Protein AF-A0A6P2F8W8-F1 (afdb_monomer)

Radius of gyration: 79.43 Å; Cα contacts (8 Å, |Δi|>4): 1814; chains: 1; bounding box: 160×54×226 Å

Secondary structure (DSSP, 8-state):
-----TTSGGGHHHHTSTTB-HHHHHHHHHHHHH-HHHHHHHHHHHHHT-EEEEEE-HHHHHHTT-SEEEE--TTSHHHHHTTS-EEEEEEGGGTB-EEEEETTEEEEE------S-GGGTTT----GGGGSGGGGHHHHHHHHHHHHS-TTTS-TT--THHHHHHHHHHHHHHHHHHHHHHHHHHHHHHHTTSS-HHHHHHHT-TTSHHHHHHHHHHHHHHTT--HHHHHHHHHHHHGGGS-THHHHTTS--EEEEEE-TTS-EEEEEEE-TTS--TT-SEEEEEE-TTSSEEEEEEE-TTS-EEEEEE-TT--SSEEEEEEEE-TTS-EEEEEEEETTS-EEEEEE-TTS-SSEEEEEEEE-TTS-EEEEEEEETTS-EEEEEE-TT--SSEEEEEEEE-TTS-EEEEEEEETTS-EEEEEE-TT--SSEEEEEEEE-TTS-EEEEEEEETTS-EEEEEE-TT--SSEEEEEEEE-TTS-EEEEEEEETTS-EEEEEE-TT--SSEEEEEEEE-TTS-EEEEEEEETTS-EEEEEE-SS--SSEEEEEEEE-TTS-EEEEEEEETTS-EEEEEE-TT--SSEEEEEEEE-TTS-EEEEEEEETTS-EEEEEE-TT--SSEEEEEEEE-TTS-EEEEEEEETTS-EEEEEE-TTS-SSEEEEEEEE-TTS-EEEEEEEETTS-EEEEEE-TTS-SSEEEEEEEE-TTS-EEEEEEEETTS-EEEEEE-TTS-SSEEEEEEEE-TTS-EEEEEEEETTS-EEEEEE-TT--SSEEEEEEEE-TTS-EEEEEEEETTS-EEEEEEEETTEEEEEEE-TTS-EEEEEEEE---------------S-------S---TT---S---------PPPP--

Foldseek 3Di:
DDLDDCPDPLCVQLVPDPQFDVQLVRVVSVLCNVPPVSVVLVVLLVVVVAEHEHEDAPVVCVVVVAQWDKDPPPPDPVCVVVVNHTYTYHHSLQTGWDFDADPNDTDTSGRPRPPDDPCVSVRPPPQQLVSQLVVLVVLLVVLVCLVPPDCVVPVVVADAPRSLVSSLLSVLLSSQLSVLVSLVVLVVCPVVVVAPPVRSCVVQDPPDLNVLLVVQLVVCVVVVDDDVRSSSSSSNRSSVVDDPVSSDQQADWDWDFDADPVRHTAKIKIARSRRRDQFARIKIWGADPVRHTQKIWGQGPQQKIKIKGAPPPPPDQFGMKIWIADSVRHTQKMWTQGPQQKIKIKGADPPCPDQFGIKIFTADNVRHTQKIWTQGPLRKIWIKGAPPPCPPQWGIKIWIAGNVRHTAKIWTQGPQRKIKIKGADPPCPDQFRMKIFIAHNVRHTQKIWTQGPQQKIKIKGAPPPCPPQFRIKIFIAHNVRHTQKIWTQGPQQKIKIKGACPPPPDQFRMKIWIAHNVRHTAKIKTQGPLRKIKIKGAPPPPPDQFRMKIWIAGNVRHTAKIWTQGPLRKIKIKGAPPPCPDQFRMKIWIAGNVRHTAKIWTQGPQQKIKIKGAPPPPPDQFRMKIWIAGNVRHTQKIWTQGPQQKIWIKGAPPVPPDQFGMKIWIAHNVRHTQKMWTQGPQQKIKIKGADPPPPDQFGIKIWIADNVRHTQKMWTQGPQQKIKIKGAPRVPPDQFGIKIFIADNVRHTQKIWTQGPQQKIKIKGAPPVPPDQFGIKIWIADNVRHTQKIWTQGPQQKIWIWGDDDQQWIWIWIAHNVRHTPDIDIGRHDDPPDPPDPPPPPDPPPPDPPDPPPPPPPPDDDDPDDDDDDDDDDDD

Solvent-accessible surface area (backbone atoms only — not comparable to full-atom values): 46008 Å² total; per-residue (Å²): 120,57,86,67,55,83,82,42,74,51,44,46,58,52,71,69,37,87,51,44,38,67,66,33,47,47,43,47,39,54,48,39,58,68,35,68,64,61,21,39,54,52,37,56,38,56,76,72,67,41,49,36,43,40,69,39,59,55,69,68,31,54,77,68,74,37,69,35,48,77,52,75,58,75,89,38,80,62,23,65,76,49,71,73,28,37,35,44,34,35,42,31,57,47,36,25,41,42,77,46,70,61,95,88,40,83,42,74,47,67,33,51,72,74,71,88,66,89,66,53,72,78,47,58,59,72,65,58,42,72,76,39,40,69,83,30,41,71,35,43,56,48,19,48,48,51,67,78,44,60,39,91,81,52,65,65,91,38,58,55,62,60,25,46,50,52,19,52,50,31,40,37,28,24,52,31,36,12,54,47,53,33,52,53,49,54,49,52,35,37,75,72,65,78,31,54,73,66,57,49,44,68,75,44,40,89,93,40,63,55,38,51,37,50,51,29,39,53,52,30,44,75,72,68,38,55,75,69,59,24,47,54,48,21,7,66,66,26,30,90,58,57,65,70,73,70,56,55,78,62,58,43,66,44,76,50,74,42,56,48,100,86,72,43,65,39,35,38,40,40,34,44,54,40,60,67,54,86,82,34,40,32,36,38,40,32,33,44,100,85,65,48,73,30,36,39,43,34,33,28,78,83,46,30,36,41,37,36,43,40,41,86,79,66,84,56,73,39,44,34,39,41,38,33,24,39,63,86,69,49,67,38,36,34,38,39,31,30,71,83,54,23,33,40,36,40,42,36,41,84,76,66,81,53,76,39,43,35,39,36,39,34,26,40,61,87,73,48,72,37,33,38,40,36,33,30,70,81,54,22,35,44,36,37,42,37,45,88,77,66,80,81,60,38,41,34,43,33,38,34,25,41,63,86,72,46,70,35,35,37,41,35,33,32,70,78,55,24,32,43,38,35,42,36,44,84,79,62,82,61,70,41,43,32,40,35,37,36,22,42,63,85,71,48,68,40,35,36,41,35,32,33,69,84,52,23,36,41,36,40,38,34,42,88,79,65,79,82,59,37,43,32,45,33,38,35,23,41,64,86,70,48,70,35,34,40,43,32,36,30,69,83,52,22,35,44,41,37,42,34,47,86,77,63,86,58,68,43,41,33,42,35,37,34,24,42,63,87,70,46,70,35,35,39,39,36,36,32,70,78,53,23,35,41,40,38,39,34,48,86,79,64,83,60,71,42,40,32,43,35,39,34,26,38,60,87,70,47,71,36,36,38,43,34,33,33,70,79,52,23,35,43,40,38,41,35,44,86,79,62,84,58,69,40,40,34,44,34,38,34,25,40,60,87,71,46,73,33,36,39,42,34,34,31,70,78,52,24,35,43,38,38,38,36,42,86,78,62,84,58,74,37,41,33,44,34,37,31,26,39,61,86,70,47,68,36,35,38,41,39,31,29,73,81,51,24,33,43,38,37,42,36,41,83,82,62,83,55,77,37,46,32,40,42,36,35,25,39,61,86,70,48,65,41,34,36,40,39,35,29,72,84,52,24,34,38,37,40,40,40,39,87,81,66,80,59,78,39,47,35,38,42,37,35,24,41,65,84,71,46,62,39,35,33,44,35,35,31,72,85,51,28,34,40,36,40,41,39,40,72,82,68,80,56,81,36,48,36,37,40,36,36,23,43,70,86,71,49,66,38,34,36,38,38,33,29,71,82,54,27,37,38,38,38,42,37,37,81,80,66,81,56,82,34,47,34,36,42,36,33,27,42,70,85,69,47,68,39,35,34,40,38,32,29,72,81,51,25,36,36,39,38,38,47,78,52,98,50,37,35,35,43,35,33,22,41,63,84,72,47,78,77,44,75,47,81,46,71,54,75,85,70,69,70,77,72,73,76,67,77,69,70,68,76,73,77,68,69,75,75,67,80,84,67,68,93,77,70,93,74,95,84,79,96,68,93,78,78,92,78,80,89,79,86,86,133

Structure (mmCIF, N/CA/C/O backbone):
data_AF-A0A6P2F8W8-F1
#
_entry.id   AF-A0A6P2F8W8-F1
#
loop_
_atom_site.group_PDB
_atom_site.id
_atom_site.type_symbol
_atom_site.label_atom_id
_atom_site.label_alt_id
_atom_site.label_comp_id
_atom_site.label_asym_id
_atom_site.label_entity_id
_atom_site.label_seq_id
_atom_site.pdbx_PDB_ins_code
_atom_site.Cartn_x
_atom_site.Cartn_y
_atom_site.Cartn_z
_atom_site.occupancy
_atom_site.B_iso_or_equiv
_atom_site.auth_seq_id
_atom_site.auth_comp_id
_atom_site.auth_asym_id
_atom_site.auth_atom_id
_atom_site.pdbx_PDB_model_num
ATOM 1 N N . MET A 1 1 ? 70.154 -24.388 -90.441 1.00 62.47 1 MET A N 1
ATOM 2 C CA . MET A 1 1 ? 69.358 -24.010 -91.622 1.00 62.47 1 MET A CA 1
ATOM 3 C C . MET A 1 1 ? 68.302 -25.067 -91.828 1.00 62.47 1 MET A C 1
ATOM 5 O O . MET A 1 1 ? 68.650 -26.238 -91.950 1.00 62.47 1 MET A O 1
ATOM 9 N N . THR A 1 2 ? 67.043 -24.660 -91.785 1.00 76.69 2 THR A N 1
ATOM 10 C CA . THR A 1 2 ? 65.888 -25.525 -92.015 1.00 76.69 2 THR A CA 1
ATOM 11 C C . THR A 1 2 ? 65.536 -25.459 -93.498 1.00 76.69 2 THR A C 1
ATOM 13 O O . THR A 1 2 ? 65.441 -24.372 -94.060 1.00 76.69 2 THR A O 1
ATOM 16 N N . ALA A 1 3 ? 65.374 -26.605 -94.159 1.00 84.88 3 ALA A N 1
ATOM 17 C CA . ALA A 1 3 ? 64.895 -26.632 -95.539 1.00 84.88 3 ALA A CA 1
ATOM 18 C C . ALA A 1 3 ? 63.376 -26.416 -95.535 1.00 84.88 3 ALA A C 1
ATOM 20 O O . ALA A 1 3 ? 62.625 -27.362 -95.308 1.00 84.88 3 ALA A O 1
ATOM 21 N N . PHE A 1 4 ? 62.939 -25.175 -95.745 1.00 85.25 4 PHE A N 1
ATOM 22 C CA . PHE A 1 4 ? 61.522 -24.833 -95.751 1.00 85.25 4 PHE A CA 1
ATOM 23 C C . PHE A 1 4 ? 60.818 -25.394 -96.985 1.00 85.25 4 PHE A C 1
ATOM 25 O O . PHE A 1 4 ? 61.372 -25.430 -98.085 1.00 85.25 4 PHE A O 1
ATOM 32 N N . THR A 1 5 ? 59.566 -25.791 -96.828 1.00 90.19 5 THR A N 1
ATOM 33 C CA . THR A 1 5 ? 58.680 -26.175 -97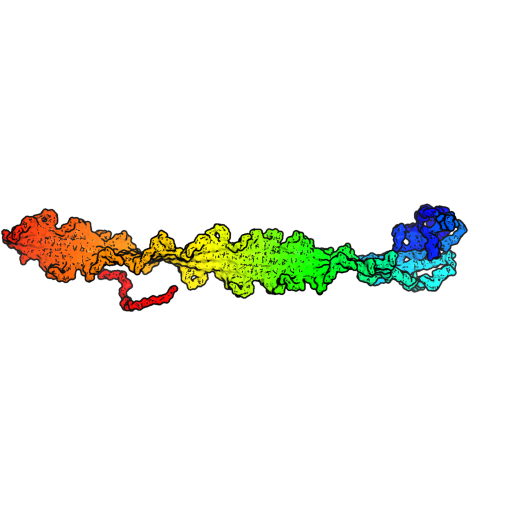.923 1.00 90.19 5 THR A CA 1
ATOM 34 C C . THR A 1 5 ? 57.411 -25.336 -97.860 1.00 90.19 5 THR A C 1
ATOM 36 O O . THR A 1 5 ? 57.033 -24.823 -96.811 1.00 90.19 5 THR A O 1
ATOM 39 N N . THR A 1 6 ? 56.693 -25.221 -98.975 1.00 86.38 6 THR A N 1
ATOM 40 C CA . THR A 1 6 ? 55.383 -24.543 -99.003 1.00 86.38 6 THR A CA 1
ATOM 41 C C . THR A 1 6 ? 54.347 -25.209 -98.085 1.00 86.38 6 THR A C 1
ATOM 43 O O . THR A 1 6 ? 53.315 -24.618 -97.772 1.00 86.38 6 THR A O 1
ATOM 46 N N . SER A 1 7 ? 54.620 -26.426 -97.606 1.00 85.31 7 SER A N 1
ATOM 47 C CA . SER A 1 7 ? 53.760 -27.156 -96.671 1.00 85.31 7 SER A CA 1
ATOM 48 C C . SER A 1 7 ? 53.970 -26.769 -95.203 1.00 85.31 7 SER A C 1
ATOM 50 O O . SER A 1 7 ? 53.136 -27.140 -94.384 1.00 85.31 7 SER A O 1
ATOM 52 N N . ASP A 1 8 ? 55.017 -26.010 -94.861 1.00 87.56 8 ASP A N 1
ATOM 53 C CA . ASP A 1 8 ? 55.276 -25.622 -93.470 1.00 87.56 8 ASP A CA 1
ATOM 54 C C . ASP A 1 8 ? 54.211 -24.653 -92.933 1.00 87.56 8 ASP A C 1
ATOM 56 O O . ASP A 1 8 ? 53.780 -23.729 -93.631 1.00 87.56 8 ASP A O 1
ATOM 60 N N . LEU A 1 9 ? 53.821 -24.847 -91.664 1.00 84.06 9 LEU A N 1
ATOM 61 C CA . LEU A 1 9 ? 52.719 -24.124 -91.007 1.00 84.06 9 LEU A CA 1
ATOM 62 C C . LEU A 1 9 ? 52.915 -22.601 -90.978 1.00 84.06 9 LEU A C 1
ATOM 64 O O . LEU A 1 9 ? 51.949 -21.841 -90.959 1.00 84.06 9 LEU A O 1
ATOM 68 N N . ILE A 1 10 ? 54.164 -22.127 -91.003 1.00 83.44 10 ILE A N 1
ATOM 69 C CA . ILE A 1 10 ? 54.464 -20.690 -90.984 1.00 83.44 10 ILE A CA 1
ATOM 70 C C . ILE A 1 10 ? 53.936 -19.959 -92.236 1.00 83.44 10 ILE A C 1
ATOM 72 O O . ILE A 1 10 ? 53.709 -18.751 -92.189 1.00 83.44 10 ILE A O 1
ATOM 76 N N . PHE A 1 11 ? 53.676 -20.686 -93.331 1.00 88.75 11 PHE A N 1
ATOM 77 C CA . PHE A 1 11 ? 53.106 -20.144 -94.570 1.00 88.75 11 PHE A CA 1
ATOM 78 C C . PHE A 1 11 ? 51.587 -20.329 -94.683 1.00 88.75 11 PHE A C 1
ATOM 80 O O . PHE A 1 11 ? 51.007 -19.954 -95.704 1.00 88.75 11 PHE A O 1
ATOM 87 N N . ASP A 1 12 ? 50.918 -20.898 -93.674 1.00 84.44 12 ASP A N 1
ATOM 88 C CA . ASP A 1 12 ? 49.485 -21.215 -93.744 1.00 84.44 12 ASP A CA 1
ATOM 89 C C . ASP A 1 12 ? 48.617 -19.985 -94.005 1.00 84.44 12 ASP A C 1
ATOM 91 O O . ASP A 1 12 ? 47.711 -20.059 -94.830 1.00 84.44 12 ASP A O 1
ATOM 95 N N . ARG A 1 13 ? 48.942 -18.834 -93.403 1.00 81.50 13 ARG A N 1
ATOM 96 C CA . ARG A 1 13 ? 48.197 -17.584 -93.628 1.00 81.50 13 ARG A CA 1
ATOM 97 C C . ARG A 1 13 ? 48.335 -17.037 -95.050 1.00 81.50 13 ARG A C 1
ATOM 99 O O . ARG A 1 13 ? 47.377 -16.477 -95.575 1.00 81.50 13 ARG A O 1
ATOM 106 N N . ILE A 1 14 ? 49.493 -17.225 -95.690 1.00 83.44 14 ILE A N 1
ATOM 107 C CA . ILE A 1 14 ? 49.691 -16.862 -97.103 1.00 83.44 14 ILE A CA 1
ATOM 108 C C . ILE A 1 14 ? 48.872 -17.807 -97.988 1.00 83.44 14 ILE A C 1
ATOM 110 O O . ILE A 1 14 ? 48.190 -17.357 -98.903 1.00 83.44 14 ILE A O 1
ATOM 114 N N . LYS A 1 15 ? 48.890 -19.114 -97.686 1.00 87.56 15 LYS A N 1
ATOM 115 C CA . LYS A 1 15 ? 48.108 -20.126 -98.416 1.00 87.56 15 LYS A CA 1
ATOM 116 C C . LYS A 1 15 ? 46.602 -19.917 -98.281 1.00 87.56 15 LYS A C 1
ATOM 118 O O . LYS A 1 15 ? 45.872 -20.208 -99.221 1.00 87.56 15 LYS A O 1
ATOM 123 N N . SER A 1 16 ? 46.140 -19.446 -97.123 1.00 82.44 16 SER A N 1
ATOM 124 C CA . SER A 1 16 ? 44.720 -19.211 -96.860 1.00 82.44 16 SER A CA 1
ATOM 125 C C . SER A 1 16 ? 44.214 -17.865 -97.381 1.00 82.44 16 SER A C 1
ATOM 127 O O . SER A 1 16 ? 43.022 -17.594 -97.258 1.00 82.44 16 SER A O 1
ATOM 129 N N . ALA A 1 17 ? 45.083 -17.003 -97.920 1.00 82.06 17 ALA A N 1
ATOM 130 C CA . ALA A 1 17 ? 44.670 -15.716 -98.461 1.00 82.06 17 ALA A CA 1
ATOM 131 C C . ALA A 1 17 ? 43.869 -15.895 -99.764 1.00 82.06 17 ALA A C 1
ATOM 133 O O . ALA A 1 17 ? 44.271 -16.618 -100.678 1.00 82.06 17 ALA A O 1
ATOM 134 N N . GLU A 1 18 ? 42.726 -15.218 -99.859 1.00 80.06 18 GLU A N 1
ATOM 135 C CA . GLU A 1 18 ? 41.866 -15.261 -101.042 1.00 80.06 18 GLU A CA 1
ATOM 136 C C . GLU A 1 18 ? 42.618 -14.729 -102.273 1.00 80.06 18 GLU A C 1
ATOM 138 O O . GLU A 1 18 ? 43.119 -13.607 -102.257 1.00 80.06 18 GLU A O 1
ATOM 143 N N . GLY A 1 19 ? 42.723 -15.546 -103.330 1.00 80.75 19 GLY A N 1
ATOM 144 C CA . GLY A 1 19 ? 43.458 -15.216 -104.560 1.00 80.75 19 GLY A CA 1
ATOM 145 C C . GLY A 1 19 ? 44.958 -15.552 -104.552 1.00 80.75 19 GLY A C 1
ATOM 146 O O . GLY A 1 19 ? 45.666 -15.122 -105.466 1.00 80.75 19 GLY A O 1
ATOM 147 N N . ALA A 1 20 ? 45.452 -16.302 -103.557 1.00 83.31 20 ALA A N 1
ATOM 148 C CA . ALA A 1 20 ? 46.868 -16.657 -103.440 1.00 83.31 20 ALA A CA 1
ATOM 149 C C . ALA A 1 20 ? 47.429 -17.417 -104.666 1.00 83.31 20 ALA A C 1
ATOM 151 O O . ALA A 1 20 ? 46.885 -18.433 -105.103 1.00 83.31 20 ALA A O 1
ATOM 152 N N . ASP A 1 21 ? 48.566 -16.957 -105.190 1.00 84.19 21 ASP A N 1
ATOM 153 C CA . ASP A 1 21 ? 49.361 -17.611 -106.226 1.00 84.19 21 ASP A CA 1
ATOM 154 C C . ASP A 1 21 ? 50.406 -18.537 -105.583 1.00 84.19 21 ASP A C 1
ATOM 156 O O . ASP A 1 21 ? 51.472 -18.123 -105.112 1.00 84.19 21 ASP A O 1
ATOM 160 N N . LEU A 1 22 ? 50.108 -19.837 -105.589 1.00 84.25 22 LEU A N 1
ATOM 161 C CA . LEU A 1 22 ? 50.988 -20.864 -105.027 1.00 84.25 22 LEU A CA 1
ATOM 162 C C . LEU A 1 22 ? 52.339 -20.963 -105.755 1.00 84.25 22 LEU A C 1
ATOM 164 O O . LEU A 1 22 ? 53.320 -21.423 -105.167 1.00 84.25 22 LEU A O 1
ATOM 168 N N . THR A 1 23 ? 52.423 -20.501 -107.005 1.00 81.00 23 THR A N 1
ATOM 169 C CA . THR A 1 23 ? 53.682 -20.435 -107.758 1.00 81.00 23 THR A CA 1
ATOM 170 C C . THR A 1 23 ? 54.580 -19.338 -107.196 1.00 81.00 23 THR A C 1
ATOM 172 O O . THR A 1 23 ? 55.781 -19.554 -107.016 1.00 81.00 23 THR A O 1
ATOM 175 N N . ALA A 1 24 ? 54.003 -18.181 -106.861 1.00 80.00 24 ALA A N 1
ATOM 176 C CA . ALA A 1 24 ? 54.723 -17.088 -106.214 1.00 80.00 24 ALA A CA 1
ATOM 177 C C . ALA A 1 24 ? 55.230 -17.501 -104.822 1.00 80.00 24 ALA A C 1
ATOM 179 O O . ALA A 1 24 ? 56.407 -17.303 -104.513 1.00 80.00 24 ALA A O 1
ATOM 180 N N . LEU A 1 25 ? 54.398 -18.191 -104.031 1.00 84.38 25 LEU A N 1
ATOM 181 C CA . LEU A 1 25 ? 54.808 -18.752 -102.739 1.00 84.38 25 LEU A CA 1
ATOM 182 C C . LEU A 1 25 ? 55.943 -19.782 -102.881 1.00 84.38 25 LEU A C 1
ATOM 184 O O . LEU A 1 25 ? 56.909 -19.752 -102.121 1.00 84.38 25 LEU A O 1
ATOM 188 N N . GLN A 1 26 ? 55.875 -20.678 -103.869 1.00 85.62 26 GLN A N 1
ATOM 189 C CA . GLN A 1 26 ? 56.941 -21.655 -104.108 1.00 85.62 26 GLN A CA 1
ATOM 190 C C . GLN A 1 26 ? 58.266 -20.982 -104.497 1.00 85.62 26 GLN A C 1
ATOM 192 O O . GLN A 1 26 ? 59.331 -21.406 -104.041 1.00 85.62 26 GLN A O 1
ATOM 197 N N . ASN A 1 27 ? 58.215 -19.921 -105.305 1.00 81.00 27 ASN A N 1
ATOM 198 C CA . ASN A 1 27 ? 59.392 -19.123 -105.645 1.00 81.00 27 ASN A CA 1
ATOM 199 C C . ASN A 1 27 ? 59.963 -18.408 -104.417 1.00 81.00 27 ASN A C 1
ATOM 201 O O . ASN A 1 27 ? 61.183 -18.394 -104.238 1.00 81.00 27 ASN A O 1
ATOM 205 N N . PHE A 1 28 ? 59.095 -17.895 -103.543 1.00 82.62 28 PHE A N 1
ATOM 206 C CA . PHE A 1 28 ? 59.491 -17.287 -102.279 1.00 82.62 28 PHE A CA 1
ATOM 207 C C . PHE A 1 28 ? 60.228 -18.263 -101.363 1.00 82.62 28 PHE A C 1
ATOM 209 O O . PHE A 1 28 ? 61.353 -17.988 -100.952 1.00 82.62 28 PHE A O 1
ATOM 216 N N . VAL A 1 29 ? 59.658 -19.446 -101.126 1.00 84.19 29 VAL A N 1
ATOM 217 C CA . VAL A 1 29 ? 60.291 -20.495 -100.309 1.00 84.19 29 VAL A CA 1
ATOM 218 C C . VAL A 1 29 ? 61.634 -20.934 -100.904 1.00 84.19 29 VAL A C 1
ATOM 220 O O . VAL A 1 29 ? 62.616 -21.111 -100.182 1.00 84.19 29 VAL A O 1
ATOM 223 N N . ASN A 1 30 ? 61.720 -21.058 -102.231 1.00 81.31 30 ASN A N 1
ATOM 224 C CA . ASN A 1 30 ? 62.973 -21.399 -102.905 1.00 81.31 30 ASN A CA 1
ATOM 225 C C . ASN A 1 30 ? 64.051 -20.320 -102.725 1.00 81.31 30 ASN A C 1
ATOM 227 O O . ASN A 1 30 ? 65.223 -20.662 -102.569 1.00 81.31 30 ASN A O 1
ATOM 231 N N . ALA A 1 31 ? 63.682 -19.038 -102.753 1.00 76.81 31 ALA A N 1
ATOM 232 C CA . ALA A 1 31 ? 64.618 -17.948 -102.496 1.00 76.81 31 ALA A CA 1
ATOM 233 C C . ALA A 1 31 ? 65.035 -17.905 -101.020 1.00 76.81 31 ALA A C 1
ATOM 235 O O . ALA A 1 31 ? 66.228 -17.828 -100.737 1.00 76.81 31 ALA A O 1
ATOM 236 N N . LEU A 1 32 ? 64.075 -18.053 -100.100 1.00 78.50 32 LEU A N 1
ATOM 237 C CA . LEU A 1 32 ? 64.319 -18.104 -98.660 1.00 78.50 32 LEU A CA 1
ATOM 238 C C . LEU A 1 32 ? 65.294 -19.228 -98.291 1.00 78.50 32 LEU A C 1
ATOM 240 O O . LEU A 1 32 ? 66.153 -19.034 -97.447 1.00 78.50 32 LEU A O 1
ATOM 244 N N . ASN A 1 33 ? 65.205 -20.393 -98.935 1.00 81.06 33 ASN A N 1
ATOM 245 C CA . ASN A 1 33 ? 66.143 -21.498 -98.710 1.00 81.06 33 ASN A CA 1
ATOM 246 C C . ASN A 1 33 ? 67.537 -21.281 -99.308 1.00 81.06 33 ASN A C 1
ATOM 248 O O . ASN A 1 33 ? 68.490 -21.921 -98.867 1.00 81.06 33 ASN A O 1
ATOM 252 N N . ARG A 1 34 ? 67.664 -20.440 -100.340 1.00 75.31 34 ARG A N 1
ATOM 253 C CA . ARG A 1 34 ? 68.960 -20.123 -100.962 1.00 75.31 34 ARG A CA 1
ATOM 254 C C . ARG A 1 34 ? 69.715 -19.042 -100.203 1.00 75.31 34 ARG A C 1
ATOM 256 O O . ARG A 1 34 ? 70.941 -19.035 -100.245 1.00 75.31 34 ARG A O 1
ATOM 263 N N . ASP A 1 35 ? 68.996 -18.145 -99.543 1.00 72.81 35 ASP A N 1
ATOM 264 C CA . ASP A 1 35 ? 69.573 -17.126 -98.680 1.00 72.81 35 ASP A CA 1
ATOM 265 C C . ASP A 1 35 ? 69.887 -17.727 -97.307 1.00 72.81 35 ASP A C 1
ATOM 267 O O . ASP A 1 35 ? 69.006 -17.926 -96.472 1.00 72.81 35 ASP A O 1
ATOM 271 N N . THR A 1 36 ? 71.161 -18.027 -97.070 1.00 70.56 36 THR A N 1
ATOM 272 C CA . THR A 1 36 ? 71.623 -18.644 -95.824 1.00 70.56 36 THR A CA 1
ATOM 273 C C . THR A 1 36 ? 71.331 -17.790 -94.590 1.00 70.56 36 THR A C 1
ATOM 275 O O . THR A 1 36 ? 71.097 -18.348 -93.515 1.00 70.56 36 THR A O 1
ATOM 278 N N . TYR A 1 37 ? 71.300 -16.464 -94.733 1.00 65.88 37 TYR A N 1
ATOM 279 C CA . TYR A 1 37 ? 71.055 -15.534 -93.638 1.00 65.88 37 TYR A CA 1
ATOM 280 C C . TYR A 1 37 ? 69.563 -15.440 -93.309 1.00 65.88 37 TYR A C 1
ATOM 282 O O . TYR A 1 37 ? 69.160 -15.710 -92.174 1.00 65.88 37 TYR A O 1
ATOM 290 N N . ALA A 1 38 ? 68.725 -15.155 -94.310 1.00 66.88 38 ALA A N 1
ATOM 291 C CA . ALA A 1 38 ? 67.274 -15.112 -94.133 1.00 66.88 38 ALA A CA 1
ATOM 292 C C . ALA A 1 38 ? 66.726 -16.476 -93.682 1.00 66.88 38 ALA A C 1
ATOM 294 O O . ALA A 1 38 ? 65.890 -16.542 -92.777 1.00 66.88 38 ALA A O 1
ATOM 295 N N . ASN A 1 39 ? 67.254 -17.580 -94.228 1.00 79.31 39 ASN A N 1
ATOM 296 C CA . ASN A 1 39 ? 66.909 -18.926 -93.784 1.00 79.31 39 ASN A CA 1
ATOM 297 C C . ASN A 1 39 ? 67.235 -19.137 -92.304 1.00 79.31 39 ASN A C 1
ATOM 299 O O . ASN A 1 39 ? 66.408 -19.686 -91.578 1.00 79.31 39 ASN A O 1
ATOM 303 N N . ALA A 1 40 ? 68.421 -18.724 -91.847 1.00 70.50 40 ALA A N 1
ATOM 304 C CA . ALA A 1 40 ? 68.830 -18.890 -90.456 1.00 70.50 40 ALA A CA 1
ATOM 305 C C . ALA A 1 40 ? 67.928 -18.100 -89.494 1.00 70.50 40 ALA A C 1
ATOM 307 O O . ALA A 1 40 ? 67.525 -18.649 -88.468 1.00 70.50 40 ALA A O 1
ATOM 308 N N . GLN A 1 41 ? 67.547 -16.869 -89.852 1.00 69.25 41 GLN A N 1
ATOM 309 C CA . GLN A 1 41 ? 66.646 -16.038 -89.044 1.00 69.25 41 GLN A CA 1
ATOM 310 C C . GLN A 1 41 ? 65.241 -16.642 -88.954 1.00 69.25 41 GLN A C 1
ATOM 312 O O . GLN A 1 41 ? 64.723 -16.847 -87.855 1.00 69.25 41 GLN A O 1
ATOM 317 N N . VAL A 1 42 ? 64.653 -17.029 -90.090 1.00 74.25 42 VAL A N 1
ATOM 318 C CA . VAL A 1 42 ? 63.326 -17.666 -90.107 1.00 74.25 42 VAL A CA 1
ATOM 319 C C . VAL A 1 42 ? 63.369 -19.038 -89.424 1.00 74.25 42 VAL A C 1
ATOM 321 O O . VAL A 1 42 ? 62.441 -19.398 -88.707 1.00 74.25 42 VAL A O 1
ATOM 324 N N . SER A 1 43 ? 64.470 -19.789 -89.547 1.00 76.19 43 SER A N 1
ATOM 325 C CA . SER A 1 43 ? 64.671 -21.056 -88.822 1.00 76.19 43 SER A CA 1
ATOM 326 C C . SER A 1 43 ? 64.680 -20.849 -87.310 1.00 76.19 43 SER A C 1
ATOM 328 O O . SER A 1 43 ? 64.047 -21.618 -86.589 1.00 76.19 43 SER A O 1
ATOM 330 N N . ALA A 1 44 ? 65.361 -19.805 -86.830 1.00 69.31 44 ALA A N 1
ATOM 331 C CA . ALA A 1 44 ? 65.384 -19.460 -85.414 1.00 69.31 44 ALA A CA 1
ATOM 332 C C . ALA A 1 44 ? 63.982 -19.080 -84.915 1.00 69.31 44 ALA A C 1
ATOM 334 O O . ALA A 1 44 ? 63.544 -19.593 -83.889 1.00 69.31 44 ALA A O 1
ATOM 335 N N . MET A 1 45 ? 63.249 -18.262 -85.673 1.00 71.06 45 MET A N 1
ATOM 336 C CA . MET A 1 45 ? 61.866 -17.886 -85.365 1.00 71.06 45 MET A CA 1
ATOM 337 C C . MET A 1 45 ? 60.921 -19.095 -85.296 1.00 71.06 45 MET A C 1
ATOM 339 O O . MET A 1 45 ? 60.185 -19.252 -84.323 1.00 71.06 45 MET A O 1
ATOM 343 N N . VAL A 1 46 ? 60.981 -19.985 -86.292 1.00 75.69 46 VAL A N 1
ATOM 344 C CA . VAL A 1 46 ? 60.147 -21.197 -86.357 1.00 75.69 46 VAL A CA 1
ATOM 345 C C . VAL A 1 46 ? 60.465 -22.154 -85.211 1.00 75.69 46 VAL A C 1
ATOM 347 O O . VAL A 1 46 ? 59.544 -22.699 -84.610 1.00 75.69 46 VAL A O 1
ATOM 350 N N . SER A 1 47 ? 61.744 -22.331 -84.863 1.00 74.00 47 SER A N 1
ATOM 351 C CA . SER A 1 47 ? 62.159 -23.229 -83.775 1.00 74.00 47 SER A CA 1
ATOM 352 C C . SER A 1 47 ? 61.638 -22.817 -82.396 1.00 74.00 47 SER A C 1
ATOM 354 O O . SER A 1 47 ? 61.483 -23.674 -81.530 1.00 74.00 47 SER A O 1
ATOM 356 N N . ARG A 1 48 ? 61.343 -21.525 -82.202 1.00 67.94 48 ARG A N 1
ATOM 357 C CA . ARG A 1 48 ? 60.774 -21.005 -80.954 1.00 67.94 48 ARG A CA 1
ATOM 358 C C . ARG A 1 48 ? 59.246 -21.088 -80.912 1.00 67.94 48 ARG A C 1
ATOM 360 O O . ARG A 1 48 ? 58.677 -21.145 -79.836 1.00 67.94 48 ARG A O 1
ATOM 367 N N . GLY A 1 49 ? 58.595 -21.186 -82.075 1.00 71.00 49 GLY A N 1
ATOM 368 C CA . GLY A 1 49 ? 57.133 -21.224 -82.192 1.00 71.00 49 GLY A CA 1
ATOM 369 C C . GLY A 1 49 ? 56.469 -19.843 -82.238 1.00 71.00 49 GLY A C 1
ATOM 370 O O . GLY A 1 49 ? 55.239 -19.767 -82.294 1.00 71.00 49 GLY A O 1
ATOM 371 N N . ASP A 1 50 ? 57.272 -18.778 -82.289 1.00 69.25 50 ASP A N 1
ATOM 372 C CA . ASP A 1 50 ? 56.838 -17.410 -81.987 1.00 69.25 50 ASP A CA 1
ATOM 373 C C . ASP A 1 50 ? 56.496 -16.578 -83.224 1.00 69.25 50 ASP A C 1
ATOM 375 O O . ASP A 1 50 ? 56.202 -15.401 -83.076 1.00 69.25 50 ASP A O 1
ATOM 379 N N . ALA A 1 51 ? 56.574 -17.122 -84.443 1.00 73.00 51 ALA A N 1
ATOM 380 C CA . ALA A 1 51 ? 56.411 -16.325 -85.660 1.00 73.00 51 ALA A CA 1
ATOM 381 C C . ALA A 1 51 ? 55.373 -16.885 -86.631 1.00 73.00 51 ALA A C 1
ATOM 383 O O . ALA A 1 51 ? 55.223 -18.099 -86.791 1.00 73.00 51 ALA A O 1
ATOM 384 N N . VAL A 1 52 ? 54.702 -15.973 -87.329 1.00 77.56 52 VAL A N 1
ATOM 385 C CA . VAL A 1 52 ? 53.830 -16.243 -88.475 1.00 77.56 52 VAL A CA 1
ATOM 386 C C . VAL A 1 52 ? 54.164 -15.277 -89.615 1.00 77.56 52 VAL A C 1
ATOM 388 O O . VAL A 1 52 ? 54.527 -14.130 -89.361 1.00 77.56 52 VAL A O 1
ATOM 391 N N . PHE A 1 53 ? 54.039 -15.707 -90.873 1.00 81.56 53 PHE A N 1
ATOM 392 C CA . PHE A 1 53 ? 54.012 -14.759 -91.990 1.00 81.56 53 PHE A CA 1
ATOM 393 C C . PHE A 1 53 ? 52.583 -14.263 -92.204 1.00 81.56 53 PHE A C 1
ATOM 395 O O . PHE A 1 53 ? 51.638 -15.051 -92.205 1.00 81.56 53 PHE A O 1
ATOM 402 N N . GLU A 1 54 ? 52.422 -12.961 -92.399 1.00 78.81 54 GLU A N 1
ATOM 403 C CA . GLU A 1 54 ? 51.133 -12.321 -92.657 1.00 78.81 54 GLU A CA 1
ATOM 404 C C . GLU A 1 54 ? 51.224 -11.459 -93.916 1.00 78.81 54 GLU A C 1
ATOM 406 O O . GLU A 1 54 ? 52.281 -10.916 -94.219 1.00 78.81 54 GLU A O 1
ATOM 411 N N . LEU A 1 55 ? 50.130 -11.355 -94.671 1.00 80.38 55 LEU A N 1
ATOM 412 C CA . LEU A 1 55 ? 50.057 -10.480 -95.839 1.00 80.38 55 LEU A CA 1
ATOM 413 C C . LEU A 1 55 ? 49.414 -9.151 -95.441 1.00 80.38 55 LEU A C 1
ATOM 415 O O . LEU A 1 55 ? 48.358 -9.143 -94.812 1.00 80.38 55 LEU A O 1
ATOM 419 N N . VAL A 1 56 ? 50.023 -8.039 -95.838 1.00 75.75 56 VAL A N 1
ATOM 420 C CA . VAL A 1 56 ? 49.490 -6.685 -95.632 1.00 75.75 56 VAL A CA 1
ATOM 421 C C . VAL A 1 56 ? 49.453 -5.918 -96.952 1.00 75.75 56 VAL A C 1
ATOM 423 O O . VAL A 1 56 ? 50.170 -6.239 -97.896 1.00 75.75 56 VAL A O 1
ATOM 426 N N . SER A 1 57 ? 48.598 -4.900 -97.048 1.00 76.69 57 SER A N 1
ATOM 427 C CA . SER A 1 57 ? 48.473 -4.095 -98.268 1.00 76.69 57 SER A CA 1
ATOM 428 C C . SER A 1 57 ? 49.753 -3.318 -98.585 1.00 76.69 57 SER A C 1
ATOM 430 O O . SER A 1 57 ? 50.314 -2.703 -97.675 1.00 76.69 57 SER A O 1
ATOM 432 N N . HIS A 1 58 ? 50.108 -3.222 -99.870 1.00 72.25 58 HIS A N 1
ATOM 433 C CA . HIS A 1 58 ? 51.239 -2.432 -100.369 1.00 72.25 58 HIS A CA 1
ATOM 434 C C . HIS A 1 58 ? 51.304 -1.011 -99.782 1.00 72.25 58 HIS A C 1
ATOM 436 O O . HIS A 1 58 ? 52.345 -0.603 -99.282 1.00 72.25 58 HIS A O 1
ATOM 442 N N . ALA A 1 59 ? 50.172 -0.297 -99.719 1.00 70.38 59 ALA A N 1
ATOM 443 C CA . ALA A 1 59 ? 50.103 1.061 -99.164 1.00 70.38 59 ALA A CA 1
ATOM 444 C C . ALA A 1 59 ? 50.603 1.160 -97.708 1.00 70.38 59 ALA A C 1
ATOM 446 O O . ALA A 1 59 ? 51.308 2.100 -97.357 1.00 70.38 59 ALA A O 1
ATOM 447 N N . ARG A 1 60 ? 50.297 0.157 -96.872 1.00 70.00 60 ARG A N 1
ATOM 448 C CA . ARG A 1 60 ? 50.741 0.102 -95.467 1.00 70.00 60 ARG A CA 1
ATOM 449 C C . ARG A 1 60 ? 52.237 -0.192 -95.344 1.00 70.00 60 ARG A C 1
ATOM 451 O O . ARG A 1 60 ? 52.866 0.203 -94.369 1.00 70.00 60 ARG A O 1
ATOM 458 N N . LEU A 1 61 ? 52.818 -0.878 -96.321 1.00 63.03 61 LEU A N 1
ATOM 459 C CA . LEU A 1 61 ? 54.257 -1.126 -96.382 1.00 63.03 61 LEU A CA 1
ATOM 460 C C . LEU A 1 61 ? 55.024 0.078 -96.952 1.00 63.03 61 LEU A C 1
ATOM 462 O O . LEU A 1 61 ? 56.083 0.421 -96.426 1.00 63.03 61 LEU A O 1
ATOM 466 N N . GLU A 1 62 ? 54.462 0.784 -97.941 1.00 65.12 62 GLU A N 1
ATOM 467 C CA . GLU A 1 62 ? 55.008 2.049 -98.458 1.00 65.12 62 GLU A CA 1
ATOM 468 C C . GLU A 1 62 ? 55.033 3.156 -97.399 1.00 65.12 62 GLU A C 1
ATOM 470 O O . GLU A 1 62 ? 56.025 3.881 -97.302 1.00 65.12 62 GLU A O 1
ATOM 475 N N . GLU A 1 63 ? 53.992 3.251 -96.566 1.00 65.06 63 GLU A N 1
ATOM 476 C CA . GLU A 1 63 ? 53.931 4.190 -95.437 1.00 65.06 63 GLU A CA 1
ATOM 477 C C . GLU A 1 63 ? 55.108 3.981 -94.466 1.00 65.06 63 GLU A C 1
ATOM 479 O O . GLU A 1 63 ? 55.697 4.937 -93.963 1.00 65.06 63 GLU A O 1
ATOM 484 N N . ASN A 1 64 ? 55.543 2.727 -94.322 1.00 50.84 64 ASN A N 1
ATOM 485 C CA . ASN A 1 64 ? 56.692 2.325 -93.512 1.00 50.84 64 ASN A CA 1
ATOM 486 C C . ASN A 1 64 ? 58.011 2.237 -94.306 1.00 50.84 64 ASN A C 1
ATOM 488 O O . ASN A 1 64 ? 59.038 1.828 -93.763 1.00 50.84 64 ASN A O 1
ATOM 492 N N . ARG A 1 65 ? 58.009 2.627 -95.591 1.00 58.81 65 ARG A N 1
ATOM 493 C CA . ARG A 1 65 ? 59.150 2.556 -96.529 1.00 58.81 65 ARG A CA 1
ATOM 494 C C . ARG A 1 65 ? 59.830 1.181 -96.589 1.00 58.81 65 ARG A C 1
ATOM 496 O O . ARG A 1 65 ? 61.028 1.095 -96.870 1.00 58.81 65 ARG A O 1
ATOM 503 N N . ALA A 1 66 ? 59.084 0.110 -96.343 1.00 52.91 66 ALA A N 1
ATOM 504 C CA . ALA A 1 66 ? 59.609 -1.245 -96.254 1.00 52.91 66 ALA A CA 1
ATOM 505 C C . ALA A 1 66 ? 58.921 -2.162 -97.270 1.00 52.91 66 ALA A C 1
ATOM 507 O O . ALA A 1 66 ? 57.771 -1.960 -97.624 1.00 52.91 66 ALA A O 1
ATOM 508 N N . ALA A 1 67 ? 59.628 -3.183 -97.753 1.00 52.75 67 ALA A N 1
ATOM 509 C CA . ALA A 1 67 ? 59.050 -4.223 -98.613 1.00 52.75 67 ALA A CA 1
ATOM 510 C C . ALA A 1 67 ? 58.490 -5.407 -97.793 1.00 52.75 67 ALA A C 1
ATOM 512 O O . ALA A 1 67 ? 57.683 -6.196 -98.276 1.00 52.75 67 ALA A O 1
ATOM 513 N N . ALA A 1 68 ? 58.939 -5.520 -96.544 1.00 57.53 68 ALA A N 1
ATOM 514 C CA . ALA A 1 68 ? 58.439 -6.401 -95.502 1.00 57.53 68 ALA A CA 1
ATOM 515 C C . ALA A 1 68 ? 58.768 -5.750 -94.151 1.00 57.53 68 ALA A C 1
ATOM 517 O O . ALA A 1 68 ? 59.812 -5.104 -94.039 1.00 57.53 68 ALA A O 1
ATOM 518 N N . MET A 1 69 ? 57.916 -5.918 -93.142 1.00 55.81 69 MET A N 1
ATOM 519 C CA . MET A 1 69 ? 58.127 -5.349 -91.805 1.00 55.81 69 MET A CA 1
ATOM 520 C C . MET A 1 69 ? 57.845 -6.400 -90.730 1.00 55.81 69 MET A C 1
ATOM 522 O O . MET A 1 69 ? 56.941 -7.219 -90.884 1.00 55.81 69 MET A O 1
ATOM 526 N N . TYR A 1 70 ? 58.629 -6.407 -89.656 1.00 57.78 70 TYR A N 1
ATOM 527 C CA . TYR A 1 70 ? 58.322 -7.200 -88.469 1.00 57.78 70 TYR A CA 1
ATOM 528 C C . TYR A 1 70 ? 57.424 -6.360 -87.554 1.00 57.78 70 TYR A C 1
ATOM 530 O O . TYR A 1 70 ? 57.668 -5.174 -87.366 1.00 57.78 70 TYR A O 1
ATOM 538 N N . ASP A 1 71 ? 56.334 -6.948 -87.068 1.00 58.16 71 ASP A N 1
ATOM 539 C CA . ASP A 1 71 ? 55.374 -6.284 -86.184 1.00 58.16 71 ASP A CA 1
ATOM 540 C C . ASP A 1 71 ? 55.443 -6.938 -84.801 1.00 58.16 71 ASP A C 1
ATOM 542 O O . ASP A 1 71 ? 54.982 -8.073 -84.606 1.00 58.16 71 ASP A O 1
ATOM 546 N N . SER A 1 72 ? 56.067 -6.224 -83.861 1.00 53.25 72 SER A N 1
ATOM 547 C CA . SER A 1 72 ? 56.271 -6.655 -82.479 1.00 53.25 72 SER A CA 1
ATOM 548 C C . SER A 1 72 ? 55.212 -6.161 -81.497 1.00 53.25 72 SER A C 1
ATOM 550 O O . SER A 1 72 ? 55.338 -6.467 -80.312 1.00 53.25 72 SER A O 1
ATOM 552 N N . GLY A 1 73 ? 54.179 -5.437 -81.949 1.00 54.75 73 GLY A N 1
ATOM 553 C CA . GLY A 1 73 ? 53.242 -4.720 -81.079 1.00 54.75 73 GLY A CA 1
ATOM 554 C C . GLY A 1 73 ? 52.507 -5.623 -80.084 1.00 54.75 73 GLY A C 1
ATOM 555 O O . GLY A 1 73 ? 51.446 -6.159 -80.410 1.00 54.75 73 GLY A O 1
ATOM 556 N N . ARG A 1 74 ? 53.059 -5.759 -78.867 1.00 52.38 74 ARG A N 1
ATOM 557 C CA . ARG A 1 74 ? 52.535 -6.604 -77.776 1.00 52.38 74 ARG A CA 1
ATOM 558 C C . ARG A 1 74 ? 51.249 -6.060 -77.152 1.00 52.38 74 ARG A C 1
ATOM 560 O O . ARG A 1 74 ? 50.457 -6.857 -76.666 1.00 52.38 74 ARG A O 1
ATOM 567 N N . ASP A 1 75 ? 51.015 -4.754 -77.272 1.00 46.31 75 ASP A N 1
ATOM 568 C CA . ASP A 1 75 ? 49.816 -4.064 -76.769 1.00 46.31 75 ASP A CA 1
ATOM 569 C C . ASP A 1 75 ? 48.698 -3.926 -77.816 1.00 46.31 75 ASP A C 1
ATOM 571 O O . ASP A 1 75 ? 47.683 -3.276 -77.582 1.00 46.31 75 ASP A O 1
ATOM 575 N N . SER A 1 76 ? 48.846 -4.542 -78.994 1.00 54.41 76 SER A N 1
ATOM 576 C CA . SER A 1 76 ? 47.789 -4.513 -80.007 1.00 54.41 76 SER A CA 1
ATOM 577 C C . SER A 1 76 ? 46.807 -5.679 -79.840 1.00 54.41 76 SER A C 1
ATOM 579 O O . SER A 1 76 ? 47.204 -6.825 -79.627 1.00 54.41 76 SER A O 1
ATOM 581 N N . ASP A 1 77 ? 45.518 -5.423 -80.081 1.00 53.41 77 ASP A N 1
ATOM 582 C CA . ASP A 1 77 ? 44.445 -6.435 -80.182 1.00 53.41 77 ASP A CA 1
ATOM 583 C C . ASP A 1 77 ? 44.787 -7.563 -81.199 1.00 53.41 77 ASP A C 1
ATOM 585 O O . ASP A 1 77 ? 44.262 -8.680 -81.170 1.00 53.41 77 ASP A O 1
ATOM 589 N N . LEU A 1 78 ? 45.742 -7.294 -82.099 1.00 52.50 78 LEU A N 1
ATOM 590 C CA . LEU A 1 78 ? 46.293 -8.231 -83.076 1.00 52.50 78 LEU A CA 1
ATOM 591 C C . LEU A 1 78 ? 47.254 -9.267 -82.459 1.00 52.50 78 LEU A C 1
ATOM 593 O O . LEU A 1 78 ? 47.303 -10.391 -82.962 1.00 52.50 78 LEU A O 1
ATOM 597 N N . PHE A 1 79 ? 47.977 -8.955 -81.375 1.00 53.75 79 PHE A N 1
ATOM 598 C CA . PHE A 1 79 ? 48.890 -9.891 -80.696 1.00 53.75 79 PHE A CA 1
ATOM 599 C C . PHE A 1 79 ? 48.131 -11.067 -80.061 1.00 53.75 79 PHE A C 1
ATOM 601 O O . PHE A 1 79 ? 48.499 -12.234 -80.240 1.00 53.75 79 PHE A O 1
ATOM 608 N N . VAL A 1 80 ? 46.990 -10.777 -79.427 1.00 54.88 80 VAL A N 1
ATOM 609 C CA .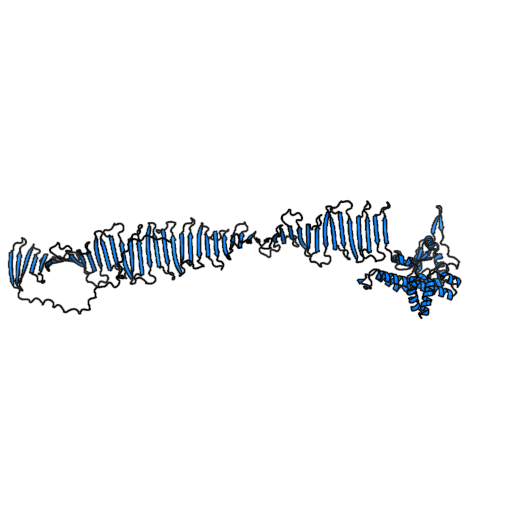 VAL A 1 80 ? 46.078 -11.785 -78.862 1.00 54.88 80 VAL A CA 1
ATOM 610 C C . VAL A 1 80 ? 45.480 -12.662 -79.972 1.00 54.88 80 VAL A C 1
ATOM 612 O O . VAL A 1 80 ? 45.502 -13.890 -79.874 1.00 54.88 80 VAL A O 1
ATOM 615 N N . ARG A 1 81 ? 45.046 -12.071 -81.098 1.00 59.12 81 ARG A N 1
ATOM 616 C CA . ARG A 1 81 ? 44.520 -12.819 -82.266 1.00 59.12 81 ARG A CA 1
ATOM 617 C C . ARG A 1 81 ? 45.570 -13.671 -82.988 1.00 59.12 81 ARG A C 1
ATOM 619 O O . ARG A 1 81 ? 45.217 -14.616 -83.697 1.00 59.12 81 ARG A O 1
ATOM 626 N N . ARG A 1 82 ? 46.860 -13.357 -82.838 1.00 64.56 82 ARG A N 1
ATOM 627 C CA . ARG A 1 82 ? 47.988 -14.161 -83.344 1.00 64.56 82 ARG A CA 1
ATOM 628 C C . ARG A 1 82 ? 48.387 -15.291 -82.383 1.00 64.56 82 ARG A C 1
ATOM 630 O O . ARG A 1 82 ? 49.297 -16.053 -82.702 1.00 64.56 82 ARG A O 1
ATOM 637 N N . GLY A 1 83 ? 47.701 -15.438 -81.245 1.00 60.31 83 GLY A N 1
ATOM 638 C CA . GLY A 1 83 ? 48.007 -16.449 -80.231 1.00 60.31 83 GLY A CA 1
ATOM 639 C C . GLY A 1 83 ? 49.344 -16.193 -79.534 1.00 60.31 83 GLY A C 1
ATOM 640 O O . GLY A 1 83 ? 50.069 -17.147 -79.264 1.00 60.31 83 GLY A O 1
ATOM 641 N N . GLY A 1 84 ? 49.697 -14.918 -79.326 1.00 60.94 84 GLY A N 1
ATOM 642 C CA . GLY A 1 84 ? 50.969 -14.506 -78.725 1.00 60.94 84 GLY A CA 1
ATOM 643 C C . GLY A 1 84 ? 52.175 -14.599 -79.665 1.00 60.94 84 GLY A C 1
ATOM 644 O O . GLY A 1 84 ? 53.312 -14.591 -79.201 1.00 60.94 84 GLY A O 1
ATOM 645 N N . LYS A 1 85 ? 51.944 -14.724 -80.980 1.00 65.69 85 LYS A N 1
ATOM 646 C CA . LYS A 1 85 ? 52.999 -14.853 -81.995 1.00 65.69 85 LYS A CA 1
ATOM 647 C C . LYS A 1 85 ? 53.259 -13.532 -82.718 1.00 65.69 85 LYS A C 1
ATOM 649 O O . LYS A 1 85 ? 52.329 -12.804 -83.063 1.00 65.69 85 LYS A O 1
ATOM 654 N N . PHE A 1 86 ? 54.524 -13.271 -83.011 1.00 68.06 86 PHE A N 1
ATOM 655 C CA . PHE A 1 86 ? 55.009 -12.169 -83.835 1.00 68.06 86 PHE A CA 1
ATOM 656 C C . PHE A 1 86 ? 54.711 -12.396 -85.318 1.00 68.06 86 PHE A C 1
ATOM 658 O O . PHE A 1 86 ? 54.657 -13.536 -85.786 1.00 68.06 86 PHE A O 1
ATOM 665 N N . ALA A 1 87 ? 54.536 -11.313 -86.075 1.00 70.75 87 ALA A N 1
ATOM 666 C CA . ALA A 1 87 ? 54.251 -11.395 -87.503 1.00 70.75 87 ALA A CA 1
ATOM 667 C C . ALA A 1 87 ? 55.378 -10.789 -88.343 1.00 70.75 87 ALA A C 1
ATOM 669 O O . ALA A 1 87 ? 55.780 -9.649 -88.121 1.00 70.75 87 ALA A O 1
ATOM 670 N N . VAL A 1 88 ? 55.835 -11.527 -89.358 1.00 75.75 88 VAL A N 1
ATOM 671 C CA . VAL A 1 88 ? 56.568 -10.942 -90.488 1.00 75.75 88 VAL A CA 1
ATOM 672 C C . VAL A 1 88 ? 55.539 -10.588 -91.554 1.00 75.75 88 VAL A C 1
ATOM 674 O O . VAL A 1 88 ? 54.959 -11.470 -92.192 1.00 75.75 88 VAL A O 1
ATOM 677 N N . GLN A 1 89 ? 55.286 -9.296 -91.714 1.00 76.94 89 GLN A N 1
ATOM 678 C CA . GLN A 1 89 ? 54.324 -8.757 -92.661 1.00 76.94 89 GLN A CA 1
ATOM 679 C C . GLN A 1 89 ? 54.977 -8.618 -94.036 1.00 76.94 89 GLN A C 1
ATOM 681 O O . GLN A 1 89 ? 55.980 -7.923 -94.195 1.00 76.94 89 GLN A O 1
ATOM 686 N N . LEU A 1 90 ? 54.411 -9.305 -95.023 1.00 80.12 90 LEU A N 1
ATOM 687 C CA . LEU A 1 90 ? 54.845 -9.309 -96.414 1.00 80.12 90 LEU A CA 1
ATOM 688 C C . LEU A 1 90 ? 53.819 -8.592 -97.286 1.00 80.12 90 LEU A C 1
ATOM 690 O O . LEU A 1 90 ? 52.621 -8.600 -96.996 1.00 80.12 90 LEU A O 1
ATOM 694 N N . ASP A 1 91 ? 54.289 -8.011 -98.384 1.00 77.81 91 ASP A N 1
ATOM 695 C CA . ASP A 1 91 ? 53.413 -7.355 -99.344 1.00 77.81 91 ASP A CA 1
ATOM 696 C C . ASP A 1 91 ? 52.467 -8.362 -99.996 1.00 77.81 91 ASP A C 1
ATOM 698 O O . ASP A 1 91 ? 52.878 -9.324 -100.652 1.00 77.81 91 ASP A O 1
ATOM 702 N N . GLN A 1 92 ? 51.173 -8.136 -99.802 1.00 82.50 92 GLN A N 1
ATOM 703 C CA . GLN A 1 92 ? 50.131 -8.999 -100.324 1.00 82.50 92 GLN A CA 1
ATOM 704 C C . GLN A 1 92 ? 50.154 -9.076 -101.854 1.00 82.50 92 GLN A C 1
ATOM 706 O O . GLN A 1 92 ? 49.828 -10.131 -102.404 1.00 82.50 92 GLN A O 1
ATOM 711 N N . ASP A 1 93 ? 50.584 -8.017 -102.543 1.00 77.31 93 ASP A N 1
ATOM 712 C CA . ASP A 1 93 ? 50.587 -7.963 -104.009 1.00 77.31 93 ASP A CA 1
ATOM 713 C C . ASP A 1 93 ? 51.648 -8.894 -104.636 1.00 77.31 93 ASP A C 1
ATOM 715 O O . ASP A 1 93 ? 51.621 -9.173 -105.838 1.00 77.31 93 ASP A O 1
ATOM 719 N N . TRP A 1 94 ? 52.562 -9.447 -103.827 1.00 79.06 94 TRP A N 1
ATOM 720 C CA . TRP A 1 94 ? 53.519 -10.470 -104.273 1.00 79.06 94 TRP A CA 1
ATOM 721 C C . TRP A 1 94 ? 52.905 -11.861 -104.347 1.00 79.06 94 TRP A C 1
ATOM 723 O O . TRP A 1 94 ? 53.377 -12.707 -105.103 1.00 79.06 94 TRP A O 1
ATOM 733 N N . PHE A 1 95 ? 51.881 -12.111 -103.536 1.00 79.25 95 PHE A N 1
ATOM 734 C CA . PHE A 1 95 ? 51.346 -13.450 -103.327 1.00 79.25 95 PHE A CA 1
ATOM 735 C C . PHE A 1 95 ? 49.905 -13.591 -103.785 1.00 79.25 95 PHE A C 1
ATOM 737 O O . PHE A 1 95 ? 49.452 -14.720 -103.891 1.00 79.25 95 PHE A O 1
ATOM 744 N N . VAL A 1 96 ? 49.177 -12.504 -104.049 1.00 80.38 96 VAL A N 1
ATOM 745 C CA . VAL A 1 96 ? 47.735 -12.550 -104.324 1.00 80.38 96 VAL A CA 1
ATOM 746 C C . VAL A 1 96 ? 47.407 -11.893 -105.663 1.00 80.38 96 VAL A C 1
ATOM 748 O O . VAL A 1 96 ? 47.711 -10.725 -105.885 1.00 80.38 96 VAL A O 1
ATOM 751 N N . ASN A 1 97 ? 46.728 -12.634 -106.544 1.00 78.81 97 ASN A N 1
ATOM 752 C CA . ASN A 1 97 ? 46.127 -12.081 -107.757 1.00 78.81 97 ASN A CA 1
ATOM 753 C C . ASN A 1 97 ? 44.892 -11.257 -107.372 1.00 78.81 97 ASN A C 1
ATOM 755 O O . ASN A 1 97 ? 43.979 -11.782 -106.732 1.00 78.81 97 ASN A O 1
ATOM 759 N N . ARG A 1 98 ? 44.821 -9.988 -107.782 1.00 73.31 98 ARG A N 1
ATOM 760 C CA . ARG A 1 98 ? 43.695 -9.103 -107.444 1.00 73.31 98 ARG A CA 1
ATOM 761 C C . ARG A 1 98 ? 43.002 -8.587 -108.689 1.00 73.31 98 ARG A C 1
ATOM 763 O O . ARG A 1 98 ? 43.640 -8.181 -109.654 1.00 73.31 98 ARG A O 1
ATOM 770 N N . THR A 1 99 ? 41.676 -8.552 -108.646 1.00 65.88 99 THR A N 1
ATOM 771 C CA . THR A 1 99 ? 40.879 -7.878 -109.676 1.00 65.88 99 THR A CA 1
ATOM 772 C C . THR A 1 99 ? 40.545 -6.489 -109.155 1.00 65.88 99 THR A C 1
ATOM 774 O O . THR A 1 99 ? 39.770 -6.363 -108.212 1.00 65.88 99 THR A O 1
ATOM 777 N N . THR A 1 100 ? 41.155 -5.454 -109.724 1.00 64.06 100 THR A N 1
ATOM 778 C CA . THR A 1 100 ? 40.816 -4.061 -109.409 1.00 64.06 100 THR A CA 1
ATOM 779 C C . THR A 1 100 ? 39.993 -3.459 -110.542 1.00 64.06 100 THR A C 1
ATOM 781 O O . THR A 1 100 ? 40.012 -3.962 -111.664 1.00 64.06 100 THR A O 1
ATOM 784 N N . THR A 1 101 ? 39.247 -2.393 -110.268 1.00 53.16 101 THR A N 1
ATOM 785 C CA . THR A 1 101 ? 38.467 -1.696 -111.297 1.00 53.16 101 THR A CA 1
ATOM 786 C C . THR A 1 101 ? 39.147 -0.370 -111.604 1.00 53.16 101 THR A C 1
ATOM 788 O O . THR A 1 101 ? 39.175 0.511 -110.751 1.00 53.16 101 THR A O 1
ATOM 791 N N . VAL A 1 102 ? 39.697 -0.229 -112.811 1.00 58.41 102 VAL A N 1
ATOM 792 C CA . VAL A 1 102 ? 40.264 1.037 -113.306 1.00 58.41 102 VAL A CA 1
ATOM 793 C C . VAL A 1 102 ? 39.339 1.531 -114.413 1.00 58.41 102 VAL A C 1
ATOM 795 O O . VAL A 1 102 ? 39.056 0.791 -115.354 1.00 58.41 102 VAL A O 1
ATOM 798 N N . ASP A 1 103 ? 38.793 2.737 -114.255 1.00 51.72 103 ASP A N 1
ATOM 799 C CA . ASP A 1 103 ? 37.844 3.360 -115.192 1.00 51.72 103 ASP A CA 1
ATOM 800 C C . ASP A 1 103 ? 36.620 2.486 -115.546 1.00 51.72 103 ASP A C 1
ATOM 802 O O . ASP A 1 103 ? 36.167 2.432 -116.687 1.00 51.72 103 ASP A O 1
ATOM 806 N N . GLY A 1 104 ? 36.070 1.769 -114.558 1.00 64.50 104 GLY A N 1
ATOM 807 C CA . GLY A 1 104 ? 34.866 0.941 -114.728 1.00 64.50 104 GLY A CA 1
ATOM 808 C C . GLY A 1 104 ? 35.092 -0.415 -115.410 1.00 64.50 104 GLY A C 1
ATOM 809 O O . GLY A 1 104 ? 34.136 -1.173 -115.576 1.00 64.50 104 GLY A O 1
ATOM 810 N N . HIS A 1 105 ? 36.336 -0.759 -115.760 1.00 52.72 105 HIS A N 1
ATOM 811 C CA . HIS A 1 105 ? 36.706 -2.071 -116.288 1.00 52.72 105 HIS A CA 1
ATOM 812 C C . HIS A 1 105 ? 37.481 -2.890 -115.252 1.00 52.72 105 HIS A C 1
ATOM 814 O O . HIS A 1 105 ? 38.404 -2.392 -114.606 1.00 52.72 105 HIS A O 1
ATOM 820 N N . ALA A 1 106 ? 37.117 -4.166 -115.108 1.00 57.34 106 ALA A N 1
ATOM 821 C CA . ALA A 1 106 ? 37.844 -5.110 -114.267 1.00 57.34 106 ALA A CA 1
ATOM 822 C C . ALA A 1 106 ? 39.214 -5.423 -114.896 1.00 57.34 106 ALA A C 1
ATOM 824 O O . ALA A 1 106 ? 39.294 -6.041 -115.959 1.00 57.34 106 ALA A O 1
ATOM 825 N N . VAL A 1 107 ? 40.285 -4.995 -114.233 1.00 68.19 107 VAL A N 1
ATOM 826 C CA . VAL A 1 107 ? 41.678 -5.291 -114.572 1.00 68.19 107 VAL A CA 1
ATOM 827 C C . VAL A 1 107 ? 42.202 -6.301 -113.556 1.00 68.19 107 VAL A C 1
ATOM 829 O O . VAL A 1 107 ? 42.217 -6.043 -112.353 1.00 68.19 107 VAL A O 1
ATOM 832 N N . VAL A 1 108 ? 42.638 -7.466 -114.034 1.00 67.81 108 VAL A N 1
ATOM 833 C CA . VAL A 1 108 ? 43.318 -8.457 -113.194 1.00 67.81 108 VAL A CA 1
ATOM 834 C C . VAL A 1 108 ? 44.780 -8.041 -113.064 1.00 67.81 108 VAL A C 1
ATOM 836 O O . VAL A 1 108 ? 45.549 -8.158 -114.017 1.00 67.81 108 VAL A O 1
ATOM 839 N N . ILE A 1 109 ? 45.160 -7.549 -111.888 1.00 64.62 109 ILE A N 1
ATOM 840 C CA . ILE A 1 109 ? 46.557 -7.415 -111.488 1.00 64.62 109 ILE A CA 1
ATOM 841 C C . ILE A 1 109 ? 47.011 -8.816 -111.091 1.00 64.62 109 ILE A C 1
ATOM 843 O O . ILE A 1 109 ? 46.606 -9.352 -110.056 1.00 64.62 109 ILE A O 1
ATOM 847 N N . GLN A 1 110 ? 47.805 -9.438 -111.959 1.00 69.25 110 GLN A N 1
ATOM 848 C CA . GLN A 1 110 ? 48.451 -10.697 -111.618 1.00 69.25 110 GLN A CA 1
ATOM 849 C C . GLN A 1 110 ? 49.498 -10.438 -110.534 1.00 69.25 110 GLN A C 1
ATOM 851 O O . GLN A 1 110 ? 50.218 -9.439 -110.612 1.00 69.25 110 GLN A O 1
ATOM 856 N N . ALA A 1 111 ? 49.576 -11.335 -109.549 1.00 62.31 111 ALA A N 1
ATOM 857 C CA . ALA A 1 111 ? 50.649 -11.373 -108.572 1.00 62.31 111 ALA A CA 1
ATOM 858 C C . ALA A 1 111 ? 51.961 -11.238 -109.343 1.00 62.31 111 ALA A C 1
ATOM 860 O O . ALA A 1 111 ? 52.187 -11.957 -110.325 1.00 62.31 111 ALA A O 1
ATOM 861 N N . ALA A 1 112 ? 52.784 -10.260 -108.967 1.00 58.91 112 ALA A N 1
ATOM 862 C CA . ALA A 1 112 ? 54.031 -10.028 -109.672 1.00 58.91 112 ALA A CA 1
ATOM 863 C C . ALA A 1 112 ? 54.841 -11.322 -109.585 1.00 58.91 112 ALA A C 1
ATOM 865 O O . ALA A 1 112 ? 55.287 -11.698 -108.502 1.00 58.91 112 ALA A O 1
ATOM 866 N N . ALA A 1 113 ? 54.992 -12.035 -110.709 1.00 51.75 113 ALA A N 1
ATOM 867 C CA . ALA A 1 113 ? 55.775 -13.255 -110.739 1.00 51.75 113 ALA A CA 1
ATOM 868 C C . ALA A 1 113 ? 57.167 -12.895 -110.220 1.00 51.75 113 ALA A C 1
ATOM 870 O O . ALA A 1 113 ? 57.933 -12.204 -110.895 1.00 51.75 113 ALA A O 1
ATOM 871 N N . TRP A 1 114 ? 57.473 -13.340 -109.001 1.00 55.78 114 TRP A N 1
ATOM 872 C CA . TRP A 1 114 ? 58.754 -13.156 -108.324 1.00 55.78 114 TRP A CA 1
ATOM 873 C C . TRP A 1 114 ? 59.799 -14.071 -108.983 1.00 55.78 114 TRP A C 1
ATOM 875 O O . TRP A 1 114 ? 60.405 -14.948 -108.372 1.00 55.78 114 TRP A O 1
ATOM 885 N N . ALA A 1 115 ? 59.919 -13.952 -110.303 1.00 46.34 115 ALA A N 1
ATOM 886 C CA . ALA A 1 115 ? 60.698 -14.798 -111.171 1.00 46.34 115 ALA A CA 1
ATOM 887 C C . ALA A 1 115 ? 61.953 -14.028 -111.585 1.00 46.34 115 ALA A C 1
ATOM 889 O O . ALA A 1 115 ? 61.909 -13.044 -112.323 1.00 46.34 115 ALA A O 1
ATOM 890 N N . THR A 1 116 ? 63.097 -14.548 -111.137 1.00 46.44 116 THR A N 1
ATOM 891 C CA . THR A 1 116 ? 64.456 -14.242 -111.620 1.00 46.44 116 THR A CA 1
ATOM 892 C C . THR A 1 116 ? 65.064 -12.873 -111.288 1.00 46.44 116 THR A C 1
ATOM 894 O O . THR A 1 116 ? 65.643 -12.229 -112.156 1.00 46.44 116 THR A O 1
ATOM 897 N N . SER A 1 117 ? 65.129 -12.479 -110.010 1.00 41.19 117 SER A N 1
ATOM 898 C CA . SER A 1 117 ? 66.263 -11.636 -109.598 1.00 41.19 117 SER A CA 1
ATOM 899 C C . SER A 1 117 ? 66.708 -11.868 -108.155 1.00 41.19 117 SER A C 1
ATOM 901 O O . SER A 1 117 ? 65.920 -11.920 -107.220 1.00 41.19 117 SER A O 1
ATOM 903 N N . ILE A 1 118 ? 68.022 -11.972 -107.999 1.00 44.69 118 ILE A N 1
ATOM 904 C CA . ILE A 1 118 ? 68.801 -12.086 -106.760 1.00 44.69 118 ILE A CA 1
ATOM 905 C C . ILE A 1 118 ? 68.642 -10.841 -105.842 1.00 44.69 118 ILE A C 1
ATOM 907 O O . ILE A 1 118 ? 69.224 -10.786 -104.770 1.00 44.69 118 ILE A O 1
ATOM 911 N N . GLY A 1 119 ? 67.813 -9.850 -106.204 1.00 47.72 119 GLY A N 1
ATOM 912 C CA . GLY A 1 119 ? 67.599 -8.614 -105.433 1.00 47.72 119 GLY A CA 1
ATOM 913 C C . GLY A 1 119 ? 66.598 -8.711 -104.273 1.00 47.72 119 GLY A C 1
ATOM 914 O O . GLY A 1 119 ? 66.348 -7.714 -103.601 1.00 47.72 119 GLY A O 1
ATOM 915 N N . ALA A 1 120 ? 66.003 -9.881 -104.043 1.00 46.16 120 ALA A N 1
ATOM 916 C CA . ALA A 1 120 ? 65.042 -10.106 -102.966 1.00 46.16 120 ALA A CA 1
ATOM 917 C C . ALA A 1 120 ? 65.686 -10.262 -101.576 1.00 46.16 120 ALA A C 1
ATOM 919 O O . ALA A 1 120 ? 65.148 -9.748 -100.596 1.00 46.16 120 ALA A O 1
ATOM 920 N N . SER A 1 121 ? 66.857 -10.902 -101.488 1.00 45.41 121 SER A N 1
ATOM 921 C CA . SER A 1 121 ? 67.586 -11.089 -100.222 1.00 45.41 121 SER A CA 1
ATOM 922 C C . SER A 1 121 ? 68.043 -9.767 -99.609 1.00 45.41 121 SER A C 1
ATOM 924 O O . SER A 1 121 ? 68.049 -9.598 -98.397 1.00 45.41 121 SER A O 1
ATOM 926 N N . THR A 1 122 ? 68.350 -8.776 -100.446 1.00 45.59 122 THR A N 1
ATOM 927 C CA . THR A 1 122 ? 68.749 -7.432 -100.004 1.00 45.59 122 THR A CA 1
ATOM 928 C C . THR A 1 122 ? 67.566 -6.543 -99.605 1.00 45.59 122 THR A C 1
ATOM 930 O O . THR A 1 122 ? 67.784 -5.514 -98.971 1.00 45.59 122 THR A O 1
ATOM 933 N N . ARG A 1 123 ? 66.321 -6.906 -99.963 1.00 44.97 123 ARG A N 1
ATOM 934 C CA . ARG A 1 123 ? 65.106 -6.119 -99.657 1.00 44.97 123 ARG A CA 1
ATOM 935 C C . ARG A 1 123 ? 64.244 -6.692 -98.539 1.00 44.97 123 ARG A C 1
ATOM 937 O O . ARG A 1 123 ? 63.491 -5.930 -97.940 1.00 44.97 123 ARG A O 1
ATOM 944 N N . MET A 1 124 ? 64.377 -7.978 -98.205 1.00 49.16 124 MET A N 1
ATOM 945 C CA . MET A 1 124 ? 63.941 -8.498 -96.906 1.00 49.16 124 MET A CA 1
ATOM 946 C C . MET A 1 124 ? 64.911 -8.002 -95.828 1.00 49.16 124 MET A C 1
ATOM 948 O O . MET A 1 124 ? 65.657 -8.773 -95.233 1.00 49.16 124 MET A O 1
ATOM 952 N N . GLY A 1 125 ? 64.937 -6.689 -95.601 1.00 48.00 125 GLY A N 1
ATOM 953 C CA . GLY A 1 125 ? 65.577 -6.087 -94.441 1.00 48.00 125 GLY A CA 1
ATOM 954 C C . GLY A 1 125 ? 64.795 -6.469 -93.192 1.00 48.00 125 GLY A C 1
ATOM 955 O O . GLY A 1 125 ? 64.115 -5.635 -92.612 1.00 48.00 125 GLY A O 1
ATOM 956 N N . LEU A 1 126 ? 64.851 -7.746 -92.812 1.00 49.03 126 LEU A N 1
ATOM 957 C CA . LEU A 1 126 ? 64.460 -8.219 -91.496 1.00 49.03 126 LEU A CA 1
ATOM 958 C C . LEU A 1 126 ? 65.487 -7.614 -90.541 1.00 49.03 126 LEU A C 1
ATOM 960 O O . LEU A 1 126 ? 66.574 -8.158 -90.348 1.00 49.03 126 LEU A O 1
ATOM 964 N N . THR A 1 127 ? 65.197 -6.401 -90.071 1.00 46.81 127 THR A N 1
ATOM 965 C CA . THR A 1 127 ? 66.054 -5.672 -89.142 1.00 46.81 127 THR A CA 1
ATOM 966 C C . THR A 1 127 ? 66.229 -6.555 -87.912 1.00 46.81 127 THR A C 1
ATOM 968 O O . THR A 1 127 ? 65.270 -6.890 -87.223 1.00 46.81 127 THR A O 1
ATOM 971 N N . VAL A 1 128 ? 67.465 -6.992 -87.682 1.00 49.12 128 VAL A N 1
ATOM 972 C CA . VAL A 1 128 ? 67.872 -7.968 -86.655 1.00 49.12 128 VAL A CA 1
ATOM 973 C C . VAL A 1 128 ? 67.474 -7.535 -85.244 1.00 49.12 128 VAL A C 1
ATOM 975 O O . VAL A 1 128 ? 67.334 -8.374 -84.353 1.00 49.12 128 VAL A O 1
ATOM 978 N N . HIS A 1 129 ? 67.249 -6.235 -85.075 1.00 48.69 129 HIS A N 1
ATOM 979 C CA . HIS A 1 129 ? 66.900 -5.571 -83.836 1.00 48.69 129 HIS A CA 1
ATOM 980 C C . HIS A 1 129 ? 65.789 -6.287 -83.035 1.00 48.69 129 HIS A C 1
ATOM 982 O O . HIS A 1 129 ? 65.987 -6.599 -81.862 1.00 48.69 129 HIS A O 1
ATOM 988 N N . GLU A 1 130 ? 64.685 -6.703 -83.667 1.00 54.22 130 GLU A N 1
ATOM 989 C CA . GLU A 1 130 ? 63.544 -7.290 -82.937 1.00 54.22 130 GLU A CA 1
ATOM 990 C C . GLU A 1 130 ? 63.671 -8.798 -82.649 1.00 54.22 130 GLU A C 1
ATOM 992 O O . GLU A 1 130 ? 63.021 -9.321 -81.743 1.00 54.22 130 GLU A O 1
ATOM 997 N N . VAL A 1 131 ? 64.563 -9.520 -83.340 1.00 50.97 131 VAL A N 1
ATOM 998 C CA . VAL A 1 131 ? 64.817 -10.956 -83.078 1.00 50.97 131 VAL A CA 1
ATOM 999 C C . VAL A 1 131 ? 65.633 -11.153 -81.793 1.00 50.97 131 VAL A C 1
ATOM 1001 O O . VAL A 1 131 ? 65.621 -12.238 -81.203 1.00 50.97 131 VAL A O 1
ATOM 1004 N N . GLN A 1 132 ? 66.331 -10.106 -81.343 1.00 58.97 132 GLN A N 1
ATOM 1005 C CA . GLN A 1 132 ? 67.259 -10.143 -80.212 1.00 58.97 132 GLN A CA 1
ATOM 1006 C C . GLN A 1 132 ? 66.709 -9.507 -78.922 1.00 58.97 132 GLN A C 1
ATOM 1008 O O . GLN A 1 132 ? 67.320 -9.701 -77.871 1.00 58.97 132 GLN A O 1
ATOM 1013 N N . HIS A 1 133 ? 65.504 -8.915 -78.938 1.00 59.62 133 HIS A N 1
ATOM 1014 C CA . HIS A 1 133 ? 64.757 -8.561 -77.712 1.00 59.62 133 HIS A CA 1
ATOM 1015 C C . HIS A 1 133 ? 64.503 -9.790 -76.813 1.00 59.62 133 HIS A C 1
ATOM 1017 O O . HIS A 1 133 ? 64.415 -9.666 -75.593 1.00 59.62 133 HIS A O 1
ATOM 1023 N N . ASN A 1 134 ? 64.521 -11.001 -77.388 1.00 53.00 134 ASN A N 1
ATOM 1024 C CA . ASN A 1 134 ? 64.419 -12.269 -76.659 1.00 53.00 134 ASN A CA 1
ATOM 1025 C C . ASN A 1 134 ? 65.583 -12.547 -75.685 1.00 53.00 134 ASN A C 1
ATOM 1027 O O . ASN A 1 134 ? 65.384 -13.280 -74.720 1.00 53.00 134 ASN A O 1
ATOM 1031 N N . ALA A 1 135 ? 66.783 -11.987 -75.889 1.00 58.22 135 ALA A N 1
ATOM 1032 C CA . ALA A 1 135 ? 67.894 -12.157 -74.939 1.00 58.22 135 ALA A CA 1
ATOM 1033 C C . ALA A 1 135 ? 67.719 -11.306 -73.664 1.00 58.22 135 ALA A C 1
ATOM 1035 O O . ALA A 1 135 ? 68.327 -11.607 -72.637 1.00 58.22 135 ALA A O 1
ATOM 1036 N N . SER A 1 136 ? 66.848 -10.294 -73.729 1.00 67.19 136 SER A N 1
ATOM 1037 C CA . SER A 1 136 ? 66.549 -9.336 -72.658 1.00 67.19 136 SER A CA 1
ATOM 1038 C C . SER A 1 136 ? 65.111 -9.457 -72.140 1.00 67.19 136 SER A C 1
ATOM 1040 O O . SER A 1 136 ? 64.653 -8.601 -71.387 1.00 67.19 136 SER A O 1
ATOM 1042 N N . GLN A 1 137 ? 64.393 -10.522 -72.520 1.00 71.38 137 GLN A N 1
ATOM 1043 C CA . GLN A 1 137 ? 62.977 -10.730 -72.195 1.00 71.38 137 GLN A CA 1
ATOM 1044 C C . GLN A 1 137 ? 62.703 -10.671 -70.687 1.00 71.38 137 GLN A C 1
ATOM 1046 O O . GLN A 1 137 ? 61.722 -10.070 -70.270 1.00 71.38 137 GLN A O 1
ATOM 1051 N N . ASN A 1 138 ? 63.615 -11.205 -69.871 1.00 73.31 138 ASN A N 1
ATOM 1052 C CA . ASN A 1 138 ? 63.483 -11.181 -68.415 1.00 73.31 138 ASN A CA 1
ATOM 1053 C C . ASN A 1 138 ? 63.406 -9.752 -67.846 1.00 73.31 138 ASN A C 1
ATOM 1055 O O . ASN A 1 138 ? 62.766 -9.550 -66.823 1.00 73.31 138 ASN A O 1
ATOM 1059 N N . TRP A 1 139 ? 64.049 -8.762 -68.480 1.00 77.06 139 TRP A N 1
ATOM 1060 C CA . TRP A 1 139 ? 63.968 -7.366 -68.038 1.00 77.06 139 TRP A CA 1
ATOM 1061 C C . TRP A 1 139 ? 62.650 -6.707 -68.445 1.00 77.06 139 TRP A C 1
ATOM 1063 O O . TRP A 1 139 ? 62.111 -5.931 -67.663 1.00 77.06 139 TRP A O 1
ATOM 1073 N N . TYR A 1 140 ? 62.093 -7.062 -69.607 1.00 73.25 140 TYR A N 1
ATOM 1074 C CA . TYR A 1 140 ? 60.737 -6.648 -69.976 1.00 73.25 140 TYR A CA 1
ATOM 1075 C C . TYR A 1 140 ? 59.695 -7.253 -69.036 1.00 73.25 140 TYR A C 1
ATOM 1077 O O . TYR A 1 140 ? 58.862 -6.524 -68.510 1.00 73.25 140 TYR A O 1
ATOM 1085 N N . ASP A 1 141 ? 59.764 -8.560 -68.777 1.00 75.69 141 ASP A N 1
ATOM 1086 C CA . ASP A 1 141 ? 58.824 -9.242 -67.882 1.00 75.69 141 ASP A CA 1
ATOM 1087 C C . ASP A 1 141 ? 58.875 -8.651 -66.466 1.00 75.69 141 ASP A C 1
ATOM 1089 O O . ASP A 1 141 ? 57.836 -8.449 -65.842 1.00 75.69 141 ASP A O 1
ATOM 1093 N N . GLU A 1 142 ? 60.073 -8.321 -65.974 1.00 79.38 142 GLU A N 1
ATOM 1094 C CA . GLU A 1 142 ? 60.251 -7.680 -64.671 1.00 79.38 142 GLU A CA 1
ATOM 1095 C C . GLU A 1 142 ? 59.718 -6.244 -64.640 1.00 79.38 142 GLU A C 1
ATOM 1097 O O . GLU A 1 142 ? 59.042 -5.860 -63.684 1.00 79.38 142 GLU A O 1
ATOM 1102 N N . ALA A 1 143 ? 59.956 -5.461 -65.694 1.00 75.75 143 ALA A N 1
ATOM 1103 C CA . ALA A 1 143 ? 59.397 -4.121 -65.817 1.00 75.75 143 ALA A CA 1
ATOM 1104 C C . ALA A 1 143 ? 57.860 -4.140 -65.823 1.00 75.75 143 ALA A C 1
ATOM 1106 O O . ALA A 1 143 ? 57.238 -3.366 -65.091 1.00 75.75 143 ALA A O 1
ATOM 1107 N N . TYR A 1 144 ? 57.248 -5.063 -66.573 1.00 73.75 144 TYR A N 1
ATOM 1108 C CA . TYR A 1 144 ? 55.796 -5.251 -66.591 1.00 73.75 144 TYR A CA 1
ATOM 1109 C C . TYR A 1 144 ? 55.267 -5.733 -65.243 1.00 73.75 144 TYR A C 1
ATOM 1111 O O . TYR A 1 144 ? 54.249 -5.244 -64.768 1.00 73.75 144 TYR A O 1
ATOM 1119 N N . ARG A 1 145 ? 55.983 -6.622 -64.548 1.00 74.19 145 ARG A N 1
ATOM 1120 C CA . ARG A 1 145 ? 55.580 -7.072 -63.209 1.00 74.19 145 ARG A CA 1
ATOM 1121 C C . ARG A 1 145 ? 55.655 -5.949 -62.167 1.00 74.19 145 ARG A C 1
ATOM 1123 O O . ARG A 1 145 ? 54.811 -5.880 -61.272 1.00 74.19 145 ARG A O 1
ATOM 1130 N N . LEU A 1 146 ? 56.634 -5.048 -62.282 1.00 73.44 146 LEU A N 1
ATOM 1131 C CA . LEU A 1 146 ? 56.700 -3.832 -61.467 1.00 73.44 146 LEU A CA 1
ATOM 1132 C C . LEU A 1 146 ? 55.583 -2.832 -61.801 1.00 73.44 146 LEU A C 1
ATOM 1134 O O . LEU A 1 146 ? 55.181 -2.102 -60.903 1.00 73.44 146 LEU A O 1
ATOM 1138 N N . ARG A 1 147 ? 55.062 -2.811 -63.029 1.00 67.94 147 ARG A N 1
ATOM 1139 C CA . ARG A 1 147 ? 53.958 -1.928 -63.433 1.00 67.94 147 ARG A CA 1
ATOM 1140 C C . ARG A 1 147 ? 52.585 -2.490 -63.047 1.00 67.94 147 ARG A C 1
ATOM 1142 O O . ARG A 1 147 ? 51.807 -1.815 -62.389 1.00 67.94 147 ARG A O 1
ATOM 1149 N N . ASP A 1 148 ? 52.334 -3.756 -63.370 1.00 63.47 148 ASP A N 1
ATOM 1150 C CA . ASP A 1 148 ? 50.974 -4.309 -63.449 1.00 63.47 148 ASP A CA 1
ATOM 1151 C C . ASP A 1 148 ? 50.560 -5.119 -62.202 1.00 63.47 148 ASP A C 1
ATOM 1153 O O . ASP A 1 148 ? 49.409 -5.526 -62.062 1.00 63.47 148 ASP A O 1
ATOM 1157 N N . THR A 1 149 ? 51.487 -5.399 -61.276 1.00 64.75 149 THR A N 1
ATOM 1158 C CA . THR A 1 149 ? 51.184 -6.131 -60.026 1.00 64.75 149 THR A CA 1
ATOM 1159 C C . THR A 1 149 ? 51.063 -5.156 -58.856 1.00 64.75 149 THR A C 1
ATOM 1161 O O . THR A 1 149 ? 51.876 -4.250 -58.756 1.00 64.75 149 THR A O 1
ATOM 1164 N N . SER A 1 150 ? 50.131 -5.330 -57.914 1.00 58.38 150 SER A N 1
ATOM 1165 C CA . SER A 1 150 ? 50.009 -4.437 -56.740 1.00 58.38 150 SER A CA 1
ATOM 1166 C C . SER A 1 150 ? 51.305 -4.363 -55.897 1.00 58.38 150 SER A C 1
ATOM 1168 O O . SER A 1 150 ? 51.934 -5.407 -55.671 1.00 58.38 150 SER A O 1
ATOM 1170 N N . PRO A 1 151 ? 51.698 -3.174 -55.376 1.00 56.03 151 PRO A N 1
ATOM 1171 C CA . PRO A 1 151 ? 52.910 -3.007 -54.561 1.00 56.03 151 PRO A CA 1
ATOM 1172 C C . PRO A 1 151 ? 52.954 -3.929 -53.340 1.00 56.03 151 PRO A C 1
ATOM 1174 O O . PRO A 1 151 ? 54.014 -4.432 -52.977 1.00 56.03 151 PRO A O 1
ATOM 1177 N N . ALA A 1 152 ? 51.795 -4.218 -52.740 1.00 56.75 152 ALA A N 1
ATOM 1178 C CA . ALA A 1 152 ? 51.690 -5.092 -51.573 1.00 56.75 152 ALA A CA 1
ATOM 1179 C C . ALA A 1 152 ? 52.160 -6.532 -51.855 1.00 56.75 152 ALA A C 1
ATOM 1181 O O . ALA A 1 152 ? 52.560 -7.247 -50.939 1.00 56.75 152 ALA A O 1
ATOM 1182 N N . THR A 1 153 ? 52.125 -6.954 -53.122 1.00 58.81 153 THR A N 1
ATOM 1183 C CA . THR A 1 153 ? 52.391 -8.341 -53.530 1.00 58.81 153 THR A CA 1
ATOM 1184 C C . THR A 1 153 ? 53.776 -8.510 -54.161 1.00 58.81 153 THR A C 1
ATOM 1186 O O . THR 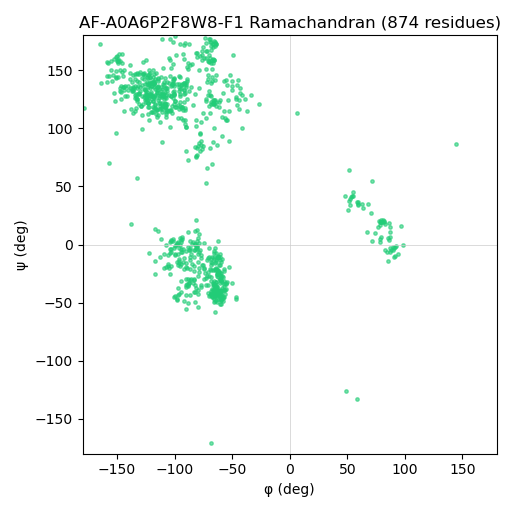A 1 153 ? 54.341 -9.602 -54.114 1.00 58.81 153 THR A O 1
ATOM 1189 N N . TYR A 1 154 ? 54.352 -7.447 -54.738 1.00 58.06 154 TYR A N 1
ATOM 1190 C CA . TYR A 1 154 ? 55.612 -7.518 -55.481 1.00 58.06 154 TYR A CA 1
ATOM 1191 C C . TYR A 1 154 ? 56.477 -6.264 -55.277 1.00 58.06 154 TYR A C 1
ATOM 1193 O O . TYR A 1 154 ? 56.098 -5.173 -55.687 1.00 58.06 154 TYR A O 1
ATOM 1201 N N . HIS A 1 155 ? 57.652 -6.431 -54.650 1.00 64.62 155 HIS A N 1
ATOM 1202 C CA . HIS A 1 155 ? 58.564 -5.347 -54.238 1.00 64.62 155 HIS A CA 1
ATOM 1203 C C . HIS A 1 155 ? 57.892 -4.217 -53.413 1.00 64.62 155 HIS A C 1
ATOM 1205 O O . HIS A 1 155 ? 57.931 -3.055 -53.814 1.00 64.62 155 HIS A O 1
ATOM 1211 N N . PRO A 1 156 ? 57.375 -4.506 -52.199 1.00 71.56 156 PRO A N 1
ATOM 1212 C CA . PRO A 1 156 ? 56.635 -3.536 -51.371 1.00 71.56 156 PRO A CA 1
ATOM 1213 C C . PRO A 1 156 ? 57.455 -2.324 -50.902 1.00 71.56 156 PRO A C 1
ATOM 1215 O O . PRO A 1 156 ? 56.895 -1.346 -50.418 1.00 71.56 156 PRO A O 1
ATOM 1218 N N . ALA A 1 157 ? 58.783 -2.370 -51.041 1.00 69.06 157 ALA A N 1
ATOM 1219 C CA . ALA A 1 157 ? 59.670 -1.249 -50.740 1.00 69.06 157 ALA A CA 1
ATOM 1220 C C . ALA A 1 157 ? 59.672 -0.152 -51.827 1.00 69.06 157 ALA A C 1
ATOM 1222 O O . ALA A 1 157 ? 60.226 0.920 -51.594 1.00 69.06 157 ALA A O 1
ATOM 1223 N N . LEU A 1 158 ? 59.091 -0.409 -53.005 1.00 70.12 158 LEU A N 1
ATOM 1224 C CA . LEU A 1 158 ? 58.965 0.556 -54.098 1.00 70.12 158 LEU A CA 1
ATOM 1225 C C . LEU A 1 158 ? 57.499 0.995 -54.210 1.00 70.12 158 LEU A C 1
ATOM 1227 O O . LEU A 1 158 ? 56.638 0.191 -54.558 1.00 70.12 158 LEU A O 1
ATOM 1231 N N . THR A 1 159 ? 57.207 2.269 -53.937 1.00 61.25 159 THR A N 1
ATOM 1232 C CA . THR A 1 159 ? 55.855 2.843 -54.054 1.00 61.25 159 THR A CA 1
ATOM 1233 C C . THR A 1 159 ? 55.826 4.016 -55.037 1.00 61.25 159 THR A C 1
ATOM 1235 O O . THR A 1 159 ? 56.817 4.739 -55.192 1.00 61.25 159 THR A O 1
ATOM 1238 N N . GLY A 1 160 ? 54.693 4.173 -55.731 1.00 64.69 160 GLY A N 1
ATOM 1239 C CA . GLY A 1 160 ? 54.419 5.270 -56.666 1.00 64.69 160 GLY A CA 1
ATOM 1240 C C . GLY A 1 160 ? 55.546 5.520 -57.673 1.00 64.69 160 GLY A C 1
ATOM 1241 O O . GLY A 1 160 ? 56.038 4.599 -58.329 1.00 64.69 160 GLY A O 1
ATOM 1242 N N . ALA A 1 161 ? 56.014 6.769 -57.728 1.00 61.03 161 ALA A N 1
ATOM 1243 C CA . ALA A 1 161 ? 57.041 7.232 -58.661 1.00 61.03 161 ALA A CA 1
ATOM 1244 C C . ALA A 1 161 ? 58.351 6.420 -58.625 1.00 61.03 161 ALA A C 1
ATOM 1246 O O . ALA A 1 161 ? 58.995 6.254 -59.658 1.00 61.03 161 ALA A O 1
ATOM 1247 N N . GLY A 1 162 ? 58.748 5.878 -57.465 1.00 66.31 162 GLY A N 1
ATOM 1248 C CA . GLY A 1 162 ? 59.960 5.057 -57.356 1.00 66.31 162 GLY A CA 1
ATOM 1249 C C . GLY A 1 162 ? 59.832 3.714 -58.078 1.00 66.31 162 GLY A C 1
ATOM 1250 O O . GLY A 1 162 ? 60.805 3.200 -58.628 1.00 66.31 162 GLY A O 1
ATOM 1251 N N . ARG A 1 163 ? 58.615 3.166 -58.123 1.00 71.31 163 ARG A N 1
ATOM 1252 C CA . ARG A 1 163 ? 58.316 1.917 -58.823 1.00 71.31 163 ARG A CA 1
ATOM 1253 C C . ARG A 1 163 ? 58.168 2.129 -60.325 1.00 71.31 163 ARG A C 1
ATOM 1255 O O . ARG A 1 163 ? 58.741 1.360 -61.094 1.00 71.31 163 ARG A O 1
ATOM 1262 N N . ALA A 1 164 ? 57.482 3.200 -60.725 1.00 63.84 164 ALA A N 1
ATOM 1263 C CA . ALA A 1 164 ? 57.391 3.615 -62.123 1.00 63.84 164 ALA A CA 1
ATOM 1264 C C . ALA A 1 164 ? 58.789 3.880 -62.712 1.00 63.84 164 ALA A C 1
ATOM 1266 O O . ALA A 1 164 ? 59.128 3.348 -63.767 1.00 63.84 164 ALA A O 1
ATOM 1267 N N . ALA A 1 165 ? 59.655 4.593 -61.980 1.00 69.88 165 ALA A N 1
ATOM 1268 C CA . ALA A 1 165 ? 61.036 4.838 -62.393 1.00 69.88 165 ALA A CA 1
ATOM 1269 C C . ALA A 1 165 ? 61.841 3.539 -62.577 1.00 69.88 165 ALA A C 1
ATOM 1271 O O . ALA A 1 165 ? 62.549 3.400 -63.573 1.00 69.88 165 ALA A O 1
ATOM 1272 N N . ALA A 1 166 ? 61.699 2.570 -61.665 1.00 75.31 166 ALA A N 1
ATOM 1273 C CA . ALA A 1 166 ? 62.379 1.277 -61.762 1.00 75.31 166 ALA A CA 1
ATOM 1274 C C . ALA A 1 166 ? 61.878 0.424 -62.945 1.00 75.31 166 ALA A C 1
ATOM 1276 O O . ALA A 1 166 ? 62.678 -0.227 -63.617 1.00 75.31 166 ALA A O 1
ATOM 1277 N N . SER A 1 167 ? 60.569 0.445 -63.223 1.00 76.62 167 SER A N 1
ATOM 1278 C CA . SER A 1 167 ? 59.981 -0.229 -64.389 1.00 76.62 167 SER A CA 1
ATOM 1279 C C . SER A 1 167 ? 60.508 0.370 -65.699 1.00 76.62 167 SER A C 1
ATOM 1281 O O . SER A 1 167 ? 61.038 -0.357 -66.543 1.00 76.62 167 SER A O 1
ATOM 1283 N N . VAL A 1 168 ? 60.471 1.702 -65.830 1.00 72.88 168 VAL A N 1
ATOM 1284 C CA . VAL A 1 168 ? 60.993 2.416 -67.006 1.00 72.88 168 VAL A CA 1
ATOM 1285 C C . VAL A 1 168 ? 62.486 2.145 -67.191 1.00 72.88 168 VAL A C 1
ATOM 1287 O O . VAL A 1 168 ? 62.917 1.842 -68.301 1.00 72.88 168 VAL A O 1
ATOM 1290 N N . GLU A 1 169 ? 63.281 2.182 -66.120 1.00 78.94 169 GLU A N 1
ATOM 1291 C CA . GLU A 1 169 ? 64.713 1.882 -66.187 1.00 78.94 169 GLU A CA 1
ATOM 1292 C C . GLU A 1 169 ? 64.978 0.471 -66.737 1.00 78.94 169 GLU A C 1
ATOM 1294 O O . GLU A 1 169 ? 65.797 0.297 -67.639 1.00 78.94 169 GLU A O 1
ATOM 1299 N N . LEU A 1 170 ? 64.257 -0.545 -66.256 1.00 79.94 170 LEU A N 1
ATOM 1300 C CA . LEU A 1 170 ? 64.412 -1.919 -66.738 1.00 79.94 170 LEU A CA 1
ATOM 1301 C C . LEU A 1 170 ? 64.031 -2.079 -68.216 1.00 79.94 170 LEU A C 1
ATOM 1303 O O . LEU A 1 170 ? 64.734 -2.789 -68.942 1.00 79.94 170 LEU A O 1
ATOM 1307 N N . MET A 1 171 ? 62.984 -1.393 -68.687 1.00 74.94 171 MET A N 1
ATOM 1308 C CA . MET A 1 171 ? 62.642 -1.379 -70.118 1.00 74.94 171 MET A CA 1
ATOM 1309 C C . MET A 1 171 ? 63.744 -0.725 -70.954 1.00 74.94 171 MET A C 1
ATOM 1311 O O . MET A 1 171 ? 64.132 -1.267 -71.988 1.00 74.94 171 MET A O 1
ATOM 1315 N N . MET A 1 172 ? 64.307 0.392 -70.487 1.00 78.94 172 MET A N 1
ATOM 1316 C CA . MET A 1 172 ? 65.387 1.092 -71.193 1.00 78.94 172 MET A CA 1
ATOM 1317 C C . MET A 1 172 ? 66.665 0.241 -71.262 1.00 78.94 172 MET A C 1
ATOM 1319 O O . MET A 1 172 ? 67.324 0.186 -72.303 1.00 78.94 172 MET A O 1
ATOM 1323 N N . ARG A 1 173 ? 66.993 -0.509 -70.201 1.00 80.00 173 ARG A N 1
ATOM 1324 C CA . ARG A 1 173 ? 68.086 -1.502 -70.226 1.00 80.00 173 ARG A CA 1
ATOM 1325 C C . ARG A 1 173 ? 67.831 -2.600 -71.262 1.00 80.00 173 ARG A C 1
ATOM 1327 O O . ARG A 1 173 ? 68.755 -3.004 -71.972 1.00 80.00 173 ARG A O 1
ATOM 1334 N N . ALA A 1 174 ? 66.595 -3.088 -71.359 1.00 76.69 174 ALA A N 1
ATOM 1335 C CA . ALA A 1 174 ? 66.214 -4.138 -72.303 1.00 76.69 174 ALA A CA 1
ATOM 1336 C C . ALA A 1 174 ? 66.347 -3.702 -73.762 1.00 76.69 174 ALA A C 1
ATOM 1338 O O . ALA A 1 174 ? 66.954 -4.432 -74.554 1.00 76.69 174 ALA A O 1
ATOM 1339 N N . GLU A 1 175 ? 65.884 -2.496 -74.080 1.00 76.31 175 GLU A N 1
ATOM 1340 C CA . GLU A 1 175 ? 66.063 -1.868 -75.389 1.00 76.31 175 GLU A CA 1
ATOM 1341 C C . GLU A 1 175 ? 67.552 -1.704 -75.734 1.00 76.31 175 GLU A C 1
ATOM 1343 O O . GLU A 1 175 ? 68.018 -2.182 -76.772 1.00 76.31 175 GLU A O 1
ATOM 1348 N N . ALA A 1 176 ? 68.354 -1.116 -74.838 1.00 79.62 176 ALA A N 1
ATOM 1349 C CA . ALA A 1 176 ? 69.786 -0.903 -75.073 1.00 79.62 176 ALA A CA 1
ATOM 1350 C C . ALA A 1 176 ? 70.554 -2.214 -75.342 1.00 79.62 176 ALA A C 1
ATOM 1352 O O . ALA A 1 176 ? 71.436 -2.259 -76.205 1.00 79.62 176 ALA A O 1
ATOM 1353 N N . ALA A 1 177 ? 70.198 -3.302 -74.653 1.00 77.50 177 ALA A N 1
ATOM 1354 C CA . ALA A 1 177 ? 70.745 -4.629 -74.933 1.00 77.50 177 ALA A CA 1
ATOM 1355 C C . ALA A 1 177 ? 70.350 -5.166 -76.317 1.00 77.50 177 ALA A C 1
ATOM 1357 O O . ALA A 1 177 ? 71.192 -5.767 -76.990 1.00 77.50 177 ALA A O 1
ATOM 1358 N N . GLY A 1 178 ? 69.108 -4.938 -76.758 1.00 75.19 178 GLY A N 1
ATOM 1359 C CA . GLY A 1 178 ? 68.644 -5.300 -78.100 1.00 75.19 178 GLY A CA 1
ATOM 1360 C C . GLY A 1 178 ? 69.457 -4.601 -79.191 1.00 75.19 178 GLY A C 1
ATOM 1361 O O . GLY A 1 178 ? 69.990 -5.247 -80.097 1.00 75.19 178 GLY A O 1
ATOM 1362 N N . TRP A 1 179 ? 69.661 -3.289 -79.049 1.00 78.56 179 TRP A N 1
ATOM 1363 C CA . TRP A 1 179 ? 70.507 -2.509 -79.958 1.00 78.56 179 TRP A CA 1
ATOM 1364 C C . TRP A 1 179 ? 71.981 -2.948 -79.931 1.00 78.56 179 TRP A C 1
ATOM 1366 O O . TRP A 1 179 ? 72.645 -2.974 -80.972 1.00 78.56 179 TRP A O 1
ATOM 1376 N N . TYR A 1 180 ? 72.511 -3.336 -78.767 1.00 83.19 180 TYR A N 1
ATOM 1377 C CA . TYR A 1 180 ? 73.882 -3.841 -78.659 1.00 83.19 180 TYR A CA 1
ATOM 1378 C C . TYR A 1 180 ? 74.079 -5.186 -79.364 1.00 83.19 180 TYR A C 1
ATOM 1380 O O . TYR A 1 180 ? 75.110 -5.421 -79.997 1.00 83.19 180 TYR A O 1
ATOM 1388 N N . ALA A 1 181 ? 73.103 -6.083 -79.274 1.00 75.50 181 ALA A N 1
ATOM 1389 C CA . ALA A 1 181 ? 73.157 -7.361 -79.969 1.00 75.50 181 ALA A CA 1
ATOM 1390 C C . ALA A 1 181 ? 73.117 -7.165 -81.499 1.00 75.50 181 ALA A C 1
ATOM 1392 O O . ALA A 1 181 ? 73.881 -7.804 -82.237 1.00 75.50 181 ALA A O 1
ATOM 1393 N N . ASP A 1 182 ? 72.314 -6.208 -81.971 1.00 76.62 182 ASP A N 1
ATOM 1394 C CA . ASP A 1 182 ? 72.257 -5.847 -83.386 1.00 76.62 182 ASP A CA 1
ATOM 1395 C C . ASP A 1 182 ? 73.614 -5.305 -83.871 1.00 76.62 182 ASP A C 1
ATOM 1397 O O . ASP A 1 182 ? 74.155 -5.754 -84.883 1.00 76.62 182 ASP A O 1
ATOM 1401 N N . LEU A 1 183 ? 74.271 -4.467 -83.063 1.00 82.38 183 LEU A N 1
ATOM 1402 C CA . LEU A 1 183 ? 75.637 -4.005 -83.322 1.00 82.38 183 LEU A CA 1
ATOM 1403 C C . LEU A 1 183 ? 76.647 -5.152 -83.493 1.00 82.38 183 LEU A C 1
ATOM 1405 O O . LEU A 1 183 ? 77.497 -5.111 -84.390 1.00 82.38 183 LEU A O 1
ATOM 1409 N N . GLN A 1 184 ? 76.572 -6.185 -82.648 1.00 81.75 184 GLN A N 1
ATOM 1410 C CA . GLN A 1 184 ? 77.428 -7.370 -82.780 1.00 81.75 184 GLN A CA 1
ATOM 1411 C C . GLN A 1 184 ? 77.121 -8.141 -84.069 1.00 81.75 184 GLN A C 1
ATOM 1413 O O . GLN A 1 184 ? 78.034 -8.660 -84.716 1.00 81.75 184 GLN A O 1
ATOM 1418 N N . THR A 1 185 ? 75.857 -8.163 -84.491 1.00 75.62 185 THR A N 1
ATOM 1419 C CA . THR A 1 185 ? 75.448 -8.791 -85.750 1.00 75.62 185 THR A CA 1
ATOM 1420 C C . THR A 1 185 ? 75.994 -8.028 -86.956 1.00 75.62 185 THR A C 1
ATOM 1422 O O . THR A 1 185 ? 76.588 -8.642 -87.844 1.00 75.62 185 THR A O 1
ATOM 1425 N N . LEU A 1 186 ? 75.904 -6.693 -86.961 1.00 77.81 186 LEU A N 1
ATOM 1426 C CA . LEU A 1 186 ? 76.510 -5.846 -87.997 1.00 77.81 186 LEU A CA 1
ATOM 1427 C C . LEU A 1 186 ? 78.022 -6.098 -88.121 1.00 77.81 186 LEU A C 1
ATOM 1429 O O . LEU A 1 186 ? 78.555 -6.166 -89.230 1.00 77.81 186 LEU A O 1
ATOM 1433 N N . ARG A 1 187 ? 78.723 -6.296 -86.996 1.00 83.81 187 ARG A N 1
ATOM 1434 C CA . ARG A 1 187 ? 80.153 -6.653 -86.994 1.00 83.81 187 ARG A CA 1
ATOM 1435 C C . ARG A 1 187 ? 80.411 -8.028 -87.586 1.00 83.81 187 ARG A C 1
ATOM 1437 O O . ARG A 1 187 ? 81.323 -8.168 -88.392 1.00 83.81 187 ARG A O 1
ATOM 1444 N N . SER A 1 188 ? 79.601 -9.022 -87.232 1.00 77.56 188 SER A N 1
ATOM 1445 C CA . SER A 1 188 ? 79.726 -10.373 -87.786 1.00 77.56 188 SER A CA 1
ATOM 1446 C C . SER A 1 188 ? 79.506 -10.396 -89.304 1.00 77.56 188 SER A C 1
ATOM 1448 O O . SER A 1 188 ? 80.247 -11.078 -90.015 1.00 77.56 188 SER A O 1
ATOM 1450 N N . LEU A 1 189 ? 78.550 -9.614 -89.815 1.00 75.81 189 LEU A N 1
ATOM 1451 C CA . LEU A 1 189 ? 78.310 -9.456 -91.255 1.00 75.81 189 LEU A CA 1
ATOM 1452 C C . LEU A 1 189 ? 79.489 -8.776 -91.965 1.00 75.81 189 LEU A C 1
ATOM 1454 O O . LEU A 1 189 ? 79.892 -9.189 -93.050 1.00 75.81 189 LEU A O 1
ATOM 1458 N N . ARG A 1 190 ? 80.098 -7.765 -91.339 1.00 84.19 190 ARG A N 1
ATOM 1459 C CA . ARG A 1 190 ? 81.322 -7.140 -91.859 1.00 84.19 190 ARG A CA 1
ATOM 1460 C C . ARG A 1 190 ? 82.489 -8.129 -91.889 1.00 84.19 190 ARG A C 1
ATOM 1462 O O . ARG A 1 190 ? 83.183 -8.230 -92.896 1.00 84.19 190 ARG A O 1
ATOM 1469 N N . ASP A 1 191 ? 82.711 -8.853 -90.796 1.00 79.75 191 ASP A N 1
ATOM 1470 C CA . ASP A 1 191 ? 83.868 -9.743 -90.638 1.00 79.75 191 ASP A CA 1
ATOM 1471 C C . ASP A 1 191 ? 83.780 -10.987 -91.539 1.00 79.75 191 ASP A C 1
ATOM 1473 O O . ASP A 1 191 ? 84.806 -11.519 -91.961 1.00 79.75 191 ASP A O 1
ATOM 1477 N N . SER A 1 192 ? 82.565 -11.417 -91.893 1.00 74.06 192 SER A N 1
ATOM 1478 C CA . SER A 1 192 ? 82.313 -12.473 -92.887 1.00 74.06 192 SER A CA 1
ATOM 1479 C C . SER A 1 192 ? 82.418 -11.994 -94.343 1.00 74.06 192 SER A C 1
ATOM 1481 O O . SER A 1 192 ? 82.420 -12.817 -95.257 1.00 74.06 192 SER A O 1
ATOM 1483 N N . GLY A 1 193 ? 82.549 -10.683 -94.574 1.00 74.19 193 GLY A N 1
ATOM 1484 C CA . GLY A 1 193 ? 82.594 -10.078 -95.908 1.00 74.19 193 GLY A CA 1
ATOM 1485 C C . GLY A 1 193 ? 81.225 -9.925 -96.578 1.00 74.19 193 GLY A C 1
ATOM 1486 O O . GLY A 1 193 ? 81.165 -9.496 -97.729 1.00 74.19 193 GLY A O 1
ATOM 1487 N N . GLU A 1 194 ? 80.139 -10.245 -95.870 1.00 71.88 194 GLU A N 1
ATOM 1488 C CA . GLU A 1 194 ? 78.757 -10.075 -96.340 1.00 71.88 194 GLU A CA 1
ATOM 1489 C C . GLU A 1 194 ? 78.293 -8.610 -96.292 1.00 71.88 194 GLU A C 1
ATOM 1491 O O . GLU A 1 194 ? 77.341 -8.239 -96.975 1.00 71.88 194 GLU A O 1
ATOM 1496 N N . MET A 1 195 ? 78.986 -7.759 -95.529 1.00 79.31 195 MET A N 1
ATOM 1497 C CA . MET A 1 195 ? 78.774 -6.312 -95.484 1.00 79.31 195 MET A CA 1
ATOM 1498 C C . MET A 1 195 ? 80.069 -5.573 -95.810 1.00 79.31 195 MET A C 1
ATOM 1500 O O . MET A 1 195 ? 81.113 -5.820 -95.199 1.00 79.31 195 MET A O 1
ATOM 1504 N N . THR A 1 196 ? 80.014 -4.630 -96.752 1.00 78.00 196 THR A N 1
ATOM 1505 C CA . THR A 1 196 ? 81.203 -3.841 -97.087 1.00 78.00 196 THR A CA 1
ATOM 1506 C C . THR A 1 196 ? 81.591 -2.919 -95.921 1.00 78.00 196 THR A C 1
ATOM 1508 O O . THR A 1 196 ? 80.723 -2.455 -95.176 1.00 78.00 196 THR A O 1
ATOM 1511 N N . PRO A 1 197 ? 82.883 -2.574 -95.755 1.00 78.62 197 PRO A N 1
ATOM 1512 C CA . PRO A 1 197 ? 83.307 -1.636 -94.714 1.00 78.62 197 PRO A CA 1
ATOM 1513 C C . PRO A 1 197 ? 82.581 -0.284 -94.776 1.00 78.62 197 PRO A C 1
ATOM 1515 O O . PRO A 1 197 ? 82.306 0.311 -93.737 1.00 78.62 197 PRO A O 1
ATOM 1518 N N . THR A 1 198 ? 82.236 0.184 -95.980 1.00 76.44 198 THR A N 1
ATOM 1519 C CA . THR A 1 198 ? 81.475 1.424 -96.185 1.00 76.44 198 THR A CA 1
ATOM 1520 C C . THR A 1 198 ? 80.036 1.297 -95.690 1.00 76.44 198 THR A C 1
ATOM 1522 O O . THR A 1 198 ? 79.553 2.207 -95.026 1.00 76.44 198 THR A O 1
ATOM 1525 N N . GLU A 1 199 ? 79.358 0.176 -95.945 1.00 75.31 199 GLU A N 1
ATOM 1526 C CA . GLU A 1 199 ? 78.001 -0.069 -95.435 1.00 75.31 199 GLU A CA 1
ATOM 1527 C C . GLU A 1 199 ? 77.969 -0.216 -93.918 1.00 75.31 199 GLU A C 1
ATOM 1529 O O . GLU A 1 199 ? 77.095 0.364 -93.276 1.00 75.31 199 GLU A O 1
ATOM 1534 N N . TYR A 1 200 ? 78.942 -0.926 -93.340 1.00 83.00 200 TYR A N 1
ATOM 1535 C CA . TYR A 1 200 ? 79.087 -1.008 -91.888 1.00 83.00 200 TYR A CA 1
ATOM 1536 C C . TYR A 1 200 ? 79.261 0.393 -91.294 1.00 83.00 200 TYR A C 1
ATOM 1538 O O . TYR A 1 200 ? 78.530 0.774 -90.386 1.00 83.00 200 TYR A O 1
ATOM 1546 N N . HIS A 1 201 ? 80.162 1.197 -91.864 1.00 77.94 201 HIS A N 1
ATOM 1547 C CA . HIS A 1 201 ? 80.414 2.550 -91.381 1.00 77.94 201 HIS A CA 1
ATOM 1548 C C . HIS A 1 201 ? 79.197 3.475 -91.524 1.00 77.94 201 HIS A C 1
ATOM 1550 O O . HIS A 1 201 ? 78.917 4.227 -90.599 1.00 77.94 201 HIS A O 1
ATOM 1556 N N . MET A 1 202 ? 78.440 3.396 -92.625 1.00 77.50 202 MET A N 1
ATOM 1557 C CA . MET A 1 202 ? 77.200 4.170 -92.793 1.00 77.50 202 MET A CA 1
ATOM 1558 C C . MET A 1 202 ? 76.125 3.778 -91.774 1.00 77.50 202 MET A C 1
ATOM 1560 O O . MET A 1 202 ? 75.405 4.645 -91.289 1.00 77.50 202 MET A O 1
ATOM 1564 N N . ARG A 1 203 ? 76.019 2.490 -91.425 1.00 73.62 203 ARG A N 1
ATOM 1565 C CA . ARG A 1 203 ? 75.054 2.012 -90.421 1.00 73.62 203 ARG A CA 1
ATOM 1566 C C . ARG A 1 203 ? 75.457 2.356 -88.988 1.00 73.62 203 ARG A C 1
ATOM 1568 O O . ARG A 1 203 ? 74.593 2.391 -88.121 1.00 73.62 203 ARG A O 1
ATOM 1575 N N . THR A 1 204 ? 76.740 2.625 -88.740 1.00 77.00 204 THR A N 1
ATOM 1576 C CA . THR A 1 204 ? 77.273 2.889 -87.396 1.00 77.00 204 THR A CA 1
ATOM 1577 C C . THR A 1 204 ? 77.857 4.297 -87.211 1.00 77.00 204 THR A C 1
ATOM 1579 O O . THR A 1 204 ? 78.612 4.505 -86.264 1.00 77.00 204 THR A O 1
ATOM 1582 N N . GLN A 1 205 ? 77.610 5.246 -88.122 1.00 72.69 205 GLN A N 1
ATOM 1583 C CA . GLN A 1 205 ? 78.227 6.583 -88.082 1.00 72.69 205 GLN A CA 1
ATOM 1584 C C . GLN A 1 205 ? 77.641 7.502 -86.986 1.00 72.69 205 GLN A C 1
ATOM 1586 O O . GLN A 1 205 ? 76.551 7.259 -86.462 1.00 72.69 205 GLN A O 1
ATOM 1591 N N . GLU A 1 206 ? 78.413 8.543 -86.639 1.00 49.75 206 GLU A N 1
ATOM 1592 C CA . GLU A 1 206 ? 78.215 9.478 -85.516 1.00 49.75 206 GLU A CA 1
ATOM 1593 C C . GLU A 1 206 ? 76.801 10.077 -85.435 1.00 49.75 206 GLU A C 1
ATOM 1595 O O . GLU A 1 206 ? 76.252 10.567 -86.420 1.00 49.75 206 GLU A O 1
ATOM 1600 N N . GLY A 1 207 ? 76.234 10.062 -84.223 1.00 59.75 207 GLY A N 1
ATOM 1601 C CA . GLY A 1 207 ? 74.873 10.526 -83.924 1.00 59.75 207 GLY A CA 1
ATOM 1602 C C . GLY A 1 207 ? 73.821 9.414 -83.836 1.00 59.75 207 GLY A C 1
ATOM 1603 O O . GLY A 1 207 ? 72.658 9.700 -83.568 1.00 59.75 207 GLY A O 1
ATOM 1604 N N . THR A 1 208 ? 74.213 8.151 -84.034 1.00 68.00 208 THR A N 1
ATOM 1605 C CA . THR A 1 208 ? 73.335 6.980 -83.891 1.00 68.00 208 THR A CA 1
ATOM 1606 C C . THR A 1 208 ? 73.567 6.255 -82.566 1.00 68.00 208 THR A C 1
ATOM 1608 O O . THR A 1 208 ? 74.656 6.299 -81.992 1.00 68.00 208 THR A O 1
ATOM 1611 N N . ILE A 1 209 ? 72.547 5.533 -82.098 1.00 75.50 209 ILE A N 1
ATOM 1612 C CA . ILE A 1 209 ? 72.603 4.685 -80.899 1.00 75.50 209 ILE A CA 1
ATOM 1613 C C . ILE A 1 209 ? 73.810 3.728 -80.892 1.00 75.50 209 ILE A C 1
ATOM 1615 O O . ILE A 1 209 ? 74.412 3.491 -79.849 1.00 75.50 209 ILE A O 1
ATOM 1619 N N . TYR A 1 210 ? 74.241 3.252 -82.065 1.00 80.94 210 TYR A N 1
ATOM 1620 C CA . TYR A 1 210 ? 75.387 2.354 -82.206 1.00 80.94 210 TYR A CA 1
ATOM 1621 C C . TYR A 1 210 ? 76.726 2.985 -81.821 1.00 80.94 210 TYR A C 1
ATOM 1623 O O . TYR A 1 210 ? 77.587 2.266 -81.324 1.00 80.94 210 TYR A O 1
ATOM 1631 N N . ALA A 1 211 ? 76.914 4.295 -82.007 1.00 78.50 211 ALA A N 1
ATOM 1632 C CA . ALA A 1 211 ? 78.143 4.972 -81.589 1.00 78.50 211 ALA A CA 1
ATOM 1633 C C . ALA A 1 211 ? 78.277 4.956 -80.057 1.00 78.50 211 ALA A C 1
ATOM 1635 O O . ALA A 1 211 ? 79.292 4.515 -79.524 1.00 78.50 211 ALA A O 1
ATOM 1636 N N . ASN A 1 212 ? 77.194 5.298 -79.355 1.00 81.19 212 ASN A N 1
ATOM 1637 C CA . ASN A 1 212 ? 77.148 5.280 -77.891 1.00 81.19 212 ASN A CA 1
ATOM 1638 C C . ASN A 1 212 ? 77.298 3.856 -77.332 1.00 81.19 212 ASN A C 1
ATOM 1640 O O . ASN A 1 212 ? 77.960 3.642 -76.318 1.00 81.19 212 ASN A O 1
ATOM 1644 N N . LEU A 1 213 ? 76.747 2.859 -78.029 1.00 84.50 213 LEU A N 1
ATOM 1645 C CA . LEU A 1 213 ? 76.945 1.448 -77.694 1.00 84.50 213 LEU A CA 1
ATOM 1646 C C . LEU A 1 213 ? 78.398 0.995 -77.882 1.00 84.50 213 LEU A C 1
ATOM 1648 O O . LEU A 1 213 ? 78.906 0.235 -77.058 1.00 84.50 213 LEU A O 1
ATOM 1652 N N . MET A 1 214 ? 79.086 1.460 -78.932 1.00 85.69 214 MET A N 1
ATOM 1653 C CA . MET A 1 214 ? 80.516 1.190 -79.120 1.00 85.69 214 MET A CA 1
ATOM 1654 C C . MET A 1 214 ? 81.368 1.841 -78.026 1.00 85.69 214 MET A C 1
ATOM 1656 O O . MET A 1 214 ? 82.304 1.201 -77.546 1.00 85.69 214 MET A O 1
ATOM 1660 N N . ASP A 1 215 ? 81.033 3.059 -77.600 1.00 85.25 215 ASP A N 1
ATOM 1661 C CA . ASP A 1 215 ? 81.733 3.767 -76.521 1.00 85.25 215 ASP A CA 1
ATOM 1662 C C . ASP A 1 215 ? 81.527 3.092 -75.158 1.00 85.25 215 ASP A C 1
ATOM 1664 O O . ASP A 1 215 ? 82.490 2.874 -74.408 1.00 85.25 215 ASP A O 1
ATOM 1668 N N . ALA A 1 216 ? 80.290 2.688 -74.850 1.00 85.00 216 ALA A N 1
ATOM 1669 C CA . ALA A 1 216 ? 79.975 1.906 -73.658 1.00 85.00 216 ALA A CA 1
ATOM 1670 C C . ALA A 1 216 ? 80.702 0.551 -73.674 1.00 85.00 216 ALA A C 1
ATOM 1672 O O . ALA A 1 216 ? 81.242 0.114 -72.657 1.00 85.00 216 ALA A O 1
ATOM 1673 N N . GLU A 1 217 ? 80.794 -0.103 -74.833 1.00 87.44 217 GLU A N 1
ATOM 1674 C CA . GLU A 1 217 ? 81.525 -1.363 -74.978 1.00 87.44 217 GLU A CA 1
ATOM 1675 C C . GLU A 1 217 ? 83.032 -1.184 -74.786 1.00 87.44 217 GLU A C 1
ATOM 1677 O O . GLU A 1 217 ? 83.661 -1.979 -74.086 1.00 87.44 217 GLU A O 1
ATOM 1682 N N . LEU A 1 218 ? 83.624 -0.156 -75.398 1.00 87.12 218 LEU A N 1
ATOM 1683 C CA . LEU A 1 218 ? 85.036 0.192 -75.230 1.00 87.12 218 LEU A CA 1
ATOM 1684 C C . LEU A 1 218 ? 85.361 0.436 -73.754 1.00 87.12 218 LEU A C 1
ATOM 1686 O O . LEU A 1 218 ? 86.343 -0.108 -73.242 1.00 87.12 218 LEU A O 1
ATOM 1690 N N . SER A 1 219 ? 84.495 1.180 -73.066 1.00 86.69 219 SER A N 1
ATOM 1691 C CA . SER A 1 219 ? 84.599 1.441 -71.629 1.00 86.69 219 SER A CA 1
ATOM 1692 C C . SER A 1 219 ? 84.512 0.148 -70.815 1.00 86.69 219 SER A C 1
ATOM 1694 O O . SER A 1 219 ? 85.377 -0.119 -69.981 1.00 86.69 219 SER A O 1
ATOM 1696 N N . GLY A 1 220 ? 83.539 -0.716 -71.114 1.00 86.88 220 GLY A N 1
ATOM 1697 C CA . GLY A 1 220 ? 83.376 -1.997 -70.426 1.00 86.88 220 GLY A CA 1
ATOM 1698 C C . GLY A 1 220 ? 84.561 -2.944 -70.635 1.00 86.88 220 GLY A C 1
ATOM 1699 O O . GLY A 1 220 ? 85.045 -3.566 -69.687 1.00 86.88 220 GLY A O 1
ATOM 1700 N N . ARG A 1 221 ? 85.101 -3.014 -71.857 1.00 87.94 221 ARG A N 1
ATOM 1701 C CA . ARG A 1 221 ? 86.302 -3.810 -72.162 1.00 87.94 221 ARG A CA 1
ATOM 1702 C C . ARG A 1 221 ? 87.539 -3.277 -71.444 1.00 87.94 221 ARG A C 1
ATOM 1704 O O . ARG A 1 221 ? 88.340 -4.079 -70.968 1.00 87.94 221 ARG A O 1
ATOM 1711 N N . ALA A 1 222 ? 87.690 -1.956 -71.328 1.00 86.38 222 ALA A N 1
ATOM 1712 C CA . ALA A 1 222 ? 88.778 -1.344 -70.561 1.00 86.38 222 ALA A CA 1
ATOM 1713 C C . ALA A 1 222 ? 88.709 -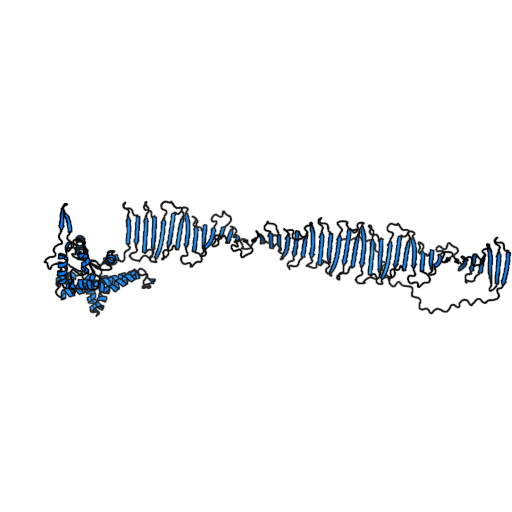1.704 -69.065 1.00 86.38 222 ALA A C 1
ATOM 1715 O O . ALA A 1 222 ? 89.744 -1.809 -68.410 1.00 86.38 222 ALA A O 1
ATOM 1716 N N . MET A 1 223 ? 87.506 -1.968 -68.548 1.00 85.75 223 MET A N 1
ATOM 1717 C CA . MET A 1 223 ? 87.271 -2.467 -67.187 1.00 85.75 223 MET A CA 1
ATOM 1718 C C . MET A 1 223 ? 87.402 -3.996 -67.054 1.00 85.75 223 MET A C 1
ATOM 1720 O O . MET A 1 223 ? 87.213 -4.538 -65.969 1.00 85.75 223 MET A O 1
ATOM 1724 N N . GLY A 1 224 ? 87.756 -4.706 -68.132 1.00 87.44 224 GLY A N 1
ATOM 1725 C CA . GLY A 1 224 ? 87.970 -6.155 -68.132 1.00 87.44 224 GLY A CA 1
ATOM 1726 C C . GLY A 1 224 ? 86.712 -6.995 -68.368 1.00 87.44 224 GLY A C 1
ATOM 1727 O O . GLY A 1 224 ? 86.788 -8.224 -68.301 1.00 87.44 224 GLY A O 1
ATOM 1728 N N . TYR A 1 225 ? 85.565 -6.380 -68.676 1.00 88.19 225 TYR A N 1
ATOM 1729 C CA . TYR A 1 225 ? 84.352 -7.131 -68.994 1.00 88.19 225 TYR A CA 1
ATOM 1730 C C . TYR A 1 225 ? 84.458 -7.815 -70.363 1.00 88.19 225 TYR A C 1
ATOM 1732 O O . TYR A 1 225 ? 84.958 -7.255 -71.341 1.00 88.19 225 TYR A O 1
ATOM 1740 N N . SER A 1 226 ? 83.950 -9.046 -70.447 1.00 85.12 226 SER A N 1
ATOM 1741 C CA . SER A 1 226 ? 83.856 -9.820 -71.690 1.00 85.12 226 SER A CA 1
ATOM 1742 C C . SER A 1 226 ? 82.595 -10.691 -71.699 1.00 85.12 226 SER A C 1
ATOM 1744 O O . SER A 1 226 ? 81.955 -10.882 -70.663 1.00 85.12 226 SER A O 1
ATOM 1746 N N . GLY A 1 227 ? 82.205 -11.195 -72.875 1.00 82.00 227 GLY A N 1
ATOM 1747 C CA . GLY A 1 227 ? 81.031 -12.061 -73.026 1.00 82.00 227 GLY A CA 1
ATOM 1748 C C . GLY A 1 227 ? 79.732 -11.402 -72.546 1.00 82.00 227 GLY A C 1
ATOM 1749 O O . GLY A 1 227 ? 79.453 -10.250 -72.874 1.00 82.00 227 GLY A O 1
ATOM 1750 N N . THR A 1 228 ? 78.943 -12.128 -71.754 1.00 79.19 228 THR A N 1
ATOM 1751 C CA . THR A 1 228 ? 77.658 -11.655 -71.210 1.00 79.19 228 THR A CA 1
ATOM 1752 C C . THR A 1 228 ? 77.814 -10.496 -70.228 1.00 79.19 228 THR A C 1
ATOM 1754 O O . THR A 1 228 ? 76.998 -9.583 -70.255 1.00 79.19 228 THR A O 1
ATOM 1757 N N . ALA A 1 229 ? 78.887 -10.468 -69.428 1.00 79.44 229 ALA A N 1
ATOM 1758 C CA . ALA A 1 229 ? 79.145 -9.368 -68.494 1.00 79.44 229 ALA A CA 1
ATOM 1759 C C . ALA A 1 229 ? 79.364 -8.035 -69.226 1.00 79.44 229 ALA A C 1
ATOM 1761 O O . ALA A 1 229 ? 78.904 -6.990 -68.776 1.00 79.44 229 ALA A O 1
ATOM 1762 N N . LEU A 1 230 ? 80.014 -8.080 -70.393 1.00 85.25 230 LEU A N 1
ATOM 1763 C CA . LEU A 1 230 ? 80.169 -6.905 -71.245 1.00 85.25 230 LEU A CA 1
ATOM 1764 C C . LEU A 1 230 ? 78.831 -6.465 -71.849 1.00 85.25 230 LEU A C 1
ATOM 1766 O O . LEU A 1 230 ? 78.558 -5.273 -71.898 1.00 85.25 230 LEU A O 1
ATOM 1770 N N . ALA A 1 231 ? 77.986 -7.406 -72.275 1.00 79.75 231 ALA A N 1
ATOM 1771 C CA . ALA A 1 231 ? 76.664 -7.081 -72.808 1.00 79.75 231 ALA A CA 1
ATOM 1772 C C . ALA A 1 231 ? 75.757 -6.419 -71.760 1.00 79.75 231 ALA A C 1
ATOM 1774 O O . ALA A 1 231 ? 75.128 -5.407 -72.060 1.00 79.75 231 ALA A O 1
ATOM 1775 N N . SER A 1 232 ? 75.746 -6.927 -70.524 1.00 80.81 232 SER A N 1
ATOM 1776 C CA . SER A 1 232 ? 75.007 -6.306 -69.419 1.00 80.81 232 SER A CA 1
ATOM 1777 C C . SER A 1 232 ? 75.539 -4.914 -69.078 1.00 80.81 232 SER A C 1
ATOM 1779 O O . SER A 1 232 ? 74.747 -3.995 -68.896 1.00 80.81 232 SER A O 1
ATOM 1781 N N . TYR A 1 233 ? 76.867 -4.738 -69.056 1.00 86.19 233 TYR A N 1
ATOM 1782 C CA . TYR A 1 233 ? 77.482 -3.431 -68.819 1.00 86.19 233 TYR A CA 1
ATOM 1783 C C . TYR A 1 233 ? 77.053 -2.407 -69.876 1.00 86.19 233 TYR A C 1
ATOM 1785 O O . TYR A 1 233 ? 76.650 -1.296 -69.536 1.00 86.19 233 TYR A O 1
ATOM 1793 N N . VAL A 1 234 ? 77.091 -2.791 -71.155 1.00 83.00 234 VAL A N 1
ATOM 1794 C CA . VAL A 1 234 ? 76.691 -1.905 -72.253 1.00 83.00 234 VAL A CA 1
ATOM 1795 C C . VAL A 1 234 ? 75.209 -1.548 -72.171 1.00 83.00 234 VAL A C 1
ATOM 1797 O O . VAL A 1 234 ? 74.872 -0.379 -72.315 1.00 83.00 234 VAL A O 1
ATOM 1800 N N . ALA A 1 235 ? 74.338 -2.511 -71.874 1.00 81.19 235 ALA A N 1
ATOM 1801 C CA . ALA A 1 235 ? 72.906 -2.268 -71.715 1.00 81.19 235 ALA A CA 1
ATOM 1802 C C . ALA A 1 235 ? 72.593 -1.252 -70.601 1.00 81.19 235 ALA A C 1
ATOM 1804 O O . ALA A 1 235 ? 71.780 -0.351 -70.785 1.00 81.19 235 ALA A O 1
ATOM 1805 N N . GLU A 1 236 ? 73.284 -1.356 -69.465 1.00 82.81 236 GLU A N 1
ATOM 1806 C CA . GLU A 1 236 ? 73.104 -0.453 -68.324 1.00 82.81 236 GLU A CA 1
ATOM 1807 C C . GLU A 1 236 ? 73.648 0.959 -68.578 1.00 82.81 236 GLU A C 1
ATOM 1809 O O . GLU A 1 236 ? 73.071 1.940 -68.116 1.00 82.81 236 GLU A O 1
ATOM 1814 N N . HIS A 1 237 ? 74.748 1.082 -69.323 1.00 83.31 237 HIS A N 1
ATOM 1815 C CA . HIS A 1 237 ? 75.446 2.361 -69.484 1.00 83.31 237 HIS A CA 1
ATOM 1816 C C . HIS A 1 237 ? 75.084 3.089 -70.785 1.00 83.31 237 HIS A C 1
ATOM 1818 O O . HIS A 1 237 ? 75.338 4.286 -70.902 1.00 83.31 237 HIS A O 1
ATOM 1824 N N . ALA A 1 238 ? 74.452 2.405 -71.743 1.00 78.50 238 ALA A N 1
ATOM 1825 C CA . ALA A 1 238 ? 73.978 3.006 -72.989 1.00 78.50 238 ALA A CA 1
ATOM 1826 C C . ALA A 1 238 ? 72.487 3.389 -72.969 1.00 78.50 238 ALA A C 1
ATOM 1828 O O . ALA A 1 238 ? 72.037 4.084 -73.877 1.00 78.50 238 ALA A O 1
ATOM 1829 N N . GLN A 1 239 ? 71.722 3.008 -71.938 1.00 74.44 239 GLN A N 1
ATOM 1830 C CA . GLN A 1 239 ? 70.283 3.309 -71.839 1.00 74.44 239 GLN A CA 1
ATOM 1831 C C . GLN A 1 239 ? 69.956 4.813 -71.917 1.00 74.44 239 GLN A C 1
ATOM 1833 O O . GLN A 1 239 ? 68.988 5.204 -72.560 1.00 74.44 239 GLN A O 1
ATOM 1838 N N . GLY A 1 240 ? 70.810 5.682 -71.359 1.00 69.00 240 GLY A N 1
ATOM 1839 C CA . GLY A 1 240 ? 70.633 7.144 -71.406 1.00 69.00 240 GLY A CA 1
ATOM 1840 C C . GLY A 1 240 ? 70.831 7.761 -72.796 1.00 69.00 240 GLY A C 1
ATOM 1841 O O . GLY A 1 240 ? 70.679 8.966 -72.966 1.00 69.00 240 GLY A O 1
ATOM 1842 N N . SER A 1 241 ? 71.197 6.941 -73.781 1.00 70.25 241 SER A N 1
ATOM 1843 C CA . SER A 1 241 ? 71.382 7.328 -75.178 1.00 70.25 241 SER A CA 1
ATOM 1844 C C . SER A 1 241 ? 70.219 6.908 -76.083 1.00 70.25 241 SER A C 1
ATOM 1846 O O . SER A 1 241 ? 70.302 7.109 -77.298 1.00 70.25 241 SER A O 1
ATOM 1848 N N . LEU A 1 242 ? 69.163 6.306 -75.522 1.00 70.38 242 LEU A N 1
ATOM 1849 C CA . LEU A 1 242 ? 67.948 5.970 -76.261 1.00 70.38 242 LEU A CA 1
ATOM 1850 C C . LEU A 1 242 ? 67.197 7.254 -76.682 1.00 70.38 242 LEU A C 1
ATOM 1852 O O . LEU A 1 242 ? 67.199 8.240 -75.941 1.00 70.38 242 LEU A O 1
ATOM 1856 N N . PRO A 1 243 ? 66.557 7.278 -77.867 1.00 65.94 243 PRO A N 1
ATOM 1857 C CA . PRO A 1 243 ? 65.761 8.417 -78.327 1.00 65.94 243 PRO A CA 1
ATOM 1858 C C . PRO A 1 243 ? 64.667 8.839 -77.326 1.00 65.94 243 PRO A C 1
ATOM 1860 O O . PRO A 1 243 ? 63.947 8.003 -76.785 1.00 65.94 243 PRO A O 1
ATOM 1863 N N . SER A 1 244 ? 64.493 10.147 -77.098 1.00 57.97 244 SER A N 1
ATOM 1864 C CA . SER A 1 244 ? 63.582 10.690 -76.070 1.00 57.97 244 SER A CA 1
ATOM 1865 C C . SER A 1 244 ? 62.097 10.360 -76.276 1.00 57.97 244 SER A C 1
ATOM 1867 O O . SER A 1 244 ? 61.326 10.366 -75.318 1.00 57.97 244 SER A O 1
ATOM 1869 N N . ASN A 1 245 ? 61.684 10.029 -77.500 1.00 57.84 245 ASN A N 1
ATOM 1870 C CA . ASN A 1 245 ? 60.323 9.587 -77.813 1.00 57.84 245 ASN A CA 1
ATOM 1871 C C . ASN A 1 245 ? 59.980 8.211 -77.216 1.00 57.84 245 ASN A C 1
ATOM 1873 O O . ASN A 1 245 ? 58.802 7.931 -77.024 1.00 57.84 245 ASN A O 1
ATOM 1877 N N . TYR A 1 246 ? 60.974 7.378 -76.886 1.00 56.59 246 TYR A N 1
ATOM 1878 C CA . TYR A 1 246 ? 60.728 6.101 -76.211 1.00 56.59 246 TYR A CA 1
ATOM 1879 C C . TYR A 1 246 ? 60.338 6.277 -74.741 1.00 56.59 246 TYR A C 1
ATOM 1881 O O . TYR A 1 246 ? 59.588 5.465 -74.230 1.00 56.59 246 TYR A O 1
ATOM 1889 N N . VAL A 1 247 ? 60.795 7.335 -74.063 1.00 56.91 247 VAL A N 1
ATOM 1890 C CA . VAL A 1 247 ? 60.461 7.592 -72.648 1.00 56.91 247 VAL A CA 1
ATOM 1891 C C . VAL A 1 247 ? 59.064 8.211 -72.512 1.00 56.91 247 VAL A C 1
ATOM 1893 O O . VAL A 1 247 ? 58.307 7.824 -71.631 1.00 56.91 247 VAL A O 1
ATOM 1896 N N . ALA A 1 248 ? 58.688 9.120 -73.419 1.00 54.94 248 ALA A N 1
ATOM 1897 C CA . ALA A 1 248 ? 57.425 9.863 -73.343 1.00 54.94 248 ALA A CA 1
ATOM 1898 C C . ALA A 1 248 ? 56.164 8.982 -73.457 1.00 54.94 248 ALA A C 1
ATOM 1900 O O . ALA A 1 248 ? 55.153 9.274 -72.820 1.00 54.94 248 ALA A O 1
ATOM 1901 N N . ASN A 1 249 ? 56.233 7.887 -74.222 1.00 55.38 249 ASN A N 1
ATOM 1902 C CA . ASN A 1 249 ? 55.109 6.960 -74.392 1.00 55.38 249 ASN A CA 1
ATOM 1903 C C . ASN A 1 249 ? 54.812 6.109 -73.141 1.00 55.38 249 ASN A C 1
ATOM 1905 O O . ASN A 1 249 ? 53.753 5.501 -73.084 1.00 55.38 249 ASN A O 1
ATOM 1909 N N . TYR A 1 250 ? 55.713 6.064 -72.150 1.00 54.34 250 TYR A N 1
ATOM 1910 C CA . TYR A 1 250 ? 55.538 5.281 -70.915 1.00 54.34 250 TYR A CA 1
ATOM 1911 C C . TYR A 1 250 ? 55.347 6.147 -69.658 1.00 54.34 250 TYR A C 1
ATOM 1913 O O . TYR A 1 250 ? 55.316 5.615 -68.553 1.00 54.34 250 TYR A O 1
ATOM 1921 N N . THR A 1 251 ? 55.264 7.475 -69.797 1.00 57.09 251 THR A N 1
ATOM 1922 C CA . THR A 1 251 ? 55.200 8.410 -68.657 1.00 57.09 251 THR A CA 1
ATOM 1923 C C . THR A 1 251 ? 54.184 9.541 -68.845 1.00 57.09 251 THR A C 1
ATOM 1925 O O . THR A 1 251 ? 54.329 10.578 -68.200 1.00 57.09 251 THR A O 1
ATOM 1928 N N . SER A 1 252 ? 53.233 9.420 -69.775 1.00 60.19 252 SER A N 1
ATOM 1929 C CA . SER A 1 252 ? 52.235 10.467 -70.028 1.00 60.19 252 SER A CA 1
ATOM 1930 C C . SER A 1 252 ? 50.816 9.977 -69.778 1.00 60.19 252 SER A C 1
ATOM 1932 O O . SER A 1 252 ? 50.471 8.850 -70.127 1.00 60.19 252 SER A O 1
ATOM 1934 N N . ASP A 1 253 ? 50.010 10.852 -69.183 1.00 70.62 253 ASP A N 1
ATOM 1935 C CA . ASP A 1 253 ? 48.588 10.622 -68.954 1.00 70.62 253 ASP A CA 1
ATOM 1936 C C . ASP A 1 253 ? 47.837 10.690 -70.286 1.00 70.62 253 ASP A C 1
ATOM 1938 O O . ASP A 1 253 ? 48.128 11.527 -71.152 1.00 70.62 253 ASP A O 1
ATOM 1942 N N . GLU A 1 254 ? 46.841 9.826 -70.447 1.00 80.50 254 GLU A N 1
ATOM 1943 C CA . GLU A 1 254 ? 45.995 9.794 -71.632 1.00 80.50 254 GLU A CA 1
ATOM 1944 C C . GLU A 1 254 ? 44.665 10.495 -71.342 1.00 80.50 254 GLU A C 1
ATOM 1946 O O . GLU A 1 254 ? 43.977 10.185 -70.373 1.00 80.50 254 GLU A O 1
ATOM 1951 N N . VAL A 1 255 ? 44.272 11.437 -72.205 1.00 81.81 255 VAL A N 1
ATOM 1952 C CA . VAL A 1 255 ? 42.961 12.097 -72.128 1.00 81.81 255 VAL A CA 1
ATOM 1953 C C . VAL A 1 255 ? 42.212 11.893 -73.437 1.00 81.81 255 VAL A C 1
ATOM 1955 O O . VAL A 1 255 ? 42.506 12.544 -74.446 1.00 81.81 255 VAL A O 1
ATOM 1958 N N . ILE A 1 256 ? 41.198 11.035 -73.401 1.00 86.44 256 ILE A N 1
ATOM 1959 C CA . ILE A 1 256 ? 40.270 10.794 -74.505 1.00 86.44 256 ILE A CA 1
ATOM 1960 C C . ILE A 1 256 ? 39.074 11.734 -74.343 1.00 86.44 256 ILE A C 1
ATOM 1962 O O . ILE A 1 256 ? 38.520 11.895 -73.256 1.00 86.44 256 ILE A O 1
ATOM 1966 N N . ARG A 1 257 ? 38.684 12.392 -75.437 1.00 89.12 257 ARG A N 1
ATOM 1967 C CA . ARG A 1 257 ? 37.499 13.254 -75.498 1.00 89.12 257 ARG A CA 1
ATOM 1968 C C . ARG A 1 257 ? 36.587 12.743 -76.595 1.00 89.12 257 ARG A C 1
ATOM 1970 O O . ARG A 1 257 ? 36.937 12.863 -77.770 1.00 89.12 257 ARG A O 1
ATOM 1977 N N . ASP A 1 258 ? 35.428 12.233 -76.211 1.00 88.25 258 ASP A N 1
ATOM 1978 C CA . ASP A 1 258 ? 34.433 11.746 -77.154 1.00 88.25 258 ASP A CA 1
ATOM 1979 C C . ASP A 1 258 ? 33.410 12.830 -77.458 1.00 88.25 258 ASP A C 1
ATOM 1981 O O . ASP A 1 258 ? 32.883 13.513 -76.569 1.00 88.25 258 ASP A O 1
ATOM 1985 N N . TYR A 1 259 ? 33.126 12.970 -78.749 1.00 86.25 259 TYR A N 1
ATOM 1986 C CA . TYR A 1 259 ? 32.165 13.922 -79.274 1.00 86.25 259 TYR A CA 1
ATOM 1987 C C . TYR A 1 259 ? 31.023 13.178 -79.965 1.00 86.25 259 TYR A C 1
ATOM 1989 O O . TYR A 1 259 ? 31.244 12.176 -80.646 1.00 86.25 259 TYR A O 1
ATOM 1997 N N . ASP A 1 260 ? 29.800 13.681 -79.831 1.00 81.50 260 ASP A N 1
ATOM 1998 C CA . ASP A 1 260 ? 28.669 13.194 -80.615 1.00 81.50 260 ASP A CA 1
ATOM 1999 C C . ASP A 1 260 ? 28.777 13.592 -82.104 1.00 81.50 260 ASP A C 1
ATOM 2001 O O . ASP A 1 260 ? 29.663 14.340 -82.530 1.00 81.50 260 ASP A O 1
ATOM 2005 N N . SER A 1 261 ? 27.825 13.135 -82.925 1.00 77.56 261 SER A N 1
ATOM 2006 C CA . SER A 1 261 ? 27.760 13.457 -84.359 1.00 77.56 261 SER A CA 1
ATOM 2007 C C . SER A 1 261 ? 27.572 14.949 -84.676 1.00 77.56 261 SER A C 1
ATOM 2009 O O . SER A 1 261 ? 27.673 15.337 -85.839 1.00 77.56 261 SER A O 1
ATOM 2011 N N . SER A 1 262 ? 27.265 15.782 -83.677 1.00 80.31 262 SER A N 1
ATOM 2012 C CA . SER A 1 262 ? 27.165 17.241 -83.801 1.00 80.31 262 SER A CA 1
ATOM 2013 C C . SER A 1 262 ? 28.462 17.969 -83.414 1.00 80.31 262 SER A C 1
ATOM 2015 O O . SER A 1 262 ? 28.533 19.192 -83.528 1.00 80.31 262 SER A O 1
ATOM 2017 N N . GLY A 1 263 ? 29.503 17.224 -83.020 1.00 78.31 263 GLY A N 1
ATOM 2018 C CA . GLY A 1 263 ? 30.796 17.759 -82.597 1.00 78.31 263 GLY A CA 1
ATOM 2019 C C . GLY A 1 263 ? 30.809 18.215 -81.142 1.00 78.31 263 GLY A C 1
ATOM 2020 O O . GLY A 1 263 ? 31.650 19.031 -80.762 1.00 78.31 263 GLY A O 1
ATOM 2021 N N . ARG A 1 264 ? 29.872 17.728 -80.325 1.00 82.19 264 ARG A N 1
ATOM 2022 C CA . ARG A 1 264 ? 29.730 18.141 -78.935 1.00 82.19 264 ARG A CA 1
ATOM 2023 C C . ARG A 1 264 ? 30.302 17.120 -77.974 1.00 82.19 264 ARG A C 1
ATOM 2025 O O . ARG A 1 264 ? 30.050 15.935 -78.131 1.00 82.19 264 ARG A O 1
ATOM 2032 N N . LEU A 1 265 ? 31.023 17.597 -76.962 1.00 86.94 265 LEU A N 1
ATOM 2033 C CA . LEU A 1 265 ? 31.602 16.754 -75.924 1.00 86.94 265 LEU A CA 1
ATOM 2034 C C . LEU A 1 265 ? 30.495 16.007 -75.166 1.00 86.94 265 LEU A C 1
ATOM 2036 O O . LEU A 1 265 ? 29.577 16.639 -74.641 1.00 86.94 265 LEU A O 1
ATOM 2040 N N . ILE A 1 266 ? 30.598 14.681 -75.132 1.00 90.06 266 ILE A N 1
ATOM 2041 C CA . ILE A 1 266 ? 29.682 13.791 -74.403 1.00 90.06 266 ILE A CA 1
ATOM 2042 C C . ILE A 1 266 ? 30.394 13.022 -73.292 1.00 90.06 266 ILE A C 1
ATOM 2044 O O . ILE A 1 266 ? 29.764 12.655 -72.303 1.00 90.06 266 ILE A O 1
ATOM 2048 N N . GLN A 1 267 ? 31.707 12.819 -73.420 1.00 92.25 267 GLN A N 1
ATOM 2049 C CA . GLN A 1 267 ? 32.498 12.077 -72.449 1.00 92.25 267 GLN A CA 1
ATOM 2050 C C . GLN A 1 267 ? 33.961 12.529 -72.484 1.00 92.25 267 GLN A C 1
ATOM 2052 O O . GLN A 1 267 ? 34.526 12.793 -73.547 1.00 92.25 267 GLN A O 1
ATOM 2057 N N . VAL A 1 268 ? 34.577 12.618 -71.311 1.00 91.56 268 VAL A N 1
ATOM 2058 C CA . VAL A 1 268 ? 36.026 12.750 -71.134 1.00 91.56 268 VAL A CA 1
ATOM 2059 C C . VAL A 1 268 ? 36.490 11.564 -70.304 1.00 91.56 268 VAL A C 1
ATOM 2061 O O . VAL A 1 268 ? 35.927 11.317 -69.239 1.00 91.56 268 VAL A O 1
ATOM 2064 N N . ILE A 1 269 ? 37.494 10.841 -70.791 1.00 88.44 269 ILE A N 1
ATOM 2065 C CA . ILE A 1 269 ? 38.148 9.740 -70.081 1.00 88.44 269 ILE A CA 1
ATOM 2066 C C . ILE A 1 269 ? 39.598 10.158 -69.851 1.00 88.44 269 ILE A C 1
ATOM 2068 O O . ILE A 1 269 ? 40.359 10.310 -70.803 1.00 88.44 269 ILE A O 1
ATOM 2072 N N . GLU A 1 270 ? 39.963 10.372 -68.594 1.00 87.81 270 GLU A N 1
ATOM 2073 C CA . GLU A 1 270 ? 41.333 10.636 -68.150 1.00 87.81 270 GLU A CA 1
ATOM 2074 C C . GLU A 1 270 ? 41.891 9.319 -67.593 1.00 87.81 270 GLU A C 1
ATOM 2076 O O . GLU A 1 270 ? 41.281 8.725 -66.704 1.00 87.81 270 GLU A O 1
ATOM 2081 N N . THR A 1 271 ? 43.010 8.834 -68.127 1.00 82.31 271 THR A N 1
ATOM 2082 C CA . THR A 1 271 ? 43.705 7.624 -67.661 1.00 82.31 271 THR A CA 1
ATOM 2083 C C . THR A 1 271 ? 45.100 8.022 -67.209 1.00 82.31 271 THR A C 1
ATOM 2085 O O . THR A 1 271 ? 45.856 8.595 -67.998 1.00 82.31 271 THR A O 1
ATOM 2088 N N . ASP A 1 272 ? 45.449 7.715 -65.961 1.00 75.94 272 ASP A N 1
ATOM 2089 C CA . ASP A 1 272 ? 46.806 7.930 -65.458 1.00 75.94 272 ASP A CA 1
ATOM 2090 C C . ASP A 1 272 ? 47.736 6.854 -66.037 1.00 75.94 272 ASP A C 1
ATOM 2092 O O . ASP A 1 272 ? 47.977 5.801 -65.448 1.00 75.94 272 ASP A O 1
ATOM 2096 N N . GLY A 1 273 ? 48.236 7.113 -67.246 1.00 64.62 273 GLY A N 1
ATOM 2097 C CA . GLY A 1 273 ? 49.189 6.242 -67.930 1.00 64.62 273 GLY A CA 1
ATOM 2098 C C . GLY A 1 273 ? 50.564 6.194 -67.253 1.00 64.62 273 GLY A C 1
ATOM 2099 O O . GLY A 1 273 ? 51.354 5.296 -67.548 1.00 64.62 273 GLY A O 1
ATOM 2100 N N . ALA A 1 274 ? 50.865 7.138 -66.352 1.00 62.44 274 ALA A N 1
ATOM 2101 C CA . ALA A 1 274 ? 52.123 7.214 -65.618 1.00 62.44 274 ALA A CA 1
ATOM 2102 C C . ALA A 1 274 ? 52.059 6.563 -64.220 1.00 62.44 274 ALA A C 1
ATOM 2104 O O . ALA A 1 274 ? 53.118 6.352 -63.615 1.00 62.44 274 ALA A O 1
ATOM 2105 N N . HIS A 1 275 ? 50.857 6.244 -63.720 1.00 62.72 275 HIS A N 1
ATOM 2106 C CA . HIS A 1 275 ? 50.578 5.761 -62.359 1.00 62.72 275 HIS A CA 1
ATOM 2107 C C . HIS A 1 275 ? 51.274 6.610 -61.282 1.00 62.72 275 HIS A C 1
ATOM 2109 O O . HIS A 1 275 ? 51.913 6.097 -60.350 1.00 62.72 275 HIS A O 1
ATOM 2115 N N . ASN A 1 276 ? 51.254 7.929 -61.476 1.00 62.38 276 ASN A N 1
ATOM 2116 C CA . ASN A 1 276 ? 51.918 8.900 -60.615 1.00 62.38 276 ASN A CA 1
ATOM 2117 C C . ASN A 1 276 ? 50.931 9.793 -59.843 1.00 62.38 276 ASN A C 1
ATOM 2119 O O . ASN A 1 276 ? 51.364 10.465 -58.898 1.00 62.38 276 ASN A O 1
ATOM 2123 N N . ASP A 1 277 ? 49.640 9.760 -60.184 1.00 60.75 277 ASP A N 1
ATOM 2124 C CA . ASP A 1 277 ? 48.564 10.464 -59.502 1.00 60.75 277 ASP A CA 1
ATOM 2125 C C . ASP A 1 277 ? 47.756 9.483 -58.645 1.00 60.75 277 ASP A C 1
ATOM 2127 O O . ASP A 1 277 ? 46.847 8.789 -59.091 1.00 60.75 277 ASP A O 1
ATOM 2131 N N . ALA A 1 278 ? 48.032 9.490 -57.339 1.00 59.22 278 ALA A N 1
ATOM 2132 C CA . ALA A 1 278 ? 47.280 8.690 -56.371 1.00 59.22 278 ALA A CA 1
ATOM 2133 C C . ALA A 1 278 ? 45.772 9.043 -56.310 1.00 59.22 278 ALA A C 1
ATOM 2135 O O . ALA A 1 278 ? 45.003 8.377 -55.612 1.00 59.22 278 ALA A O 1
ATOM 2136 N N . GLY A 1 279 ? 45.339 10.117 -56.980 1.00 63.38 279 GLY A N 1
ATOM 2137 C CA . GLY A 1 279 ? 43.959 10.569 -57.048 1.00 63.38 279 GLY A CA 1
ATOM 2138 C C . GLY A 1 279 ? 43.046 9.704 -57.920 1.00 63.38 279 GLY A C 1
ATOM 2139 O O . GLY A 1 279 ? 41.876 9.566 -57.555 1.00 63.38 279 GLY A O 1
ATOM 2140 N N . TYR A 1 280 ? 43.534 9.128 -59.026 1.00 72.06 280 TYR A N 1
ATOM 2141 C CA . TYR A 1 280 ? 42.736 8.306 -59.947 1.00 72.06 280 TYR A CA 1
ATOM 2142 C C . TYR A 1 280 ? 43.618 7.463 -60.884 1.00 72.06 280 TYR A C 1
ATOM 2144 O O . TYR A 1 280 ? 44.568 7.972 -61.455 1.00 72.06 280 TYR A O 1
ATOM 2152 N N . GLY A 1 281 ? 43.234 6.208 -61.129 1.00 76.06 281 GLY A N 1
ATOM 2153 C CA . GLY A 1 281 ? 43.749 5.420 -62.255 1.00 76.06 281 GLY A CA 1
ATOM 2154 C C . GLY A 1 281 ? 42.929 5.651 -63.529 1.00 76.06 281 GLY A C 1
ATOM 2155 O O . GLY A 1 281 ? 43.448 5.667 -64.646 1.00 76.06 281 GLY A O 1
ATOM 2156 N N . THR A 1 282 ? 41.620 5.889 -63.387 1.00 85.75 282 THR A N 1
ATOM 2157 C CA . THR A 1 282 ? 40.756 6.339 -64.489 1.00 85.75 282 THR A CA 1
ATOM 2158 C C . THR A 1 282 ? 39.661 7.257 -63.967 1.00 85.75 282 THR A C 1
ATOM 2160 O O . THR A 1 282 ? 39.017 6.951 -62.965 1.00 85.75 282 THR A O 1
ATOM 2163 N N . ARG A 1 283 ? 39.394 8.357 -64.668 1.00 89.31 283 ARG A N 1
ATOM 2164 C CA . ARG A 1 283 ? 38.289 9.271 -64.383 1.00 89.31 283 ARG A CA 1
ATOM 2165 C C . ARG A 1 283 ? 37.451 9.495 -65.630 1.00 89.31 283 ARG A C 1
ATOM 2167 O O . ARG A 1 283 ? 37.937 9.988 -66.642 1.00 89.31 283 ARG A O 1
ATOM 2174 N N . VAL A 1 284 ? 36.170 9.167 -65.536 1.00 91.69 284 VAL A N 1
ATOM 2175 C CA . VAL A 1 284 ? 35.185 9.360 -66.597 1.00 91.69 284 VAL A CA 1
ATOM 2176 C C . VAL A 1 284 ? 34.247 10.488 -66.195 1.00 91.69 284 VAL A C 1
ATOM 2178 O O . VAL A 1 284 ? 33.589 10.411 -65.166 1.00 91.69 284 VAL A O 1
ATOM 2181 N N . THR A 1 285 ? 34.171 11.538 -67.006 1.00 91.94 285 THR A N 1
ATOM 2182 C CA . THR A 1 285 ? 33.182 12.616 -66.858 1.00 91.94 285 THR A CA 1
ATOM 2183 C C . THR A 1 285 ? 32.245 12.576 -68.054 1.00 91.94 285 THR A C 1
ATOM 2185 O O . THR A 1 285 ? 32.705 12.689 -69.190 1.00 91.94 285 THR A O 1
ATOM 2188 N N . THR A 1 286 ? 30.947 12.414 -67.822 1.00 91.75 286 THR A N 1
ATOM 2189 C CA . THR A 1 286 ? 29.926 12.450 -68.877 1.00 91.75 286 THR A CA 1
ATOM 2190 C C . THR A 1 286 ? 29.189 13.785 -68.860 1.00 91.75 286 THR A C 1
ATOM 2192 O O . THR A 1 286 ? 29.104 14.451 -67.825 1.00 91.75 286 THR A O 1
ATOM 2195 N N . TYR A 1 287 ? 28.686 14.201 -70.020 1.00 89.81 287 TYR A N 1
ATOM 2196 C CA . TYR A 1 287 ? 27.986 15.470 -70.182 1.00 89.81 287 TYR A CA 1
ATOM 2197 C C . TYR A 1 287 ? 26.569 15.244 -70.706 1.00 89.81 287 TYR A C 1
ATOM 2199 O O . TYR A 1 287 ? 26.355 14.435 -71.609 1.00 89.81 287 TYR A O 1
ATOM 2207 N N . ASP A 1 288 ? 25.614 16.001 -70.164 1.00 87.06 288 ASP A N 1
ATOM 2208 C CA . ASP A 1 288 ? 24.207 15.966 -70.564 1.00 87.06 288 ASP A CA 1
ATOM 2209 C C . ASP A 1 288 ? 24.023 16.536 -71.980 1.00 87.06 288 ASP A C 1
ATOM 2211 O O . ASP A 1 288 ? 25.000 16.851 -72.653 1.00 87.06 288 ASP A O 1
ATOM 2215 N N . VAL A 1 289 ? 22.779 16.748 -72.437 1.00 82.38 289 VAL A N 1
ATOM 2216 C CA . VAL A 1 289 ? 22.453 17.391 -73.730 1.00 82.38 289 VAL A CA 1
ATOM 2217 C C . VAL A 1 289 ? 22.520 18.930 -73.725 1.00 82.38 289 VAL A C 1
ATOM 2219 O O . VAL A 1 289 ? 22.179 19.566 -74.721 1.00 82.38 289 VAL A O 1
ATOM 2222 N N . GLN A 1 290 ? 23.083 19.567 -72.700 1.00 85.44 290 GLN A N 1
ATOM 2223 C CA . GLN A 1 290 ? 23.389 21.010 -72.670 1.00 85.44 290 GLN A CA 1
ATOM 2224 C C . GLN A 1 290 ? 24.875 21.336 -72.416 1.00 85.44 290 GLN A C 1
ATOM 2226 O O . GLN A 1 290 ? 25.287 22.479 -72.591 1.00 85.44 290 GLN A O 1
ATOM 2231 N N . GLY A 1 291 ? 25.692 20.330 -72.098 1.00 82.88 291 GLY A N 1
ATOM 2232 C CA . GLY A 1 291 ? 27.141 20.432 -71.919 1.00 82.88 291 GLY A CA 1
ATOM 2233 C C . GLY A 1 291 ? 27.516 20.591 -70.450 1.00 82.88 291 GLY A C 1
ATOM 2234 O O . GLY A 1 291 ? 28.630 21.006 -70.139 1.00 82.88 291 GLY A O 1
ATOM 2235 N N . ARG A 1 292 ? 26.574 20.299 -69.552 1.00 89.12 292 ARG A N 1
ATOM 2236 C CA . ARG A 1 292 ? 26.760 20.261 -68.104 1.00 89.12 292 ARG A CA 1
ATOM 2237 C C . ARG A 1 292 ? 27.193 18.853 -67.713 1.00 89.12 292 ARG A C 1
ATOM 2239 O O . ARG A 1 292 ? 26.876 17.904 -68.421 1.00 89.12 292 ARG A O 1
ATOM 2246 N N . ILE A 1 293 ? 27.927 18.726 -66.614 1.00 90.12 293 ILE A N 1
ATOM 2247 C CA . ILE A 1 293 ? 28.371 17.420 -66.115 1.00 90.12 293 ILE A CA 1
ATOM 2248 C C . ILE A 1 293 ? 27.144 16.625 -65.664 1.00 90.12 293 ILE A C 1
ATOM 2250 O O . ILE A 1 293 ? 26.411 17.090 -64.800 1.00 90.12 293 ILE A O 1
ATOM 2254 N N . ASP A 1 294 ? 26.931 15.454 -66.248 1.00 90.25 294 ASP A N 1
ATOM 2255 C CA . ASP A 1 294 ? 25.814 14.560 -65.921 1.00 90.25 294 ASP A CA 1
ATOM 2256 C C . ASP A 1 294 ? 26.239 13.564 -64.839 1.00 90.25 294 ASP A C 1
ATOM 2258 O O . ASP A 1 294 ? 25.610 13.467 -63.793 1.00 90.25 294 ASP A O 1
ATOM 2262 N N . SER A 1 295 ? 27.398 12.924 -65.018 1.00 93.00 295 SER A N 1
ATOM 2263 C CA . SER A 1 295 ? 28.018 12.093 -63.984 1.00 93.00 295 SER A CA 1
ATOM 2264 C C . SER A 1 295 ? 29.546 12.107 -64.032 1.00 93.00 295 SER A C 1
ATOM 2266 O O . SER A 1 295 ? 30.164 12.411 -65.058 1.00 93.00 295 SER A O 1
ATOM 2268 N N . ILE A 1 296 ? 30.160 11.767 -62.901 1.00 93.81 296 ILE A N 1
ATOM 2269 C CA . ILE A 1 296 ? 31.599 11.553 -62.733 1.00 93.81 296 ILE A CA 1
ATOM 2270 C C . ILE A 1 296 ? 31.796 10.151 -62.145 1.00 93.81 296 ILE A C 1
ATOM 2272 O O . ILE A 1 296 ? 31.143 9.807 -61.169 1.00 93.81 296 ILE A O 1
ATOM 2276 N N . ASP A 1 297 ? 32.696 9.350 -62.708 1.00 92.75 297 ASP A N 1
ATOM 2277 C CA . ASP A 1 297 ? 33.091 8.028 -62.203 1.00 92.75 297 ASP A CA 1
ATOM 2278 C C . ASP A 1 297 ? 34.621 7.976 -62.102 1.00 92.75 297 ASP A C 1
ATOM 2280 O O . ASP A 1 297 ? 35.322 8.047 -63.113 1.00 92.75 297 ASP A O 1
ATOM 2284 N N . VAL A 1 298 ? 35.144 7.919 -60.880 1.00 91.19 298 VAL A N 1
ATOM 2285 C CA . VAL A 1 298 ? 36.577 7.909 -60.571 1.00 91.19 298 VAL A CA 1
ATOM 2286 C C . VAL A 1 298 ? 36.950 6.542 -60.020 1.00 91.19 298 VAL A C 1
ATOM 2288 O O . VAL A 1 298 ? 36.514 6.173 -58.936 1.00 91.19 298 VAL A O 1
ATOM 2291 N N . ARG A 1 299 ? 37.805 5.805 -60.725 1.00 89.19 299 ARG A N 1
ATOM 2292 C CA . ARG A 1 299 ? 38.445 4.581 -60.231 1.00 89.19 299 ARG A CA 1
ATOM 2293 C C . ARG A 1 299 ? 39.853 4.913 -59.776 1.00 89.19 299 ARG A C 1
ATOM 2295 O O . ARG A 1 299 ? 40.634 5.454 -60.558 1.00 89.19 299 ARG A O 1
ATOM 2302 N N . ARG A 1 300 ? 40.174 4.606 -58.526 1.00 86.00 300 ARG A N 1
ATOM 2303 C CA . ARG A 1 300 ? 41.480 4.871 -57.915 1.00 86.00 300 ARG A CA 1
ATOM 2304 C C . ARG A 1 300 ? 42.414 3.677 -58.090 1.00 86.00 300 ARG A C 1
ATOM 2306 O O . ARG A 1 300 ? 41.965 2.549 -58.290 1.00 86.00 300 ARG A O 1
ATOM 2313 N N . ASP A 1 301 ? 43.715 3.924 -57.977 1.00 75.25 301 ASP A N 1
ATOM 2314 C CA . ASP A 1 301 ? 44.753 2.890 -58.114 1.00 75.25 301 ASP A CA 1
ATOM 2315 C C . ASP A 1 301 ? 44.686 1.795 -57.036 1.00 75.25 301 ASP A C 1
ATOM 2317 O O . ASP A 1 301 ? 45.190 0.688 -57.231 1.00 75.25 301 ASP A O 1
ATOM 2321 N N . ASP A 1 302 ? 44.056 2.077 -55.893 1.00 76.38 302 ASP A N 1
ATOM 2322 C CA . ASP A 1 302 ? 43.822 1.103 -54.820 1.00 76.38 302 ASP A CA 1
ATOM 2323 C C . ASP A 1 302 ? 42.605 0.189 -55.068 1.00 76.38 302 ASP A C 1
ATOM 2325 O O . ASP A 1 302 ? 42.335 -0.712 -54.272 1.00 76.38 302 ASP A O 1
ATOM 2329 N N . GLY A 1 303 ? 41.895 0.390 -56.183 1.00 80.19 303 GLY A N 1
ATOM 2330 C CA . GLY A 1 303 ? 40.703 -0.357 -56.573 1.00 80.19 303 GLY A CA 1
ATOM 2331 C C . GLY A 1 303 ? 39.384 0.252 -56.092 1.00 80.19 303 GLY A C 1
ATOM 2332 O O . GLY A 1 303 ? 38.335 -0.191 -56.558 1.00 80.19 303 GLY A O 1
ATOM 2333 N N . THR A 1 304 ? 39.406 1.261 -55.214 1.00 87.75 304 THR A N 1
ATOM 2334 C CA . THR A 1 304 ? 38.188 1.966 -54.781 1.00 87.75 304 THR A CA 1
ATOM 2335 C C . THR A 1 304 ? 37.610 2.825 -55.907 1.00 87.75 304 THR A C 1
ATOM 2337 O O . THR A 1 304 ? 38.300 3.200 -56.865 1.00 87.75 304 THR A O 1
ATOM 2340 N N . ARG A 1 305 ? 36.313 3.129 -55.822 1.00 90.56 305 ARG A N 1
ATOM 2341 C CA . ARG A 1 305 ? 35.591 3.879 -56.857 1.00 90.56 305 ARG A CA 1
ATOM 2342 C C . ARG A 1 305 ? 34.699 4.941 -56.231 1.00 90.56 305 ARG A C 1
ATOM 2344 O O . ARG A 1 305 ? 33.936 4.626 -55.335 1.00 90.56 305 ARG A O 1
ATOM 2351 N N . ASP A 1 306 ? 34.743 6.164 -56.739 1.00 92.06 306 ASP A N 1
ATOM 2352 C CA . ASP A 1 306 ? 33.853 7.254 -56.337 1.00 92.06 306 ASP A CA 1
ATOM 2353 C C . ASP A 1 306 ? 32.971 7.644 -57.533 1.00 92.06 306 ASP A C 1
ATOM 2355 O O . ASP A 1 306 ? 33.479 7.852 -58.636 1.00 92.06 306 ASP A O 1
ATOM 2359 N N . THR A 1 307 ? 31.659 7.760 -57.342 1.00 93.94 307 THR A N 1
ATOM 2360 C CA . THR A 1 307 ? 30.718 8.212 -58.374 1.00 93.94 307 THR A CA 1
ATOM 2361 C C . THR A 1 307 ? 29.956 9.448 -57.929 1.00 93.94 307 THR A C 1
ATOM 2363 O O . THR A 1 307 ? 29.573 9.570 -56.769 1.00 93.94 307 THR A O 1
ATOM 2366 N N . THR A 1 308 ? 29.672 10.347 -58.861 1.00 94.62 308 THR A N 1
ATOM 2367 C CA . THR A 1 308 ? 28.766 11.479 -58.664 1.00 94.62 308 THR A CA 1
ATOM 2368 C C . THR A 1 308 ? 27.743 11.492 -59.788 1.00 94.62 308 THR A C 1
ATOM 2370 O O . THR A 1 308 ? 28.134 11.472 -60.951 1.00 94.62 308 THR A O 1
ATOM 2373 N N . ASP A 1 309 ? 26.460 11.541 -59.452 1.00 92.88 309 ASP A N 1
ATOM 2374 C CA . ASP A 1 309 ? 25.338 11.640 -60.390 1.00 92.88 309 ASP A CA 1
ATOM 2375 C C . ASP A 1 309 ? 24.599 12.961 -60.148 1.00 92.88 309 ASP A C 1
ATOM 2377 O O . ASP A 1 309 ? 24.278 13.279 -59.002 1.00 92.88 309 ASP A O 1
ATOM 2381 N N . TYR A 1 310 ? 24.367 13.754 -61.192 1.00 93.38 310 TYR A N 1
ATOM 2382 C CA . TYR A 1 310 ? 23.704 15.054 -61.105 1.00 93.38 310 TYR A CA 1
ATOM 2383 C C . TYR A 1 310 ? 22.328 15.005 -61.769 1.00 93.38 310 TYR A C 1
ATOM 2385 O O . TYR A 1 310 ? 22.213 14.704 -62.955 1.00 93.38 310 TYR A O 1
ATOM 2393 N N . ASP A 1 311 ? 21.282 15.446 -61.067 1.00 90.81 311 ASP A N 1
ATOM 2394 C CA . ASP A 1 311 ? 19.968 15.630 -61.689 1.00 90.81 311 ASP A CA 1
ATOM 2395 C C . ASP A 1 311 ? 19.912 16.971 -62.420 1.00 90.81 311 ASP A C 1
ATOM 2397 O O . ASP A 1 311 ? 19.313 17.959 -61.990 1.00 90.81 311 ASP A O 1
ATOM 2401 N N . GLN A 1 312 ? 20.553 17.010 -63.580 1.00 85.94 312 GLN A N 1
ATOM 2402 C CA . GLN A 1 312 ? 20.668 18.225 -64.374 1.00 85.94 312 GLN A CA 1
ATOM 2403 C C . GLN A 1 312 ? 19.309 18.793 -64.828 1.00 85.94 312 GLN A C 1
ATOM 2405 O O . GLN A 1 312 ? 19.227 19.963 -65.220 1.00 85.94 312 GLN A O 1
ATOM 2410 N N . ASN A 1 313 ? 18.233 18.004 -64.789 1.00 83.81 313 ASN A N 1
ATOM 2411 C CA . ASN A 1 313 ? 16.903 18.429 -65.224 1.00 83.81 313 ASN A CA 1
ATOM 2412 C C . ASN A 1 313 ? 15.942 18.750 -64.067 1.00 83.81 313 ASN A C 1
ATOM 2414 O O . ASN A 1 313 ? 14.828 19.189 -64.358 1.00 83.81 313 ASN A O 1
ATOM 2418 N N . GLY A 1 314 ? 16.343 18.556 -62.803 1.00 84.56 314 GLY A N 1
ATOM 2419 C CA . GLY A 1 314 ? 15.481 18.776 -61.631 1.00 84.56 314 GLY A CA 1
ATOM 2420 C C . GLY A 1 314 ? 14.206 17.927 -61.673 1.00 84.56 314 GLY A C 1
ATOM 2421 O O . GLY A 1 314 ? 13.110 18.405 -61.383 1.00 84.56 314 GLY A O 1
ATOM 2422 N N . THR A 1 315 ? 14.320 16.701 -62.185 1.00 85.62 315 THR A N 1
ATOM 2423 C CA . THR A 1 315 ? 13.204 15.752 -62.327 1.00 85.62 315 THR A CA 1
ATOM 2424 C C . THR A 1 315 ? 13.060 14.815 -61.132 1.00 85.62 315 THR A C 1
ATOM 2426 O O . THR A 1 315 ? 12.044 14.126 -60.993 1.00 85.62 315 THR A O 1
ATOM 2429 N N . ARG A 1 316 ? 14.087 14.753 -60.295 1.00 89.50 316 ARG A N 1
ATOM 2430 C CA . ARG A 1 316 ? 14.169 14.025 -59.039 1.00 89.50 316 ARG A CA 1
ATOM 2431 C C . ARG A 1 316 ? 13.963 15.013 -57.893 1.00 89.50 316 ARG A C 1
ATOM 2433 O O . ARG A 1 316 ? 13.811 16.204 -58.108 1.00 89.50 316 ARG A O 1
ATOM 2440 N N . LEU A 1 317 ? 13.882 14.486 -56.675 1.00 88.38 317 LEU A N 1
ATOM 2441 C CA . LEU A 1 317 ? 13.841 15.307 -55.456 1.00 88.38 317 LEU A CA 1
ATOM 2442 C C . LEU A 1 317 ? 15.252 15.668 -54.963 1.00 88.38 317 LEU A C 1
ATOM 2444 O O . LEU A 1 317 ? 15.407 16.425 -54.008 1.00 88.38 317 LEU A O 1
ATOM 2448 N N . TRP A 1 318 ? 16.271 15.072 -55.578 1.00 92.44 318 TRP A N 1
ATOM 2449 C CA . TRP A 1 318 ? 17.673 15.264 -55.260 1.00 92.44 318 TRP A CA 1
ATOM 2450 C C . TRP A 1 318 ? 18.375 15.993 -56.400 1.00 92.44 318 TRP A C 1
ATOM 2452 O O . TRP A 1 318 ? 18.098 15.731 -57.564 1.00 92.44 318 TRP A O 1
ATOM 2462 N N . SER A 1 319 ? 19.329 16.848 -56.046 1.00 92.38 319 SER A N 1
ATOM 2463 C CA . SER A 1 319 ? 20.154 17.617 -56.976 1.00 92.38 319 SER A CA 1
ATOM 2464 C C . SER A 1 319 ? 21.408 16.856 -57.403 1.00 92.38 319 SER A C 1
ATOM 2466 O O . SER A 1 319 ? 21.849 16.976 -58.549 1.00 92.38 319 SER A O 1
ATOM 2468 N N . ARG A 1 320 ? 21.993 16.058 -56.496 1.00 95.25 320 ARG A N 1
ATOM 2469 C CA . ARG A 1 320 ? 23.078 15.118 -56.813 1.00 95.25 320 ARG A CA 1
ATOM 2470 C C . ARG A 1 320 ? 23.215 13.988 -55.795 1.00 95.25 320 ARG A C 1
ATOM 2472 O O . ARG A 1 320 ? 22.856 14.163 -54.631 1.00 95.25 320 ARG A O 1
ATOM 2479 N N . ILE A 1 321 ? 23.805 12.875 -56.218 1.00 94.88 321 ILE A N 1
ATOM 2480 C CA . ILE A 1 321 ? 24.202 11.752 -55.361 1.00 94.88 321 ILE A CA 1
ATOM 2481 C C . ILE A 1 321 ? 25.707 11.537 -55.504 1.00 94.88 321 ILE A C 1
ATOM 2483 O O . ILE A 1 321 ? 26.220 11.452 -56.615 1.00 94.88 321 ILE A O 1
ATOM 2487 N N . GLU A 1 322 ? 26.415 11.455 -54.384 1.00 95.88 322 GLU A N 1
ATOM 2488 C CA . GLU A 1 322 ? 27.834 11.107 -54.309 1.00 95.88 322 GLU A CA 1
ATOM 2489 C C . GLU A 1 322 ? 27.963 9.747 -53.616 1.00 95.88 322 GLU A C 1
ATOM 2491 O O . GLU A 1 322 ? 27.529 9.628 -52.479 1.00 95.88 322 GLU A O 1
ATOM 2496 N N . SER A 1 323 ? 28.559 8.742 -54.259 1.00 94.62 323 SER A N 1
ATOM 2497 C CA . SER A 1 323 ? 28.760 7.398 -53.692 1.00 94.62 323 SER A CA 1
ATOM 2498 C C . SER A 1 323 ? 30.228 6.992 -53.749 1.00 94.62 323 SER A C 1
ATOM 2500 O O . SER A 1 323 ? 30.927 7.310 -54.709 1.00 94.62 323 SER A O 1
ATOM 2502 N N . ARG A 1 324 ? 30.689 6.244 -52.751 1.00 91.44 324 ARG A N 1
ATOM 2503 C CA . ARG A 1 324 ? 32.009 5.615 -52.683 1.00 91.44 324 ARG A CA 1
ATOM 2504 C C . ARG A 1 324 ? 31.839 4.107 -52.584 1.00 91.44 324 ARG A C 1
ATOM 2506 O O . ARG A 1 324 ? 30.980 3.630 -51.855 1.00 91.44 324 ARG A O 1
ATOM 2513 N N . PHE A 1 325 ? 32.685 3.367 -53.283 1.00 91.69 325 PHE A N 1
ATOM 2514 C CA . PHE A 1 325 ? 32.721 1.914 -53.309 1.00 91.69 325 PHE A CA 1
ATOM 2515 C C . PHE A 1 325 ? 34.105 1.409 -52.897 1.00 91.69 325 PHE A C 1
ATOM 2517 O O . PHE A 1 325 ? 35.130 1.987 -53.276 1.00 91.69 325 PHE A O 1
ATOM 2524 N N . ASP A 1 326 ? 34.127 0.299 -52.166 1.00 87.56 326 ASP A N 1
ATOM 2525 C CA . ASP A 1 326 ? 35.346 -0.422 -51.821 1.00 87.56 326 ASP A CA 1
ATOM 2526 C C . ASP A 1 326 ? 35.993 -1.098 -53.048 1.00 87.56 326 ASP A C 1
ATOM 2528 O O . ASP A 1 326 ? 35.447 -1.113 -54.156 1.00 87.56 326 ASP A O 1
ATOM 2532 N N . ALA A 1 327 ? 37.177 -1.688 -52.857 1.00 83.88 327 ALA A N 1
ATOM 2533 C CA . ALA A 1 327 ? 37.911 -2.371 -53.926 1.00 83.88 327 ALA A CA 1
ATOM 2534 C C . ALA A 1 327 ? 37.203 -3.631 -54.471 1.00 83.88 327 ALA A C 1
ATOM 2536 O O . ALA A 1 327 ? 37.596 -4.167 -55.509 1.00 83.88 327 ALA A O 1
ATOM 2537 N N . GLN A 1 328 ? 36.166 -4.122 -53.783 1.00 85.50 328 GLN A N 1
ATOM 2538 C CA . GLN A 1 328 ? 35.306 -5.220 -54.222 1.00 85.50 328 GLN A CA 1
ATOM 2539 C C . GLN A 1 328 ? 34.064 -4.722 -54.986 1.00 85.50 328 GLN A C 1
ATOM 2541 O O . GLN A 1 328 ? 33.307 -5.542 -55.511 1.00 85.50 328 GLN A O 1
ATOM 2546 N N . GLY A 1 329 ? 33.867 -3.404 -55.086 1.00 83.94 329 GLY A N 1
ATOM 2547 C CA . GLY A 1 329 ? 32.741 -2.770 -55.765 1.00 83.94 329 GLY A CA 1
ATOM 2548 C C . GLY A 1 329 ? 31.468 -2.675 -54.921 1.00 83.94 329 GLY A C 1
ATOM 2549 O O . GLY A 1 329 ? 30.391 -2.487 -55.489 1.00 83.94 329 GLY A O 1
ATOM 2550 N N . ARG A 1 330 ? 31.560 -2.820 -53.596 1.00 86.19 330 ARG A N 1
ATOM 2551 C CA . ARG A 1 330 ? 30.436 -2.645 -52.664 1.00 86.19 330 ARG A CA 1
ATOM 2552 C C . ARG A 1 330 ? 30.397 -1.201 -52.177 1.00 86.19 330 ARG A C 1
ATOM 2554 O O . ARG A 1 330 ? 31.447 -0.620 -51.933 1.00 86.19 330 ARG A O 1
ATOM 2561 N N . GLU A 1 331 ? 29.209 -0.615 -52.075 1.00 89.38 331 GLU A N 1
ATOM 2562 C CA . GLU A 1 331 ? 29.041 0.790 -51.678 1.00 89.38 331 GLU A CA 1
ATOM 2563 C C . GLU A 1 331 ? 29.393 0.975 -50.195 1.00 89.38 331 GLU A C 1
ATOM 2565 O O . GLU A 1 331 ? 28.792 0.350 -49.336 1.00 89.38 331 GLU A O 1
ATOM 2570 N N . ASP A 1 332 ? 30.388 1.798 -49.896 1.00 87.12 332 ASP A N 1
ATOM 2571 C CA . ASP A 1 332 ? 30.908 2.077 -48.551 1.00 87.12 332 ASP A CA 1
ATOM 2572 C C . ASP A 1 332 ? 30.169 3.265 -47.917 1.00 87.12 332 ASP A C 1
ATOM 2574 O O . ASP A 1 332 ? 29.733 3.220 -46.772 1.00 87.12 332 ASP A O 1
ATOM 2578 N N . TYR A 1 333 ? 29.941 4.320 -48.704 1.00 91.75 333 TYR A N 1
ATOM 2579 C CA . TYR A 1 333 ? 29.307 5.555 -48.247 1.00 91.75 333 TYR A CA 1
ATOM 2580 C C . TYR A 1 333 ? 28.561 6.242 -49.392 1.00 91.75 333 TYR A C 1
ATOM 2582 O O . TYR A 1 333 ? 29.060 6.257 -50.518 1.00 91.75 333 TYR A O 1
ATOM 2590 N N . ALA A 1 334 ? 27.417 6.870 -49.115 1.00 94.75 334 ALA A N 1
ATOM 2591 C CA . ALA A 1 334 ? 26.704 7.703 -50.081 1.00 94.75 334 ALA A CA 1
ATOM 2592 C C . ALA A 1 334 ? 26.147 8.991 -49.459 1.00 94.75 334 ALA A C 1
ATOM 2594 O O . ALA A 1 334 ? 25.749 9.029 -48.303 1.00 94.75 334 ALA A O 1
ATOM 2595 N N . THR A 1 335 ? 26.076 10.079 -50.220 1.00 95.75 335 THR A N 1
ATOM 2596 C CA . THR A 1 335 ? 25.400 11.325 -49.839 1.00 95.75 335 THR A CA 1
ATOM 2597 C C . THR A 1 335 ? 24.458 11.762 -50.945 1.00 95.75 335 THR A C 1
ATOM 2599 O O . THR A 1 335 ? 24.880 12.058 -52.058 1.00 95.75 335 THR A O 1
ATOM 2602 N N . THR A 1 336 ? 23.175 11.851 -50.622 1.00 95.12 336 THR A N 1
ATOM 2603 C CA . THR A 1 336 ? 22.132 12.396 -51.491 1.00 95.12 336 THR A CA 1
ATOM 2604 C C . THR A 1 336 ? 21.854 13.838 -51.088 1.00 95.12 336 THR A C 1
ATOM 2606 O O . THR A 1 336 ? 21.422 14.092 -49.969 1.00 95.12 336 THR A O 1
ATOM 2609 N N . PHE A 1 337 ? 22.083 14.788 -51.987 1.00 94.19 337 PHE A N 1
ATOM 2610 C CA . PHE A 1 337 ? 21.765 16.200 -51.782 1.00 94.19 337 PHE A CA 1
ATOM 2611 C C . PHE A 1 337 ? 20.362 16.478 -52.312 1.00 94.19 337 PHE A C 1
ATOM 2613 O O . PHE A 1 337 ? 20.105 16.255 -53.491 1.00 94.19 337 PHE A O 1
ATOM 2620 N N . ILE A 1 338 ? 19.469 16.976 -51.468 1.00 93.69 338 ILE A N 1
ATOM 2621 C CA . ILE A 1 338 ? 18.072 17.276 -51.796 1.00 93.69 338 ILE A CA 1
ATOM 2622 C C . ILE A 1 338 ? 17.964 18.704 -52.348 1.00 93.69 338 ILE A C 1
ATOM 2624 O O . ILE A 1 338 ? 18.783 19.570 -52.030 1.00 93.69 338 ILE A O 1
ATOM 2628 N N . ASP A 1 339 ? 16.976 18.960 -53.206 1.00 88.62 339 ASP A N 1
ATOM 2629 C CA . ASP A 1 339 ? 16.798 20.267 -53.860 1.00 88.62 339 ASP A CA 1
ATOM 2630 C C . ASP A 1 339 ? 16.520 21.427 -52.887 1.00 88.62 339 ASP A C 1
ATOM 2632 O O . ASP A 1 339 ? 16.779 22.588 -53.209 1.00 88.62 339 ASP A O 1
ATOM 2636 N N . ASP A 1 340 ? 16.018 21.133 -51.686 1.00 88.81 340 ASP A N 1
ATOM 2637 C CA . ASP A 1 340 ? 15.756 22.118 -50.630 1.00 88.81 340 ASP A CA 1
ATOM 2638 C C . ASP A 1 340 ? 17.012 22.522 -49.830 1.00 88.81 340 ASP A C 1
ATOM 2640 O O . ASP A 1 340 ? 16.940 23.389 -48.956 1.00 88.81 340 ASP A O 1
ATOM 2644 N N . GLY A 1 341 ? 18.169 21.932 -50.150 1.00 88.94 341 GLY A N 1
ATOM 2645 C CA . GLY A 1 341 ? 19.447 22.162 -49.479 1.00 88.94 341 GLY A CA 1
ATOM 2646 C C . GLY A 1 341 ? 19.764 21.170 -48.358 1.00 88.94 341 GLY A C 1
ATOM 2647 O O . GLY A 1 341 ? 20.895 21.181 -47.868 1.00 88.94 341 GLY A O 1
ATOM 2648 N N . SER A 1 342 ? 18.819 20.307 -47.972 1.00 93.38 342 SER A N 1
ATOM 2649 C CA . SER A 1 342 ? 19.069 19.196 -47.048 1.00 93.38 342 SER A CA 1
ATOM 2650 C C . SER A 1 342 ? 19.902 18.092 -47.712 1.00 93.38 342 SER A C 1
ATOM 2652 O O . SER A 1 342 ? 20.114 18.071 -48.931 1.00 93.38 342 SER A O 1
ATOM 2654 N N . ARG A 1 343 ? 20.437 17.166 -46.915 1.00 94.69 343 ARG A N 1
ATOM 2655 C CA . ARG A 1 343 ? 21.149 15.989 -47.431 1.00 94.69 343 ARG A CA 1
ATOM 2656 C C . ARG A 1 343 ? 20.912 14.754 -46.578 1.00 94.69 343 ARG A C 1
ATOM 2658 O O . ARG A 1 343 ? 20.753 14.851 -45.367 1.00 94.69 343 ARG A O 1
ATOM 2665 N N . ILE A 1 344 ? 20.961 13.595 -47.220 1.00 94.94 344 ILE A N 1
ATOM 2666 C CA . ILE A 1 344 ? 20.885 12.283 -46.581 1.00 94.94 344 ILE A CA 1
ATOM 2667 C C . ILE A 1 344 ? 22.224 11.591 -46.782 1.00 94.94 344 ILE A C 1
ATOM 2669 O O . ILE A 1 344 ? 22.692 11.457 -47.911 1.00 94.94 344 ILE A O 1
ATOM 2673 N N . VAL A 1 345 ? 22.841 11.172 -45.690 1.00 95.06 345 VAL A N 1
ATOM 2674 C CA . VAL A 1 345 ? 24.118 10.467 -45.662 1.00 95.06 345 VAL A CA 1
ATOM 2675 C C . VAL A 1 345 ? 23.864 9.007 -45.313 1.00 95.06 345 VAL A C 1
ATOM 2677 O O . VAL A 1 345 ? 23.205 8.749 -44.316 1.00 95.06 345 VAL A O 1
ATOM 2680 N N . TYR A 1 346 ? 24.391 8.079 -46.104 1.00 94.06 346 TYR A N 1
ATOM 2681 C CA . TYR A 1 346 ? 24.399 6.643 -45.847 1.00 94.06 346 TYR A CA 1
ATOM 2682 C C . TYR A 1 346 ? 25.833 6.187 -45.586 1.00 94.06 346 TYR A C 1
ATOM 2684 O O . TYR A 1 346 ? 26.735 6.507 -46.360 1.00 94.06 346 TYR A O 1
ATOM 2692 N N . ASP A 1 347 ? 26.028 5.425 -44.523 1.00 92.19 347 ASP A N 1
ATOM 2693 C CA . ASP A 1 347 ? 27.275 4.760 -44.162 1.00 92.19 347 ASP A CA 1
ATOM 2694 C C . ASP A 1 347 ? 26.989 3.258 -44.039 1.00 92.19 347 ASP A C 1
ATOM 2696 O O . ASP A 1 347 ? 26.100 2.850 -43.288 1.00 92.19 347 ASP A O 1
ATOM 2700 N N . TYR A 1 348 ? 27.688 2.436 -44.821 1.00 91.44 348 TYR A N 1
ATOM 2701 C CA . TYR A 1 348 ? 27.458 0.998 -44.890 1.00 91.44 348 TYR A CA 1
ATOM 2702 C C . TYR A 1 348 ? 28.618 0.244 -44.248 1.00 91.44 348 TYR A C 1
ATOM 2704 O O . TYR A 1 348 ? 29.772 0.409 -44.634 1.00 91.44 348 TYR A O 1
ATOM 2712 N N . ASP A 1 349 ? 28.344 -0.661 -43.307 1.00 87.31 349 ASP A N 1
ATOM 2713 C CA . ASP A 1 349 ? 29.394 -1.541 -42.793 1.00 87.31 349 ASP A CA 1
ATOM 2714 C C . ASP A 1 349 ? 29.633 -2.743 -43.709 1.00 87.31 349 ASP A C 1
ATOM 2716 O O . ASP A 1 349 ? 29.158 -3.860 -43.503 1.00 87.31 349 ASP A O 1
ATOM 2720 N N . GLN A 1 350 ? 30.452 -2.524 -44.731 1.00 80.88 350 GLN A N 1
ATOM 2721 C CA . GLN A 1 350 ? 30.801 -3.572 -45.686 1.00 80.88 350 GLN A CA 1
ATOM 2722 C C . GLN A 1 350 ? 31.663 -4.691 -45.087 1.00 80.88 350 GLN A C 1
ATOM 2724 O O . GLN A 1 350 ? 31.828 -5.751 -45.703 1.00 80.88 350 GLN A O 1
ATOM 2729 N N . THR A 1 351 ? 32.254 -4.481 -43.912 1.00 79.25 351 THR A N 1
ATOM 2730 C CA . THR A 1 351 ? 33.140 -5.457 -43.265 1.00 79.25 351 THR A CA 1
ATOM 2731 C C . THR A 1 351 ? 32.483 -6.218 -42.124 1.00 79.25 351 THR A C 1
ATOM 2733 O O . THR A 1 351 ? 33.100 -7.164 -41.631 1.00 79.25 351 THR A O 1
ATOM 2736 N N . ASN A 1 352 ? 31.257 -5.845 -41.740 1.00 78.06 352 ASN A N 1
ATOM 2737 C CA . ASN A 1 352 ? 30.593 -6.343 -40.534 1.00 78.06 352 ASN A CA 1
ATOM 2738 C C . ASN A 1 352 ? 31.490 -6.173 -39.286 1.00 78.06 352 ASN A C 1
ATOM 2740 O O . ASN A 1 352 ? 31.575 -7.057 -38.429 1.00 78.06 352 ASN A O 1
ATOM 2744 N N . ALA A 1 353 ? 32.278 -5.094 -39.268 1.00 77.56 353 ALA A N 1
ATOM 2745 C CA . ALA A 1 353 ? 33.222 -4.766 -38.204 1.00 77.56 353 ALA A CA 1
ATOM 2746 C C . ALA A 1 353 ? 32.579 -3.924 -37.091 1.00 77.56 353 ALA A C 1
ATOM 2748 O O . ALA A 1 353 ? 33.109 -3.862 -35.980 1.00 77.56 353 ALA A O 1
ATOM 2749 N N . ARG A 1 354 ? 31.463 -3.274 -37.403 1.00 76.19 354 ARG A N 1
ATOM 2750 C CA . ARG A 1 354 ? 30.565 -2.537 -36.525 1.00 76.19 354 ARG A CA 1
ATOM 2751 C C . ARG A 1 354 ? 29.304 -3.395 -36.323 1.00 76.19 354 ARG A C 1
ATOM 2753 O O . ARG A 1 354 ? 29.089 -4.366 -37.036 1.00 76.19 354 ARG A O 1
ATOM 2760 N N . GLY A 1 355 ? 28.536 -3.123 -35.270 1.00 79.19 355 GLY A N 1
ATOM 2761 C CA . GLY A 1 355 ? 27.308 -3.884 -34.979 1.00 79.19 355 GLY A CA 1
ATOM 2762 C C . GLY A 1 355 ? 26.121 -3.504 -35.872 1.00 79.19 355 GLY A C 1
ATOM 2763 O O . GLY A 1 355 ? 25.088 -4.172 -35.830 1.00 79.19 355 GLY A O 1
ATOM 2764 N N . ASP A 1 356 ? 26.276 -2.436 -36.657 1.00 87.31 356 ASP A N 1
ATOM 2765 C CA . ASP A 1 356 ? 25.290 -1.912 -37.583 1.00 87.31 356 ASP A CA 1
ATOM 2766 C C . ASP A 1 356 ? 25.585 -2.309 -39.027 1.00 87.31 356 ASP A C 1
ATOM 2768 O O . ASP A 1 356 ? 26.722 -2.286 -39.484 1.00 87.31 356 ASP A O 1
ATOM 2772 N N . ARG A 1 357 ? 24.530 -2.595 -39.790 1.00 89.19 357 ARG A N 1
ATOM 2773 C CA . ARG A 1 357 ? 24.610 -2.840 -41.232 1.00 89.19 357 ARG A CA 1
ATOM 2774 C C . ARG A 1 357 ? 24.633 -1.536 -42.019 1.00 89.19 357 ARG A C 1
ATOM 2776 O O . ARG A 1 357 ? 25.295 -1.432 -43.057 1.00 89.19 357 ARG A O 1
ATOM 2783 N N . THR A 1 358 ? 23.817 -0.568 -41.612 1.00 92.19 358 THR A N 1
ATOM 2784 C CA . THR A 1 358 ? 23.640 0.696 -42.336 1.00 92.19 358 THR A CA 1
ATOM 2785 C C . THR A 1 358 ? 23.233 1.799 -41.377 1.00 92.19 358 THR A C 1
ATOM 2787 O O . THR A 1 358 ? 22.258 1.646 -40.648 1.00 92.19 358 THR A O 1
ATOM 2790 N N . SER A 1 359 ? 23.921 2.932 -41.446 1.00 93.62 359 SER A N 1
ATOM 2791 C CA . SER A 1 359 ? 23.561 4.158 -40.746 1.00 93.62 359 SER A CA 1
ATOM 2792 C C . SER A 1 359 ? 23.160 5.233 -41.751 1.00 93.62 359 SER A C 1
ATOM 2794 O O . SER A 1 359 ? 23.889 5.534 -42.694 1.00 93.62 359 SER A O 1
ATOM 2796 N N . GLN A 1 360 ? 21.979 5.806 -41.562 1.00 95.38 360 GLN A N 1
ATOM 2797 C CA . GLN A 1 360 ? 21.440 6.913 -42.335 1.00 95.38 360 GLN A CA 1
ATOM 2798 C C . GLN A 1 360 ? 21.371 8.155 -41.445 1.00 95.38 360 GLN A C 1
ATOM 2800 O O . GLN A 1 360 ? 20.794 8.118 -40.365 1.00 95.38 360 GLN A O 1
ATOM 2805 N N . THR A 1 361 ? 21.904 9.283 -41.909 1.00 95.88 361 THR A N 1
ATOM 2806 C CA . THR A 1 361 ? 21.818 10.585 -41.232 1.00 95.88 361 THR A CA 1
ATOM 2807 C C . THR A 1 361 ? 21.174 11.609 -42.160 1.00 95.88 361 THR A C 1
ATOM 2809 O O . THR A 1 361 ? 21.716 11.929 -43.219 1.00 95.88 361 THR A O 1
ATOM 2812 N N . CYS A 1 362 ? 20.028 12.148 -41.763 1.00 93.00 362 CYS A N 1
ATOM 2813 C CA . CYS A 1 362 ? 19.347 13.248 -42.435 1.00 93.00 362 CYS A CA 1
ATOM 2814 C C . CYS A 1 362 ? 19.824 14.575 -41.839 1.00 93.00 362 CYS A C 1
ATOM 2816 O O . CYS A 1 362 ? 19.860 14.746 -40.622 1.00 93.00 362 CYS A O 1
ATOM 2818 N N . ILE A 1 363 ? 20.209 15.518 -42.693 1.00 93.94 363 ILE A N 1
ATOM 2819 C CA . ILE A 1 363 ? 20.777 16.808 -42.303 1.00 93.94 363 ILE A CA 1
ATOM 2820 C C . ILE A 1 363 ? 19.975 17.909 -42.988 1.00 93.94 363 ILE A C 1
ATOM 2822 O O . ILE A 1 363 ? 19.838 17.888 -44.211 1.00 93.94 363 ILE A O 1
ATOM 2826 N N . ASP A 1 364 ? 19.482 18.874 -42.217 1.00 91.44 364 ASP A N 1
ATOM 2827 C CA . ASP A 1 364 ? 18.685 19.992 -42.716 1.00 91.44 364 ASP A CA 1
ATOM 2828 C C . ASP A 1 364 ? 19.491 20.949 -43.620 1.00 91.44 364 ASP A C 1
ATOM 2830 O O . ASP A 1 364 ? 20.718 20.861 -43.764 1.00 91.44 364 ASP A O 1
ATOM 2834 N N . ALA A 1 365 ? 18.797 21.907 -44.238 1.00 89.12 365 ALA A N 1
ATOM 2835 C CA . ALA A 1 365 ? 19.413 22.899 -45.122 1.00 89.12 365 ALA A CA 1
ATOM 2836 C C . ALA A 1 365 ? 20.399 23.849 -44.407 1.00 89.12 365 ALA A C 1
ATOM 2838 O O . ALA A 1 365 ? 21.197 24.527 -45.058 1.00 89.12 365 ALA A O 1
ATOM 2839 N N . GLN A 1 366 ? 20.364 23.913 -43.073 1.00 90.25 366 GLN A N 1
ATOM 2840 C CA . GLN A 1 366 ? 21.283 24.681 -42.233 1.00 90.25 366 GLN A CA 1
ATOM 2841 C C . GLN A 1 366 ? 22.518 23.862 -41.818 1.00 90.25 366 GLN A C 1
ATOM 2843 O O . GLN A 1 366 ? 23.450 24.417 -41.230 1.00 90.25 366 GLN A O 1
ATOM 2848 N N . GLY A 1 367 ? 22.565 22.570 -42.154 1.00 88.00 367 GLY A N 1
ATOM 2849 C CA . GLY A 1 367 ? 23.667 21.667 -41.843 1.00 88.00 367 GLY A CA 1
ATOM 2850 C C . GLY A 1 367 ? 23.572 20.993 -40.472 1.00 88.00 367 GLY A C 1
ATOM 2851 O O . GLY A 1 367 ? 24.584 20.456 -40.020 1.00 88.00 367 GLY A O 1
ATOM 2852 N N . ARG A 1 368 ? 22.407 21.019 -39.818 1.00 90.44 368 ARG A N 1
ATOM 2853 C CA . ARG A 1 368 ? 22.144 20.367 -38.525 1.00 90.44 368 ARG A CA 1
ATOM 2854 C C . ARG A 1 368 ? 21.514 18.993 -38.746 1.00 90.44 368 ARG A C 1
ATOM 2856 O O . ARG A 1 368 ? 20.734 18.822 -39.677 1.00 90.44 368 ARG A O 1
ATOM 2863 N N . THR A 1 369 ? 21.846 18.017 -37.907 1.00 92.31 369 THR A N 1
ATOM 2864 C CA . THR A 1 369 ? 21.244 16.677 -37.982 1.00 92.31 369 THR A CA 1
ATOM 2865 C C . THR A 1 369 ? 19.772 16.735 -37.595 1.00 92.31 369 THR A C 1
ATOM 2867 O O . THR A 1 369 ? 19.448 17.137 -36.486 1.00 92.31 369 THR A O 1
ATOM 2870 N N . ASP A 1 370 ? 18.900 16.330 -38.505 1.00 91.25 370 ASP A N 1
ATOM 2871 C CA . ASP A 1 370 ? 17.447 16.319 -38.331 1.00 91.25 370 ASP A CA 1
ATOM 2872 C C . ASP A 1 370 ? 16.961 14.949 -37.839 1.00 91.25 370 ASP A C 1
ATOM 2874 O O . ASP A 1 370 ? 16.158 14.855 -36.921 1.00 91.25 370 ASP A O 1
ATOM 2878 N N . SER A 1 371 ? 17.525 13.864 -38.379 1.00 94.12 371 SER A N 1
ATOM 2879 C CA . SER A 1 371 ? 17.261 12.507 -37.893 1.00 94.12 371 SER A CA 1
ATOM 2880 C C . SER A 1 371 ? 18.393 11.534 -38.215 1.00 94.12 371 SER A C 1
ATOM 2882 O O . SER A 1 371 ? 19.178 11.750 -39.142 1.00 94.12 371 SER A O 1
ATOM 2884 N N . THR A 1 372 ? 18.477 10.445 -37.458 1.00 95.81 372 THR A N 1
ATOM 2885 C CA . THR A 1 372 ? 19.355 9.301 -37.730 1.00 95.81 372 THR A CA 1
ATOM 2886 C C . THR A 1 372 ? 18.564 8.002 -37.700 1.00 95.81 372 THR A C 1
ATOM 2888 O O . THR A 1 372 ? 17.675 7.849 -36.869 1.00 95.81 372 THR A O 1
ATOM 2891 N N . TYR A 1 373 ? 18.911 7.058 -38.572 1.00 95.12 373 TYR A N 1
ATOM 2892 C CA . TYR A 1 373 ? 18.347 5.710 -38.622 1.00 95.12 373 TYR A CA 1
ATOM 2893 C C . TYR A 1 373 ? 19.490 4.706 -38.756 1.00 95.12 373 TYR A C 1
ATOM 2895 O O . TYR A 1 373 ? 20.215 4.731 -39.745 1.00 95.12 373 TYR A O 1
ATOM 2903 N N . VAL A 1 374 ? 19.660 3.827 -37.777 1.00 94.12 374 VAL A N 1
ATOM 2904 C CA . VAL A 1 374 ? 20.706 2.805 -37.743 1.00 94.12 374 VAL A CA 1
ATOM 2905 C C . VAL A 1 374 ? 20.039 1.442 -37.802 1.00 94.12 374 VAL A C 1
ATOM 2907 O O . VAL A 1 374 ? 19.280 1.076 -36.913 1.00 94.12 374 VAL A O 1
ATOM 2910 N N . ILE A 1 375 ? 20.304 0.696 -38.868 1.00 93.44 375 ILE A N 1
ATOM 2911 C CA . ILE A 1 375 ? 19.840 -0.679 -39.041 1.00 93.44 375 ILE A CA 1
ATOM 2912 C C . ILE A 1 375 ? 20.940 -1.594 -38.519 1.00 93.44 375 ILE A C 1
ATOM 2914 O O . ILE A 1 375 ? 22.031 -1.632 -39.091 1.00 93.44 375 ILE A O 1
ATOM 2918 N N . GLN A 1 376 ? 20.643 -2.341 -37.465 1.00 93.06 376 GLN A N 1
ATOM 2919 C CA . GLN A 1 376 ? 21.566 -3.280 -36.841 1.00 93.06 376 GLN A CA 1
ATOM 2920 C C . GLN A 1 376 ? 21.717 -4.565 -37.672 1.00 93.06 376 GLN A C 1
ATOM 2922 O O . GLN A 1 376 ? 20.897 -4.879 -38.545 1.00 93.06 376 GLN A O 1
ATOM 2927 N N . ASP A 1 377 ? 22.767 -5.342 -37.405 1.00 88.06 377 ASP A N 1
ATOM 2928 C CA . ASP A 1 377 ? 23.035 -6.602 -38.116 1.00 88.06 377 ASP A CA 1
ATOM 2929 C C . ASP A 1 377 ? 21.901 -7.634 -38.004 1.00 88.06 377 ASP A C 1
ATOM 2931 O O . ASP A 1 377 ? 21.650 -8.399 -38.947 1.00 88.06 377 ASP A O 1
ATOM 2935 N N . ASP A 1 378 ? 21.196 -7.641 -36.872 1.00 87.75 378 ASP A N 1
ATOM 2936 C CA . ASP A 1 378 ? 20.055 -8.520 -36.603 1.00 87.75 378 ASP A CA 1
ATOM 2937 C C . ASP A 1 378 ? 18.748 -8.057 -37.273 1.00 87.75 378 ASP A C 1
ATOM 2939 O O . ASP A 1 378 ? 17.773 -8.809 -37.298 1.00 87.75 378 ASP A O 1
ATOM 2943 N N . GLY A 1 379 ? 18.749 -6.871 -37.890 1.00 88.69 379 GLY A N 1
ATOM 2944 C CA . GLY A 1 379 ? 17.598 -6.262 -38.550 1.00 88.69 379 GLY A CA 1
ATOM 2945 C C . GLY A 1 379 ? 16.764 -5.337 -37.664 1.00 88.69 379 GLY A C 1
ATOM 2946 O O . GLY A 1 379 ? 15.804 -4.767 -38.181 1.00 88.69 379 GLY A O 1
ATOM 2947 N N . SER A 1 380 ? 17.114 -5.171 -36.385 1.00 92.94 380 SER A N 1
ATOM 2948 C CA . SER A 1 380 ? 16.539 -4.127 -35.531 1.00 92.94 380 SER A CA 1
ATOM 2949 C C . SER A 1 380 ? 16.958 -2.731 -36.004 1.00 92.94 380 SER A C 1
ATOM 2951 O O . SER A 1 380 ? 17.916 -2.572 -36.770 1.00 92.94 380 SER A O 1
ATOM 2953 N N . VAL A 1 381 ? 16.202 -1.710 -35.606 1.00 94.19 381 VAL A N 1
ATOM 2954 C CA . VAL A 1 381 ? 16.402 -0.330 -36.057 1.00 94.19 381 VAL A CA 1
ATOM 2955 C C . VAL A 1 381 ? 16.389 0.618 -34.871 1.00 94.19 381 VAL A C 1
ATOM 2957 O O . VAL A 1 381 ? 15.386 0.705 -34.169 1.00 94.19 381 VAL A O 1
ATOM 2960 N N . ASP A 1 382 ? 17.464 1.383 -34.714 1.00 94.50 382 ASP A N 1
ATOM 2961 C CA . ASP A 1 382 ? 17.511 2.554 -33.844 1.00 94.50 382 ASP A CA 1
ATOM 2962 C C . ASP A 1 382 ? 17.230 3.805 -34.667 1.00 94.50 382 ASP A C 1
ATOM 2964 O O . ASP A 1 382 ? 17.877 4.058 -35.683 1.00 94.50 382 ASP A O 1
ATOM 2968 N N . SER A 1 383 ? 16.280 4.619 -34.231 1.00 95.38 383 SER A N 1
ATOM 2969 C CA . SER A 1 383 ? 15.996 5.912 -34.846 1.00 95.38 383 SER A CA 1
ATOM 2970 C C . SER A 1 383 ? 16.108 7.033 -33.825 1.00 95.38 383 SER A C 1
ATOM 2972 O O . SER A 1 383 ? 15.821 6.845 -32.645 1.00 95.38 383 SER A O 1
ATOM 2974 N N . THR A 1 384 ? 16.566 8.200 -34.264 1.00 95.38 384 THR A N 1
ATOM 2975 C CA . THR A 1 384 ? 16.570 9.432 -33.470 1.00 95.38 384 THR A CA 1
ATOM 2976 C C . THR A 1 384 ? 16.045 10.563 -34.328 1.00 95.38 384 THR A C 1
ATOM 2978 O O . THR A 1 384 ? 16.545 10.791 -35.426 1.00 95.38 384 THR A O 1
ATOM 2981 N N . ASP A 1 385 ? 15.050 11.270 -33.822 1.00 93.38 385 ASP A N 1
ATOM 2982 C CA . ASP A 1 385 ? 14.474 12.476 -34.398 1.00 93.38 385 ASP A CA 1
ATOM 2983 C C . ASP A 1 385 ? 14.877 13.667 -33.519 1.00 93.38 385 ASP A C 1
ATOM 2985 O O . ASP A 1 385 ? 14.748 13.611 -32.293 1.00 93.38 385 ASP A O 1
ATOM 2989 N N . TYR A 1 386 ? 15.410 14.724 -34.130 1.00 92.62 386 TYR A N 1
ATOM 2990 C CA . TYR A 1 386 ? 15.839 15.942 -33.452 1.00 92.62 386 TYR A CA 1
ATOM 2991 C C . TYR A 1 386 ? 14.857 17.067 -33.781 1.00 92.62 386 TYR A C 1
ATOM 2993 O O . TYR A 1 386 ? 14.737 17.461 -34.940 1.00 92.62 386 TYR A O 1
ATOM 3001 N N . ASP A 1 387 ? 14.200 17.669 -32.783 1.00 88.94 387 ASP A N 1
ATOM 3002 C CA . ASP A 1 387 ? 13.383 18.863 -33.035 1.00 88.94 387 ASP A CA 1
ATOM 3003 C C . ASP A 1 387 ? 14.261 20.102 -33.224 1.00 88.94 387 ASP A C 1
ATOM 3005 O O . ASP A 1 387 ? 14.452 20.945 -32.346 1.00 88.94 387 ASP A O 1
ATOM 3009 N N . GLN A 1 388 ? 14.773 20.252 -34.439 1.00 85.00 388 GLN A N 1
ATOM 3010 C CA . GLN A 1 388 ? 15.602 21.387 -34.821 1.00 85.00 388 GLN A CA 1
ATOM 3011 C C . GLN A 1 388 ? 14.854 22.732 -34.806 1.00 85.00 388 GLN A C 1
ATOM 3013 O O . GLN A 1 388 ? 15.486 23.787 -34.956 1.00 85.00 388 GLN A O 1
ATOM 3018 N N . THR A 1 389 ? 13.525 22.720 -34.666 1.00 80.62 389 THR A N 1
ATOM 3019 C CA . THR A 1 389 ? 12.670 23.915 -34.670 1.00 80.62 389 THR A CA 1
ATOM 3020 C C . THR A 1 389 ? 12.071 24.257 -33.309 1.00 80.62 389 THR A C 1
ATOM 3022 O O . THR A 1 389 ? 11.531 25.357 -33.172 1.00 80.62 389 THR A O 1
ATOM 3025 N N . ASN A 1 390 ? 12.222 23.378 -32.315 1.00 80.75 390 ASN A N 1
ATOM 3026 C CA . ASN A 1 390 ? 11.721 23.541 -30.950 1.00 80.75 390 ASN A CA 1
ATOM 3027 C C . ASN A 1 390 ? 10.204 23.833 -30.907 1.00 80.75 390 ASN A C 1
ATOM 3029 O O . ASN A 1 390 ? 9.746 24.741 -30.207 1.00 80.75 390 ASN A O 1
ATOM 3033 N N . VAL A 1 391 ? 9.425 23.128 -31.731 1.00 81.75 391 VAL A N 1
ATOM 3034 C CA . VAL A 1 391 ? 7.969 23.310 -31.878 1.00 81.75 391 VAL A CA 1
ATOM 3035 C C . VAL A 1 391 ? 7.148 22.203 -31.220 1.00 81.75 391 VAL A C 1
ATOM 3037 O O . VAL A 1 391 ? 5.954 22.407 -30.998 1.00 81.75 391 VAL A O 1
ATOM 3040 N N . ARG A 1 392 ? 7.750 21.045 -30.937 1.00 81.44 392 ARG A N 1
ATOM 3041 C CA . ARG A 1 392 ? 7.080 19.851 -30.404 1.00 81.44 392 ARG A CA 1
ATOM 3042 C C . ARG A 1 392 ? 7.176 19.732 -28.880 1.00 81.44 392 ARG A C 1
ATOM 3044 O O . ARG A 1 392 ? 6.383 19.002 -28.295 1.00 81.44 392 ARG A O 1
ATOM 3051 N N . GLY A 1 393 ? 8.055 20.512 -28.246 1.00 81.50 393 GLY A N 1
ATOM 3052 C CA . GLY A 1 393 ? 8.292 20.503 -26.797 1.00 81.50 393 GLY A CA 1
ATOM 3053 C C . GLY A 1 393 ? 9.293 19.436 -26.345 1.00 81.50 393 GLY A C 1
ATOM 3054 O O . GLY A 1 393 ? 9.817 19.537 -25.235 1.00 81.50 393 GLY A O 1
ATOM 3055 N N . ASP A 1 394 ? 9.596 18.472 -27.218 1.00 87.81 394 ASP A N 1
ATOM 3056 C CA . ASP A 1 394 ? 10.714 17.555 -27.086 1.00 87.81 394 ASP A CA 1
ATOM 3057 C C . ASP A 1 394 ? 11.927 18.034 -27.885 1.00 87.81 394 ASP A C 1
ATOM 3059 O O . ASP A 1 394 ? 11.811 18.587 -28.975 1.00 87.81 394 ASP A O 1
ATOM 3063 N N . ARG A 1 395 ? 13.122 17.777 -27.354 1.00 91.44 395 ARG A N 1
ATOM 3064 C CA . ARG A 1 395 ? 14.388 18.051 -28.036 1.00 91.44 395 ARG A CA 1
ATOM 3065 C C . ARG A 1 395 ? 14.796 16.889 -28.928 1.00 91.44 395 ARG A C 1
ATOM 3067 O O . ARG A 1 395 ? 15.287 17.095 -30.040 1.00 91.44 395 ARG A O 1
ATOM 3074 N N . THR A 1 396 ? 14.649 15.670 -28.412 1.00 93.50 396 THR A N 1
ATOM 3075 C CA . THR A 1 396 ? 14.999 14.441 -29.127 1.00 93.50 396 THR A CA 1
ATOM 3076 C C . THR A 1 396 ? 14.044 13.313 -28.791 1.00 93.50 396 THR A C 1
ATOM 3078 O O . THR A 1 396 ? 13.817 13.051 -27.612 1.00 93.50 396 THR A O 1
ATOM 3081 N N . SER A 1 397 ? 13.610 12.575 -29.808 1.00 94.62 397 SER A N 1
ATOM 3082 C CA . SER A 1 397 ? 12.867 11.325 -29.658 1.00 94.62 397 SER A CA 1
ATOM 3083 C C . SER A 1 397 ? 13.682 10.179 -30.247 1.00 94.62 397 SER A C 1
ATOM 3085 O O . SER A 1 397 ? 14.049 10.208 -31.419 1.00 94.62 397 SER A O 1
ATOM 3087 N N . GLN A 1 398 ? 14.016 9.189 -29.428 1.00 95.81 398 GLN A N 1
ATOM 3088 C CA . GLN A 1 398 ? 14.741 7.987 -29.821 1.00 95.81 398 GLN A CA 1
ATOM 3089 C C . GLN A 1 398 ? 13.803 6.790 -29.755 1.00 95.81 398 GLN A C 1
ATOM 3091 O O . GLN A 1 398 ? 13.013 6.670 -28.822 1.00 95.81 398 GLN A O 1
ATOM 3096 N N . THR A 1 399 ? 13.869 5.898 -30.735 1.00 96.06 399 THR A N 1
ATOM 3097 C CA . THR A 1 399 ? 13.018 4.705 -30.795 1.00 96.06 399 THR A CA 1
ATOM 3098 C C . THR A 1 399 ? 13.818 3.521 -31.305 1.00 96.06 399 THR A C 1
ATOM 3100 O O . THR A 1 399 ? 14.396 3.611 -32.391 1.00 96.06 399 THR A O 1
ATOM 3103 N N . HIS A 1 400 ? 13.783 2.415 -30.564 1.00 94.12 400 HIS A N 1
ATOM 3104 C CA . HIS A 1 400 ? 14.262 1.115 -31.020 1.00 94.12 400 HIS A CA 1
ATOM 3105 C C . HIS A 1 400 ? 13.105 0.232 -31.456 1.00 94.12 400 HIS A C 1
ATOM 3107 O O . HIS A 1 400 ? 12.064 0.142 -30.797 1.00 94.12 400 HIS A O 1
ATOM 3113 N N . VAL A 1 401 ? 13.305 -0.441 -32.578 1.00 94.00 401 VAL A N 1
ATOM 3114 C CA . VAL A 1 401 ? 12.364 -1.386 -33.157 1.00 94.00 401 VAL A CA 1
ATOM 3115 C C . VAL A 1 401 ? 13.082 -2.715 -33.333 1.00 94.00 401 VAL A C 1
ATOM 3117 O O . VAL A 1 401 ? 14.150 -2.758 -33.937 1.00 94.00 401 VAL A O 1
ATOM 3120 N N . ASP A 1 402 ? 12.487 -3.797 -32.839 1.00 91.25 402 ASP A N 1
ATOM 3121 C CA . ASP A 1 402 ? 13.042 -5.140 -32.965 1.00 91.25 402 ASP A CA 1
ATOM 3122 C C . ASP A 1 402 ? 13.108 -5.615 -34.432 1.00 91.25 402 ASP A C 1
ATOM 3124 O O . ASP A 1 402 ? 12.548 -5.015 -35.356 1.00 91.25 402 ASP A O 1
ATOM 3128 N N . ALA A 1 403 ? 13.768 -6.750 -34.665 1.00 89.06 403 ALA A N 1
ATOM 3129 C CA . ALA A 1 403 ? 13.904 -7.336 -36.000 1.00 89.06 403 ALA A CA 1
ATOM 3130 C C . ALA A 1 403 ? 12.560 -7.745 -36.653 1.00 89.06 403 ALA A C 1
ATOM 3132 O O . ALA A 1 403 ? 12.519 -8.069 -37.844 1.00 89.06 403 ALA A O 1
ATOM 3133 N N . GLN A 1 404 ? 11.456 -7.766 -35.897 1.00 89.56 404 GLN A N 1
ATOM 3134 C CA . GLN A 1 404 ? 10.100 -8.041 -36.373 1.00 89.56 404 GLN A CA 1
ATOM 3135 C C . GLN A 1 404 ? 9.314 -6.760 -36.700 1.00 89.56 404 GLN A C 1
ATOM 3137 O O . GLN A 1 404 ? 8.192 -6.859 -37.207 1.00 89.56 404 GLN A O 1
ATOM 3142 N N . GLY A 1 405 ? 9.882 -5.577 -36.460 1.00 87.25 405 GLY A N 1
ATOM 3143 C CA . GLY A 1 405 ? 9.232 -4.295 -36.715 1.00 87.25 405 GLY A CA 1
ATOM 3144 C C . GLY A 1 405 ? 8.359 -3.792 -35.560 1.00 87.25 405 GLY A C 1
ATOM 3145 O O . GLY A 1 405 ? 7.491 -2.951 -35.795 1.00 87.25 405 GLY A O 1
ATOM 3146 N N . ARG A 1 406 ? 8.533 -4.311 -34.338 1.00 90.06 406 ARG A N 1
ATOM 3147 C CA . ARG A 1 406 ? 7.781 -3.897 -33.141 1.00 90.06 406 ARG A CA 1
ATOM 3148 C C . ARG A 1 406 ? 8.636 -2.977 -32.275 1.00 90.06 406 ARG A C 1
ATOM 3150 O O . ARG A 1 406 ? 9.817 -3.239 -32.089 1.00 90.06 406 ARG A O 1
ATOM 3157 N N . THR A 1 407 ? 8.050 -1.908 -31.745 1.00 92.19 407 THR A N 1
ATOM 3158 C CA . THR A 1 407 ? 8.755 -0.976 -30.853 1.00 92.19 407 THR A CA 1
ATOM 3159 C C . THR A 1 407 ? 9.142 -1.666 -29.551 1.00 92.19 407 THR A C 1
ATOM 3161 O O . THR A 1 407 ? 8.274 -2.194 -28.864 1.00 92.19 407 THR A O 1
ATOM 3164 N N . ASP A 1 408 ? 10.425 -1.640 -29.219 1.00 91.19 408 ASP A N 1
ATOM 3165 C CA . ASP A 1 408 ? 10.976 -2.237 -28.001 1.00 91.19 408 ASP A CA 1
ATOM 3166 C C . ASP A 1 408 ? 11.151 -1.173 -26.916 1.00 91.19 408 ASP A C 1
ATOM 3168 O O . ASP A 1 408 ? 10.643 -1.322 -25.815 1.00 91.19 408 ASP A O 1
ATOM 3172 N N . TRP A 1 409 ? 11.747 -0.025 -27.248 1.00 94.75 409 TRP A N 1
ATOM 3173 C CA . TRP A 1 409 ? 11.822 1.109 -26.329 1.00 94.75 409 TRP A CA 1
ATOM 3174 C C . TRP A 1 409 ? 11.734 2.456 -27.046 1.00 94.75 409 TRP A C 1
ATOM 3176 O O . TRP A 1 409 ? 12.039 2.584 -28.235 1.00 94.75 409 TRP A O 1
ATOM 3186 N N . VAL A 1 410 ? 11.311 3.475 -26.298 1.00 95.88 410 VAL A N 1
ATOM 3187 C CA . VAL A 1 410 ? 11.257 4.880 -26.713 1.00 95.88 410 VAL A CA 1
ATOM 3188 C C . VAL A 1 410 ? 11.857 5.747 -25.606 1.00 95.88 410 VAL A C 1
ATOM 3190 O O . VAL A 1 410 ? 11.442 5.641 -24.456 1.00 95.88 410 VAL A O 1
ATOM 3193 N N . TYR A 1 411 ? 12.794 6.630 -25.952 1.00 95.31 411 TYR A N 1
ATOM 3194 C CA . TYR A 1 411 ? 13.323 7.664 -25.056 1.00 95.31 411 TYR A CA 1
ATOM 3195 C C . TYR A 1 411 ? 13.036 9.045 -25.636 1.00 95.31 411 TYR A C 1
ATOM 3197 O O . TYR A 1 411 ? 13.527 9.377 -26.714 1.00 95.31 411 TYR A O 1
ATOM 3205 N N . VAL A 1 412 ? 12.274 9.867 -24.921 1.00 94.94 412 VAL A N 1
ATOM 3206 C CA . VAL A 1 412 ? 11.981 11.251 -25.306 1.00 94.94 412 VAL A CA 1
ATOM 3207 C C . VAL A 1 412 ? 12.645 12.188 -24.312 1.00 94.94 412 VAL A C 1
ATOM 3209 O O . VAL A 1 412 ? 12.297 12.191 -23.139 1.00 94.94 412 VAL A O 1
ATOM 3212 N N . THR A 1 413 ? 13.595 12.991 -24.780 1.00 94.50 413 THR A N 1
ATOM 3213 C CA . THR A 1 413 ? 14.198 14.068 -23.990 1.00 94.50 413 THR A CA 1
ATOM 3214 C C . THR A 1 413 ? 13.439 15.350 -24.276 1.00 94.50 413 THR A C 1
ATOM 3216 O O . THR A 1 413 ? 13.434 15.819 -25.417 1.00 94.50 413 THR A O 1
ATOM 3219 N N . GLN A 1 414 ? 12.830 15.923 -23.248 1.00 93.38 414 GLN A N 1
ATOM 3220 C CA . GLN A 1 414 ? 12.071 17.162 -23.321 1.00 93.38 414 GLN A CA 1
ATOM 3221 C C . GLN A 1 414 ? 12.997 18.390 -23.403 1.00 93.38 414 GLN A C 1
ATOM 3223 O O . GLN A 1 414 ? 14.206 18.315 -23.153 1.00 93.38 414 GLN A O 1
ATOM 3228 N N . ASP A 1 415 ? 12.442 19.551 -23.756 1.00 89.94 415 ASP A N 1
ATOM 3229 C CA . ASP A 1 415 ? 13.205 20.804 -23.858 1.00 89.94 415 ASP A CA 1
ATOM 3230 C C . ASP A 1 415 ? 13.872 21.234 -22.539 1.00 89.94 415 ASP A C 1
ATOM 3232 O O . ASP A 1 415 ? 14.921 21.887 -22.566 1.00 89.94 415 ASP A O 1
ATOM 3236 N N . ASP A 1 416 ? 13.290 20.853 -21.399 1.00 89.69 416 ASP A N 1
ATOM 3237 C CA . ASP A 1 416 ? 13.758 21.160 -20.042 1.00 89.69 416 ASP A CA 1
ATOM 3238 C C . ASP A 1 416 ? 14.765 20.144 -19.472 1.00 89.69 416 ASP A C 1
ATOM 3240 O O . ASP A 1 416 ? 15.098 20.226 -18.292 1.00 89.69 416 ASP A O 1
ATOM 3244 N N . ASP A 1 417 ? 15.278 19.242 -20.315 1.00 91.06 417 ASP A N 1
ATOM 3245 C CA . ASP A 1 417 ? 16.174 18.127 -19.976 1.00 91.06 417 ASP A CA 1
ATOM 3246 C C . ASP A 1 417 ? 15.520 16.967 -19.197 1.00 91.06 417 ASP A C 1
ATOM 3248 O O . ASP A 1 417 ? 16.222 16.006 -18.877 1.00 91.06 417 ASP A O 1
ATOM 3252 N N .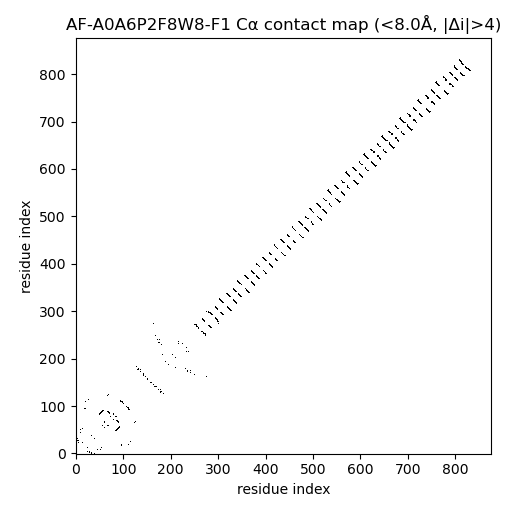 SER A 1 418 ? 14.206 17.001 -18.929 1.00 93.50 418 SER A N 1
ATOM 3253 C CA . SER A 1 418 ? 13.483 15.823 -18.424 1.00 93.50 418 SER A CA 1
ATOM 3254 C C . SER A 1 418 ? 13.382 14.730 -19.495 1.00 93.50 418 SER A C 1
ATOM 3256 O O . SER A 1 418 ? 13.509 14.995 -20.695 1.00 93.50 418 SER A O 1
ATOM 3258 N N . VAL A 1 419 ? 13.205 13.477 -19.074 1.00 94.81 419 VAL A N 1
ATOM 3259 C CA . VAL A 1 419 ? 13.212 12.317 -19.976 1.00 94.81 419 VAL A CA 1
ATOM 3260 C C . VAL A 1 419 ? 12.025 11.408 -19.705 1.00 94.81 419 VAL A C 1
ATOM 3262 O O . VAL A 1 419 ? 11.882 10.897 -18.600 1.00 94.81 419 VAL A O 1
ATOM 3265 N N . ASP A 1 420 ? 11.238 11.119 -20.737 1.00 94.81 420 ASP A N 1
ATOM 3266 C CA . ASP A 1 420 ? 10.262 10.031 -20.735 1.00 94.81 420 ASP A CA 1
ATOM 3267 C C . ASP A 1 420 ? 10.890 8.775 -21.349 1.00 94.81 420 ASP A C 1
ATOM 3269 O O . ASP A 1 420 ? 11.259 8.748 -22.523 1.00 94.81 420 ASP A O 1
ATOM 3273 N N . SER A 1 421 ? 10.998 7.717 -20.555 1.00 95.88 421 SER A N 1
ATOM 3274 C CA . SER A 1 421 ? 11.453 6.389 -20.967 1.00 95.88 421 SER A CA 1
ATOM 3275 C C . SER A 1 421 ? 10.257 5.460 -21.068 1.00 95.88 421 SER A C 1
ATOM 3277 O O . SER A 1 421 ? 9.520 5.341 -20.099 1.00 95.88 421 SER A O 1
ATOM 3279 N N . THR A 1 422 ? 10.077 4.761 -22.184 1.00 95.62 422 THR A N 1
ATOM 3280 C CA . THR A 1 422 ? 9.092 3.677 -22.322 1.00 95.62 422 THR A CA 1
ATOM 3281 C C . THR A 1 422 ? 9.792 2.413 -22.799 1.00 95.62 422 THR A C 1
ATOM 3283 O O . THR A 1 422 ? 10.477 2.446 -23.813 1.00 95.62 422 THR A O 1
ATOM 3286 N N . ASP A 1 423 ? 9.605 1.311 -22.088 1.00 93.50 423 ASP A N 1
ATOM 3287 C CA . ASP A 1 423 ? 10.128 -0.022 -22.390 1.00 93.50 423 ASP A CA 1
ATOM 3288 C C . ASP A 1 423 ? 8.937 -0.967 -22.603 1.00 93.50 423 ASP A C 1
ATOM 3290 O O . ASP A 1 423 ? 8.030 -1.016 -21.773 1.00 93.50 423 ASP A O 1
ATOM 3294 N N . TYR A 1 424 ? 8.904 -1.680 -23.724 1.00 92.88 424 TYR A N 1
ATOM 3295 C CA . TYR A 1 424 ? 7.858 -2.619 -24.107 1.00 92.88 424 TYR A CA 1
ATOM 3296 C C . TYR A 1 424 ? 8.397 -4.045 -24.035 1.00 92.88 424 TYR A C 1
ATOM 3298 O O . TYR A 1 424 ? 9.351 -4.395 -24.721 1.00 92.88 424 TYR A O 1
ATOM 3306 N N . ASP A 1 425 ? 7.735 -4.933 -23.291 1.00 89.19 425 ASP A N 1
ATOM 3307 C CA . ASP A 1 425 ? 8.113 -6.345 -23.308 1.00 89.19 425 ASP A CA 1
ATOM 3308 C C . ASP A 1 425 ? 7.565 -7.067 -24.543 1.00 89.19 425 ASP A C 1
ATOM 3310 O O . ASP A 1 425 ? 6.544 -7.757 -24.520 1.00 89.19 425 ASP A O 1
ATOM 3314 N N . GLN A 1 426 ? 8.300 -6.968 -25.646 1.00 85.12 426 GLN A N 1
ATOM 3315 C CA . GLN A 1 426 ? 7.940 -7.645 -26.890 1.00 85.12 426 GLN A CA 1
ATOM 3316 C C . GLN A 1 426 ? 8.066 -9.176 -26.826 1.00 85.12 426 GLN A C 1
ATOM 3318 O O . GLN A 1 426 ? 7.604 -9.877 -27.738 1.00 85.12 426 GLN A O 1
ATOM 3323 N N . THR A 1 427 ? 8.703 -9.715 -25.785 1.00 79.94 427 THR A N 1
ATOM 3324 C CA . THR A 1 427 ? 8.943 -11.154 -25.614 1.00 79.94 427 THR A CA 1
ATOM 3325 C C . THR A 1 427 ? 8.017 -11.813 -24.596 1.00 79.94 427 THR A C 1
ATOM 3327 O O . THR A 1 427 ? 8.004 -13.045 -24.527 1.00 79.94 427 THR A O 1
ATOM 3330 N N . ASN A 1 428 ? 7.219 -11.019 -23.873 1.00 80.62 428 ASN A N 1
ATOM 3331 C CA . ASN A 1 428 ? 6.319 -11.464 -22.808 1.00 80.62 428 ASN A CA 1
ATOM 3332 C C . ASN A 1 428 ? 7.047 -12.338 -21.767 1.00 80.62 428 ASN A C 1
ATOM 3334 O O . ASN A 1 428 ? 6.541 -13.378 -21.331 1.00 80.62 428 ASN A O 1
ATOM 3338 N N . VAL A 1 429 ? 8.298 -11.980 -21.467 1.00 80.06 429 VAL A N 1
ATOM 3339 C CA . VAL A 1 429 ? 9.169 -12.688 -20.515 1.00 80.06 429 VAL A CA 1
ATOM 3340 C C . VAL A 1 429 ? 8.926 -12.185 -19.093 1.00 80.06 429 VAL A C 1
ATOM 3342 O O . VAL A 1 429 ? 9.095 -12.942 -18.133 1.00 80.06 429 VAL A O 1
ATOM 3345 N N . ARG A 1 430 ? 8.534 -10.921 -18.964 1.00 84.31 430 ARG A N 1
ATOM 3346 C CA . ARG A 1 430 ? 8.055 -10.276 -17.752 1.00 84.31 430 ARG A CA 1
ATOM 3347 C C . ARG A 1 430 ? 6.525 -10.385 -17.683 1.00 84.31 430 ARG A C 1
ATOM 3349 O O . ARG A 1 430 ? 5.886 -10.891 -18.601 1.00 84.31 430 ARG A O 1
ATOM 3356 N N . ALA A 1 431 ? 5.964 -9.993 -16.542 1.00 83.06 431 ALA A N 1
ATOM 3357 C CA . ALA A 1 431 ? 4.513 -9.953 -16.336 1.00 83.06 431 ALA A CA 1
ATOM 3358 C C . ALA A 1 431 ? 3.890 -8.621 -16.799 1.00 83.06 431 ALA A C 1
ATOM 3360 O O . ALA A 1 431 ? 2.665 -8.512 -16.884 1.00 83.06 431 ALA A O 1
ATOM 3361 N N . ASP A 1 432 ? 4.736 -7.629 -17.093 1.00 88.31 432 ASP A N 1
ATOM 3362 C CA . ASP A 1 432 ? 4.362 -6.335 -17.629 1.00 88.31 432 ASP A CA 1
ATOM 3363 C C . ASP A 1 432 ? 4.542 -6.265 -19.143 1.00 88.31 432 ASP A C 1
ATOM 3365 O O . ASP A 1 432 ? 5.555 -6.687 -19.695 1.00 88.31 432 ASP A O 1
ATOM 3369 N N . ARG A 1 433 ? 3.566 -5.650 -19.816 1.00 91.81 433 ARG A N 1
ATOM 3370 C CA . ARG A 1 433 ? 3.609 -5.417 -21.264 1.00 91.81 433 ARG A CA 1
ATOM 3371 C C . ARG A 1 433 ? 4.408 -4.165 -21.616 1.00 91.81 433 ARG A C 1
ATOM 3373 O O . ARG A 1 433 ? 4.942 -4.060 -22.719 1.00 91.81 433 ARG A O 1
ATOM 3380 N N . ALA A 1 434 ? 4.395 -3.175 -20.724 1.00 93.69 434 ALA A N 1
ATOM 3381 C CA . ALA A 1 434 ? 5.060 -1.896 -20.918 1.00 93.69 434 ALA A CA 1
ATOM 3382 C C . ALA A 1 434 ? 5.325 -1.199 -19.581 1.00 93.69 434 ALA A C 1
ATOM 3384 O O . ALA A 1 434 ? 4.441 -1.152 -18.726 1.00 93.69 434 ALA A O 1
ATOM 3385 N N . SER A 1 435 ? 6.493 -0.581 -19.456 1.00 94.75 435 SER A N 1
ATOM 3386 C CA . SER A 1 435 ? 6.890 0.255 -18.327 1.00 94.75 435 SER A CA 1
ATOM 3387 C C . SER A 1 435 ? 7.303 1.631 -18.832 1.00 94.75 435 SER A C 1
ATOM 3389 O O . SER A 1 435 ? 8.114 1.748 -19.749 1.00 94.75 435 SER A O 1
ATOM 3391 N N . GLN A 1 436 ? 6.726 2.679 -18.255 1.00 95.69 436 GLN A N 1
ATOM 3392 C CA . GLN A 1 436 ? 7.009 4.065 -18.587 1.00 95.69 436 GLN A CA 1
ATOM 3393 C C . GLN A 1 436 ? 7.511 4.801 -17.347 1.00 95.69 436 GLN A C 1
ATOM 3395 O O . GLN A 1 436 ? 6.850 4.767 -16.317 1.00 95.69 436 GLN A O 1
ATOM 3400 N N . THR A 1 437 ? 8.631 5.511 -17.444 1.00 96.25 437 THR A N 1
ATOM 3401 C CA . THR A 1 437 ? 9.204 6.301 -16.348 1.00 96.25 437 THR A CA 1
ATOM 3402 C C . THR A 1 437 ? 9.542 7.701 -16.833 1.00 96.25 437 THR A C 1
ATOM 3404 O O . THR A 1 437 ? 10.229 7.847 -17.844 1.00 96.25 437 THR A O 1
ATOM 3407 N N . HIS A 1 438 ? 9.110 8.717 -16.089 1.00 94.31 438 HIS A N 1
ATOM 3408 C CA . HIS A 1 438 ? 9.565 10.093 -16.269 1.00 94.31 438 HIS A CA 1
ATOM 3409 C C . HIS A 1 438 ? 10.705 10.397 -15.310 1.00 94.31 438 HIS A C 1
ATOM 3411 O O . HIS A 1 438 ? 10.614 10.097 -14.117 1.00 94.31 438 HIS A O 1
ATOM 3417 N N . PHE A 1 439 ? 11.759 11.013 -15.825 1.00 94.25 439 PHE A N 1
ATOM 3418 C CA . PHE A 1 439 ? 12.893 11.498 -15.059 1.00 94.25 439 PHE A CA 1
ATOM 3419 C C . PHE A 1 439 ? 12.961 13.018 -15.136 1.00 94.25 439 PHE A C 1
ATOM 3421 O O . PHE A 1 439 ? 12.870 13.579 -16.226 1.00 94.25 439 PHE A O 1
ATOM 3428 N N . ASP A 1 440 ? 13.207 13.671 -14.005 1.00 91.88 440 ASP A N 1
ATOM 3429 C CA . ASP A 1 440 ? 13.497 15.098 -13.967 1.00 91.88 440 ASP A CA 1
ATOM 3430 C C . ASP A 1 440 ? 14.811 15.439 -14.700 1.00 91.88 440 ASP A C 1
ATOM 3432 O O . ASP A 1 440 ? 15.616 14.577 -15.066 1.00 91.88 440 ASP A O 1
ATOM 3436 N N . ALA A 1 441 ? 15.082 16.734 -14.857 1.00 89.94 441 ALA A N 1
ATOM 3437 C CA . ALA A 1 441 ? 16.310 17.242 -15.475 1.00 89.94 441 ALA A CA 1
ATOM 3438 C C . ALA A 1 441 ? 17.614 16.839 -14.743 1.00 89.94 441 ALA A C 1
ATOM 3440 O O . ALA A 1 441 ? 18.715 17.085 -15.242 1.00 89.94 441 ALA A O 1
ATOM 3441 N N . GLN A 1 442 ? 17.531 16.273 -13.533 1.00 90.88 442 GLN A N 1
ATOM 3442 C CA . GLN A 1 442 ? 18.667 15.734 -12.781 1.00 90.88 442 GLN A CA 1
ATOM 3443 C C . GLN A 1 442 ? 18.802 14.206 -12.922 1.00 90.88 442 GLN A C 1
ATOM 3445 O O . GLN A 1 442 ? 19.744 13.633 -12.366 1.00 90.88 442 GLN A O 1
ATOM 3450 N N . GLY A 1 443 ? 17.908 13.554 -13.671 1.00 88.81 443 GLY A N 1
ATOM 3451 C CA . GLY A 1 443 ? 17.879 12.110 -13.889 1.00 88.81 443 GLY A CA 1
ATOM 3452 C C . GLY A 1 443 ? 17.243 11.317 -12.745 1.00 88.81 443 GLY A C 1
ATOM 3453 O O . GLY A 1 443 ? 17.510 10.120 -12.619 1.00 88.81 443 GLY A O 1
ATOM 3454 N N . ARG A 1 444 ? 16.449 11.954 -11.877 1.00 90.44 444 ARG A N 1
ATOM 3455 C CA . ARG A 1 444 ? 15.699 11.282 -10.803 1.00 90.44 444 ARG A CA 1
ATOM 3456 C C . ARG A 1 444 ? 14.298 10.952 -11.301 1.00 90.44 444 ARG A C 1
ATOM 3458 O O . ARG A 1 444 ? 13.698 11.770 -11.978 1.00 90.44 444 ARG A O 1
ATOM 3465 N N . ALA A 1 445 ? 13.786 9.766 -10.980 1.00 92.56 445 ALA A N 1
ATOM 3466 C CA . ALA A 1 445 ? 12.440 9.376 -11.393 1.00 92.56 445 ALA A CA 1
ATOM 3467 C C . ALA A 1 445 ? 11.381 10.208 -10.652 1.00 92.56 445 ALA A C 1
ATOM 3469 O O . ALA A 1 445 ? 11.407 10.255 -9.425 1.00 92.56 445 ALA A O 1
ATOM 3470 N N . ASP A 1 446 ? 10.455 10.812 -11.389 1.00 91.19 446 ASP A N 1
ATOM 3471 C CA . ASP A 1 446 ? 9.310 11.561 -10.856 1.00 91.19 446 ASP A CA 1
ATOM 3472 C C . ASP A 1 446 ? 8.067 10.678 -10.792 1.00 91.19 446 ASP A C 1
ATOM 3474 O O . ASP A 1 446 ? 7.359 10.667 -9.794 1.00 91.19 446 ASP A O 1
ATOM 3478 N N . TRP A 1 447 ? 7.814 9.881 -11.830 1.00 95.06 447 TRP A N 1
ATOM 3479 C CA . TRP A 1 447 ? 6.753 8.879 -11.809 1.00 95.06 447 TRP A CA 1
ATOM 3480 C C . TRP A 1 447 ? 7.104 7.674 -12.675 1.00 95.06 447 TRP A C 1
ATOM 3482 O O . TRP A 1 447 ? 7.941 7.742 -13.575 1.00 95.06 447 TRP A O 1
ATOM 3492 N N . THR A 1 448 ? 6.471 6.541 -12.393 1.00 96.50 448 THR A N 1
ATOM 3493 C CA . THR A 1 448 ? 6.547 5.312 -13.183 1.00 96.50 448 THR A CA 1
ATOM 3494 C C . THR A 1 448 ? 5.156 4.708 -13.336 1.00 96.50 448 THR A C 1
ATOM 3496 O O . THR A 1 448 ? 4.446 4.571 -12.348 1.00 96.50 448 THR A O 1
ATOM 3499 N N . TYR A 1 449 ? 4.777 4.330 -14.554 1.00 95.88 449 TYR A N 1
ATOM 3500 C CA . TYR A 1 449 ? 3.578 3.558 -14.871 1.00 95.88 449 TYR A CA 1
ATOM 3501 C C . TYR A 1 449 ? 3.980 2.222 -15.486 1.00 95.88 449 TYR A C 1
ATOM 3503 O O . TYR A 1 449 ? 4.593 2.185 -16.549 1.00 95.88 449 TYR A O 1
ATOM 3511 N N . VAL A 1 450 ? 3.587 1.122 -14.861 1.00 95.12 450 VAL A N 1
ATOM 3512 C CA . VAL A 1 450 ? 3.772 -0.232 -15.379 1.00 95.12 450 VAL A CA 1
ATOM 3513 C C . VAL A 1 450 ? 2.406 -0.769 -15.759 1.00 95.12 450 VAL A C 1
ATOM 3515 O O . VAL A 1 450 ? 1.520 -0.872 -14.918 1.00 95.12 450 VAL A O 1
ATOM 3518 N N . THR A 1 451 ? 2.211 -1.097 -17.032 1.00 94.56 451 THR A N 1
ATOM 3519 C CA . THR A 1 451 ? 1.003 -1.797 -17.461 1.00 94.56 451 THR A CA 1
ATOM 3520 C C . THR A 1 451 ? 1.264 -3.290 -17.518 1.00 94.56 451 THR A C 1
ATOM 3522 O O . THR A 1 451 ? 2.134 -3.744 -18.260 1.00 94.56 451 THR A O 1
ATOM 3525 N N . GLN A 1 452 ? 0.468 -4.049 -16.781 1.00 93.50 452 GLN A N 1
ATOM 3526 C CA . GLN A 1 452 ? 0.550 -5.499 -16.717 1.00 93.50 452 GLN A CA 1
ATOM 3527 C C . GLN A 1 452 ? -0.083 -6.162 -17.953 1.00 93.50 452 GLN A C 1
ATOM 3529 O O . GLN A 1 452 ? -0.872 -5.548 -18.688 1.00 93.50 452 GLN A O 1
ATOM 3534 N N . ASP A 1 453 ? 0.243 -7.433 -18.190 1.00 89.88 453 ASP A N 1
ATOM 3535 C CA . ASP A 1 453 ? -0.301 -8.228 -19.302 1.00 89.88 453 ASP A CA 1
ATOM 3536 C C . ASP A 1 453 ? -1.835 -8.365 -19.261 1.00 89.88 453 ASP A C 1
ATOM 3538 O O . ASP A 1 453 ? -2.493 -8.435 -20.304 1.00 89.88 453 ASP A O 1
ATOM 3542 N N . ASP A 1 454 ? -2.427 -8.375 -18.065 1.00 89.12 454 ASP A N 1
ATOM 3543 C CA . ASP A 1 454 ? -3.879 -8.457 -17.860 1.00 89.12 454 ASP A CA 1
ATOM 3544 C C . ASP A 1 454 ? -4.609 -7.112 -18.041 1.00 89.12 454 ASP A C 1
ATOM 3546 O O . ASP A 1 454 ? -5.841 -7.065 -18.029 1.00 89.12 454 ASP A O 1
ATOM 3550 N N . GLY A 1 455 ? -3.857 -6.032 -18.277 1.00 90.12 455 GLY A N 1
ATOM 3551 C CA . GLY A 1 455 ? -4.363 -4.676 -18.455 1.00 90.12 455 GLY A CA 1
ATOM 3552 C C . GLY A 1 455 ? -4.467 -3.853 -17.172 1.00 90.12 455 GLY A C 1
ATOM 3553 O O . GLY A 1 455 ? -4.818 -2.678 -17.283 1.00 90.12 455 GLY A O 1
ATOM 3554 N N . SER A 1 456 ? -4.157 -4.424 -16.002 1.00 93.75 456 SER A N 1
ATOM 3555 C CA . SER A 1 456 ? -3.978 -3.661 -14.761 1.00 93.75 456 SER A CA 1
ATOM 3556 C C . SER A 1 456 ? -2.758 -2.736 -14.850 1.00 93.75 456 SER A C 1
ATOM 3558 O O . SER A 1 456 ? -1.881 -2.910 -15.705 1.00 93.75 456 SER A O 1
ATOM 3560 N N . VAL A 1 457 ? -2.726 -1.699 -14.015 1.00 95.38 457 VAL A N 1
ATOM 3561 C CA . VAL A 1 457 ? -1.678 -0.672 -14.038 1.00 95.38 457 VAL A CA 1
ATOM 3562 C C . VAL A 1 457 ? -1.169 -0.418 -12.630 1.00 95.38 457 VAL A C 1
ATOM 3564 O O . VAL A 1 457 ? -1.948 -0.051 -11.754 1.00 95.38 457 VAL A O 1
ATOM 3567 N N . ASP A 1 458 ? 0.141 -0.533 -12.446 1.00 95.62 458 ASP A N 1
ATOM 3568 C CA . ASP A 1 458 ? 0.844 -0.029 -11.271 1.00 95.62 458 ASP A CA 1
ATOM 3569 C C . ASP A 1 458 ? 1.401 1.357 -11.572 1.00 95.62 458 ASP A C 1
ATOM 3571 O O . ASP A 1 458 ? 2.083 1.563 -12.576 1.00 95.62 458 ASP A O 1
ATOM 3575 N N . SER A 1 459 ? 1.137 2.319 -10.700 1.00 96.12 459 SER A N 1
ATOM 3576 C CA . SER A 1 459 ? 1.727 3.650 -10.769 1.00 96.12 459 SER A CA 1
ATOM 3577 C C . SER A 1 459 ? 2.509 3.954 -9.509 1.00 96.12 459 SER A C 1
ATOM 3579 O O . SER A 1 459 ? 2.000 3.717 -8.418 1.00 96.12 459 SER A O 1
ATOM 3581 N N . ILE A 1 460 ? 3.694 4.534 -9.655 1.00 95.88 460 ILE A N 1
ATOM 3582 C CA . ILE A 1 460 ? 4.509 5.067 -8.566 1.00 95.88 460 ILE A CA 1
ATOM 3583 C C . ILE A 1 460 ? 4.759 6.539 -8.859 1.00 95.88 460 ILE A C 1
ATOM 3585 O O . ILE A 1 460 ? 5.260 6.873 -9.926 1.00 95.88 460 ILE A O 1
ATOM 3589 N N . ASP A 1 461 ? 4.438 7.407 -7.916 1.00 94.19 461 ASP A N 1
ATOM 3590 C CA . ASP A 1 461 ? 4.744 8.833 -7.942 1.00 94.19 461 ASP A CA 1
ATOM 3591 C C . ASP A 1 461 ? 5.787 9.124 -6.851 1.00 94.19 461 ASP A C 1
ATOM 3593 O O . ASP A 1 461 ? 5.641 8.681 -5.710 1.00 94.19 461 ASP A O 1
ATOM 3597 N N . TYR A 1 462 ? 6.867 9.814 -7.204 1.00 93.56 462 TYR A N 1
ATOM 3598 C CA . TYR A 1 462 ? 7.990 10.141 -6.334 1.00 93.56 462 TYR A CA 1
ATOM 3599 C C . TYR A 1 462 ? 7.964 11.637 -6.013 1.00 93.56 462 TYR A C 1
ATOM 3601 O O . TYR A 1 462 ? 8.139 12.476 -6.897 1.00 93.56 462 TYR A O 1
ATOM 3609 N N . ASP A 1 463 ? 7.830 12.005 -4.736 1.00 90.75 463 ASP A N 1
ATOM 3610 C CA . ASP A 1 463 ? 7.910 13.418 -4.353 1.00 90.75 463 ASP A CA 1
ATOM 3611 C C . ASP A 1 463 ? 9.369 13.876 -4.252 1.00 90.75 463 ASP A C 1
ATOM 3613 O O . ASP A 1 463 ? 9.975 13.956 -3.180 1.00 90.75 463 ASP A O 1
ATOM 3617 N N . GLN A 1 464 ? 9.952 14.233 -5.393 1.00 85.75 464 GLN A N 1
ATOM 3618 C CA . GLN A 1 464 ? 11.327 14.729 -5.450 1.00 85.75 464 GLN A CA 1
ATOM 3619 C C . GLN A 1 464 ? 11.540 16.061 -4.713 1.00 85.75 464 GLN A C 1
ATOM 3621 O O . GLN A 1 464 ? 12.692 16.453 -4.481 1.00 85.75 464 GLN A O 1
ATOM 3626 N N . THR A 1 465 ? 10.460 16.774 -4.375 1.00 82.56 465 THR A N 1
ATOM 3627 C CA . THR A 1 465 ? 10.493 18.095 -3.730 1.00 82.56 465 THR A CA 1
ATOM 3628 C C . THR A 1 465 ? 10.124 18.071 -2.251 1.00 82.56 465 THR A C 1
ATOM 3630 O O . THR A 1 465 ? 10.336 19.081 -1.576 1.00 82.56 465 THR A O 1
ATOM 3633 N N . ASN A 1 466 ? 9.648 16.930 -1.744 1.00 82.81 466 ASN A N 1
ATOM 3634 C CA . ASN A 1 466 ? 9.266 16.719 -0.351 1.00 82.81 466 ASN A CA 1
ATOM 3635 C C . ASN A 1 466 ? 8.232 17.766 0.130 1.00 82.81 466 ASN A C 1
ATOM 3637 O O . ASN A 1 466 ? 8.397 18.394 1.180 1.00 82.81 466 ASN A O 1
ATOM 3641 N N . VAL A 1 467 ? 7.206 18.028 -0.687 1.00 84.06 467 VAL A N 1
ATOM 3642 C CA . VAL A 1 467 ? 6.148 19.028 -0.439 1.00 84.06 467 VAL A CA 1
ATOM 3643 C C . VAL A 1 467 ? 4.794 18.416 -0.084 1.00 84.06 467 VAL A C 1
ATOM 3645 O O . VAL A 1 467 ? 3.949 19.126 0.464 1.00 84.06 467 VAL A O 1
ATOM 3648 N N . ARG A 1 468 ? 4.564 17.139 -0.402 1.00 85.25 468 ARG A N 1
ATOM 3649 C CA . ARG A 1 468 ? 3.288 16.438 -0.203 1.00 85.25 468 ARG A CA 1
ATOM 3650 C C . ARG A 1 468 ? 3.215 15.670 1.119 1.00 85.25 468 ARG A C 1
ATOM 3652 O O . ARG A 1 468 ? 2.113 15.377 1.572 1.00 85.25 468 ARG A O 1
ATOM 3659 N N . GLY A 1 469 ? 4.357 15.427 1.763 1.00 85.69 469 GLY A N 1
ATOM 3660 C CA . GLY A 1 469 ? 4.467 14.672 3.018 1.00 85.69 469 GLY A CA 1
ATOM 3661 C C . GLY A 1 469 ? 4.685 13.170 2.818 1.00 85.69 469 GLY A C 1
ATOM 3662 O O . GLY A 1 469 ? 5.014 12.466 3.775 1.00 85.69 469 GLY A O 1
ATOM 3663 N N . ASP A 1 470 ? 4.540 12.689 1.583 1.00 90.94 470 ASP A N 1
ATOM 3664 C CA . ASP A 1 470 ? 4.934 11.360 1.147 1.00 90.94 470 ASP A CA 1
ATOM 3665 C C . ASP A 1 470 ? 6.231 11.406 0.335 1.00 90.94 470 ASP A C 1
ATOM 3667 O O . ASP A 1 470 ? 6.449 12.317 -0.453 1.00 90.94 470 ASP A O 1
ATOM 3671 N N . ARG A 1 471 ? 7.074 10.382 0.476 1.00 92.31 471 ARG A N 1
ATOM 3672 C CA . ARG A 1 471 ? 8.244 10.165 -0.383 1.00 92.31 471 ARG A CA 1
ATOM 3673 C C . ARG A 1 471 ? 7.858 9.454 -1.673 1.00 92.31 471 ARG A C 1
ATOM 3675 O O . ARG A 1 471 ? 8.408 9.750 -2.734 1.00 92.31 471 ARG A O 1
ATOM 3682 N N . THR A 1 472 ? 6.970 8.470 -1.559 1.00 94.94 472 THR A N 1
ATOM 3683 C CA . THR A 1 472 ? 6.445 7.717 -2.698 1.00 94.94 472 THR A CA 1
ATOM 3684 C C . THR A 1 472 ? 4.983 7.382 -2.486 1.00 94.94 472 THR A C 1
ATOM 3686 O O . THR A 1 472 ? 4.647 6.846 -1.428 1.00 94.94 472 THR A O 1
ATOM 3689 N N . TRP A 1 473 ? 4.178 7.549 -3.529 1.00 95.69 473 TRP A N 1
ATOM 3690 C CA . TRP A 1 473 ? 2.789 7.117 -3.589 1.00 95.69 473 TRP A CA 1
ATOM 3691 C C . TRP A 1 473 ? 2.619 6.063 -4.677 1.00 95.69 473 TRP A C 1
ATOM 3693 O O . TRP A 1 473 ? 2.844 6.333 -5.855 1.00 95.69 473 TRP A O 1
ATOM 3703 N N . GLN A 1 474 ? 2.220 4.856 -4.295 1.00 96.88 474 GLN A N 1
ATOM 3704 C CA . GLN A 1 474 ? 1.957 3.758 -5.216 1.00 96.88 474 GLN A CA 1
ATOM 3705 C C . GLN A 1 474 ? 0.459 3.492 -5.313 1.00 96.88 474 GLN A C 1
ATOM 3707 O O . GLN A 1 474 ? -0.274 3.604 -4.330 1.00 96.88 474 GLN A O 1
ATOM 3712 N N . THR A 1 475 ? -0.016 3.138 -6.499 1.00 96.88 475 THR A N 1
ATOM 3713 C CA . THR A 1 475 ? -1.416 2.786 -6.748 1.00 96.88 475 THR A CA 1
ATOM 3714 C C . THR A 1 475 ? -1.476 1.661 -7.764 1.00 96.88 475 THR A C 1
ATOM 3716 O O . THR A 1 475 ? -0.908 1.790 -8.845 1.00 96.88 475 THR A O 1
ATOM 3719 N N . HIS A 1 476 ? -2.194 0.594 -7.433 1.00 95.62 476 HIS A N 1
ATOM 3720 C CA . HIS A 1 476 ? -2.582 -0.438 -8.384 1.00 95.62 476 HIS A CA 1
ATOM 3721 C C . HIS A 1 476 ? -4.021 -0.217 -8.815 1.00 95.62 476 HIS A C 1
ATOM 3723 O O . HIS A 1 476 ? -4.913 0.001 -7.989 1.00 95.62 476 HIS A O 1
ATOM 3729 N N . MET A 1 477 ? -4.248 -0.267 -10.119 1.00 95.44 477 MET A N 1
ATOM 3730 C CA . MET A 1 477 ? -5.567 -0.200 -10.725 1.00 95.44 477 MET A CA 1
ATOM 3731 C C . MET A 1 477 ? -5.850 -1.493 -11.474 1.00 95.44 477 MET A C 1
ATOM 3733 O O . MET A 1 477 ? -5.010 -1.957 -12.242 1.00 95.44 477 MET A O 1
ATOM 3737 N N . ASP A 1 478 ? -7.054 -2.034 -11.307 1.00 92.81 478 ASP A N 1
ATOM 3738 C CA . ASP A 1 478 ? -7.514 -3.190 -12.069 1.00 92.81 478 ASP A CA 1
ATOM 3739 C C . ASP A 1 478 ? -7.629 -2.882 -13.577 1.00 92.81 478 ASP A C 1
ATOM 3741 O O . ASP A 1 478 ? -7.521 -1.740 -14.033 1.00 92.81 478 ASP A O 1
ATOM 3745 N N . ALA A 1 479 ? -7.901 -3.909 -14.385 1.00 91.25 479 ALA A N 1
ATOM 3746 C CA . ALA A 1 479 ? -8.052 -3.767 -15.835 1.00 91.25 479 ALA A CA 1
ATOM 3747 C C . ALA A 1 479 ? -9.231 -2.860 -16.266 1.00 91.25 479 ALA A C 1
ATOM 3749 O O . ALA A 1 479 ? -9.362 -2.527 -17.448 1.00 91.25 479 ALA A O 1
ATOM 3750 N N . GLN A 1 480 ? -10.116 -2.472 -15.340 1.00 92.12 480 GLN A N 1
ATOM 3751 C CA . GLN A 1 480 ? -11.212 -1.526 -15.549 1.00 92.12 480 GLN A CA 1
ATOM 3752 C C . GLN A 1 480 ? -10.847 -0.090 -15.123 1.00 92.12 480 GLN A C 1
ATOM 3754 O O . GLN A 1 480 ? -11.655 0.818 -15.333 1.00 92.12 480 GLN A O 1
ATOM 3759 N N . GLY A 1 481 ? -9.649 0.129 -14.572 1.00 90.19 481 GLY A N 1
ATOM 3760 C CA . GLY A 1 481 ? -9.163 1.422 -14.094 1.00 90.19 481 GLY A CA 1
ATOM 3761 C C . GLY A 1 481 ? -9.667 1.802 -12.701 1.00 90.19 481 GLY A C 1
ATOM 3762 O O . GLY A 1 481 ? -9.710 2.989 -12.378 1.00 90.19 481 GLY A O 1
ATOM 3763 N N . ARG A 1 482 ? -10.106 0.832 -11.889 1.00 92.38 482 ARG A N 1
ATOM 3764 C CA . ARG A 1 482 ? -10.512 1.055 -10.493 1.00 92.38 482 ARG A CA 1
ATOM 3765 C C . ARG A 1 482 ? -9.333 0.769 -9.574 1.00 92.38 482 ARG A C 1
ATOM 3767 O O . ARG A 1 482 ? -8.641 -0.222 -9.770 1.00 92.38 482 ARG A O 1
ATOM 3774 N N . THR A 1 483 ? -9.121 1.611 -8.568 1.00 94.06 483 THR A N 1
ATOM 3775 C CA . THR A 1 483 ? -8.065 1.410 -7.568 1.00 94.06 483 THR A CA 1
ATOM 3776 C C . THR A 1 483 ? -8.324 0.149 -6.752 1.00 94.06 483 THR A C 1
ATOM 3778 O O . THR A 1 483 ? -9.369 0.039 -6.119 1.00 94.06 483 THR A O 1
ATOM 3781 N N . ASP A 1 484 ? -7.370 -0.771 -6.765 1.00 93.12 484 ASP A N 1
ATOM 3782 C CA . ASP A 1 484 ? -7.395 -2.015 -5.994 1.00 93.12 484 ASP A CA 1
ATOM 3783 C C . ASP A 1 484 ? -6.596 -1.852 -4.699 1.00 93.12 484 ASP A C 1
ATOM 3785 O O . ASP A 1 484 ? -7.085 -2.167 -3.628 1.00 93.12 484 ASP A O 1
ATOM 3789 N N . TRP A 1 485 ? -5.413 -1.233 -4.751 1.00 96.19 485 TRP A N 1
ATOM 3790 C CA . TRP A 1 485 ? -4.682 -0.857 -3.540 1.00 96.19 485 TRP A CA 1
ATOM 3791 C C . TRP A 1 485 ? -3.844 0.407 -3.733 1.00 96.19 485 TRP A C 1
ATOM 3793 O O . TRP A 1 485 ? -3.450 0.763 -4.846 1.00 96.19 485 TRP A O 1
ATOM 3803 N N . THR A 1 486 ? -3.555 1.089 -2.627 1.00 97.00 486 THR A N 1
ATOM 3804 C CA . THR A 1 486 ? -2.603 2.203 -2.552 1.00 97.00 486 THR A CA 1
ATOM 3805 C C . THR A 1 486 ? -1.584 1.951 -1.455 1.00 97.00 486 THR A C 1
ATOM 3807 O O . THR A 1 486 ? -1.933 1.440 -0.394 1.00 97.00 486 THR A O 1
ATOM 3810 N N . TYR A 1 487 ? -0.335 2.336 -1.690 1.00 97.06 487 TYR A N 1
ATOM 3811 C CA . TYR A 1 487 ? 0.758 2.186 -0.732 1.00 97.06 487 TYR A CA 1
ATOM 3812 C C . TYR A 1 487 ? 1.609 3.453 -0.742 1.00 97.06 487 TYR A C 1
ATOM 3814 O O . TYR A 1 487 ? 2.226 3.776 -1.757 1.00 97.06 487 TYR A O 1
ATOM 3822 N N . ALA A 1 488 ? 1.656 4.172 0.373 1.00 95.81 488 ALA A N 1
ATOM 3823 C CA . ALA A 1 488 ? 2.433 5.393 0.513 1.00 95.81 488 ALA A CA 1
ATOM 3824 C C . ALA A 1 488 ? 3.545 5.199 1.541 1.00 95.81 488 ALA A C 1
ATOM 3826 O O . ALA A 1 488 ? 3.317 4.689 2.631 1.00 95.81 488 ALA A O 1
ATOM 3827 N N . THR A 1 489 ? 4.762 5.616 1.204 1.00 95.62 489 THR A N 1
ATOM 3828 C CA . THR A 1 489 ? 5.851 5.752 2.182 1.00 95.62 489 THR A CA 1
ATOM 3829 C C . THR A 1 489 ? 5.988 7.222 2.517 1.00 95.62 489 THR A C 1
ATOM 3831 O O . THR A 1 489 ? 6.276 8.015 1.621 1.00 95.62 489 THR A O 1
ATOM 3834 N N . LEU A 1 490 ? 5.792 7.579 3.781 1.00 94.69 490 LEU A N 1
ATOM 3835 C CA . LEU A 1 490 ? 5.826 8.958 4.249 1.00 94.69 490 LEU A CA 1
ATOM 3836 C C . LEU A 1 490 ? 7.261 9.465 4.455 1.00 94.69 490 LEU A C 1
ATOM 3838 O O . LEU A 1 490 ? 8.228 8.694 4.496 1.00 94.69 490 LEU A O 1
ATOM 3842 N N . ASP A 1 491 ? 7.419 10.783 4.576 1.00 91.69 491 ASP A N 1
ATOM 3843 C CA . ASP A 1 491 ? 8.733 11.426 4.718 1.00 91.69 491 ASP A CA 1
ATOM 3844 C C . ASP A 1 491 ? 9.505 10.965 5.964 1.00 91.69 491 ASP A C 1
ATOM 3846 O O . ASP A 1 491 ? 10.738 10.846 5.933 1.00 91.69 491 ASP A O 1
ATOM 3850 N N . ASP A 1 492 ? 8.789 10.659 7.046 1.00 91.31 492 ASP A N 1
ATOM 3851 C CA . ASP A 1 492 ? 9.342 10.143 8.302 1.00 91.31 492 ASP A CA 1
ATOM 3852 C C . ASP A 1 492 ? 9.690 8.641 8.253 1.00 91.31 492 ASP A C 1
ATOM 3854 O O . ASP A 1 492 ? 10.316 8.122 9.180 1.00 91.31 492 ASP A O 1
ATOM 3858 N N . GLY A 1 493 ? 9.368 7.965 7.145 1.00 91.75 493 GLY A N 1
ATOM 3859 C CA . GLY A 1 493 ? 9.602 6.542 6.919 1.00 91.75 493 GLY A CA 1
ATOM 3860 C C . GLY A 1 493 ? 8.449 5.627 7.331 1.00 91.75 493 GLY A C 1
ATOM 3861 O O . GLY A 1 493 ? 8.576 4.422 7.115 1.00 91.75 493 GLY A O 1
ATOM 3862 N N . SER A 1 494 ? 7.365 6.165 7.896 1.00 94.94 494 SER A N 1
ATOM 3863 C CA . SER A 1 494 ? 6.120 5.425 8.128 1.00 94.94 494 SER A CA 1
ATOM 3864 C C . SER A 1 494 ? 5.421 5.076 6.808 1.00 94.94 494 SER A C 1
ATOM 3866 O O . SER A 1 494 ? 5.807 5.546 5.730 1.00 94.94 494 SER A O 1
ATOM 3868 N N . VAL A 1 495 ? 4.431 4.189 6.871 1.00 96.38 495 VAL A N 1
ATOM 3869 C CA . VAL A 1 495 ? 3.753 3.641 5.694 1.00 96.38 495 VAL A CA 1
ATOM 3870 C C . VAL A 1 495 ? 2.248 3.651 5.895 1.00 96.38 495 VAL A C 1
ATOM 3872 O O . VAL A 1 495 ? 1.761 3.081 6.867 1.00 96.38 495 VAL A O 1
ATOM 3875 N N . ASP A 1 496 ? 1.527 4.204 4.923 1.00 96.44 496 ASP A N 1
ATOM 3876 C CA . ASP A 1 496 ? 0.081 4.041 4.783 1.00 96.44 496 ASP A CA 1
ATOM 3877 C C . ASP A 1 496 ? -0.214 3.003 3.700 1.00 96.44 496 ASP A C 1
ATOM 3879 O O . ASP A 1 496 ? 0.314 3.073 2.587 1.00 96.44 496 ASP A O 1
ATOM 3883 N N . TRP A 1 497 ? -1.087 2.048 3.998 1.00 97.06 497 TRP A N 1
ATOM 3884 C CA . TRP A 1 497 ? -1.565 1.060 3.036 1.00 97.06 497 TRP A CA 1
ATOM 3885 C C . TRP A 1 497 ? -3.089 1.019 3.045 1.00 97.06 497 TRP A C 1
ATOM 3887 O O . TRP A 1 497 ? -3.702 1.047 4.109 1.00 97.06 497 TRP A O 1
ATOM 3897 N N . ALA A 1 498 ? -3.693 0.954 1.861 1.00 96.38 498 ALA A N 1
ATOM 3898 C CA . ALA A 1 498 ? -5.120 0.727 1.693 1.00 96.38 498 ALA A CA 1
ATOM 3899 C C . ALA A 1 498 ? -5.367 -0.321 0.607 1.00 96.38 498 ALA A C 1
ATOM 3901 O O . ALA A 1 498 ? -4.761 -0.262 -0.461 1.00 96.38 498 ALA A O 1
ATOM 3902 N N . ASP A 1 499 ? -6.279 -1.243 0.876 1.00 95.19 499 ASP A N 1
ATOM 3903 C CA . ASP A 1 499 ? -6.751 -2.303 -0.011 1.00 95.19 499 ASP A CA 1
ATOM 3904 C C . ASP A 1 499 ? -8.264 -2.126 -0.202 1.00 95.19 499 ASP A C 1
ATOM 3906 O O . ASP A 1 499 ? -8.999 -1.909 0.763 1.00 95.19 499 ASP A O 1
ATOM 3910 N N . TYR A 1 500 ? -8.719 -2.159 -1.447 1.00 94.75 500 TYR A N 1
ATOM 3911 C CA . TYR A 1 500 ? -10.086 -1.900 -1.875 1.00 94.75 500 TYR A CA 1
ATOM 3912 C C . TYR A 1 500 ? -10.630 -3.160 -2.543 1.00 94.75 500 TYR A C 1
ATOM 3914 O O . TYR A 1 500 ? -10.202 -3.519 -3.639 1.00 94.75 500 TYR A O 1
ATOM 3922 N N . ASP A 1 501 ? -11.636 -3.807 -1.952 1.00 92.38 501 ASP A N 1
ATOM 3923 C CA . ASP A 1 501 ? -12.219 -5.002 -2.562 1.00 92.38 501 ASP A CA 1
ATOM 3924 C C . ASP A 1 501 ? -13.151 -4.645 -3.726 1.00 92.38 501 ASP A C 1
ATOM 3926 O O . ASP A 1 501 ? -14.377 -4.574 -3.618 1.00 92.38 501 ASP A O 1
ATOM 3930 N N . GLN A 1 502 ? -12.559 -4.482 -4.905 1.00 88.12 502 GLN A N 1
ATOM 3931 C CA . GLN A 1 502 ? -13.291 -4.172 -6.129 1.00 88.12 502 GLN A CA 1
ATOM 3932 C C . GLN A 1 502 ? -14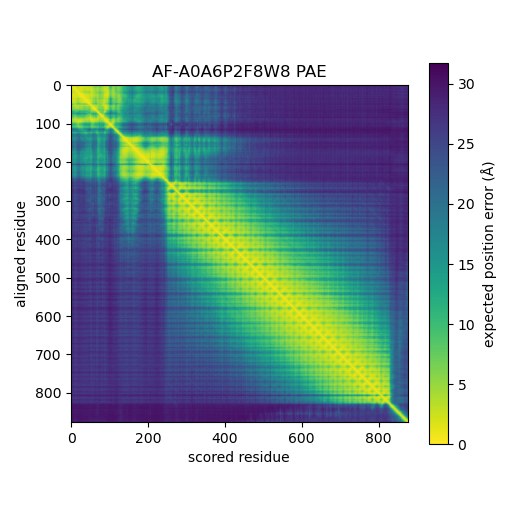.199 -5.314 -6.619 1.00 88.12 502 GLN A C 1
ATOM 3934 O O . GLN A 1 502 ? -14.988 -5.112 -7.557 1.00 88.12 502 GLN A O 1
ATOM 3939 N N . THR A 1 503 ? -14.079 -6.514 -6.042 1.00 84.75 503 THR A N 1
ATOM 3940 C CA . THR A 1 503 ? -14.822 -7.716 -6.447 1.00 84.75 503 THR A CA 1
ATOM 3941 C C . THR A 1 503 ? -15.945 -8.104 -5.490 1.00 84.75 503 THR A C 1
ATOM 3943 O O . THR A 1 503 ? -16.820 -8.873 -5.899 1.00 84.75 503 THR A O 1
ATOM 3946 N N . GLY A 1 504 ? -15.943 -7.579 -4.260 1.00 84.94 504 GLY A N 1
ATOM 3947 C CA . GLY A 1 504 ? -16.815 -8.045 -3.176 1.00 84.94 504 GLY A CA 1
ATOM 3948 C C . GLY A 1 504 ? -16.586 -9.526 -2.858 1.00 84.94 504 GLY A C 1
ATOM 3949 O O . GLY A 1 504 ? -17.537 -10.283 -2.652 1.00 84.94 504 GLY A O 1
ATOM 3950 N N . ALA A 1 505 ? -15.337 -9.987 -2.964 1.00 85.25 505 ALA A N 1
ATOM 3951 C CA . ALA A 1 505 ? -14.950 -11.354 -2.625 1.00 85.25 505 ALA A CA 1
ATOM 3952 C C . ALA A 1 505 ? -14.793 -11.554 -1.110 1.00 85.25 505 ALA A C 1
ATOM 3954 O O . ALA A 1 505 ? -14.813 -12.694 -0.634 1.00 85.25 505 ALA A O 1
ATOM 3955 N N . ARG A 1 506 ? -14.617 -10.461 -0.373 1.00 89.38 506 ARG A N 1
ATOM 3956 C CA . ARG A 1 506 ? -14.458 -10.377 1.073 1.00 89.38 506 ARG A CA 1
ATOM 3957 C C . ARG A 1 506 ? -15.700 -9.712 1.672 1.00 89.38 506 ARG A C 1
ATOM 3959 O O . ARG A 1 506 ? -16.646 -9.403 0.959 1.00 89.38 506 ARG A O 1
ATOM 3966 N N . ALA A 1 507 ? -15.738 -9.610 2.998 1.00 87.62 507 ALA A N 1
ATOM 3967 C CA . ALA A 1 507 ? -16.822 -8.918 3.702 1.00 87.62 507 ALA A CA 1
ATOM 3968 C C . ALA A 1 507 ? -16.520 -7.423 3.903 1.00 87.62 507 ALA A C 1
ATOM 3970 O O . ALA A 1 507 ? -17.427 -6.654 4.219 1.00 87.62 507 ALA A O 1
ATOM 3971 N N . ASP A 1 508 ? -15.256 -7.033 3.729 1.00 90.62 508 ASP A N 1
ATOM 3972 C CA . ASP A 1 508 ? -14.773 -5.668 3.798 1.00 90.62 508 ASP A CA 1
ATOM 3973 C C . ASP A 1 508 ? -14.677 -5.030 2.414 1.00 90.62 508 ASP A C 1
ATOM 3975 O O . ASP A 1 508 ? -14.141 -5.601 1.470 1.00 90.62 508 ASP A O 1
ATOM 3979 N N . SER A 1 509 ? -15.153 -3.792 2.328 1.00 92.81 509 SER A N 1
ATOM 3980 C CA . SER A 1 509 ? -15.048 -2.959 1.132 1.00 92.81 509 SER A CA 1
ATOM 3981 C C . SER A 1 509 ? -13.688 -2.264 1.039 1.00 92.81 509 SER A C 1
ATOM 3983 O O . SER A 1 509 ? -13.172 -2.043 -0.058 1.00 92.81 509 SER A O 1
ATOM 3985 N N . ILE A 1 510 ? -13.120 -1.888 2.192 1.00 94.62 510 ILE A N 1
ATOM 3986 C CA . ILE A 1 510 ? -11.840 -1.185 2.308 1.00 94.62 510 ILE A CA 1
ATOM 3987 C C . ILE A 1 510 ? -11.144 -1.623 3.599 1.00 94.62 510 ILE A C 1
ATOM 3989 O O . ILE A 1 510 ? -11.745 -1.551 4.672 1.00 94.62 510 ILE A O 1
ATOM 3993 N N . SER A 1 511 ? -9.863 -1.968 3.506 1.00 96.06 511 SER A N 1
ATOM 3994 C CA . SER A 1 511 ? -8.966 -2.174 4.645 1.00 96.06 511 SER A CA 1
ATOM 3995 C C . SER A 1 511 ? -7.813 -1.181 4.566 1.00 96.06 511 SER A C 1
ATOM 3997 O O . SER A 1 511 ? -7.172 -1.063 3.527 1.00 96.06 511 SER A O 1
ATOM 3999 N N . GLN A 1 512 ? -7.562 -0.432 5.635 1.00 96.94 512 GLN A N 1
ATOM 4000 C CA . GLN A 1 512 ? -6.486 0.551 5.727 1.00 96.94 512 GLN A CA 1
ATOM 4001 C C . GLN A 1 512 ? -5.626 0.277 6.953 1.00 96.94 512 GLN A C 1
ATOM 4003 O O . GLN A 1 512 ? -6.124 -0.161 7.991 1.00 96.94 512 GLN A O 1
ATOM 4008 N N . SER A 1 513 ? -4.338 0.572 6.848 1.00 97.00 513 SER A N 1
ATOM 4009 C CA . SER A 1 513 ? -3.402 0.441 7.956 1.00 97.00 513 SER A CA 1
ATOM 4010 C C . SER A 1 513 ? -2.288 1.470 7.873 1.00 97.00 513 SER A C 1
ATOM 4012 O O . SER A 1 513 ? -1.775 1.716 6.780 1.00 97.00 513 SER A O 1
ATOM 4014 N N . HIS A 1 514 ? -1.854 1.957 9.030 1.00 95.94 514 HIS A N 1
ATOM 4015 C CA . HIS A 1 514 ? -0.621 2.719 9.180 1.00 95.94 514 HIS A CA 1
ATOM 4016 C C . HIS A 1 514 ? 0.420 1.897 9.927 1.00 95.94 514 HIS A C 1
ATOM 4018 O O . HIS A 1 514 ? 0.113 1.204 10.901 1.00 95.94 514 HIS A O 1
ATOM 4024 N N . MET A 1 515 ? 1.664 1.986 9.478 1.00 96.00 515 MET A N 1
ATOM 4025 C CA . MET A 1 515 ? 2.820 1.407 10.146 1.00 96.00 515 MET A CA 1
ATOM 4026 C C . MET A 1 515 ? 3.837 2.498 10.445 1.00 96.00 515 MET A C 1
ATOM 4028 O O . MET A 1 515 ? 4.137 3.314 9.579 1.00 96.00 515 MET A O 1
ATOM 4032 N N . ASP A 1 516 ? 4.426 2.468 11.636 1.00 93.31 516 ASP A N 1
ATOM 4033 C CA . ASP A 1 516 ? 5.494 3.387 12.015 1.00 93.31 516 ASP A CA 1
ATOM 4034 C C . ASP A 1 516 ? 6.768 3.189 11.167 1.00 93.31 516 ASP A C 1
ATOM 4036 O O . ASP A 1 516 ? 6.914 2.240 10.392 1.00 93.31 516 ASP A O 1
ATOM 4040 N N . ALA A 1 517 ? 7.755 4.069 11.347 1.00 92.06 517 ALA A N 1
ATOM 4041 C CA . ALA A 1 517 ? 9.025 4.004 10.620 1.00 92.06 517 ALA A CA 1
ATOM 4042 C C . ALA A 1 517 ? 9.875 2.743 10.913 1.00 92.06 517 ALA A C 1
ATOM 4044 O O . ALA A 1 517 ? 10.919 2.537 10.288 1.00 92.06 517 ALA A O 1
ATOM 4045 N N . GLN A 1 518 ? 9.480 1.907 11.880 1.00 92.38 518 GLN A N 1
ATOM 4046 C CA . GLN A 1 518 ? 10.087 0.606 12.170 1.00 92.38 518 GLN A CA 1
ATOM 4047 C C . GLN A 1 518 ? 9.292 -0.565 11.565 1.00 92.38 518 GLN A C 1
ATOM 4049 O O . GLN A 1 518 ? 9.727 -1.713 11.693 1.00 92.38 518 GLN A O 1
ATOM 4054 N N . GLY A 1 519 ? 8.172 -0.291 10.890 1.00 90.62 519 GLY A N 1
ATOM 4055 C CA . GLY A 1 519 ? 7.283 -1.285 10.295 1.00 90.62 519 GLY A CA 1
ATOM 4056 C C . GLY A 1 519 ? 6.341 -1.950 11.301 1.00 90.62 519 GLY A C 1
ATOM 4057 O O . GLY A 1 519 ? 5.881 -3.064 11.049 1.00 90.62 519 GLY A O 1
ATOM 4058 N N . ARG A 1 520 ? 6.089 -1.328 12.460 1.00 92.12 520 ARG A N 1
ATOM 4059 C CA . ARG A 1 520 ? 5.103 -1.806 13.441 1.00 92.12 520 ARG A CA 1
ATOM 4060 C C . ARG A 1 520 ? 3.755 -1.156 13.159 1.00 92.12 520 ARG A C 1
ATOM 4062 O O . ARG A 1 520 ? 3.702 0.028 12.862 1.00 92.12 520 ARG A O 1
ATOM 4069 N N . LEU A 1 521 ? 2.683 -1.932 13.265 1.00 93.50 521 LEU A N 1
ATOM 4070 C CA . LEU A 1 521 ? 1.314 -1.470 13.039 1.00 93.50 521 LEU A CA 1
ATOM 4071 C C . LEU A 1 521 ? 0.919 -0.434 14.103 1.00 93.50 521 LEU A C 1
ATOM 4073 O O . LEU A 1 521 ? 1.014 -0.731 15.290 1.00 93.50 521 LEU A O 1
ATOM 4077 N N . ASP A 1 522 ? 0.498 0.751 13.677 1.00 93.19 522 ASP A N 1
ATOM 4078 C CA . ASP A 1 522 ? 0.073 1.853 14.549 1.00 93.19 522 ASP A CA 1
ATOM 4079 C C . ASP A 1 522 ? -1.453 1.926 14.619 1.00 93.19 522 ASP A C 1
ATOM 4081 O O . ASP A 1 522 ? -2.026 1.948 15.697 1.00 93.19 522 ASP A O 1
ATOM 4085 N N . TRP A 1 523 ? -2.141 1.828 13.480 1.00 96.62 523 TRP A N 1
ATOM 4086 C CA . TRP A 1 523 ? -3.594 1.676 13.458 1.00 96.62 523 TRP A CA 1
ATOM 4087 C C . TRP A 1 523 ? -4.068 0.877 12.245 1.00 96.62 523 TRP A C 1
ATOM 4089 O O . TRP A 1 523 ? -3.379 0.780 11.226 1.00 96.62 523 TRP A O 1
ATOM 4099 N N . THR A 1 524 ? -5.266 0.308 12.357 1.00 97.19 524 THR A N 1
ATOM 4100 C CA . THR A 1 524 ? -6.028 -0.281 11.255 1.00 97.19 524 THR A CA 1
ATOM 4101 C C . THR A 1 524 ? -7.459 0.230 11.249 1.00 97.19 524 THR A C 1
ATOM 4103 O O . THR A 1 524 ? -8.069 0.479 12.287 1.00 97.19 524 THR A O 1
ATOM 4106 N N . TYR A 1 525 ? -8.004 0.364 10.047 1.00 97.06 525 TYR A N 1
ATOM 4107 C CA . TYR A 1 525 ? -9.378 0.764 9.802 1.00 97.06 525 TYR A CA 1
ATOM 4108 C C . TYR A 1 525 ? -9.984 -0.142 8.742 1.00 97.06 525 TYR A C 1
ATOM 4110 O O . TYR A 1 525 ? -9.435 -0.275 7.651 1.00 97.06 525 TYR A O 1
ATOM 4118 N N . VAL A 1 526 ? -11.124 -0.748 9.043 1.00 96.44 526 VAL A N 1
ATOM 4119 C CA . VAL A 1 526 ? -11.833 -1.633 8.118 1.00 96.44 526 VAL A CA 1
ATOM 4120 C C . VAL A 1 526 ? -13.244 -1.108 7.932 1.00 96.44 526 VAL A C 1
ATOM 4122 O O . VAL A 1 526 ? -13.969 -0.912 8.901 1.00 96.44 526 VAL A O 1
ATOM 4125 N N . SER A 1 527 ? -13.644 -0.879 6.684 1.00 95.56 527 SER A N 1
ATOM 4126 C CA . SER A 1 527 ? -15.021 -0.548 6.318 1.00 95.56 527 SER A CA 1
ATOM 4127 C C . SER A 1 527 ? -15.677 -1.779 5.711 1.00 95.56 527 SER A C 1
ATOM 4129 O O . SER A 1 527 ? -15.293 -2.215 4.625 1.00 95.56 527 SER A O 1
ATOM 4131 N N . GLN A 1 528 ? -16.691 -2.311 6.378 1.00 94.19 528 GLN A N 1
ATOM 4132 C CA . GLN A 1 528 ? -17.433 -3.490 5.944 1.00 94.19 528 GLN A CA 1
ATOM 4133 C C . GLN A 1 528 ? -18.405 -3.156 4.798 1.00 94.19 528 GLN A C 1
ATOM 4135 O O . GLN A 1 528 ? -18.812 -2.002 4.622 1.00 94.19 528 GLN A O 1
ATOM 4140 N N . ASP A 1 529 ? -18.809 -4.164 4.027 1.00 91.44 529 ASP A N 1
ATOM 4141 C CA . ASP A 1 529 ? -19.761 -4.028 2.912 1.00 91.44 529 ASP A CA 1
ATOM 4142 C C . ASP A 1 529 ? -21.158 -3.557 3.349 1.00 91.44 529 ASP A C 1
ATOM 4144 O O . ASP A 1 529 ? -21.903 -2.961 2.565 1.00 91.44 529 ASP A O 1
ATOM 4148 N N . ASP A 1 530 ? -21.533 -3.812 4.603 1.00 91.25 530 ASP A N 1
ATOM 4149 C CA . ASP A 1 530 ? -22.789 -3.340 5.191 1.00 91.25 530 ASP A CA 1
ATOM 4150 C C . ASP A 1 530 ? -22.726 -1.877 5.673 1.00 91.25 530 ASP A C 1
ATOM 4152 O O . ASP A 1 530 ? -23.741 -1.326 6.105 1.00 91.25 530 ASP A O 1
ATOM 4156 N N . GLY A 1 531 ? -21.561 -1.232 5.553 1.00 90.81 531 GLY A N 1
ATOM 4157 C CA . GLY A 1 531 ? -21.302 0.146 5.962 1.00 90.81 531 GLY A CA 1
ATOM 4158 C C . GLY A 1 531 ? -20.821 0.308 7.406 1.00 90.81 531 GLY A C 1
ATOM 4159 O O . GLY A 1 531 ? -20.492 1.437 7.780 1.00 90.81 531 GLY A O 1
ATOM 4160 N N . SER A 1 532 ? -20.772 -0.771 8.196 1.00 94.06 532 SER A N 1
ATOM 4161 C CA . SER A 1 532 ? -20.153 -0.768 9.526 1.00 94.06 532 SER A CA 1
ATOM 4162 C C . SER A 1 532 ? -18.632 -0.625 9.433 1.00 94.06 532 SER A C 1
ATOM 4164 O O . SER A 1 532 ? -18.035 -0.808 8.365 1.00 94.06 532 SER A O 1
ATOM 4166 N N . ARG A 1 533 ? -17.990 -0.208 10.528 1.00 95.94 533 ARG A N 1
ATOM 4167 C CA . ARG A 1 533 ? -16.551 0.087 10.542 1.00 95.94 533 ARG A CA 1
ATOM 4168 C C . ARG A 1 533 ? -15.894 -0.391 11.817 1.00 95.94 533 ARG A C 1
ATOM 4170 O O . ARG A 1 533 ? -16.398 -0.097 12.896 1.00 95.94 533 ARG A O 1
ATOM 4177 N N . ASP A 1 534 ? -14.731 -1.004 11.663 1.00 96.38 534 ASP A N 1
ATOM 4178 C CA . ASP A 1 534 ? -13.832 -1.381 12.747 1.00 96.38 534 ASP A CA 1
ATOM 4179 C C . ASP A 1 534 ? -12.614 -0.453 12.747 1.00 96.38 534 ASP A C 1
ATOM 4181 O O . ASP A 1 534 ? -12.011 -0.201 11.702 1.00 96.38 534 ASP A O 1
ATOM 4185 N N . TRP A 1 535 ? -12.228 0.036 13.920 1.00 97.00 535 TRP A N 1
ATOM 4186 C CA . TRP A 1 535 ? -10.991 0.786 14.134 1.00 97.00 535 TRP A CA 1
ATOM 4187 C C . TRP A 1 535 ? -10.175 0.099 15.220 1.00 97.00 535 TRP A C 1
ATOM 4189 O O . TRP A 1 535 ? -10.714 -0.215 16.280 1.00 97.00 535 TRP A O 1
ATOM 4199 N N . THR A 1 536 ? -8.888 -0.132 14.970 1.00 97.00 536 THR A N 1
ATOM 4200 C CA . THR A 1 536 ? -7.923 -0.579 15.980 1.00 97.00 536 THR A CA 1
ATOM 4201 C C . THR A 1 536 ? -6.742 0.376 16.004 1.00 97.00 536 THR A C 1
ATOM 4203 O O . THR A 1 536 ? -6.180 0.694 14.964 1.00 97.00 536 THR A O 1
ATOM 4206 N N . ASP A 1 537 ? -6.341 0.792 17.192 1.00 95.56 537 ASP A N 1
ATOM 4207 C CA . ASP A 1 537 ? -5.206 1.665 17.463 1.00 95.56 537 ASP A CA 1
ATOM 4208 C C . ASP A 1 537 ? -4.233 0.933 18.394 1.00 95.56 537 ASP A C 1
ATOM 4210 O O . ASP A 1 537 ? -4.658 0.298 19.360 1.00 95.56 537 ASP A O 1
ATOM 4214 N N . TYR A 1 538 ? -2.942 0.988 18.091 1.00 95.25 538 TYR A N 1
ATOM 4215 C CA . TYR A 1 538 ? -1.859 0.325 18.804 1.00 95.25 538 TYR A CA 1
ATOM 4216 C C . TYR A 1 538 ? -0.906 1.385 19.354 1.00 95.25 538 TYR A C 1
ATOM 4218 O O . TYR A 1 538 ? -0.243 2.082 18.592 1.00 95.25 538 TYR A O 1
ATOM 4226 N N . ASP A 1 539 ? -0.746 1.480 20.677 1.00 92.44 539 ASP A N 1
ATOM 4227 C CA . ASP A 1 539 ? 0.252 2.398 21.236 1.00 92.44 539 ASP A CA 1
ATOM 4228 C C . ASP A 1 539 ? 1.672 1.839 21.108 1.00 92.44 539 ASP A C 1
ATOM 4230 O O . ASP A 1 539 ? 2.229 1.208 22.008 1.00 92.44 539 ASP A O 1
ATOM 4234 N N . GLN A 1 540 ? 2.313 2.133 19.981 1.00 88.31 540 GLN A N 1
ATOM 4235 C CA . GLN A 1 540 ? 3.694 1.726 19.740 1.00 88.31 540 GLN A CA 1
ATOM 4236 C C . GLN A 1 540 ? 4.726 2.483 20.591 1.00 88.31 540 GLN A C 1
ATOM 4238 O O . GLN A 1 540 ? 5.905 2.091 20.612 1.00 88.31 540 GLN A O 1
ATOM 4243 N N . THR A 1 541 ? 4.320 3.566 21.260 1.00 83.19 541 THR A N 1
ATOM 4244 C CA . THR A 1 541 ? 5.188 4.442 22.058 1.00 83.19 541 THR A CA 1
ATOM 4245 C C . THR A 1 541 ? 5.066 4.224 23.565 1.00 83.19 541 THR A C 1
ATOM 4247 O O . THR A 1 541 ? 5.987 4.612 24.290 1.00 83.19 541 THR A O 1
ATOM 4250 N N . GLY A 1 542 ? 3.982 3.590 24.023 1.00 84.62 542 GLY A N 1
ATOM 4251 C CA . GLY A 1 542 ? 3.646 3.432 25.442 1.00 84.62 542 GLY A CA 1
ATOM 4252 C C . GLY A 1 542 ? 3.485 4.780 26.149 1.00 84.62 542 GLY A C 1
ATOM 4253 O O . GLY A 1 542 ? 3.985 4.972 27.258 1.00 84.62 542 GLY A O 1
ATOM 4254 N N . VAL A 1 543 ? 2.930 5.772 25.447 1.00 84.88 543 VAL A N 1
ATOM 4255 C CA . VAL A 1 543 ? 2.677 7.115 25.995 1.00 84.88 543 VAL A CA 1
ATOM 4256 C C . VAL A 1 543 ? 1.320 7.161 26.691 1.00 84.88 543 VAL A C 1
ATOM 4258 O O . VAL A 1 543 ? 1.145 7.925 27.645 1.00 84.88 543 VAL A O 1
ATOM 4261 N N . ARG A 1 544 ? 0.369 6.365 26.211 1.00 89.00 544 ARG A N 1
ATOM 4262 C CA . ARG A 1 544 ? -0.934 6.139 26.818 1.00 89.00 544 ARG A CA 1
ATOM 4263 C C . ARG A 1 544 ? -0.837 5.003 27.838 1.00 89.00 544 ARG A C 1
ATOM 4265 O O . ARG A 1 544 ? 0.213 4.398 28.007 1.00 89.00 544 ARG A O 1
ATOM 4272 N N . ALA A 1 545 ? -1.920 4.794 28.581 1.00 87.69 545 ALA A N 1
ATOM 4273 C CA . ALA A 1 545 ? -2.025 3.685 29.531 1.00 87.69 545 ALA A CA 1
ATOM 4274 C C . ALA A 1 545 ? -2.535 2.392 28.867 1.00 87.69 545 ALA A C 1
ATOM 4276 O O . ALA A 1 545 ? -2.453 1.323 29.473 1.00 87.69 545 ALA A O 1
ATOM 4277 N N . ASP A 1 546 ? -3.056 2.504 27.642 1.00 91.38 546 ASP A N 1
ATOM 4278 C CA . ASP A 1 546 ? -3.530 1.409 26.817 1.00 91.38 546 ASP A CA 1
ATOM 4279 C C . ASP A 1 546 ? -2.522 1.018 25.738 1.00 91.38 546 ASP A C 1
ATOM 4281 O O . ASP A 1 546 ? -1.934 1.853 25.055 1.00 91.38 546 ASP A O 1
ATOM 4285 N N . SER A 1 547 ? -2.390 -0.290 25.546 1.00 93.88 547 SER A N 1
ATOM 4286 C CA . SER A 1 547 ? -1.569 -0.876 24.491 1.00 93.88 547 SER A CA 1
ATOM 4287 C C . SER A 1 547 ? -2.347 -1.029 23.183 1.00 93.88 547 SER A C 1
ATOM 4289 O O . SER A 1 547 ? -1.763 -0.924 22.101 1.00 93.88 547 SER A O 1
ATOM 4291 N N . ILE A 1 548 ? -3.659 -1.286 23.273 1.00 95.88 548 ILE A N 1
ATOM 4292 C CA . ILE A 1 548 ? -4.559 -1.480 22.133 1.00 95.88 548 ILE A CA 1
ATOM 4293 C C . ILE A 1 548 ? -5.931 -0.887 22.459 1.00 95.88 548 ILE A C 1
ATOM 4295 O O . ILE A 1 548 ? -6.509 -1.216 23.493 1.00 95.88 548 ILE A O 1
ATOM 4299 N N . SER A 1 549 ? -6.494 -0.109 21.537 1.00 96.31 549 SER A N 1
ATOM 4300 C CA . SER A 1 549 ? -7.873 0.381 21.597 1.00 96.31 549 SER A CA 1
ATOM 4301 C C . SER A 1 549 ? -8.633 -0.014 20.338 1.00 96.31 549 SER A C 1
ATOM 4303 O O . SER A 1 549 ? -8.176 0.231 19.224 1.00 96.31 549 SER A O 1
ATOM 4305 N N . GLN A 1 550 ? -9.789 -0.647 20.502 1.00 97.38 550 GLN A N 1
ATOM 4306 C CA . GLN A 1 550 ? -10.641 -1.110 19.413 1.00 97.38 550 GLN A CA 1
ATOM 4307 C C . GLN A 1 550 ? -12.043 -0.540 19.550 1.00 97.38 550 GLN A C 1
ATOM 4309 O O . GLN A 1 550 ? -12.576 -0.429 20.654 1.00 97.38 550 GLN A O 1
ATOM 4314 N N . SER A 1 551 ? -12.663 -0.222 18.419 1.00 97.12 551 SER A N 1
ATOM 4315 C CA . SER A 1 551 ? -14.055 0.212 18.375 1.00 97.12 551 SER A CA 1
ATOM 4316 C C . SER A 1 551 ? -14.751 -0.263 17.109 1.00 97.12 551 SER A C 1
ATOM 4318 O O . SER A 1 551 ? -14.124 -0.347 16.050 1.00 97.12 551 SER A O 1
ATOM 4320 N N . HIS A 1 552 ? -16.049 -0.524 17.225 1.00 95.94 552 HIS A N 1
ATOM 4321 C CA . HIS A 1 552 ? -16.929 -0.813 16.100 1.00 95.94 552 HIS A CA 1
ATOM 4322 C C . HIS A 1 552 ? -18.044 0.216 16.024 1.00 95.94 552 HIS A C 1
ATOM 4324 O O . HIS A 1 552 ? -18.662 0.560 17.033 1.00 95.94 552 HIS A O 1
ATOM 4330 N N . THR A 1 553 ? -18.326 0.680 14.813 1.00 96.00 553 THR A N 1
ATOM 4331 C CA . THR A 1 553 ? -19.496 1.506 14.524 1.00 96.00 553 THR A CA 1
ATOM 4332 C C . THR A 1 553 ? -20.409 0.798 13.545 1.00 96.00 553 THR A C 1
ATOM 4334 O O . THR A 1 553 ? -19.940 0.209 12.573 1.00 96.00 553 THR A O 1
ATOM 4337 N N . ASP A 1 554 ? -21.710 0.888 13.779 1.00 92.75 554 ASP A N 1
ATOM 4338 C CA . ASP A 1 554 ? -22.717 0.292 12.916 1.00 92.75 554 ASP A CA 1
ATOM 4339 C C . ASP A 1 554 ? -22.812 0.999 11.546 1.00 92.75 554 ASP A C 1
ATOM 4341 O O . ASP A 1 554 ? -22.173 2.018 11.268 1.00 92.75 554 ASP A O 1
ATOM 4345 N N . SER A 1 555 ? -23.673 0.476 10.671 1.00 91.44 555 SER A N 1
ATOM 4346 C CA . SER A 1 555 ? -23.934 1.053 9.339 1.00 91.44 555 SER A CA 1
ATOM 4347 C C . SER A 1 555 ? -24.476 2.497 9.342 1.00 91.44 555 SER A C 1
ATOM 4349 O O . SER A 1 555 ? -24.481 3.160 8.301 1.00 91.44 555 SER A O 1
ATOM 4351 N N . GLN A 1 556 ? -24.945 3.004 10.488 1.00 91.88 556 GLN A N 1
ATOM 4352 C CA . GLN A 1 556 ? -25.400 4.386 10.675 1.00 91.88 556 GLN A CA 1
ATOM 4353 C C . GLN A 1 556 ? -24.289 5.298 11.223 1.00 91.88 556 GLN A C 1
ATOM 4355 O O . GLN A 1 556 ? -24.468 6.518 11.270 1.00 91.88 556 GLN A O 1
ATOM 4360 N N . GLY A 1 557 ? -23.136 4.726 11.583 1.00 90.06 557 GLY A N 1
ATOM 4361 C CA . GLY A 1 557 ? -22.006 5.408 12.202 1.00 90.06 557 GLY A CA 1
ATOM 4362 C C . GLY A 1 557 ? -22.157 5.607 13.712 1.00 90.06 557 GLY A C 1
ATOM 4363 O O . GLY A 1 557 ? -21.501 6.493 14.260 1.00 90.06 557 GLY A O 1
ATOM 4364 N N . LEU A 1 558 ? -23.029 4.842 14.374 1.00 92.50 558 LEU A N 1
ATOM 4365 C CA . LEU A 1 558 ? -23.188 4.840 15.828 1.00 92.50 558 LEU A CA 1
ATOM 4366 C C . LEU A 1 558 ? -22.242 3.812 16.453 1.00 92.50 558 LEU A C 1
ATOM 4368 O O . LEU A 1 558 ? -22.043 2.739 15.896 1.00 92.50 558 LEU A O 1
ATOM 4372 N N . LEU A 1 559 ? -21.648 4.144 17.600 1.00 93.88 559 LEU A N 1
ATOM 4373 C CA . LEU A 1 559 ? -20.728 3.260 18.319 1.00 93.88 559 LEU A CA 1
ATOM 4374 C C . LEU A 1 559 ? -21.484 2.057 18.895 1.00 93.88 559 LEU A C 1
ATOM 4376 O O . LEU A 1 559 ? -22.411 2.247 19.675 1.00 93.88 559 LEU A O 1
ATOM 4380 N N . ASP A 1 560 ? -21.078 0.850 18.523 1.00 93.69 560 ASP A N 1
ATOM 4381 C CA . ASP A 1 560 ? -21.700 -0.410 18.950 1.00 93.69 560 ASP A CA 1
ATOM 4382 C C . ASP A 1 560 ? -20.908 -1.054 20.089 1.00 93.69 560 ASP A C 1
ATOM 4384 O O . ASP A 1 560 ? -21.475 -1.439 21.101 1.00 93.69 560 ASP A O 1
ATOM 4388 N N . TRP A 1 561 ? -19.576 -1.087 19.995 1.00 96.81 561 TRP A N 1
ATOM 4389 C CA . TRP A 1 561 ? -18.734 -1.563 21.090 1.00 96.81 561 TRP A CA 1
ATOM 4390 C C . TRP A 1 561 ? -17.339 -0.938 21.087 1.00 96.81 561 TRP A C 1
ATOM 4392 O O . TRP A 1 561 ? -16.855 -0.444 20.064 1.00 96.81 561 TRP A O 1
ATOM 4402 N N . THR A 1 562 ? -16.682 -0.984 22.247 1.00 97.62 562 THR A N 1
ATOM 4403 C CA . THR A 1 562 ? -15.261 -0.658 22.432 1.00 97.62 562 THR A CA 1
ATOM 4404 C C . THR A 1 562 ? -14.560 -1.726 23.262 1.00 97.62 562 THR A C 1
ATOM 4406 O O . THR A 1 562 ? -15.114 -2.190 24.258 1.00 97.62 562 THR A O 1
ATOM 4409 N N . TYR A 1 563 ? -13.326 -2.063 22.895 1.00 97.62 563 TYR A N 1
ATOM 4410 C CA . TYR A 1 563 ? -12.458 -2.986 23.627 1.00 97.62 563 TYR A CA 1
ATOM 4411 C C . TYR A 1 563 ? -11.079 -2.355 23.802 1.00 97.62 563 TYR A C 1
ATOM 4413 O O . TYR A 1 563 ? -10.421 -2.034 22.815 1.00 97.62 563 TYR A O 1
ATOM 4421 N N . VAL A 1 564 ? -10.626 -2.181 25.039 1.00 97.00 564 VAL A N 1
ATOM 4422 C CA . VAL A 1 564 ? -9.337 -1.554 25.353 1.00 97.00 564 VAL A CA 1
ATOM 4423 C C . VAL A 1 564 ? -8.491 -2.538 26.143 1.00 97.00 564 VAL A C 1
ATOM 4425 O O . VAL A 1 564 ? -8.947 -3.079 27.142 1.00 97.00 564 VAL A O 1
ATOM 4428 N N . THR A 1 565 ? -7.259 -2.780 25.701 1.00 96.81 565 THR A N 1
ATOM 4429 C CA . THR A 1 565 ? -6.256 -3.561 26.437 1.00 96.81 565 THR A CA 1
ATOM 4430 C C . THR A 1 565 ? -5.247 -2.611 27.057 1.00 96.81 565 THR A C 1
ATOM 4432 O O . THR A 1 565 ? -4.501 -1.940 26.342 1.00 96.81 565 THR A O 1
ATOM 4435 N N . GLN A 1 566 ? -5.193 -2.581 28.381 1.00 95.31 566 GLN A N 1
ATOM 4436 C CA . GLN A 1 566 ? -4.261 -1.764 29.147 1.00 95.31 566 GLN A CA 1
ATOM 4437 C C . GLN A 1 566 ? -2.829 -2.322 29.064 1.00 95.31 566 GLN A C 1
ATOM 4439 O O . GLN A 1 566 ? -2.620 -3.500 28.761 1.00 95.31 566 GLN A O 1
ATOM 4444 N N . ASP A 1 567 ? -1.825 -1.497 29.357 1.00 92.88 567 ASP A N 1
ATOM 4445 C CA . ASP A 1 567 ? -0.405 -1.890 29.336 1.00 92.88 567 ASP A CA 1
ATOM 4446 C C . ASP A 1 567 ? -0.052 -3.021 30.317 1.00 92.88 567 ASP A C 1
ATOM 4448 O O . ASP A 1 567 ? 0.925 -3.752 30.124 1.00 92.88 567 ASP A O 1
ATOM 4452 N N . ASP A 1 568 ? -0.832 -3.179 31.387 1.00 92.62 568 ASP A N 1
ATOM 4453 C CA . ASP A 1 568 ? -0.670 -4.262 32.359 1.00 92.62 568 ASP A CA 1
ATOM 4454 C C . ASP A 1 568 ? -1.329 -5.584 31.921 1.00 92.62 568 ASP A C 1
ATOM 4456 O O . ASP A 1 568 ? -1.149 -6.605 32.588 1.00 92.62 568 ASP A O 1
ATOM 4460 N N . GLY A 1 569 ? -2.033 -5.582 30.783 1.00 93.25 569 GLY A N 1
ATOM 4461 C CA . GLY A 1 569 ? -2.764 -6.717 30.224 1.00 93.25 569 GLY A CA 1
ATOM 4462 C C . GLY A 1 569 ? -4.219 -6.833 30.684 1.00 93.25 569 GLY A C 1
ATOM 4463 O O . GLY A 1 569 ? -4.908 -7.744 30.224 1.00 93.25 569 GLY A O 1
ATOM 4464 N N . SER A 1 570 ? -4.695 -5.952 31.570 1.00 95.62 570 SER A N 1
ATOM 4465 C CA . SER A 1 570 ? -6.122 -5.844 31.892 1.00 95.62 570 SER A CA 1
ATOM 4466 C C . SER A 1 570 ? -6.916 -5.306 30.698 1.00 95.62 570 SER A C 1
ATOM 4468 O O . SER A 1 570 ? -6.347 -4.735 29.764 1.00 95.62 570 SER A O 1
ATOM 4470 N N . CYS A 1 571 ? -8.225 -5.553 30.668 1.00 96.75 571 CYS A N 1
ATOM 4471 C CA . CYS A 1 571 ? -9.065 -5.199 29.525 1.00 96.75 571 CYS A CA 1
ATOM 4472 C C . CYS A 1 571 ? -10.383 -4.566 29.966 1.00 96.75 571 CYS A C 1
ATOM 4474 O O . CYS A 1 571 ? -11.051 -5.101 30.847 1.00 96.75 571 CYS A O 1
ATOM 4476 N N . ASP A 1 572 ? -10.777 -3.489 29.291 1.00 97.00 572 ASP A N 1
ATOM 4477 C CA . ASP A 1 572 ? -12.087 -2.852 29.409 1.00 97.00 572 ASP A CA 1
ATOM 4478 C C . ASP A 1 572 ? -12.928 -3.162 28.168 1.00 97.00 572 ASP A C 1
ATOM 4480 O O . ASP A 1 572 ? -12.474 -3.006 27.034 1.00 97.00 572 ASP A O 1
ATOM 4484 N N . TRP A 1 573 ? -14.174 -3.573 28.374 1.00 97.44 573 TRP A N 1
ATOM 4485 C CA . TRP A 1 573 ? -15.158 -3.794 27.318 1.00 97.44 573 TRP A CA 1
ATOM 4486 C C . TRP A 1 573 ? -16.389 -2.936 27.576 1.00 97.44 573 TRP A C 1
ATOM 4488 O O . TRP A 1 573 ? -16.880 -2.890 28.704 1.00 97.44 573 TRP A O 1
ATOM 4498 N N . ALA A 1 574 ? -16.903 -2.292 26.532 1.00 97.00 574 ALA A N 1
ATOM 4499 C CA . ALA A 1 574 ? -18.198 -1.628 26.550 1.00 97.00 574 ALA A CA 1
ATOM 4500 C C . ALA A 1 574 ? -18.995 -2.016 25.306 1.00 97.00 574 ALA A C 1
ATOM 4502 O O . ALA A 1 574 ? -18.471 -1.985 24.197 1.00 97.00 574 ALA A O 1
ATOM 4503 N N . ASP A 1 575 ? -20.264 -2.341 25.500 1.00 96.12 575 ASP A N 1
ATOM 4504 C CA . ASP A 1 575 ? -21.219 -2.731 24.468 1.00 96.12 575 ASP A CA 1
ATOM 4505 C C . ASP A 1 575 ? -22.451 -1.824 24.581 1.00 96.12 575 ASP A C 1
ATOM 4507 O O . ASP A 1 575 ? -22.994 -1.634 25.672 1.00 96.12 575 ASP A O 1
ATOM 4511 N N . TYR A 1 576 ? -22.860 -1.226 23.468 1.00 95.56 576 TYR A N 1
ATOM 4512 C CA . TYR A 1 576 ? -23.894 -0.206 23.366 1.00 95.56 576 TYR A CA 1
ATOM 4513 C C . TYR A 1 576 ? -25.072 -0.752 22.558 1.00 95.56 576 TYR A C 1
ATOM 4515 O O . TYR A 1 576 ? -24.958 -0.999 21.361 1.00 95.56 576 TYR A O 1
ATOM 4523 N N . ASP A 1 577 ? -26.251 -0.894 23.171 1.00 92.81 577 ASP A N 1
ATOM 4524 C CA . ASP A 1 577 ? -27.434 -1.347 22.433 1.00 92.81 577 ASP A CA 1
ATOM 4525 C C . ASP A 1 577 ? -28.062 -0.222 21.605 1.00 92.81 577 ASP A C 1
ATOM 4527 O O . ASP A 1 577 ? -29.015 0.442 22.016 1.00 92.81 577 ASP A O 1
ATOM 4531 N N . GLN A 1 578 ? -27.570 -0.044 20.383 1.00 88.00 578 GLN A N 1
ATOM 4532 C CA . GLN A 1 578 ? -28.128 0.953 19.466 1.00 88.00 578 GLN A CA 1
ATOM 4533 C C . GLN A 1 578 ? -29.544 0.601 18.977 1.00 88.00 578 GLN A C 1
ATOM 4535 O O . GLN A 1 578 ? -30.270 1.465 18.478 1.00 88.00 578 GLN A O 1
ATOM 4540 N N . THR A 1 579 ? -29.965 -0.660 19.109 1.00 85.81 579 THR A N 1
ATOM 4541 C CA . THR A 1 579 ? -31.257 -1.142 18.600 1.00 85.81 579 THR A CA 1
ATOM 4542 C C . THR A 1 579 ? -32.373 -1.132 19.642 1.00 85.81 579 THR A C 1
ATOM 4544 O O . THR A 1 579 ? -33.547 -1.188 19.260 1.00 85.81 579 THR A O 1
ATOM 4547 N N . GLY A 1 580 ? -32.025 -1.076 20.931 1.00 86.06 580 GLY A N 1
ATOM 4548 C CA . GLY A 1 580 ? -32.946 -1.335 22.041 1.00 86.06 580 GLY A CA 1
ATOM 4549 C C . GLY A 1 580 ? -33.540 -2.747 21.980 1.00 86.06 580 GLY A C 1
ATOM 4550 O O . GLY A 1 580 ? -34.728 -2.942 22.246 1.00 86.06 580 GLY A O 1
ATOM 4551 N N . ALA A 1 581 ? -32.765 -3.722 21.493 1.00 87.12 581 ALA A N 1
ATOM 4552 C CA . ALA A 1 581 ? -33.188 -5.120 21.424 1.00 87.12 581 ALA A CA 1
ATOM 4553 C C . ALA A 1 581 ? -33.066 -5.830 22.779 1.00 87.12 581 ALA A C 1
ATOM 4555 O O . ALA A 1 581 ? -33.738 -6.842 23.012 1.00 87.12 581 ALA A O 1
ATOM 4556 N N . ARG A 1 582 ? -32.201 -5.317 23.650 1.00 90.69 582 ARG A N 1
ATOM 4557 C CA . ARG A 1 582 ? -31.986 -5.733 25.029 1.00 90.69 582 ARG A CA 1
ATOM 4558 C C . ARG A 1 582 ? -32.727 -4.781 25.972 1.00 90.69 582 ARG A C 1
ATOM 4560 O O . ARG A 1 582 ? -33.457 -3.905 25.532 1.00 90.69 582 ARG A O 1
ATOM 4567 N N . ALA A 1 583 ? -32.634 -5.049 27.273 1.00 90.56 583 ALA A N 1
ATOM 4568 C CA . ALA A 1 583 ? -33.201 -4.174 28.304 1.00 90.56 583 ALA A CA 1
ATOM 4569 C C . ALA A 1 583 ? -32.182 -3.136 28.807 1.00 90.56 583 ALA A C 1
ATOM 4571 O O . ALA A 1 583 ? -32.550 -2.219 29.544 1.00 90.56 583 ALA A O 1
ATOM 4572 N N . ASP A 1 584 ? -30.914 -3.314 28.435 1.00 93.56 584 ASP A N 1
ATOM 4573 C CA . ASP A 1 584 ? -29.799 -2.444 28.741 1.00 93.56 584 ASP A CA 1
ATOM 4574 C C . ASP A 1 584 ? -29.375 -1.609 27.539 1.00 93.56 584 ASP A C 1
ATOM 4576 O O . ASP A 1 584 ? -29.260 -2.096 26.418 1.00 93.56 584 ASP A O 1
ATOM 4580 N N . SER A 1 585 ? -29.070 -0.347 27.822 1.00 94.38 585 SER A N 1
ATOM 4581 C CA . SER A 1 585 ? -28.540 0.604 26.851 1.00 94.38 585 SER A CA 1
ATOM 4582 C C . SER A 1 585 ? -27.023 0.486 26.709 1.00 94.38 585 SER A C 1
ATOM 4584 O O . SER A 1 585 ? -26.484 0.706 25.624 1.00 94.38 585 SER A O 1
ATOM 4586 N N . ILE A 1 586 ? -26.326 0.152 27.804 1.00 96.06 586 ILE A N 1
ATOM 4587 C CA . ILE A 1 586 ? -24.866 0.020 27.857 1.00 96.06 586 ILE A CA 1
ATOM 4588 C C . ILE A 1 586 ? -24.489 -1.083 28.850 1.00 96.06 586 ILE A C 1
ATOM 4590 O O . ILE A 1 586 ? -24.923 -1.047 30.004 1.00 96.06 586 ILE A O 1
ATOM 4594 N N . SER A 1 587 ? -23.610 -1.992 28.436 1.00 96.94 587 SER A N 1
ATOM 4595 C CA . SER A 1 587 ? -22.982 -3.005 29.286 1.00 96.94 587 SER A CA 1
ATOM 4596 C C . SER A 1 587 ? -21.470 -2.818 29.289 1.00 96.94 587 SER A C 1
ATOM 4598 O O . SER A 1 587 ? -20.851 -2.810 28.229 1.00 96.94 587 SER A O 1
ATOM 4600 N N . GLN A 1 588 ? -20.869 -2.643 30.463 1.00 97.75 588 GLN A N 1
ATOM 4601 C CA . GLN A 1 588 ? -19.427 -2.463 30.628 1.00 97.75 588 GLN A CA 1
ATOM 4602 C C . GLN A 1 588 ? -18.848 -3.529 31.551 1.00 97.75 588 GLN A C 1
ATOM 4604 O O . GLN A 1 588 ? -19.498 -3.948 32.511 1.00 97.75 588 GLN A O 1
ATOM 4609 N N . SER A 1 589 ? -17.610 -3.936 31.296 1.00 97.62 589 SER A N 1
ATOM 4610 C CA . SER A 1 589 ? -16.885 -4.869 32.154 1.00 97.62 589 SER A CA 1
ATOM 4611 C C . SER A 1 589 ? -15.381 -4.656 32.102 1.00 97.62 589 SER A C 1
ATOM 4613 O O . SER A 1 589 ? -14.855 -4.345 31.034 1.00 97.62 589 SER A O 1
ATOM 4615 N N . HIS A 1 590 ? -14.704 -4.939 33.211 1.00 96.62 590 HIS A N 1
ATOM 4616 C CA . HIS A 1 590 ? -13.246 -4.986 33.295 1.00 96.62 590 HIS A CA 1
ATOM 4617 C C . HIS A 1 590 ? -12.766 -6.383 33.664 1.00 96.62 590 HIS A C 1
ATOM 4619 O O . HIS A 1 590 ? -13.341 -7.036 34.540 1.00 96.62 590 HIS A O 1
ATOM 4625 N N . THR A 1 591 ? -11.689 -6.831 33.031 1.00 97.38 591 THR A N 1
ATOM 4626 C CA . THR A 1 591 ? -10.965 -8.037 33.429 1.00 97.38 591 THR A CA 1
ATOM 4627 C C . THR A 1 591 ? -9.543 -7.700 33.827 1.00 97.38 591 THR A C 1
ATOM 4629 O O . THR A 1 591 ? -8.877 -6.951 33.116 1.00 97.38 591 THR A O 1
ATOM 4632 N N . ASP A 1 592 ? -9.049 -8.326 34.889 1.00 94.69 592 ASP A N 1
ATOM 4633 C CA . ASP A 1 592 ? -7.661 -8.186 35.315 1.00 94.69 592 ASP A CA 1
ATOM 4634 C C . ASP A 1 592 ? -6.661 -8.761 34.290 1.00 94.69 592 ASP A C 1
ATOM 4636 O O . ASP A 1 592 ? -7.021 -9.417 33.309 1.00 94.69 592 ASP A O 1
ATOM 4640 N N . ALA A 1 593 ? -5.367 -8.569 34.549 1.00 93.69 593 ALA A N 1
ATOM 4641 C CA . ALA A 1 593 ? -4.283 -9.070 33.701 1.00 93.69 593 ALA A CA 1
ATOM 4642 C C . ALA A 1 593 ? -4.214 -10.611 33.571 1.00 93.69 593 ALA A C 1
ATOM 4644 O O . ALA A 1 593 ? -3.435 -11.139 32.774 1.00 93.69 593 ALA A O 1
ATOM 4645 N N . GLN A 1 594 ? -4.980 -11.364 34.369 1.00 94.38 594 GLN A N 1
ATOM 4646 C CA . GLN A 1 594 ? -5.126 -12.819 34.255 1.00 94.38 594 GLN A CA 1
ATOM 4647 C C . GLN A 1 594 ? -6.394 -13.226 33.485 1.00 94.38 594 GLN A C 1
ATOM 4649 O O . GLN A 1 594 ? -6.632 -14.426 33.307 1.00 94.38 594 GLN A O 1
ATOM 4654 N N . GLY A 1 595 ? -7.188 -12.259 33.016 1.00 93.00 595 GLY A N 1
ATOM 4655 C CA . GLY A 1 595 ? -8.451 -12.467 32.314 1.00 93.00 595 GLY A CA 1
ATOM 4656 C C . GLY A 1 595 ? -9.617 -12.830 33.238 1.00 93.00 595 GLY A C 1
ATOM 4657 O O . GLY A 1 595 ? -10.587 -13.437 32.780 1.00 93.00 595 GLY A O 1
ATOM 4658 N N . ARG A 1 596 ? -9.528 -12.529 34.540 1.00 94.88 596 ARG A N 1
ATOM 4659 C CA . ARG A 1 596 ? -10.626 -12.726 35.500 1.00 94.88 596 ARG A CA 1
ATOM 4660 C C . ARG A 1 596 ? -11.481 -11.464 35.555 1.00 94.88 596 ARG A C 1
ATOM 4662 O O . ARG A 1 596 ? -10.943 -10.366 35.553 1.00 94.88 596 ARG A O 1
ATOM 4669 N N . LEU A 1 597 ? -12.801 -11.625 35.613 1.00 95.50 597 LEU A N 1
ATOM 4670 C CA . LEU A 1 597 ? -13.747 -10.510 35.696 1.00 95.50 597 LEU A CA 1
ATOM 4671 C C . LEU A 1 597 ? -13.597 -9.776 37.033 1.00 95.50 597 LEU A C 1
ATOM 4673 O O . LEU A 1 597 ? -13.767 -10.394 38.080 1.00 95.50 597 LEU A O 1
ATOM 4677 N N . ASP A 1 598 ? -13.293 -8.487 36.977 1.00 94.94 598 ASP A N 1
ATOM 4678 C CA . ASP A 1 598 ? -13.075 -7.624 38.140 1.00 94.94 598 ASP A CA 1
ATOM 4679 C C . ASP A 1 598 ? -14.339 -6.826 38.463 1.00 94.94 598 ASP A C 1
ATOM 4681 O O . ASP A 1 598 ? -14.830 -6.865 39.581 1.00 94.94 598 ASP A O 1
ATOM 4685 N N . TRP A 1 599 ? -14.976 -6.211 37.462 1.00 97.44 599 TRP A N 1
ATOM 4686 C CA . TRP A 1 599 ? -16.279 -5.576 37.652 1.00 97.44 599 TRP A CA 1
ATOM 4687 C C . TRP A 1 599 ? -17.146 -5.605 36.392 1.00 97.44 599 TRP A C 1
ATOM 4689 O O . TRP A 1 599 ? -16.658 -5.750 35.270 1.00 97.44 599 TRP A O 1
ATOM 4699 N N . THR A 1 600 ? -18.455 -5.447 36.587 1.00 97.88 600 THR A N 1
ATOM 4700 C CA . THR A 1 600 ? -19.453 -5.196 35.538 1.00 97.88 600 THR A CA 1
ATOM 4701 C C . THR A 1 600 ? -20.336 -4.019 35.921 1.00 97.88 600 THR A C 1
ATOM 4703 O O . THR A 1 600 ? -20.764 -3.919 37.071 1.00 97.88 600 THR A O 1
ATOM 4706 N N . TYR A 1 601 ? -20.658 -3.165 34.957 1.00 97.50 601 TYR A N 1
ATOM 4707 C CA . TYR A 1 601 ? -21.523 -2.004 35.127 1.00 97.50 601 TYR A CA 1
ATOM 4708 C C . TYR A 1 601 ? -22.524 -1.936 33.972 1.00 97.50 601 TYR A C 1
ATOM 4710 O O . TYR A 1 601 ? -22.141 -1.751 32.819 1.00 97.50 601 TYR A O 1
ATOM 4718 N N . VAL A 1 602 ? -23.811 -2.092 34.271 1.00 97.25 602 VAL A N 1
ATOM 4719 C CA . VAL A 1 602 ? -24.882 -2.153 33.269 1.00 97.25 602 VAL A CA 1
ATOM 4720 C C . VAL A 1 602 ? -25.837 -0.990 33.482 1.00 97.25 602 VAL A C 1
ATOM 4722 O O . VAL A 1 602 ? -26.361 -0.813 34.578 1.00 97.25 602 VAL A O 1
ATOM 4725 N N . THR A 1 603 ? -26.085 -0.201 32.437 1.00 96.75 603 THR A N 1
ATOM 4726 C CA . THR A 1 603 ? -27.098 0.862 32.433 1.00 96.75 603 THR A CA 1
ATOM 4727 C C . THR A 1 603 ? -28.328 0.389 31.672 1.00 96.75 603 THR A C 1
ATOM 4729 O O . THR A 1 603 ? -28.286 0.207 30.457 1.00 96.75 603 THR A O 1
ATOM 4732 N N . GLN A 1 604 ? -29.434 0.227 32.387 1.00 95.81 604 GLN A N 1
ATOM 4733 C CA . GLN A 1 604 ? -30.726 -0.181 31.845 1.00 95.81 604 GLN A CA 1
ATOM 4734 C C . GLN A 1 604 ? -31.359 0.939 31.000 1.00 95.81 604 GLN A C 1
ATOM 4736 O O . GLN A 1 604 ? -31.054 2.119 31.190 1.00 95.81 604 GLN A O 1
ATOM 4741 N N . ASP A 1 605 ? -32.280 0.593 30.101 1.00 93.44 605 ASP A N 1
ATOM 4742 C CA . ASP A 1 605 ? -32.989 1.557 29.238 1.00 93.44 605 ASP A CA 1
ATOM 4743 C C . ASP A 1 605 ? -33.813 2.595 30.017 1.00 93.44 605 ASP A C 1
ATOM 4745 O O . ASP A 1 605 ? -34.068 3.703 29.538 1.00 93.44 605 ASP A O 1
ATOM 4749 N N . ASP A 1 606 ? -34.246 2.250 31.231 1.00 92.75 606 ASP A N 1
ATOM 4750 C CA . ASP A 1 606 ? -34.967 3.153 32.130 1.00 92.75 606 ASP A CA 1
ATOM 4751 C C . ASP A 1 606 ? -34.042 4.109 32.908 1.00 92.75 606 ASP A C 1
ATOM 4753 O O . ASP A 1 606 ? -34.530 4.982 33.628 1.00 92.75 606 ASP A O 1
ATOM 4757 N N . GLY A 1 607 ? -32.722 3.974 32.742 1.00 93.38 607 GLY A N 1
ATOM 4758 C CA . GLY A 1 607 ? -31.687 4.741 33.431 1.00 93.38 607 GLY A CA 1
ATOM 4759 C C . GLY A 1 607 ? -31.230 4.148 34.767 1.00 93.38 607 GLY A C 1
ATOM 4760 O O . GLY A 1 607 ? -30.298 4.696 35.362 1.00 93.38 607 GLY A O 1
ATOM 4761 N N . SER A 1 608 ? -31.847 3.059 35.246 1.00 95.56 608 SER A N 1
ATOM 4762 C CA . SER A 1 608 ? -31.344 2.306 36.401 1.00 95.56 608 SER A CA 1
ATOM 4763 C C . SER A 1 608 ? -30.008 1.636 36.077 1.00 95.56 608 SER A C 1
ATOM 4765 O O . SER A 1 608 ? -29.663 1.430 34.912 1.00 95.56 608 SER A O 1
ATOM 4767 N N . ARG A 1 609 ? -29.208 1.345 37.105 1.00 97.06 609 ARG A N 1
ATOM 4768 C CA . ARG A 1 609 ? -27.867 0.772 36.934 1.00 97.06 609 ARG A CA 1
ATOM 4769 C C . ARG A 1 609 ? -27.668 -0.411 37.850 1.00 97.06 609 ARG A C 1
ATOM 4771 O O . ARG A 1 609 ? -28.002 -0.310 39.025 1.00 97.06 609 ARG A O 1
ATOM 4778 N N . ASP A 1 610 ? -27.082 -1.472 37.320 1.00 97.25 610 ASP A N 1
ATOM 4779 C CA . ASP A 1 610 ? -26.612 -2.619 38.087 1.00 97.25 610 ASP A CA 1
ATOM 4780 C C . ASP A 1 610 ? -25.077 -2.610 38.075 1.00 97.25 610 ASP A C 1
ATOM 4782 O O . ASP A 1 610 ? -24.457 -2.497 37.015 1.00 97.25 610 ASP A O 1
ATOM 4786 N N . TRP A 1 611 ? -24.453 -2.723 39.245 1.00 97.56 611 TRP A N 1
ATOM 4787 C CA . TRP A 1 611 ? -23.002 -2.823 39.386 1.00 97.56 611 TRP A CA 1
ATOM 4788 C C . TRP A 1 611 ? -22.645 -4.086 40.162 1.00 97.56 611 TRP A C 1
ATOM 4790 O O . TRP A 1 611 ? -23.335 -4.493 41.099 1.00 97.56 611 TRP A O 1
ATOM 4800 N N . THR A 1 612 ? -21.589 -4.760 39.728 1.00 97.75 612 THR A N 1
ATOM 4801 C CA . THR A 1 612 ? -21.005 -5.906 40.424 1.00 97.75 612 THR A CA 1
ATOM 4802 C C . THR A 1 612 ? -19.497 -5.763 40.396 1.00 97.75 612 THR A C 1
ATOM 4804 O O . THR A 1 612 ? -18.931 -5.474 39.348 1.00 97.75 612 THR A O 1
ATOM 4807 N N . ASP A 1 613 ? -18.872 -5.985 41.538 1.00 96.69 613 ASP A N 1
ATOM 4808 C CA . ASP A 1 613 ? -17.438 -5.882 41.763 1.00 96.69 613 ASP A CA 1
ATOM 4809 C C . ASP A 1 613 ? -16.965 -7.168 42.451 1.00 96.69 613 ASP A C 1
ATOM 4811 O O . ASP A 1 613 ? -17.602 -7.654 43.390 1.00 96.69 613 ASP A O 1
ATOM 4815 N N . TYR A 1 614 ? -15.891 -7.750 41.936 1.00 96.94 614 TYR A N 1
ATOM 4816 C CA . TYR A 1 614 ? -15.296 -9.006 42.356 1.00 96.94 614 TYR A CA 1
ATOM 4817 C C . TYR A 1 614 ? -13.932 -8.717 42.965 1.00 96.94 614 TYR A C 1
ATOM 4819 O O . TYR A 1 614 ? -13.019 -8.273 42.280 1.00 96.94 614 TYR A O 1
ATOM 4827 N N . ASP A 1 615 ? -13.742 -9.053 44.238 1.00 94.50 615 ASP A N 1
ATOM 4828 C CA . ASP A 1 615 ? -12.428 -8.912 44.860 1.00 94.50 615 ASP A CA 1
ATOM 4829 C C . ASP A 1 615 ? -11.487 -10.053 44.449 1.00 94.50 615 ASP A C 1
ATOM 4831 O O . ASP A 1 615 ? -11.277 -11.037 45.164 1.00 94.50 615 ASP A O 1
ATOM 4835 N N . GLN A 1 616 ? -10.907 -9.932 43.258 1.00 91.69 616 GLN A N 1
ATOM 4836 C CA . GLN A 1 616 ? -10.053 -10.969 42.683 1.00 91.69 616 GLN A CA 1
ATOM 4837 C C . GLN A 1 616 ? -8.762 -11.218 43.477 1.00 91.69 616 GLN A C 1
ATOM 4839 O O . GLN A 1 616 ? -8.154 -12.289 43.340 1.00 91.69 616 GLN A O 1
ATOM 4844 N N . ASN A 1 617 ? -8.334 -10.256 44.296 1.00 89.75 617 ASN A N 1
ATOM 4845 C CA . ASN A 1 617 ? -7.094 -10.324 45.068 1.00 89.75 617 ASN A CA 1
ATOM 4846 C C . ASN A 1 617 ? -7.325 -10.546 46.568 1.00 89.75 617 ASN A C 1
ATOM 4848 O O . ASN A 1 617 ? -6.344 -10.694 47.304 1.00 89.75 617 ASN A O 1
ATOM 4852 N N . ASN A 1 618 ? -8.586 -10.641 47.003 1.00 90.62 618 ASN A N 1
ATOM 4853 C CA . ASN A 1 618 ? -8.968 -10.784 48.406 1.00 90.62 618 ASN A CA 1
ATOM 4854 C C . ASN A 1 618 ? -8.378 -9.647 49.273 1.00 90.62 618 ASN A C 1
ATOM 4856 O O . ASN A 1 618 ? -7.816 -9.889 50.348 1.00 90.62 618 ASN A O 1
ATOM 4860 N N . GLU A 1 619 ? -8.406 -8.418 48.755 1.00 90.81 619 GLU A N 1
ATOM 4861 C CA . GLU A 1 619 ? -7.903 -7.208 49.416 1.00 90.81 619 GLU A CA 1
ATOM 4862 C C . GLU A 1 619 ? -8.920 -6.597 50.396 1.00 90.81 619 GLU A C 1
ATOM 4864 O O . GLU A 1 619 ? -8.540 -5.877 51.328 1.00 90.81 619 GLU A O 1
ATOM 4869 N N . ARG A 1 620 ? -10.202 -6.901 50.203 1.00 91.50 620 ARG A N 1
ATOM 4870 C CA . ARG A 1 620 ? -11.356 -6.506 51.010 1.00 91.50 620 ARG A CA 1
ATOM 4871 C C . ARG A 1 620 ? -11.827 -7.690 51.862 1.00 91.50 620 ARG A C 1
ATOM 4873 O O . ARG A 1 620 ? -11.242 -8.765 51.844 1.00 91.50 620 ARG A O 1
ATOM 4880 N N . GLY A 1 621 ? -12.834 -7.453 52.707 1.00 90.75 621 GLY A N 1
ATOM 4881 C CA . GLY A 1 621 ? -13.485 -8.519 53.490 1.00 90.75 621 GLY A CA 1
ATOM 4882 C C . GLY A 1 621 ? -14.656 -9.183 52.756 1.00 90.75 621 GLY A C 1
ATOM 4883 O O . GLY A 1 621 ? -15.310 -10.072 53.310 1.00 90.75 621 GLY A O 1
ATOM 4884 N N . ASP A 1 622 ? -14.951 -8.700 51.552 1.00 95.62 622 ASP A N 1
ATOM 4885 C CA . ASP A 1 622 ? -15.970 -9.199 50.648 1.00 95.62 622 ASP A CA 1
ATOM 4886 C C . ASP A 1 622 ? -15.346 -9.771 49.381 1.00 95.62 622 ASP A C 1
ATOM 4888 O O . ASP A 1 622 ? -14.397 -9.218 48.841 1.00 95.62 622 ASP A O 1
ATOM 4892 N N . SER A 1 623 ? -15.935 -10.860 48.897 1.00 95.50 623 SER A N 1
ATOM 4893 C CA . SER A 1 623 ? -15.560 -11.496 47.638 1.00 95.50 623 SER A CA 1
ATOM 4894 C C . SER A 1 623 ? -16.350 -10.932 46.458 1.00 95.50 623 SER A C 1
ATOM 4896 O O . SER A 1 623 ? -15.856 -10.937 45.329 1.00 95.50 623 SER A O 1
ATOM 4898 N N . ILE A 1 624 ? -17.585 -10.473 46.705 1.00 97.00 624 ILE A N 1
ATOM 4899 C CA . ILE A 1 624 ? -18.474 -9.895 45.693 1.00 97.00 624 ILE A CA 1
ATOM 4900 C C . ILE A 1 624 ? -19.327 -8.791 46.323 1.00 97.00 624 ILE A C 1
ATOM 4902 O O . ILE A 1 624 ? -20.098 -9.061 47.251 1.00 97.00 624 ILE A O 1
ATOM 4906 N N . TRP A 1 625 ? -19.293 -7.596 45.741 1.00 97.62 625 TRP A N 1
ATOM 4907 C CA . TRP A 1 625 ? -20.249 -6.524 46.007 1.00 97.62 625 TRP A CA 1
ATOM 4908 C C . TRP A 1 625 ? -21.174 -6.365 44.807 1.00 97.62 625 TRP A C 1
ATOM 4910 O O . TRP A 1 625 ? -20.716 -6.160 43.689 1.00 97.62 625 TRP A O 1
ATOM 4920 N N . GLN A 1 626 ? -22.487 -6.415 45.023 1.00 97.88 626 GLN A N 1
ATOM 4921 C CA . GLN A 1 626 ? -23.483 -6.127 43.990 1.00 97.88 626 GLN A CA 1
ATOM 4922 C C . GLN A 1 626 ? -24.446 -5.055 44.477 1.00 97.88 626 GLN A C 1
ATOM 4924 O O . GLN A 1 626 ? -24.884 -5.118 45.623 1.00 97.88 626 GLN A O 1
ATOM 4929 N N . ASN A 1 627 ? -24.818 -4.102 43.631 1.00 97.75 627 ASN A N 1
ATOM 4930 C CA . ASN A 1 627 ? -25.919 -3.196 43.936 1.00 97.75 627 ASN A CA 1
ATOM 4931 C C . ASN A 1 627 ? -26.676 -2.754 42.684 1.00 97.75 627 ASN A C 1
ATOM 4933 O O . ASN A 1 627 ? -26.206 -2.892 41.553 1.00 97.75 627 ASN A O 1
ATOM 4937 N N . ARG A 1 628 ? -27.870 -2.214 42.922 1.00 96.81 628 ARG A N 1
ATOM 4938 C CA . ARG A 1 628 ? -28.696 -1.560 41.913 1.00 96.81 628 ARG A CA 1
ATOM 4939 C C . ARG A 1 628 ? -29.024 -0.150 42.359 1.00 96.81 628 ARG A C 1
ATOM 4941 O O . ARG A 1 628 ? -29.377 0.066 43.516 1.00 96.81 628 ARG A O 1
ATOM 4948 N N . THR A 1 629 ? -28.973 0.801 41.437 1.00 96.88 629 THR A N 1
ATOM 4949 C CA . THR A 1 629 ? -29.518 2.145 41.643 1.00 96.88 629 THR A CA 1
ATOM 4950 C C . THR A 1 629 ? -30.694 2.397 40.719 1.00 96.88 629 THR A C 1
ATOM 4952 O O . THR A 1 629 ? -30.658 2.002 39.553 1.00 96.88 629 THR A O 1
ATOM 4955 N N . ASP A 1 630 ? -31.698 3.118 41.202 1.00 94.06 630 ASP A N 1
ATOM 4956 C CA . ASP A 1 630 ? -32.806 3.596 40.382 1.00 94.06 630 ASP A CA 1
ATOM 4957 C C . ASP A 1 630 ? -32.355 4.626 39.325 1.00 94.06 630 ASP A C 1
ATOM 4959 O O . ASP A 1 630 ? -31.204 5.071 39.282 1.00 94.06 630 ASP A O 1
ATOM 4963 N N . ALA A 1 631 ? -33.288 5.049 38.469 1.00 93.38 631 ALA A N 1
ATOM 4964 C CA . ALA A 1 631 ? -33.038 6.030 37.411 1.00 93.38 631 ALA A CA 1
ATOM 4965 C C . ALA A 1 631 ? -32.625 7.433 37.914 1.00 93.38 631 ALA A C 1
ATOM 4967 O O . ALA A 1 631 ? -32.218 8.287 37.123 1.00 93.38 631 ALA A O 1
ATOM 4968 N N . TRP A 1 632 ? -32.740 7.705 39.218 1.00 93.50 632 TRP A N 1
ATOM 4969 C CA . TRP A 1 632 ? -32.288 8.943 39.859 1.00 93.50 632 TRP A CA 1
ATOM 4970 C C . TRP A 1 632 ? -30.955 8.771 40.599 1.00 93.50 632 TRP A C 1
ATOM 4972 O O . TRP A 1 632 ? -30.462 9.734 41.191 1.00 93.50 632 TRP A O 1
ATOM 4982 N N . GLY A 1 633 ? -30.350 7.581 40.533 1.00 92.25 633 GLY A N 1
ATOM 4983 C CA . GLY A 1 633 ? -29.077 7.253 41.167 1.00 92.25 633 GLY A CA 1
ATOM 4984 C C . GLY A 1 633 ? -29.181 6.958 42.664 1.00 92.25 633 GLY A C 1
ATOM 4985 O O . GLY A 1 633 ? -28.173 7.059 43.361 1.00 92.25 633 GLY A O 1
ATOM 4986 N N . ARG A 1 634 ? -30.372 6.632 43.180 1.00 93.62 634 ARG A N 1
ATOM 4987 C CA . ARG A 1 634 ? -30.569 6.197 44.573 1.00 93.62 634 ARG A CA 1
ATOM 4988 C C . ARG A 1 634 ? -30.430 4.680 44.653 1.00 93.62 634 ARG A C 1
ATOM 4990 O O . ARG A 1 634 ? -30.938 3.990 43.778 1.00 93.62 634 ARG A O 1
ATOM 4997 N N . GLU A 1 635 ? -29.748 4.167 45.675 1.00 94.44 635 GLU A N 1
ATOM 4998 C CA . GLU A 1 635 ? -29.560 2.721 45.860 1.00 94.44 635 GLU A CA 1
ATOM 4999 C C . GLU A 1 635 ? -30.899 2.031 46.153 1.00 94.44 635 GLU A C 1
ATOM 5001 O O . GLU A 1 635 ? -31.592 2.403 47.093 1.00 94.44 635 GLU A O 1
ATOM 5006 N N . ASP A 1 636 ? -31.263 1.067 45.314 1.00 94.62 636 ASP A N 1
ATOM 5007 C CA . ASP A 1 636 ? -32.486 0.263 45.394 1.00 94.62 636 ASP A CA 1
ATOM 5008 C C . ASP A 1 636 ? -32.227 -0.971 46.265 1.00 94.62 636 ASP A C 1
ATOM 5010 O O . ASP A 1 636 ? -32.898 -1.196 47.264 1.00 94.62 636 ASP A O 1
ATOM 5014 N N . TRP A 1 637 ? -31.149 -1.704 45.973 1.00 97.12 637 TRP A N 1
ATOM 5015 C CA . TRP A 1 637 ? -30.679 -2.803 46.812 1.00 97.12 637 TRP A CA 1
ATOM 5016 C C . TRP A 1 637 ? -29.162 -2.978 46.719 1.00 97.12 637 TRP A C 1
ATOM 5018 O O . TRP A 1 637 ? -28.543 -2.594 45.725 1.00 97.12 637 TRP A O 1
ATOM 5028 N N . ALA A 1 638 ? -28.574 -3.614 47.733 1.00 97.69 638 ALA A N 1
ATOM 5029 C CA . ALA A 1 638 ? -27.185 -4.071 47.729 1.00 97.69 638 ALA A CA 1
ATOM 5030 C C . ALA A 1 638 ? -27.058 -5.492 48.306 1.00 97.69 638 ALA A C 1
ATOM 5032 O O . ALA A 1 638 ? -27.792 -5.886 49.207 1.00 97.69 638 ALA A O 1
ATOM 5033 N N . SER A 1 639 ? -26.122 -6.282 47.787 1.00 97.69 639 SER A N 1
ATOM 5034 C CA . SER A 1 639 ? -25.816 -7.649 48.206 1.00 97.69 639 SER A CA 1
ATOM 5035 C C . SER A 1 639 ? -24.303 -7.818 48.287 1.00 97.69 639 SER A C 1
ATOM 5037 O O . SER A 1 639 ? -23.621 -7.796 47.266 1.00 97.69 639 SER A O 1
ATOM 5039 N N . ILE A 1 640 ? -23.783 -8.017 49.495 1.00 97.44 640 ILE A N 1
ATOM 5040 C CA . ILE A 1 640 ? -22.347 -8.114 49.775 1.00 97.44 640 ILE A CA 1
ATOM 5041 C C . ILE A 1 640 ? -22.053 -9.531 50.256 1.00 97.44 640 ILE A C 1
ATOM 5043 O O . ILE A 1 640 ? -22.494 -9.923 51.338 1.00 97.44 640 ILE A O 1
ATOM 5047 N N . THR A 1 641 ? -21.333 -10.309 49.452 1.00 97.19 641 THR A N 1
ATOM 5048 C CA . THR A 1 641 ? -20.902 -11.670 49.794 1.00 97.19 641 THR A CA 1
ATOM 5049 C C . THR A 1 641 ? -19.514 -11.610 50.405 1.00 97.19 641 THR A C 1
ATOM 5051 O O . THR A 1 641 ? -18.564 -11.190 49.754 1.00 97.19 641 THR A O 1
ATOM 5054 N N . LEU A 1 642 ? -19.390 -12.040 51.653 1.00 96.44 642 LEU A N 1
ATOM 5055 C CA . LEU A 1 642 ? -18.146 -12.019 52.411 1.00 96.44 642 LEU A CA 1
ATOM 5056 C C . LEU A 1 642 ? -17.238 -13.198 52.051 1.00 96.44 642 LEU A C 1
ATOM 5058 O O . LEU A 1 642 ? -17.701 -14.204 51.509 1.00 96.44 642 LEU A O 1
ATOM 5062 N N . ASP A 1 643 ? -15.950 -13.098 52.377 1.00 94.06 643 ASP A N 1
ATOM 5063 C CA . ASP A 1 643 ? -14.954 -14.144 52.076 1.00 94.06 643 ASP A CA 1
ATOM 5064 C C . ASP A 1 643 ? -15.271 -15.506 52.720 1.00 94.06 643 ASP A C 1
ATOM 5066 O O . ASP A 1 643 ? -14.846 -16.559 52.240 1.00 94.06 643 ASP A O 1
ATOM 5070 N N . ASP A 1 644 ? -16.030 -15.511 53.819 1.00 93.31 644 ASP A N 1
ATOM 5071 C CA . ASP A 1 644 ? -16.482 -16.726 54.505 1.00 93.31 644 ASP A CA 1
ATOM 5072 C C . ASP A 1 644 ? -17.733 -17.364 53.867 1.00 93.31 644 ASP A C 1
ATOM 5074 O O . ASP A 1 644 ? -18.210 -18.400 54.340 1.00 93.31 644 ASP A O 1
ATOM 5078 N N . GLY A 1 645 ? -18.254 -16.763 52.792 1.00 93.56 645 GLY A N 1
ATOM 5079 C CA . GLY A 1 645 ? -19.461 -17.169 52.078 1.00 93.56 645 GLY A CA 1
ATOM 5080 C C . GLY A 1 645 ? -20.765 -16.633 52.674 1.00 93.56 645 GLY A C 1
ATOM 5081 O O . GLY A 1 645 ? -21.819 -16.840 52.073 1.00 93.56 645 GLY A O 1
ATOM 5082 N N . SER A 1 646 ? -20.729 -15.962 53.831 1.00 95.62 646 SER A N 1
ATOM 5083 C CA . SER A 1 646 ? -21.897 -15.274 54.393 1.00 95.62 646 SER A CA 1
ATOM 5084 C C . SER A 1 646 ? -22.255 -14.032 53.569 1.00 95.62 646 SER A C 1
ATOM 5086 O O . SER A 1 646 ? -21.459 -13.562 52.756 1.00 95.62 646 SER A O 1
ATOM 5088 N N . ARG A 1 647 ? -23.472 -13.502 53.727 1.00 97.19 647 ARG A N 1
ATOM 5089 C CA . ARG A 1 647 ? -23.967 -12.417 52.864 1.00 97.19 647 ARG A CA 1
ATOM 5090 C C . ARG A 1 647 ? -24.758 -11.370 53.635 1.00 97.19 647 ARG A C 1
ATOM 5092 O O . ARG A 1 647 ? -25.662 -11.726 54.381 1.00 97.19 647 ARG A O 1
ATOM 5099 N N . ASN A 1 648 ? -24.469 -10.094 53.401 1.00 97.12 648 ASN A N 1
ATOM 5100 C CA . ASN A 1 648 ? -25.327 -8.978 53.802 1.00 97.12 648 ASN A CA 1
ATOM 5101 C C . ASN A 1 648 ? -26.216 -8.572 52.626 1.00 97.12 648 ASN A C 1
ATOM 5103 O O . ASN A 1 648 ? -25.736 -8.493 51.497 1.00 97.12 648 ASN A O 1
ATOM 5107 N N . TRP A 1 649 ? -27.485 -8.288 52.886 1.00 97.50 649 TRP A N 1
ATOM 5108 C CA . TRP A 1 649 ? -28.434 -7.801 51.893 1.00 97.50 649 TRP A CA 1
ATOM 5109 C C . TRP A 1 649 ? -29.152 -6.561 52.416 1.00 97.50 649 TRP A C 1
ATOM 5111 O O . TRP A 1 649 ? -29.572 -6.528 53.570 1.00 97.50 649 TRP A O 1
ATOM 5121 N N . TYR A 1 650 ? -29.278 -5.557 51.561 1.00 97.31 650 TYR A N 1
ATOM 5122 C CA . TYR A 1 650 ? -29.930 -4.287 51.836 1.00 97.31 650 TYR A CA 1
ATOM 5123 C C . TYR A 1 650 ? -30.995 -4.060 50.772 1.00 97.31 650 TYR A C 1
ATOM 5125 O O . TYR A 1 650 ? -30.704 -4.222 49.589 1.00 97.31 650 TYR A O 1
ATOM 5133 N N . ASP A 1 651 ? -32.188 -3.656 51.189 1.00 96.88 651 ASP A N 1
ATOM 5134 C CA . ASP A 1 651 ? -33.305 -3.301 50.310 1.00 96.88 651 ASP A CA 1
ATOM 5135 C C . ASP A 1 651 ? -33.884 -1.967 50.767 1.00 96.88 651 ASP A C 1
ATOM 5137 O O . ASP A 1 651 ? -34.129 -1.779 51.962 1.00 96.88 651 ASP A O 1
ATOM 5141 N N . TYR A 1 652 ? -34.051 -1.025 49.847 1.00 96.62 652 TYR A N 1
ATOM 5142 C CA . TYR A 1 652 ? -34.490 0.333 50.124 1.00 96.62 652 TYR A CA 1
ATOM 5143 C C . TYR A 1 652 ? -35.808 0.619 49.414 1.00 96.62 652 TYR A C 1
ATOM 5145 O O . TYR A 1 652 ? -35.914 0.518 48.196 1.00 96.62 652 TYR A O 1
ATOM 5153 N N . ASP A 1 653 ? -36.796 1.103 50.163 1.00 94.75 653 ASP A N 1
ATOM 5154 C CA . ASP A 1 653 ? -38.090 1.483 49.599 1.00 94.75 653 ASP A CA 1
ATOM 5155 C C . ASP A 1 653 ? -38.015 2.875 48.955 1.00 94.75 653 ASP A C 1
ATOM 5157 O O . ASP A 1 653 ? -38.421 3.897 49.517 1.00 94.75 653 ASP A O 1
ATOM 5161 N N . GLN A 1 654 ? -37.423 2.939 47.763 1.00 90.69 654 GLN A N 1
ATOM 5162 C CA . GLN A 1 654 ? -37.156 4.207 47.088 1.00 90.69 654 GLN A CA 1
ATOM 5163 C C . GLN A 1 654 ? -38.422 4.922 46.593 1.00 90.69 654 GLN A C 1
ATOM 5165 O O . GLN A 1 654 ? -38.377 6.140 46.353 1.00 90.69 654 GLN A O 1
ATOM 5170 N N . ASP A 1 655 ? -39.537 4.210 46.414 1.00 89.25 655 ASP A N 1
ATOM 5171 C CA . ASP A 1 655 ? -40.820 4.782 45.997 1.00 89.25 655 ASP A CA 1
ATOM 5172 C C . ASP A 1 655 ? -41.802 5.014 47.159 1.00 89.25 655 ASP A C 1
ATOM 5174 O O . ASP A 1 655 ? -42.810 5.706 46.969 1.00 89.25 655 ASP A O 1
ATOM 5178 N N . GLY A 1 656 ? -41.470 4.540 48.364 1.00 90.06 656 GLY A N 1
ATOM 5179 C CA . GLY A 1 656 ? -42.297 4.690 49.560 1.00 90.06 656 GLY A CA 1
ATOM 5180 C C . GLY A 1 656 ? -43.567 3.840 49.497 1.00 90.06 656 GLY A C 1
ATOM 5181 O O . GLY A 1 656 ? -44.613 4.259 50.006 1.00 90.06 656 GLY A O 1
ATOM 5182 N N . SER A 1 657 ? -43.538 2.728 48.756 1.00 92.25 657 SER A N 1
ATOM 5183 C CA . SER A 1 657 ? -44.692 1.845 48.569 1.00 92.25 657 SER A CA 1
ATOM 5184 C C . SER A 1 657 ? -44.882 0.847 49.712 1.00 92.25 657 SER A C 1
ATOM 5186 O O . SER A 1 657 ? -45.980 0.295 49.868 1.00 92.25 657 SER A O 1
ATOM 5188 N N . GLN A 1 658 ? -43.842 0.621 50.508 1.00 93.62 658 GLN A N 1
ATOM 5189 C CA . GLN A 1 658 ? -43.817 -0.279 51.649 1.00 93.62 658 GLN A CA 1
ATOM 5190 C C . GLN A 1 658 ? -44.109 0.485 52.948 1.00 93.62 658 GLN A C 1
ATOM 5192 O O . GLN A 1 658 ? -44.274 1.697 52.973 1.00 93.62 658 GLN A O 1
ATOM 5197 N N . ALA A 1 659 ? -44.274 -0.250 54.052 1.00 92.44 659 ALA A N 1
ATOM 5198 C CA . ALA A 1 659 ? -44.394 0.353 55.389 1.00 92.44 659 ALA A CA 1
ATOM 5199 C C . ALA A 1 659 ? -43.022 0.573 56.062 1.00 92.44 659 ALA A C 1
ATOM 5201 O O . ALA A 1 659 ? -42.938 1.085 57.186 1.00 92.44 659 ALA A O 1
ATOM 5202 N N . TRP A 1 660 ? -41.966 0.109 55.398 1.00 95.31 660 TRP A N 1
ATOM 5203 C CA . TRP A 1 660 ? -40.578 0.196 55.807 1.00 95.31 660 TRP A CA 1
ATOM 5204 C C . TRP A 1 660 ? -39.801 1.020 54.791 1.00 95.31 660 TRP A C 1
ATOM 5206 O O . TRP A 1 660 ? -40.060 0.944 53.603 1.00 95.31 660 TRP A O 1
ATOM 5216 N N . SER A 1 661 ? -38.808 1.748 55.282 1.00 94.88 661 SER A N 1
ATOM 5217 C CA . SER A 1 661 ? -37.878 2.551 54.490 1.00 94.88 661 SER A CA 1
ATOM 5218 C C . SER A 1 661 ? -36.658 1.753 54.028 1.00 94.88 661 SER A C 1
ATOM 5220 O O . SER A 1 661 ? -36.080 2.052 52.983 1.00 94.88 661 SER A O 1
ATOM 5222 N N . ARG A 1 662 ? -36.245 0.746 54.814 1.00 96.81 662 ARG A N 1
ATOM 5223 C CA . ARG A 1 662 ? -35.117 -0.137 54.501 1.00 96.81 662 ARG A CA 1
ATOM 5224 C C . ARG A 1 662 ? -35.188 -1.463 55.255 1.00 96.81 662 ARG A C 1
ATOM 5226 O O . ARG A 1 662 ? -35.537 -1.466 56.436 1.00 96.81 662 ARG A O 1
ATOM 5233 N N . VAL A 1 663 ? -34.754 -2.545 54.621 1.00 97.69 663 VAL A N 1
ATOM 5234 C CA . VAL A 1 663 ? -34.485 -3.844 55.255 1.00 97.69 663 VAL A CA 1
ATOM 5235 C C . VAL A 1 663 ? -32.993 -4.156 55.174 1.00 97.69 663 VAL A C 1
ATOM 5237 O O . VAL A 1 663 ? -32.371 -3.949 54.135 1.00 97.69 663 VAL A O 1
ATOM 5240 N N . GLU A 1 664 ? -32.412 -4.640 56.270 1.00 97.69 664 GLU A N 1
ATOM 5241 C CA . GLU A 1 664 ? -31.043 -5.162 56.319 1.00 97.69 664 GLU A CA 1
ATOM 5242 C C . GLU A 1 664 ? -31.072 -6.621 56.781 1.00 97.69 664 GLU A C 1
ATOM 5244 O O . GLU A 1 664 ? -31.412 -6.882 57.931 1.00 97.69 664 GLU A O 1
ATOM 5249 N N . SER A 1 665 ? -30.689 -7.568 55.927 1.00 97.44 665 SER A N 1
ATOM 5250 C CA . SER A 1 665 ? -30.647 -9.000 56.251 1.00 97.44 665 SER A CA 1
ATOM 5251 C C . SER A 1 665 ? -29.220 -9.539 56.243 1.00 97.44 665 SER A C 1
ATOM 5253 O O . SER A 1 665 ? -28.420 -9.228 55.357 1.00 97.44 665 SER A O 1
ATOM 5255 N N . ARG A 1 666 ? -28.904 -10.419 57.195 1.00 96.56 666 ARG A N 1
ATOM 5256 C CA . ARG A 1 666 ? -27.666 -11.204 57.236 1.00 96.56 666 ARG A CA 1
ATOM 5257 C C . ARG A 1 666 ? -27.984 -12.656 56.925 1.00 96.56 666 ARG A C 1
ATOM 5259 O O . ARG A 1 666 ? -28.899 -13.220 57.503 1.00 96.56 666 ARG A O 1
ATOM 5266 N N . PHE A 1 667 ? -27.194 -13.288 56.069 1.00 96.38 667 PHE A N 1
ATOM 5267 C CA . PHE A 1 667 ? -27.279 -14.712 55.761 1.00 96.38 667 PHE A CA 1
ATOM 5268 C C . PHE A 1 667 ? -25.982 -15.414 56.141 1.00 96.38 667 PHE A C 1
ATOM 5270 O O . PHE A 1 667 ? -24.897 -14.862 55.953 1.00 96.38 667 PHE A O 1
ATOM 5277 N N . ASP A 1 668 ? -26.085 -16.647 56.623 1.00 93.31 668 ASP A N 1
ATOM 5278 C CA . ASP A 1 668 ? -24.934 -17.521 56.815 1.00 93.31 668 ASP A CA 1
ATOM 5279 C C . ASP A 1 668 ? -24.371 -18.044 55.479 1.00 93.31 668 ASP A C 1
ATOM 5281 O O . ASP A 1 668 ? -24.949 -17.853 54.406 1.00 93.31 668 ASP A O 1
ATOM 5285 N N . ALA A 1 669 ? -23.238 -18.749 55.540 1.00 93.25 669 ALA A N 1
ATOM 5286 C CA . ALA A 1 669 ? -22.572 -19.309 54.360 1.00 93.25 669 ALA A CA 1
ATOM 5287 C C . ALA A 1 669 ? -23.369 -20.412 53.628 1.00 93.25 669 ALA A C 1
ATOM 5289 O O . ALA A 1 669 ? -22.968 -20.867 52.557 1.00 93.25 669 ALA A O 1
ATOM 5290 N N . TRP A 1 670 ? -24.494 -20.868 54.191 1.00 93.25 670 TRP A N 1
ATOM 5291 C CA . TRP A 1 670 ? -25.425 -21.799 53.550 1.00 93.25 670 TRP A CA 1
ATOM 5292 C C . TRP A 1 670 ? -26.664 -21.097 52.977 1.00 93.25 670 TRP A C 1
ATOM 5294 O O . TRP A 1 670 ? -27.558 -21.772 52.462 1.00 93.25 670 TRP A O 1
ATOM 5304 N N . GLY A 1 671 ? -26.714 -19.762 53.037 1.00 92.44 671 GLY A N 1
ATOM 5305 C CA . GLY A 1 671 ? -27.813 -18.949 52.524 1.00 92.44 671 GLY A CA 1
ATOM 5306 C C . GLY A 1 671 ? -29.042 -18.916 53.433 1.00 92.44 671 GLY A C 1
ATOM 5307 O O . GLY A 1 671 ? -30.131 -18.604 52.954 1.00 92.44 671 GLY A O 1
ATOM 5308 N N . ARG A 1 672 ? -28.900 -19.256 54.719 1.00 93.00 672 ARG A N 1
ATOM 5309 C CA . ARG A 1 672 ? -29.981 -19.166 55.715 1.00 93.00 672 ARG A CA 1
ATOM 5310 C C . ARG A 1 672 ? -29.909 -17.805 56.401 1.00 93.00 672 ARG A C 1
ATOM 5312 O O . ARG A 1 672 ? -28.819 -17.373 56.757 1.00 93.00 672 ARG A O 1
ATOM 5319 N N . GLU A 1 673 ? -31.040 -17.122 56.535 1.00 94.31 673 GLU A N 1
ATOM 5320 C CA . GLU A 1 673 ? -31.112 -15.762 57.086 1.00 94.31 673 GLU A CA 1
ATOM 5321 C C . GLU A 1 673 ? -30.893 -15.772 58.598 1.00 94.31 673 GLU A C 1
ATOM 5323 O O . GLU A 1 673 ? -31.777 -16.226 59.309 1.00 94.31 673 GLU A O 1
ATOM 5328 N N . ASP A 1 674 ? -29.736 -15.278 59.050 1.00 93.06 674 ASP A N 1
ATOM 5329 C CA . ASP A 1 674 ? -29.291 -15.166 60.445 1.00 93.06 674 ASP A CA 1
ATOM 5330 C C . ASP A 1 674 ? -30.173 -14.191 61.239 1.00 93.06 674 ASP A C 1
ATOM 5332 O O . ASP A 1 674 ? -30.836 -14.567 62.205 1.00 93.06 674 ASP A O 1
ATOM 5336 N N . TYR A 1 675 ? -30.247 -12.947 60.760 1.00 95.44 675 TYR A N 1
ATOM 5337 C CA . TYR A 1 675 ? -31.111 -11.907 61.307 1.00 95.44 675 TYR A CA 1
ATOM 5338 C C . TYR A 1 675 ? -31.551 -10.921 60.217 1.00 95.44 675 TYR A C 1
ATOM 5340 O O . TYR A 1 675 ? -30.898 -10.810 59.176 1.00 95.44 675 TYR A O 1
ATOM 5348 N N . ALA A 1 676 ? -32.615 -10.161 60.488 1.00 97.31 676 ALA A N 1
ATOM 5349 C CA . ALA A 1 676 ? -33.062 -9.038 59.667 1.00 97.31 676 ALA A CA 1
ATOM 5350 C C . ALA A 1 676 ? -33.480 -7.831 60.523 1.00 97.31 676 ALA A C 1
ATOM 5352 O O . ALA A 1 676 ? -34.205 -7.988 61.502 1.00 97.31 676 ALA A O 1
ATOM 5353 N N . ASP A 1 677 ? -33.055 -6.624 60.153 1.00 96.94 677 ASP A N 1
ATOM 5354 C CA . ASP A 1 677 ? -33.506 -5.352 60.722 1.00 96.94 677 ASP A CA 1
ATOM 5355 C C . ASP A 1 677 ? -34.403 -4.614 59.712 1.00 96.94 677 ASP A C 1
ATOM 5357 O O . ASP A 1 677 ? -33.957 -4.237 58.629 1.00 96.94 677 ASP A O 1
ATOM 5361 N N . LEU A 1 678 ? -35.663 -4.359 60.072 1.00 97.38 678 LEU A N 1
ATOM 5362 C CA . LEU A 1 678 ? -36.628 -3.605 59.269 1.00 97.38 678 LEU A CA 1
ATOM 5363 C C . LEU A 1 678 ? -36.784 -2.199 59.853 1.00 97.38 678 LEU A C 1
ATOM 5365 O O . LEU A 1 678 ? -37.273 -2.030 60.970 1.00 97.38 678 LEU A O 1
ATOM 5369 N N . TYR A 1 679 ? -36.398 -1.176 59.098 1.00 96.56 679 TYR A N 1
ATOM 5370 C CA . TYR A 1 679 ? -36.513 0.230 59.484 1.00 96.56 679 TYR A CA 1
ATOM 5371 C C . TYR A 1 679 ? -37.833 0.808 58.975 1.00 96.56 679 TYR A C 1
ATOM 5373 O O . TYR A 1 679 ? -37.979 1.067 57.784 1.00 96.56 679 TYR A O 1
ATOM 5381 N N . LEU A 1 680 ? -38.790 1.038 59.871 1.00 95.75 680 LEU A N 1
ATOM 5382 C CA . LEU A 1 680 ? -40.141 1.497 59.543 1.00 95.75 680 LEU A CA 1
ATOM 5383 C C . LEU A 1 680 ? -40.194 3.009 59.262 1.00 95.75 680 LEU A C 1
ATOM 5385 O O . LEU A 1 680 ? -39.459 3.792 59.867 1.00 95.75 680 LEU A O 1
ATOM 5389 N N . ASP A 1 681 ? -41.123 3.452 58.409 1.00 93.50 681 ASP A N 1
ATOM 5390 C CA . ASP A 1 681 ? -41.241 4.870 58.001 1.00 93.50 681 ASP A CA 1
ATOM 5391 C C . ASP A 1 681 ? -41.562 5.835 59.151 1.00 93.50 681 ASP A C 1
ATOM 5393 O O . ASP A 1 681 ? -41.293 7.037 59.098 1.00 93.50 681 ASP A O 1
ATOM 5397 N N . ASN A 1 682 ? -42.156 5.317 60.225 1.00 92.19 682 ASN A N 1
ATOM 5398 C CA . ASN A 1 682 ? -42.453 6.066 61.447 1.00 92.19 682 ASN A CA 1
ATOM 5399 C C . ASN A 1 682 ? -41.218 6.249 62.362 1.00 92.19 682 ASN A C 1
ATOM 5401 O O . ASN A 1 682 ? -41.348 6.816 63.451 1.00 92.19 682 ASN A O 1
ATOM 5405 N N . GLY A 1 683 ? -40.048 5.747 61.950 1.00 92.38 683 GLY A N 1
ATOM 5406 C CA . GLY A 1 683 ? -38.788 5.771 62.689 1.00 92.38 683 GLY A CA 1
ATOM 5407 C C . GLY A 1 683 ? -38.577 4.605 63.661 1.00 92.38 683 GLY A C 1
ATOM 5408 O O . GLY A 1 683 ? -37.494 4.518 64.233 1.00 92.38 683 GLY A O 1
ATOM 5409 N N . SER A 1 684 ? -39.572 3.733 63.871 1.00 95.00 684 SER A N 1
ATOM 5410 C CA . SER A 1 684 ? -39.403 2.483 64.637 1.00 95.00 684 SER A CA 1
ATOM 5411 C C . SER A 1 684 ? -38.607 1.434 63.852 1.00 95.00 684 SER A C 1
ATOM 5413 O O . SER A 1 684 ? -38.381 1.584 62.651 1.00 95.00 684 SER A O 1
ATOM 5415 N N . ARG A 1 685 ? -38.150 0.380 64.532 1.00 96.38 685 ARG A N 1
ATOM 5416 C CA . ARG A 1 685 ? -37.398 -0.720 63.913 1.00 96.38 685 ARG A CA 1
ATOM 5417 C C . ARG A 1 685 ? -37.875 -2.065 64.437 1.00 96.38 685 ARG A C 1
ATOM 5419 O O . ARG A 1 685 ? -38.065 -2.205 65.640 1.00 96.38 685 ARG A O 1
ATOM 5426 N N . GLU A 1 686 ? -37.984 -3.060 63.572 1.00 97.12 686 GLU A N 1
ATOM 5427 C CA . GLU A 1 686 ? -38.191 -4.460 63.957 1.00 97.12 686 GLU A CA 1
ATOM 5428 C C . GLU A 1 686 ? -36.892 -5.237 63.730 1.00 97.12 686 GLU A C 1
ATOM 5430 O O . GLU A 1 686 ? -36.198 -4.989 62.748 1.00 97.12 686 GLU A O 1
ATOM 5435 N N . ARG A 1 687 ? -36.541 -6.147 64.639 1.00 96.69 687 ARG A N 1
ATOM 5436 C CA . ARG A 1 687 ? -35.404 -7.060 64.495 1.00 96.69 687 ARG A CA 1
ATOM 5437 C C . ARG A 1 687 ? -35.894 -8.491 64.567 1.00 96.69 687 ARG A C 1
ATOM 5439 O O . ARG A 1 687 ? -36.490 -8.872 65.568 1.00 96.69 687 ARG A O 1
ATOM 5446 N N . HIS A 1 688 ? -35.606 -9.268 63.538 1.00 96.31 688 HIS A N 1
ATOM 5447 C CA . HIS A 1 688 ? -35.841 -10.701 63.480 1.00 96.31 688 HIS A CA 1
ATOM 5448 C C . HIS A 1 688 ? -34.507 -11.412 63.684 1.00 96.31 688 HIS A C 1
ATOM 5450 O O . HIS A 1 688 ? -33.546 -11.099 62.994 1.00 96.31 688 HIS A O 1
ATOM 5456 N N . ASP A 1 689 ? -34.444 -12.351 64.614 1.00 95.62 689 ASP A N 1
ATOM 5457 C CA . ASP A 1 689 ? -33.274 -13.181 64.909 1.00 95.62 689 ASP A CA 1
ATOM 5458 C C . ASP A 1 689 ? -33.722 -14.643 64.821 1.00 95.62 689 ASP A C 1
ATOM 5460 O O . ASP A 1 689 ? -34.716 -14.998 65.464 1.00 95.62 689 ASP A O 1
ATOM 5464 N N . TYR A 1 690 ? -33.072 -15.478 64.003 1.00 95.31 690 TYR A N 1
ATOM 5465 C CA . TYR A 1 690 ? -33.446 -16.891 63.880 1.00 95.31 690 TYR A CA 1
ATOM 5466 C C . TYR A 1 690 ? -32.331 -17.837 64.354 1.00 95.31 690 TYR A C 1
ATOM 5468 O O . TYR A 1 690 ? -31.134 -17.582 64.228 1.00 95.31 690 TYR A O 1
ATOM 5476 N N . ASP A 1 691 ? -32.720 -18.983 64.914 1.00 92.56 691 ASP A N 1
ATOM 5477 C CA . ASP A 1 691 ? -31.764 -20.001 65.354 1.00 92.56 691 ASP A CA 1
ATOM 5478 C C . ASP A 1 691 ? -31.475 -20.992 64.226 1.00 92.56 691 ASP A C 1
ATOM 5480 O O . ASP A 1 691 ? -32.001 -22.106 64.157 1.00 92.56 691 ASP A O 1
ATOM 5484 N N . GLN A 1 692 ? -30.592 -20.588 63.317 1.00 88.06 692 GLN A N 1
ATOM 5485 C CA . GLN A 1 692 ? -30.335 -21.336 62.078 1.00 88.06 692 GLN A CA 1
ATOM 5486 C C . GLN A 1 692 ? -29.820 -22.751 62.322 1.00 88.06 692 GLN A C 1
ATOM 5488 O O . GLN A 1 692 ? -29.971 -23.647 61.488 1.00 88.06 692 GLN A O 1
ATOM 5493 N N . VAL A 1 693 ? -29.113 -22.950 63.431 1.00 87.25 693 VAL A N 1
ATOM 5494 C CA . VAL A 1 693 ? -28.438 -24.208 63.762 1.00 87.25 693 VAL A CA 1
ATOM 5495 C C . VAL A 1 693 ? -29.228 -25.058 64.758 1.00 87.25 693 VAL A C 1
ATOM 5497 O O . VAL A 1 693 ? -28.793 -26.177 65.037 1.00 87.25 693 VAL A O 1
ATOM 5500 N N . GLY A 1 694 ? -30.369 -24.571 65.261 1.00 88.12 694 GLY A N 1
ATOM 5501 C CA . GLY A 1 694 ? -31.176 -25.268 66.268 1.00 88.12 694 GLY A CA 1
ATOM 5502 C C . GLY A 1 694 ? -30.425 -25.462 67.590 1.00 88.12 694 GLY A C 1
ATOM 5503 O O . GLY A 1 694 ? -30.481 -26.539 68.188 1.00 88.12 694 GLY A O 1
ATOM 5504 N N . SER A 1 695 ? -29.587 -24.492 67.966 1.00 90.06 695 SER A N 1
ATOM 5505 C CA . SER A 1 695 ? -28.753 -24.539 69.174 1.00 90.06 695 SER A CA 1
ATOM 5506 C C . SER A 1 695 ? -29.404 -23.907 70.404 1.00 90.06 695 SER A C 1
ATOM 5508 O O . SER A 1 695 ? -28.989 -24.187 71.533 1.00 90.06 695 SER A O 1
ATOM 5510 N N . GLN A 1 696 ? -30.390 -23.048 70.182 1.00 91.69 696 GLN A N 1
ATOM 5511 C CA . GLN A 1 696 ? -31.192 -22.374 71.185 1.00 91.69 696 GLN A CA 1
ATOM 5512 C C . GLN A 1 696 ? -32.436 -23.214 71.494 1.00 91.69 696 GLN A C 1
ATOM 5514 O O . GLN A 1 696 ? -32.675 -24.259 70.902 1.00 91.69 696 GLN A O 1
ATOM 5519 N N . SER A 1 697 ? -33.206 -22.803 72.501 1.00 91.06 697 SER A N 1
ATOM 5520 C CA . SER A 1 697 ? -34.521 -23.403 72.788 1.00 91.06 697 SER A CA 1
ATOM 5521 C C . SER A 1 697 ? -35.658 -22.763 71.984 1.00 91.06 697 SER A C 1
ATOM 5523 O O . SER A 1 697 ? -36.817 -23.161 72.122 1.00 91.06 697 SER A O 1
ATOM 5525 N N . TRP A 1 698 ? -35.334 -21.715 71.231 1.00 93.62 698 TRP A N 1
ATOM 5526 C CA . TRP A 1 698 ? -36.241 -20.923 70.421 1.00 93.62 698 TRP A CA 1
ATOM 5527 C C . TRP A 1 698 ? -35.823 -21.006 68.958 1.00 93.62 698 TRP A C 1
ATOM 5529 O O . TRP A 1 698 ? -34.640 -21.121 68.666 1.00 93.62 698 TRP A O 1
ATOM 5539 N N . SER A 1 699 ? -36.797 -20.897 68.059 1.00 93.44 699 SER A N 1
ATOM 5540 C CA . SER A 1 699 ? -36.588 -20.919 66.610 1.00 93.44 699 SER A CA 1
ATOM 5541 C C . SER A 1 699 ? -36.463 -19.518 66.012 1.00 93.44 699 SER A C 1
ATOM 5543 O O . SER A 1 699 ? -35.732 -19.336 65.039 1.00 93.44 699 SER A O 1
ATOM 5545 N N . ALA A 1 700 ? -37.148 -18.524 66.591 1.00 95.81 700 ALA A N 1
ATOM 5546 C CA . ALA A 1 700 ? -37.036 -17.122 66.193 1.00 95.81 700 ALA A CA 1
ATOM 5547 C C . ALA A 1 700 ? -37.399 -16.155 67.330 1.00 95.81 700 ALA A C 1
ATOM 5549 O O . ALA A 1 700 ? -38.280 -16.454 68.139 1.00 95.81 700 ALA A O 1
ATOM 5550 N N . VAL A 1 701 ? -36.798 -14.967 67.335 1.00 96.88 701 VAL A N 1
ATOM 5551 C CA . VAL A 1 701 ? -37.176 -13.825 68.178 1.00 96.88 701 VAL A CA 1
ATOM 5552 C C . VAL A 1 701 ? -37.437 -12.613 67.290 1.00 96.88 701 VAL A C 1
ATOM 5554 O O . VAL A 1 701 ? -36.609 -12.261 66.455 1.00 96.88 701 VAL A O 1
ATOM 5557 N N . VAL A 1 702 ? -38.584 -11.962 67.477 1.00 96.94 702 VAL A N 1
ATOM 5558 C CA . VAL A 1 702 ? -38.943 -10.706 66.810 1.00 96.94 702 VAL A CA 1
ATOM 5559 C C . VAL A 1 702 ? -39.057 -9.607 67.858 1.00 96.94 702 VAL A C 1
ATOM 5561 O O . VAL A 1 702 ? -39.991 -9.618 68.656 1.00 96.94 702 VAL A O 1
ATOM 5564 N N . SER A 1 703 ? -38.120 -8.663 67.861 1.00 96.94 703 SER A N 1
ATOM 5565 C CA . SER A 1 703 ? -38.086 -7.508 68.767 1.00 96.94 703 SER A CA 1
ATOM 5566 C C . SER A 1 703 ? -38.531 -6.237 68.047 1.00 96.94 703 SER A C 1
ATOM 5568 O O . SER A 1 703 ? -37.961 -5.866 67.024 1.00 96.94 703 SER A O 1
ATOM 5570 N N . HIS A 1 704 ? -39.497 -5.516 68.609 1.00 96.06 704 HIS A N 1
ATOM 5571 C CA . HIS A 1 704 ? -39.944 -4.212 68.123 1.00 96.06 704 HIS A CA 1
ATOM 5572 C C . HIS A 1 704 ? -39.325 -3.097 68.964 1.00 96.06 704 HIS A C 1
ATOM 5574 O O . HIS A 1 704 ? -39.416 -3.101 70.190 1.00 96.06 704 HIS A O 1
ATOM 5580 N N . PHE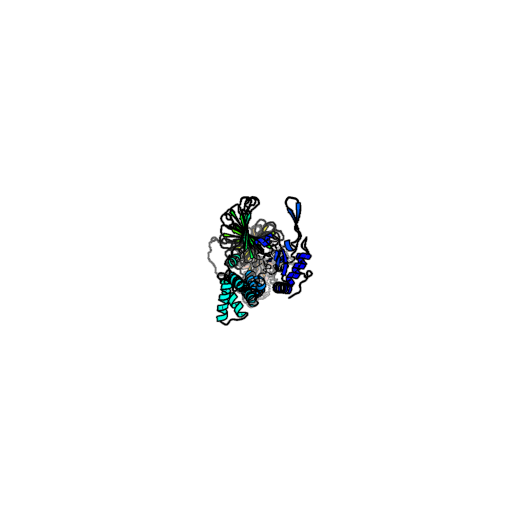 A 1 705 ? -38.723 -2.113 68.305 1.00 95.62 705 PHE A N 1
ATOM 5581 C CA . PHE A 1 705 ? -38.103 -0.940 68.910 1.00 95.62 705 PHE A CA 1
ATOM 5582 C C . PHE A 1 705 ? -38.847 0.321 68.497 1.00 95.62 705 PHE A C 1
ATOM 5584 O O . PHE A 1 705 ? -39.120 0.528 67.318 1.00 95.62 705 PHE A O 1
ATOM 5591 N N . ASP A 1 706 ? -39.114 1.211 69.443 1.00 92.69 706 ASP A N 1
ATOM 5592 C CA . ASP A 1 706 ? -39.701 2.512 69.154 1.00 92.69 706 ASP A CA 1
ATOM 5593 C C . ASP A 1 706 ? -38.743 3.441 68.378 1.00 92.69 706 ASP A C 1
ATOM 5595 O O . ASP A 1 706 ? -37.556 3.162 68.196 1.00 92.69 706 ASP A O 1
ATOM 5599 N N . ALA A 1 707 ? -39.241 4.611 67.965 1.00 92.25 707 ALA A N 1
ATOM 5600 C CA . ALA A 1 707 ? -38.447 5.601 67.231 1.00 92.25 707 ALA A CA 1
ATOM 5601 C C . ALA A 1 707 ? -37.278 6.228 68.025 1.00 92.25 707 ALA A C 1
ATOM 5603 O O . ALA A 1 707 ? -36.534 7.053 67.495 1.00 92.25 707 ALA A O 1
ATOM 5604 N N . ARG A 1 708 ? -37.111 5.883 69.310 1.00 92.62 708 ARG A N 1
ATOM 5605 C CA . ARG A 1 708 ? -35.967 6.267 70.153 1.00 92.62 708 ARG A CA 1
ATOM 5606 C C . ARG A 1 708 ? -34.986 5.105 70.356 1.00 92.62 708 ARG A C 1
ATOM 5608 O O . ARG A 1 708 ? -34.010 5.281 71.084 1.00 92.62 708 ARG A O 1
ATOM 5615 N N . GLY A 1 709 ? -35.237 3.947 69.743 1.00 91.56 709 GLY A N 1
ATOM 5616 C CA . GLY A 1 709 ? -34.426 2.739 69.869 1.00 91.56 709 GLY A CA 1
ATOM 5617 C C . GLY A 1 709 ? -34.652 1.957 71.167 1.00 91.56 709 GLY A C 1
ATOM 5618 O O . GLY A 1 709 ? -33.799 1.151 71.531 1.00 91.56 709 GLY A O 1
ATOM 5619 N N . ARG A 1 710 ? -35.754 2.196 71.892 1.00 92.19 710 ARG A N 1
ATOM 5620 C CA . ARG A 1 710 ? -36.129 1.410 73.082 1.00 92.19 710 ARG A CA 1
ATOM 5621 C C . ARG A 1 710 ? -37.000 0.234 72.655 1.00 92.19 710 ARG A C 1
ATOM 5623 O O . ARG A 1 710 ? -37.908 0.429 71.857 1.00 92.19 710 ARG A O 1
ATOM 5630 N N . GLU A 1 711 ? -36.742 -0.957 73.185 1.00 94.00 711 GLU A N 1
ATOM 5631 C CA . GLU A 1 711 ? -37.573 -2.138 72.923 1.00 94.00 711 GLU A CA 1
ATOM 5632 C C . GLU A 1 711 ? -38.972 -1.943 73.537 1.00 94.00 711 GLU A C 1
ATOM 5634 O O . GLU A 1 711 ? -39.086 -1.620 74.719 1.00 94.00 711 GLU A O 1
ATOM 5639 N N . ASP A 1 712 ? -40.008 -2.072 72.707 1.00 92.88 712 ASP A N 1
ATOM 5640 C CA . ASP A 1 712 ? -41.432 -1.960 73.049 1.00 92.88 712 ASP A CA 1
ATOM 5641 C C . ASP A 1 712 ? -41.970 -3.342 73.434 1.00 92.88 712 ASP A C 1
ATOM 5643 O O . ASP A 1 712 ? -42.407 -3.571 74.557 1.00 92.88 712 ASP A O 1
ATOM 5647 N N . PHE A 1 713 ? -41.816 -4.323 72.544 1.00 94.88 713 PHE A N 1
ATOM 5648 C CA . PHE A 1 713 ? -42.134 -5.715 72.840 1.00 94.88 713 PHE A CA 1
ATOM 5649 C C . PHE A 1 713 ? -41.260 -6.680 72.036 1.00 94.88 713 PHE A C 1
ATOM 5651 O O . PHE A 1 713 ? -40.689 -6.303 71.015 1.00 94.88 713 PHE A O 1
ATOM 5658 N N . ALA A 1 714 ? -41.182 -7.932 72.482 1.00 96.88 714 ALA A N 1
ATOM 5659 C CA . ALA A 1 714 ? -40.530 -9.016 71.758 1.00 96.88 714 ALA A CA 1
ATOM 5660 C C . ALA A 1 714 ? -41.388 -10.284 71.771 1.00 96.88 714 ALA A C 1
ATOM 5662 O O . ALA A 1 714 ? -41.894 -10.672 72.823 1.00 96.88 714 ALA A O 1
ATOM 5663 N N . ASP A 1 715 ? -41.532 -10.940 70.624 1.00 96.19 715 ASP A N 1
ATOM 5664 C CA . ASP A 1 715 ? -42.189 -12.237 70.468 1.00 96.19 715 ASP A CA 1
ATOM 5665 C C . ASP A 1 715 ? -41.129 -13.314 70.171 1.00 96.19 715 ASP A C 1
ATOM 5667 O O . ASP A 1 715 ? -40.443 -13.261 69.155 1.00 96.19 715 ASP A O 1
ATOM 5671 N N . MET A 1 716 ? -40.998 -14.311 71.044 1.00 96.38 716 MET A N 1
ATOM 5672 C CA . MET A 1 716 ? -40.042 -15.417 70.937 1.00 96.38 716 MET A CA 1
ATOM 5673 C C . MET A 1 716 ? -40.782 -16.728 70.665 1.00 96.38 716 MET A C 1
ATOM 5675 O O . MET A 1 716 ? -41.542 -17.213 71.500 1.00 96.38 716 MET A O 1
ATOM 5679 N N . SER A 1 717 ? -40.567 -17.307 69.488 1.00 95.75 717 SER A N 1
ATOM 5680 C CA . SER A 1 717 ? -41.164 -18.578 69.066 1.00 95.75 717 SER A CA 1
ATOM 5681 C C . SER A 1 717 ? -40.277 -19.743 69.491 1.00 95.75 717 SER A C 1
ATOM 5683 O O . SER A 1 717 ? -39.101 -19.785 69.141 1.00 95.75 717 SER A O 1
ATOM 5685 N N . MET A 1 718 ? -40.832 -20.705 70.220 1.00 94.38 718 MET A N 1
ATOM 5686 C CA . MET A 1 718 ? -40.103 -21.857 70.752 1.00 94.38 718 MET A CA 1
ATOM 5687 C C . MET A 1 718 ? -40.079 -23.023 69.755 1.00 94.38 718 MET A C 1
ATOM 5689 O O . MET A 1 718 ? -40.963 -23.144 68.904 1.00 94.38 718 MET A O 1
ATOM 5693 N N . ASP A 1 719 ? -39.096 -23.919 69.865 1.00 92.00 719 ASP A N 1
ATOM 5694 C CA . ASP A 1 719 ? -38.975 -25.084 68.965 1.00 92.00 719 ASP A CA 1
ATOM 5695 C C . ASP A 1 719 ? -40.124 -26.099 69.094 1.00 92.00 719 ASP A C 1
ATOM 5697 O O . ASP A 1 719 ? -40.382 -26.891 68.185 1.00 92.00 719 ASP A O 1
ATOM 5701 N N . ASP A 1 720 ? -40.824 -26.101 70.228 1.00 91.06 720 ASP A N 1
ATOM 5702 C CA . ASP A 1 720 ? -41.966 -26.980 70.498 1.00 91.06 720 ASP A CA 1
ATOM 5703 C C . ASP A 1 720 ? -43.310 -26.414 69.999 1.00 91.06 720 ASP A C 1
ATOM 5705 O O . ASP A 1 720 ? -44.356 -27.044 70.179 1.00 91.06 720 ASP A O 1
ATOM 5709 N N . GLY A 1 721 ? -43.277 -25.250 69.340 1.00 91.19 721 GLY A N 1
ATOM 5710 C CA . GLY A 1 721 ? -44.445 -24.543 68.826 1.00 91.19 721 GLY A CA 1
ATOM 5711 C C . GLY A 1 721 ? -45.115 -23.603 69.830 1.00 91.19 721 GLY A C 1
ATOM 5712 O O . GLY A 1 721 ? -46.068 -22.931 69.442 1.00 91.19 721 GLY A O 1
ATOM 5713 N N . THR A 1 722 ? -44.646 -23.532 71.082 1.00 94.50 722 THR A N 1
ATOM 5714 C CA . THR A 1 722 ? -45.081 -22.510 72.053 1.00 94.50 722 THR A CA 1
ATOM 5715 C C . THR A 1 722 ? -44.461 -21.142 71.740 1.00 94.50 722 THR A C 1
ATOM 5717 O O . THR A 1 722 ? -43.590 -21.019 70.873 1.00 94.50 722 THR A O 1
ATOM 5720 N N . ARG A 1 723 ? -44.923 -20.077 72.405 1.00 95.81 723 ARG A N 1
ATOM 5721 C CA . ARG A 1 723 ? -44.404 -18.716 72.191 1.00 95.81 723 ARG A CA 1
ATOM 5722 C C . ARG A 1 723 ? -44.362 -17.918 73.486 1.00 95.81 723 ARG A C 1
ATOM 5724 O O . ARG A 1 723 ? -45.356 -17.875 74.199 1.00 95.81 723 ARG A O 1
ATOM 5731 N N . ASP A 1 724 ? -43.271 -17.205 73.723 1.00 95.94 724 ASP A N 1
ATOM 5732 C CA . ASP A 1 724 ? -43.156 -16.198 74.778 1.00 95.94 724 ASP A CA 1
ATOM 5733 C C . ASP A 1 724 ? -43.317 -14.788 74.194 1.00 95.94 724 ASP A C 1
ATOM 5735 O O . ASP A 1 724 ? -42.843 -14.503 73.098 1.00 95.94 724 ASP A O 1
ATOM 5739 N N . ARG A 1 725 ? -43.962 -13.880 74.928 1.00 96.44 725 ARG A N 1
ATOM 5740 C CA . ARG A 1 725 ? -44.051 -12.452 74.598 1.00 96.44 725 ARG A CA 1
ATOM 5741 C C . ARG A 1 725 ? -43.587 -11.601 75.769 1.00 96.44 725 ARG A C 1
ATOM 5743 O O . ARG A 1 725 ? -44.030 -11.802 76.895 1.00 96.44 725 ARG A O 1
ATOM 5750 N N . TYR A 1 726 ? -42.754 -10.612 75.488 1.00 96.12 726 TYR A N 1
ATOM 5751 C CA . TYR A 1 726 ? -42.284 -9.601 76.428 1.00 96.12 726 TYR A CA 1
ATOM 5752 C C . TYR A 1 726 ? -42.867 -8.260 76.012 1.00 96.12 726 TYR A C 1
ATOM 5754 O O . TYR A 1 726 ? -42.719 -7.892 74.858 1.00 96.12 726 TYR A O 1
ATOM 5762 N N . ASP A 1 727 ? -43.509 -7.539 76.920 1.00 95.75 727 ASP A N 1
ATOM 5763 C CA . ASP A 1 727 ? -44.075 -6.203 76.689 1.00 95.75 727 ASP A CA 1
ATOM 5764 C C . ASP A 1 727 ? -43.466 -5.246 77.718 1.00 95.75 727 ASP A C 1
ATOM 5766 O O . ASP A 1 727 ? -43.525 -5.533 78.916 1.00 95.75 727 ASP A O 1
ATOM 5770 N N . TYR A 1 728 ? -42.808 -4.178 77.276 1.00 95.12 728 TYR A N 1
ATOM 5771 C CA . TYR A 1 728 ? -42.016 -3.268 78.100 1.00 95.12 728 TYR A CA 1
ATOM 5772 C C . TYR A 1 728 ? -42.696 -1.902 78.200 1.00 95.12 728 TYR A C 1
ATOM 5774 O O . TYR A 1 728 ? -43.055 -1.310 77.192 1.00 95.12 728 TYR A O 1
ATOM 5782 N N . ASP A 1 729 ? -42.777 -1.333 79.408 1.00 93.12 729 ASP A N 1
ATOM 5783 C CA . ASP A 1 729 ? -43.240 0.051 79.580 1.00 93.12 729 ASP A CA 1
ATOM 5784 C C . ASP A 1 729 ? -42.093 1.026 79.300 1.00 93.12 729 ASP A C 1
ATOM 5786 O O . ASP A 1 729 ? -41.462 1.606 80.189 1.00 93.12 729 ASP A O 1
ATOM 5790 N N . GLN A 1 730 ? -41.791 1.179 78.018 1.00 88.38 730 GLN A N 1
ATOM 5791 C CA . GLN A 1 730 ? -40.729 2.024 77.498 1.00 88.38 730 GLN A CA 1
ATOM 5792 C C . GLN A 1 730 ? -40.870 3.492 77.925 1.00 88.38 730 GLN A C 1
ATOM 5794 O O . GLN A 1 730 ? -39.854 4.178 78.086 1.00 88.38 730 GLN A O 1
ATOM 5799 N N . ASP A 1 731 ? -42.098 3.991 78.108 1.00 87.56 731 ASP A N 1
ATOM 5800 C CA . ASP A 1 731 ? -42.386 5.376 78.502 1.00 87.56 731 ASP A CA 1
ATOM 5801 C C . ASP A 1 731 ? -42.553 5.584 80.016 1.00 87.56 731 ASP A C 1
ATOM 5803 O O . ASP A 1 731 ? -42.623 6.737 80.457 1.00 87.56 731 ASP A O 1
ATOM 5807 N N . GLY A 1 732 ? -42.564 4.512 80.815 1.00 88.69 732 GLY A N 1
ATOM 5808 C CA . GLY A 1 732 ? -42.765 4.587 82.266 1.00 88.69 732 GLY A CA 1
ATOM 5809 C C . GLY A 1 732 ? -44.148 5.134 82.640 1.00 88.69 732 GLY A C 1
ATOM 5810 O O . GLY A 1 732 ? -44.273 5.911 83.590 1.00 88.69 732 GLY A O 1
ATOM 5811 N N . THR A 1 733 ? -45.158 4.864 81.809 1.00 91.19 733 THR A N 1
ATOM 5812 C CA . THR A 1 733 ? -46.527 5.389 81.967 1.00 91.19 733 THR A CA 1
ATOM 5813 C C . THR A 1 733 ? -47.473 4.419 82.656 1.00 91.19 733 THR A C 1
ATOM 5815 O O . THR A 1 733 ? -48.543 4.833 83.113 1.00 91.19 733 THR A O 1
ATOM 5818 N N . GLN A 1 734 ? -47.100 3.148 82.706 1.00 92.56 734 GLN A N 1
ATOM 5819 C CA . GLN A 1 734 ? -47.832 2.083 83.359 1.00 92.56 734 GLN A CA 1
ATOM 5820 C C . GLN A 1 734 ? -47.323 1.926 84.796 1.00 92.56 734 GLN A C 1
ATOM 5822 O O . GLN A 1 734 ? -46.254 2.397 85.156 1.00 92.56 734 GLN A O 1
ATOM 5827 N N . ASP A 1 735 ? -48.089 1.239 85.645 1.00 92.69 735 ASP A N 1
ATOM 5828 C CA . ASP A 1 735 ? -47.633 0.905 87.007 1.00 92.69 735 ASP A CA 1
ATOM 5829 C C . ASP A 1 735 ? -46.673 -0.318 87.017 1.00 92.69 735 ASP A C 1
ATOM 5831 O O . ASP A 1 735 ? -46.320 -0.853 88.080 1.00 92.69 735 ASP A O 1
ATOM 5835 N N . TRP A 1 736 ? -46.305 -0.807 85.829 1.00 94.06 736 TRP A N 1
ATOM 5836 C CA . TRP A 1 736 ? -45.485 -1.986 85.586 1.00 94.06 736 TRP A CA 1
ATOM 5837 C C . TRP A 1 736 ? -44.340 -1.687 84.622 1.00 94.06 736 TRP A C 1
ATOM 5839 O O . TRP A 1 736 ? -44.496 -0.906 83.701 1.00 94.06 736 TRP A O 1
ATOM 5849 N N . THR A 1 737 ? -43.215 -2.381 84.802 1.00 93.56 737 THR A N 1
ATOM 5850 C CA . THR A 1 737 ? -42.008 -2.260 83.966 1.00 93.56 737 THR A CA 1
ATOM 5851 C C . THR A 1 737 ? -42.007 -3.218 82.782 1.00 93.56 737 THR A C 1
ATOM 5853 O O . THR A 1 737 ? -41.501 -2.876 81.716 1.00 93.56 737 THR A O 1
ATOM 5856 N N . ARG A 1 738 ? -42.527 -4.441 82.972 1.00 95.88 738 ARG A N 1
ATOM 5857 C CA . ARG A 1 738 ? -42.613 -5.456 81.918 1.00 95.88 738 ARG A CA 1
ATOM 5858 C C . ARG A 1 738 ? -43.688 -6.503 82.191 1.00 95.88 738 ARG A C 1
ATOM 5860 O O . ARG A 1 738 ? -43.823 -6.947 83.331 1.00 95.88 738 ARG A O 1
ATOM 5867 N N . VAL A 1 739 ? -44.353 -6.989 81.152 1.00 96.75 739 VAL A N 1
ATOM 5868 C CA . VAL A 1 739 ? -45.187 -8.200 81.167 1.00 96.75 739 VAL A CA 1
ATOM 5869 C C . VAL A 1 739 ? -44.497 -9.308 80.370 1.00 96.75 739 VAL A C 1
ATOM 5871 O O . VAL A 1 739 ? -43.919 -9.053 79.321 1.00 96.75 739 VAL A O 1
ATOM 5874 N N . MET A 1 740 ? -44.515 -10.535 80.886 1.00 96.75 740 MET A N 1
ATOM 5875 C CA . MET A 1 740 ? -44.028 -11.738 80.207 1.00 96.75 740 MET A CA 1
ATOM 5876 C C . MET A 1 740 ? -45.174 -12.735 80.061 1.00 96.75 740 MET A C 1
ATOM 5878 O O . MET A 1 740 ? -45.622 -13.249 81.079 1.00 96.75 740 MET A O 1
ATOM 5882 N N . SER A 1 741 ? -45.619 -13.031 78.849 1.00 96.62 741 SER A N 1
ATOM 5883 C CA . SER A 1 741 ? -46.712 -13.969 78.571 1.00 96.62 741 SER A CA 1
ATOM 5884 C C . SER A 1 741 ? -46.196 -15.219 77.863 1.00 96.62 741 SER A C 1
ATOM 5886 O O . SER A 1 741 ? -45.424 -15.098 76.921 1.00 96.62 741 SER A O 1
ATOM 5888 N N . HIS A 1 742 ? -46.641 -16.399 78.279 1.00 95.19 742 HIS A N 1
ATOM 5889 C CA . HIS A 1 742 ? -46.374 -17.687 77.643 1.00 95.19 742 HIS A CA 1
ATOM 5890 C C . HIS A 1 742 ? -47.650 -18.193 76.970 1.00 95.19 742 HIS A C 1
ATOM 5892 O O . HIS A 1 742 ? -48.718 -18.214 77.587 1.00 95.19 742 HIS A O 1
ATOM 5898 N N . PHE A 1 743 ? -47.540 -18.605 75.712 1.00 94.81 743 PHE A N 1
ATOM 5899 C CA . PHE A 1 743 ? -48.636 -19.104 74.895 1.00 94.81 743 PHE A CA 1
ATOM 5900 C C . PHE A 1 743 ? -48.393 -20.553 74.490 1.00 94.81 743 PHE A C 1
ATOM 5902 O O . PHE A 1 743 ? -47.295 -20.909 74.056 1.00 94.81 743 PHE A O 1
ATOM 5909 N N . ASP A 1 744 ? -49.446 -21.361 74.546 1.00 92.00 744 ASP A N 1
ATOM 5910 C CA . ASP A 1 744 ? -49.427 -22.722 74.032 1.00 92.00 744 ASP A CA 1
ATOM 5911 C C . ASP A 1 744 ? -49.287 -22.769 72.499 1.00 92.00 744 ASP A C 1
ATOM 5913 O O . ASP A 1 744 ? -49.392 -21.763 71.789 1.00 92.00 744 ASP A O 1
ATOM 5917 N N . ALA A 1 745 ? -49.109 -23.976 71.959 1.00 90.50 745 ALA A N 1
ATOM 5918 C CA . ALA A 1 745 ? -48.979 -24.199 70.518 1.00 90.50 745 ALA A CA 1
ATOM 5919 C C . ALA A 1 745 ? -50.246 -23.873 69.693 1.00 90.50 745 ALA A C 1
ATOM 5921 O O . ALA A 1 745 ? -50.223 -23.943 68.462 1.00 90.50 745 ALA A O 1
ATOM 5922 N N . TRP A 1 746 ? -51.367 -23.529 70.337 1.00 90.69 746 TRP A N 1
ATOM 5923 C CA . TRP A 1 746 ? -52.588 -23.038 69.690 1.00 90.69 746 TRP A CA 1
ATOM 5924 C C . TRP A 1 746 ? -52.768 -21.519 69.832 1.00 90.69 746 TRP A C 1
ATOM 5926 O O . TRP A 1 746 ? -53.774 -20.981 69.362 1.00 90.69 746 TRP A O 1
ATOM 5936 N N . GLY A 1 747 ? -51.799 -20.823 70.434 1.00 90.62 747 GLY A N 1
ATOM 5937 C CA . GLY A 1 747 ? -51.805 -19.377 70.629 1.00 90.62 747 GLY A CA 1
ATOM 5938 C C . GLY A 1 747 ? -52.672 -18.904 71.798 1.00 90.62 747 GLY A C 1
ATOM 5939 O O . GLY A 1 747 ? -53.057 -17.733 71.825 1.00 90.62 747 GLY A O 1
ATOM 5940 N N . ARG A 1 748 ? -53.015 -19.781 72.748 1.00 91.75 748 ARG A N 1
ATOM 5941 C CA . ARG A 1 748 ? -53.738 -19.424 73.980 1.00 91.75 748 ARG A CA 1
ATOM 5942 C C . ARG A 1 748 ? -52.732 -19.116 75.088 1.00 91.75 748 ARG A C 1
ATOM 5944 O O . ARG A 1 748 ? -51.736 -19.810 75.212 1.00 91.75 748 ARG A O 1
ATOM 5951 N N . GLU A 1 749 ? -52.971 -18.067 75.871 1.00 93.19 749 GLU A N 1
ATOM 5952 C CA . GLU A 1 749 ? -52.066 -17.650 76.955 1.00 93.19 749 GLU A CA 1
ATOM 5953 C C . GLU A 1 749 ? -52.194 -18.596 78.160 1.00 93.19 749 GLU A C 1
ATOM 5955 O O . GLU A 1 749 ? -53.239 -18.620 78.808 1.00 93.19 749 GLU A O 1
ATOM 5960 N N . ASP A 1 750 ? -51.148 -19.363 78.459 1.00 92.00 750 ASP A N 1
ATOM 5961 C CA . ASP A 1 750 ? -51.094 -20.304 79.586 1.00 92.00 750 ASP A CA 1
ATOM 5962 C C . ASP A 1 750 ? -50.596 -19.621 80.864 1.00 92.00 750 ASP A C 1
ATOM 5964 O O . ASP A 1 750 ? -51.075 -19.904 81.960 1.00 92.00 750 ASP A O 1
ATOM 5968 N N . GLU A 1 751 ? -49.658 -18.682 80.741 1.00 94.81 751 GLU A N 1
ATOM 5969 C CA . GLU A 1 751 ? -49.077 -17.977 81.881 1.00 94.81 751 GLU A CA 1
ATOM 5970 C C . GLU A 1 751 ? -48.769 -16.517 81.537 1.00 94.81 751 GLU A C 1
ATOM 5972 O O . GLU A 1 751 ? -48.344 -16.220 80.429 1.00 94.81 751 GLU A O 1
ATOM 5977 N N . ALA A 1 752 ? -48.918 -15.600 82.494 1.00 96.25 752 ALA A N 1
ATOM 5978 C CA . ALA A 1 752 ? -48.436 -14.226 82.378 1.00 96.25 752 ALA A CA 1
ATOM 5979 C C . ALA A 1 752 ? -47.767 -13.755 83.675 1.00 96.25 752 ALA A C 1
ATOM 5981 O O . ALA A 1 752 ? -48.342 -13.885 84.749 1.00 96.25 752 ALA A O 1
ATOM 5982 N N . THR A 1 753 ? -46.581 -13.153 83.614 1.00 96.44 753 THR A N 1
ATOM 5983 C CA . THR A 1 753 ? -45.903 -12.524 84.754 1.00 96.44 753 THR A CA 1
ATOM 5984 C C . THR A 1 753 ? -45.745 -11.020 84.528 1.00 96.44 753 THR A C 1
ATOM 5986 O O . THR A 1 753 ? -44.996 -10.595 83.656 1.00 96.44 753 THR A O 1
ATOM 5989 N N . VAL A 1 754 ? -46.395 -10.205 85.357 1.00 96.06 754 VAL A N 1
ATOM 5990 C CA . VAL A 1 754 ? -46.317 -8.737 85.363 1.00 96.06 754 VAL A CA 1
ATOM 5991 C C . VAL A 1 754 ? -45.305 -8.278 86.414 1.00 96.06 754 VAL A C 1
ATOM 5993 O O . VAL A 1 754 ? -45.475 -8.552 87.602 1.00 96.06 754 VAL A O 1
ATOM 5996 N N . PHE A 1 755 ? -44.262 -7.564 86.004 1.00 94.88 755 PHE A N 1
ATOM 5997 C CA . PHE A 1 755 ? -43.251 -6.966 86.877 1.00 94.88 755 PHE A CA 1
ATOM 5998 C C . PHE A 1 755 ? -43.594 -5.505 87.148 1.00 94.88 755 PHE A C 1
ATOM 6000 O O . PHE A 1 755 ? -43.584 -4.686 86.238 1.00 94.88 755 PHE A O 1
ATOM 6007 N N . MET A 1 756 ? -43.864 -5.161 88.402 1.00 94.25 756 MET A N 1
ATOM 6008 C CA . MET A 1 756 ? -44.285 -3.820 88.809 1.00 94.25 756 MET A CA 1
ATOM 6009 C C . MET A 1 756 ? -43.078 -2.890 89.039 1.00 94.25 756 MET A C 1
ATOM 6011 O O . MET A 1 756 ? -42.008 -3.353 89.442 1.00 94.25 756 MET A O 1
ATOM 6015 N N . ASP A 1 757 ? -43.263 -1.574 88.913 1.00 92.06 757 ASP A N 1
ATOM 6016 C CA . ASP A 1 757 ? -42.208 -0.557 89.139 1.00 92.06 757 ASP A CA 1
ATOM 6017 C C . ASP A 1 757 ? -41.585 -0.594 90.537 1.00 92.06 757 ASP A C 1
ATOM 6019 O O . ASP A 1 757 ? -40.423 -0.253 90.760 1.00 92.06 757 ASP A O 1
ATOM 6023 N N . ASN A 1 758 ? -42.364 -1.048 91.513 1.00 91.50 758 ASN A N 1
ATOM 6024 C CA . ASN A 1 758 ? -41.952 -1.183 92.905 1.00 91.50 758 ASN A CA 1
ATOM 6025 C C . ASN A 1 758 ? -41.167 -2.479 93.198 1.00 91.50 758 ASN A C 1
ATOM 6027 O O . ASN A 1 758 ? -40.989 -2.822 94.368 1.00 91.50 758 ASN A O 1
ATOM 6031 N N . MET A 1 759 ? -40.736 -3.208 92.162 1.00 90.44 759 MET A N 1
ATOM 6032 C CA . MET A 1 759 ? -40.033 -4.497 92.231 1.00 90.44 759 MET A CA 1
ATOM 6033 C C . MET A 1 759 ? -40.876 -5.676 92.761 1.00 90.44 759 MET A C 1
ATOM 6035 O O . MET A 1 759 ? -40.325 -6.738 93.054 1.00 90.44 759 MET A O 1
ATOM 6039 N N . THR A 1 760 ? -42.197 -5.529 92.909 1.00 93.62 760 THR A N 1
ATOM 6040 C CA . THR A 1 760 ? -43.113 -6.674 93.100 1.00 93.62 760 THR A CA 1
ATOM 6041 C C . THR A 1 760 ? -43.459 -7.320 91.755 1.00 93.62 760 THR A C 1
ATOM 6043 O O . THR A 1 760 ? -43.234 -6.722 90.704 1.00 93.62 760 THR A O 1
ATOM 6046 N N . ARG A 1 761 ? -44.014 -8.538 91.758 1.00 94.88 761 ARG A N 1
ATOM 6047 C CA . ARG A 1 761 ? -44.545 -9.162 90.532 1.00 94.88 761 ARG A CA 1
ATOM 6048 C C . ARG A 1 761 ? -45.866 -9.883 90.766 1.00 94.88 761 ARG A C 1
ATOM 6050 O O . ARG A 1 761 ? -46.126 -10.342 91.878 1.00 94.88 761 ARG A O 1
ATOM 6057 N N . ILE A 1 762 ? -46.664 -10.009 89.717 1.00 95.25 762 ILE A N 1
ATOM 6058 C CA . ILE A 1 762 ? -47.910 -10.780 89.676 1.00 95.25 762 ILE A CA 1
ATOM 6059 C C . ILE A 1 762 ? -47.722 -11.889 88.643 1.00 95.25 762 ILE A C 1
ATOM 6061 O O . ILE A 1 762 ? -47.212 -11.606 87.570 1.00 95.25 762 ILE A O 1
ATOM 6065 N N . ARG A 1 763 ? -48.099 -13.130 88.947 1.00 95.88 763 ARG A N 1
ATOM 6066 C CA . ARG A 1 763 ? -48.094 -14.264 88.012 1.00 95.88 763 ARG A CA 1
ATOM 6067 C C . ARG A 1 763 ? -49.514 -14.793 87.857 1.00 95.88 763 ARG A C 1
ATOM 6069 O O . ARG A 1 763 ? -50.141 -15.107 88.859 1.00 95.88 763 ARG A O 1
ATOM 6076 N N . CYS A 1 764 ? -50.001 -14.905 86.638 1.00 94.81 764 CYS A N 1
ATOM 6077 C CA . CYS A 1 764 ? -51.294 -15.461 86.279 1.00 94.81 764 CYS A CA 1
ATOM 6078 C C . CYS A 1 764 ? -51.064 -16.796 85.568 1.00 94.81 764 CYS A C 1
ATOM 6080 O O . CYS A 1 764 ? -50.292 -16.829 84.623 1.00 94.81 764 CYS A O 1
ATOM 6082 N N . ASP A 1 765 ? -51.715 -17.864 86.012 1.00 94.31 765 ASP A N 1
ATOM 6083 C CA . ASP A 1 765 ? -51.712 -19.196 85.388 1.00 94.31 765 ASP A CA 1
ATOM 6084 C C . ASP A 1 765 ? -53.142 -19.497 84.911 1.00 94.31 765 ASP A C 1
ATOM 6086 O O . ASP A 1 765 ? -54.090 -19.306 85.681 1.00 94.31 765 ASP A O 1
ATOM 6090 N N . TYR A 1 766 ? -53.317 -19.899 83.654 1.00 94.00 766 TYR A N 1
ATOM 6091 C CA . TYR A 1 766 ? -54.608 -20.132 83.009 1.00 94.00 766 TYR A CA 1
ATOM 6092 C C . TYR A 1 766 ? -54.788 -21.611 82.658 1.00 94.00 766 TYR A C 1
ATOM 6094 O O . TYR A 1 766 ? -53.940 -22.231 82.027 1.00 94.00 766 TYR A O 1
ATOM 6102 N N . ASP A 1 767 ? -55.948 -22.182 82.988 1.00 91.69 767 ASP A N 1
ATO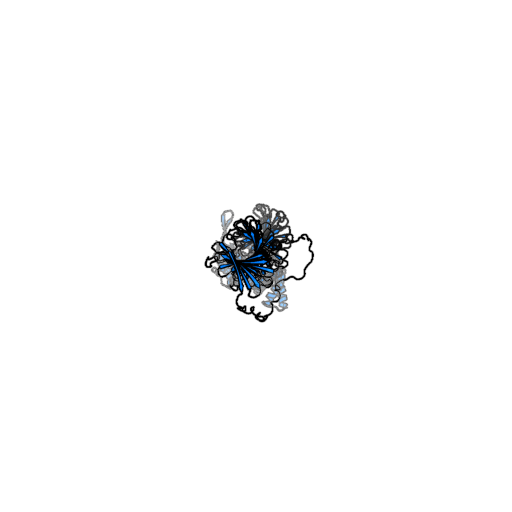M 6103 C CA . ASP A 1 767 ? -56.270 -23.563 82.611 1.00 91.69 767 ASP A CA 1
ATOM 6104 C C . ASP A 1 767 ? -56.928 -23.607 81.229 1.00 91.69 767 ASP A C 1
ATOM 6106 O O . ASP A 1 767 ? -58.136 -23.817 81.090 1.00 91.69 767 ASP A O 1
ATOM 6110 N N . GLN A 1 768 ? -56.131 -23.386 80.184 1.00 87.69 768 GLN A N 1
ATOM 6111 C CA . GLN A 1 768 ? -56.640 -23.312 78.812 1.00 87.69 768 GLN A CA 1
ATOM 6112 C C . GLN A 1 768 ? -57.269 -24.632 78.335 1.00 87.69 768 GLN A C 1
ATOM 6114 O O . GLN A 1 768 ? -58.184 -24.629 77.507 1.00 87.69 768 GLN A O 1
ATOM 6119 N N . ASP A 1 769 ? -56.836 -25.769 78.883 1.00 86.81 769 ASP A N 1
ATOM 6120 C CA . ASP A 1 769 ? -57.393 -27.091 78.574 1.00 86.81 769 ASP A CA 1
ATOM 6121 C C . ASP A 1 769 ? -58.614 -27.467 79.426 1.00 86.81 769 ASP A C 1
ATOM 6123 O O . ASP A 1 769 ? -59.213 -28.526 79.206 1.00 86.81 769 ASP A O 1
ATOM 6127 N N . ASN A 1 770 ? -59.005 -26.617 80.383 1.00 88.12 770 ASN A N 1
ATOM 6128 C CA . ASN A 1 770 ? -60.105 -26.874 81.312 1.00 88.12 770 ASN A CA 1
ATOM 6129 C C . ASN A 1 770 ? -59.940 -28.239 82.036 1.00 88.12 770 ASN A C 1
ATOM 6131 O O . ASN A 1 770 ? -60.881 -29.034 82.161 1.00 88.12 770 ASN A O 1
ATOM 6135 N N . THR A 1 771 ? -58.706 -28.568 82.436 1.00 90.50 771 THR A N 1
ATOM 6136 C CA . THR A 1 771 ? -58.330 -29.830 83.103 1.00 90.50 771 THR A CA 1
ATOM 6137 C C . THR A 1 771 ? -58.269 -29.723 84.625 1.00 90.50 771 THR A C 1
ATOM 6139 O O . THR A 1 771 ? -58.225 -30.738 85.332 1.00 90.50 771 THR A O 1
ATOM 6142 N N . LYS A 1 772 ? -58.224 -28.501 85.140 1.00 91.38 772 LYS A N 1
ATOM 6143 C CA . LYS A 1 772 ? -58.198 -28.128 86.548 1.00 91.38 772 LYS A CA 1
ATOM 6144 C C . LYS A 1 772 ? -59.615 -27.735 86.979 1.00 91.38 772 LYS A C 1
ATOM 6146 O O . LYS A 1 772 ? -60.489 -27.525 86.153 1.00 91.38 772 LYS A O 1
ATOM 6151 N N . PRO A 1 773 ? -59.900 -27.687 88.292 1.00 89.62 773 PRO A N 1
ATOM 6152 C CA . PRO A 1 773 ? -61.183 -27.182 88.791 1.00 89.62 773 PRO A CA 1
ATOM 6153 C C . PRO A 1 773 ? -61.259 -25.642 88.795 1.00 89.62 773 PRO A C 1
ATOM 6155 O O . PRO A 1 773 ? -62.156 -25.073 89.423 1.00 89.62 773 PRO A O 1
ATOM 6158 N N . TRP A 1 774 ? -60.272 -24.976 88.193 1.00 92.56 774 TRP A N 1
ATOM 6159 C CA . TRP A 1 774 ? -60.104 -23.536 88.200 1.00 92.56 774 TRP A CA 1
ATOM 6160 C C . TRP A 1 774 ? -59.784 -23.019 86.812 1.00 92.56 774 TRP A C 1
ATOM 6162 O O . TRP A 1 774 ? -59.069 -23.680 86.078 1.00 92.56 774 TRP A O 1
ATOM 6172 N N . SER A 1 775 ? -60.262 -21.814 86.504 1.00 91.50 775 SER A N 1
ATOM 6173 C CA . SER A 1 775 ? -60.072 -21.169 85.210 1.00 91.50 775 SER A CA 1
ATOM 6174 C C . SER A 1 775 ? -58.790 -20.338 85.170 1.00 91.50 775 SER A C 1
ATOM 6176 O O . SER A 1 775 ? -58.167 -20.216 84.121 1.00 91.50 775 SER A O 1
ATOM 6178 N N . ARG A 1 776 ? -58.403 -19.728 86.305 1.00 95.00 776 ARG A N 1
ATOM 6179 C CA . ARG A 1 776 ? -57.103 -19.052 86.457 1.00 95.00 776 ARG A CA 1
ATOM 6180 C C . ARG A 1 776 ? -56.656 -18.901 87.911 1.00 95.00 776 ARG A C 1
ATOM 6182 O O . ARG A 1 776 ? -57.499 -18.824 88.808 1.00 95.00 776 ARG A O 1
ATOM 6189 N N . VAL A 1 777 ? -55.353 -18.762 88.135 1.00 95.88 777 VAL A N 1
ATOM 6190 C CA . VAL A 1 777 ? -54.738 -18.443 89.434 1.00 95.88 777 VAL A CA 1
ATOM 6191 C C . VAL A 1 777 ? -53.854 -17.205 89.306 1.00 95.88 777 VAL A C 1
ATOM 6193 O O . VAL A 1 777 ? -52.918 -17.206 88.522 1.00 95.88 777 VAL A O 1
ATOM 6196 N N . GLU A 1 778 ? -54.114 -16.167 90.100 1.00 96.31 778 GLU A N 1
ATOM 6197 C CA . GLU A 1 778 ? -53.311 -14.937 90.162 1.00 96.31 778 GLU A CA 1
ATOM 6198 C C . GLU A 1 778 ? -52.488 -14.916 91.460 1.00 96.31 778 GLU A C 1
ATOM 6200 O O . GLU A 1 778 ? -53.044 -14.860 92.552 1.00 96.31 778 GLU A O 1
ATOM 6205 N N . GLN A 1 779 ? -51.162 -14.953 91.375 1.00 95.31 779 GLN A N 1
ATOM 6206 C CA . GLN A 1 779 ? -50.229 -14.970 92.501 1.00 95.31 779 GLN A CA 1
ATOM 6207 C C . GLN A 1 779 ? -49.464 -13.647 92.579 1.00 95.31 779 GLN A C 1
ATOM 6209 O O . GLN A 1 779 ? -48.815 -13.237 91.624 1.00 95.31 779 GLN A O 1
ATOM 6214 N N . HIS A 1 780 ? -49.473 -12.991 93.732 1.00 93.81 780 HIS A N 1
ATOM 6215 C CA . HIS A 1 780 ? -48.714 -11.772 93.989 1.00 93.81 780 HIS A CA 1
ATOM 6216 C C . HIS A 1 780 ? -47.461 -12.096 94.790 1.00 93.81 780 HIS A C 1
ATOM 6218 O O . HIS A 1 780 ? -47.515 -12.845 95.764 1.00 93.81 780 HIS A O 1
ATOM 6224 N N . PHE A 1 781 ? -46.343 -11.479 94.424 1.00 92.94 781 PHE A N 1
ATOM 6225 C CA . PHE A 1 781 ? -45.053 -11.674 95.069 1.00 92.94 781 PHE A CA 1
ATOM 6226 C C . PHE A 1 781 ? -44.500 -10.357 95.600 1.00 92.94 781 PHE A C 1
ATOM 6228 O O . PHE A 1 781 ? -44.545 -9.319 94.945 1.00 92.94 781 PHE A O 1
ATOM 6235 N N . THR A 1 782 ? -43.917 -10.418 96.790 1.00 90.50 782 THR A N 1
ATOM 6236 C CA . THR A 1 782 ? -43.148 -9.326 97.392 1.00 90.50 782 THR A CA 1
ATOM 6237 C C . THR A 1 782 ? -41.854 -9.050 96.621 1.00 90.50 782 THR A C 1
ATOM 6239 O O . THR A 1 782 ? -41.410 -9.857 95.805 1.00 90.50 782 THR A O 1
ATOM 6242 N N . THR A 1 783 ? -41.182 -7.949 96.959 1.00 88.44 783 THR A N 1
ATOM 6243 C CA . THR A 1 783 ? -39.871 -7.574 96.400 1.00 88.44 783 THR A CA 1
ATOM 6244 C C . THR A 1 783 ? -38.756 -8.596 96.655 1.00 88.44 783 THR A C 1
ATOM 6246 O O . THR A 1 783 ? -37.736 -8.579 95.975 1.00 88.44 783 THR A O 1
ATOM 6249 N N . TRP A 1 784 ? -38.940 -9.508 97.615 1.00 87.31 784 TRP A N 1
ATOM 6250 C CA . TRP A 1 784 ? -38.008 -10.602 97.917 1.00 87.31 784 TRP A CA 1
ATOM 6251 C C . TRP A 1 784 ? -38.363 -11.915 97.204 1.00 87.31 784 TRP A C 1
ATOM 6253 O O . TRP A 1 784 ? -37.732 -12.938 97.456 1.00 87.31 784 TRP A O 1
ATOM 6263 N N . GLY A 1 785 ? -39.391 -11.908 96.348 1.00 85.88 785 GLY A N 1
ATOM 6264 C CA . GLY A 1 785 ? -39.854 -13.086 95.616 1.00 85.88 785 GLY A CA 1
ATOM 6265 C C . GLY A 1 785 ? -40.734 -14.041 96.427 1.00 85.88 785 GLY A C 1
ATOM 6266 O O . G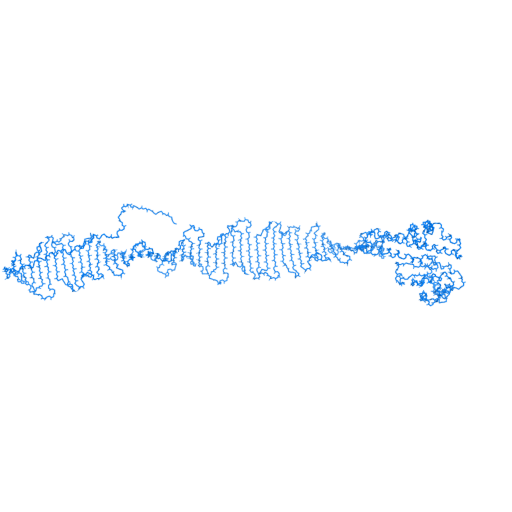LY A 1 785 ? -41.074 -15.107 95.922 1.00 85.88 785 GLY A O 1
ATOM 6267 N N . TYR A 1 786 ? -41.127 -13.684 97.656 1.00 86.81 786 TYR A N 1
ATOM 6268 C CA . TYR A 1 786 ? -42.106 -14.462 98.427 1.00 86.81 786 TYR A CA 1
ATOM 6269 C C . TYR A 1 786 ? -43.525 -14.170 97.958 1.00 86.81 786 TYR A C 1
ATOM 6271 O O . TYR A 1 786 ? -43.881 -13.000 97.822 1.00 86.81 786 TYR A O 1
ATOM 6279 N N . GLU A 1 787 ? -44.329 -15.211 97.777 1.00 89.25 787 GLU A N 1
ATOM 6280 C CA . GLU A 1 787 ? -45.757 -15.104 97.478 1.00 89.25 787 GLU A CA 1
ATOM 6281 C C . GLU A 1 787 ? -46.498 -14.481 98.674 1.00 89.25 787 GLU A C 1
ATOM 6283 O O . GLU A 1 787 ? -46.417 -14.988 99.791 1.00 89.25 787 GLU A O 1
ATOM 6288 N N . SER A 1 788 ? -47.170 -13.347 98.465 1.00 90.62 788 SER A N 1
ATOM 6289 C CA . SER A 1 788 ? -47.942 -12.629 99.487 1.00 90.62 788 SER A CA 1
ATOM 6290 C C . SER A 1 788 ? -49.425 -12.972 99.430 1.00 90.62 788 SER A C 1
ATOM 6292 O O . SER A 1 788 ? -50.064 -13.104 100.475 1.00 90.62 788 SER A O 1
ATOM 6294 N N . THR A 1 789 ? -49.982 -13.146 98.231 1.00 92.19 789 THR A N 1
ATOM 6295 C CA . THR A 1 789 ? -51.377 -13.555 98.038 1.00 92.19 789 THR A CA 1
ATOM 6296 C C . THR A 1 789 ? -51.547 -14.406 96.785 1.00 92.19 789 THR A C 1
ATOM 6298 O O . THR A 1 789 ? -50.847 -14.171 95.810 1.00 92.19 789 THR A O 1
ATOM 6301 N N . ALA A 1 790 ? -52.518 -15.318 96.773 1.00 93.75 790 ALA A N 1
ATOM 6302 C CA . ALA A 1 790 ? -52.992 -15.998 95.568 1.00 93.75 790 ALA A CA 1
ATOM 6303 C C . ALA A 1 790 ? -54.516 -15.952 95.461 1.00 93.75 790 ALA A C 1
ATOM 6305 O O . ALA A 1 790 ? -55.209 -16.317 96.408 1.00 93.75 790 ALA A O 1
ATOM 6306 N N . ASP A 1 791 ? -55.046 -15.541 94.318 1.00 93.88 791 ASP A N 1
ATOM 6307 C CA . ASP A 1 791 ? -56.463 -15.571 93.978 1.00 93.88 791 ASP A CA 1
ATOM 6308 C C . ASP A 1 791 ? -56.724 -16.674 92.939 1.00 93.88 791 ASP A C 1
ATOM 6310 O O . ASP A 1 791 ? -56.333 -16.568 91.783 1.00 93.88 791 ASP A O 1
ATOM 6314 N N . VAL A 1 792 ? -57.399 -17.747 93.349 1.00 94.12 792 VAL A N 1
ATOM 6315 C CA . VAL A 1 792 ? -57.830 -18.866 92.497 1.00 94.12 792 VAL A CA 1
ATOM 6316 C C . VAL A 1 792 ? -59.271 -18.622 92.056 1.00 94.12 792 VAL A C 1
ATOM 6318 O O . VAL A 1 792 ? -60.173 -18.551 92.893 1.00 94.12 792 VAL A O 1
ATOM 6321 N N . PHE A 1 793 ? -59.509 -18.510 90.757 1.00 93.69 793 PHE A N 1
ATOM 6322 C CA . PHE A 1 793 ? -60.835 -18.348 90.165 1.00 93.69 793 PHE A CA 1
ATOM 6323 C C . PHE A 1 793 ? -61.313 -19.698 89.639 1.00 93.69 793 PHE A C 1
ATOM 6325 O O . PHE A 1 793 ? -60.668 -20.281 88.775 1.00 93.69 793 PHE A O 1
ATOM 6332 N N . ASN A 1 794 ? -62.423 -20.205 90.173 1.00 92.38 794 ASN A N 1
ATOM 6333 C CA . ASN A 1 794 ? -62.964 -21.514 89.819 1.00 92.38 794 ASN A CA 1
ATOM 6334 C C . ASN A 1 794 ? -63.893 -21.438 88.596 1.00 92.38 794 ASN A C 1
ATOM 6336 O O . ASN A 1 794 ? -64.558 -20.420 88.389 1.00 92.38 794 ASN A O 1
ATOM 6340 N N . ASP A 1 795 ? -64.034 -22.540 87.854 1.00 90.44 795 ASP A N 1
ATOM 6341 C CA . ASP A 1 795 ? -64.884 -22.604 86.646 1.00 90.44 795 ASP A CA 1
ATOM 6342 C C . ASP A 1 795 ? -66.373 -22.338 86.927 1.00 90.44 795 ASP A C 1
ATOM 6344 O O . ASP A 1 795 ? -67.133 -21.929 86.051 1.00 90.44 795 ASP A O 1
ATOM 6348 N N . ASP A 1 796 ? -66.814 -22.551 88.171 1.00 89.38 796 ASP A N 1
ATOM 6349 C CA . ASP A 1 796 ? -68.181 -22.278 88.627 1.00 89.38 796 ASP A CA 1
ATOM 6350 C C . ASP A 1 796 ? -68.437 -20.790 88.956 1.00 89.38 796 ASP A C 1
ATOM 6352 O O . ASP A 1 796 ? -69.524 -20.425 89.419 1.00 89.38 796 ASP A O 1
ATOM 6356 N N . GLY A 1 797 ? -67.437 -19.931 88.733 1.00 87.81 797 GLY A N 1
ATOM 6357 C CA . GLY A 1 797 ? -67.450 -18.499 89.017 1.00 87.81 797 GLY A CA 1
ATOM 6358 C C . GLY A 1 797 ? -67.118 -18.137 90.468 1.00 87.81 797 GLY A C 1
ATOM 6359 O O . GLY A 1 797 ? -67.030 -16.950 90.788 1.00 87.81 797 GLY A O 1
ATOM 6360 N N . SER A 1 798 ? -66.942 -19.112 91.367 1.00 91.00 798 SER A N 1
ATOM 6361 C CA . SER A 1 798 ? -66.449 -18.853 92.726 1.00 91.00 798 SER A CA 1
ATOM 6362 C C . SER A 1 798 ? -64.966 -18.453 92.711 1.00 91.00 798 SER A C 1
ATOM 6364 O O . SER A 1 798 ? -64.242 -18.740 91.763 1.00 91.00 798 SER A O 1
ATOM 6366 N N . ARG A 1 799 ? -64.487 -17.772 93.760 1.00 92.62 799 ARG A N 1
ATOM 6367 C CA . ARG A 1 799 ? -63.057 -17.430 93.899 1.00 92.62 799 ARG A CA 1
ATOM 6368 C C . ARG A 1 799 ? -62.529 -17.745 95.292 1.00 92.62 799 ARG A C 1
ATOM 6370 O O . ARG A 1 799 ? -63.253 -17.607 96.279 1.00 92.62 799 ARG A O 1
ATOM 6377 N N . MET A 1 800 ? -61.264 -18.118 95.397 1.00 92.88 800 MET A N 1
ATOM 6378 C CA . MET A 1 800 ? -60.561 -18.385 96.646 1.00 92.88 800 MET A CA 1
ATOM 6379 C C . MET A 1 800 ? -59.323 -17.499 96.738 1.00 92.88 800 MET A C 1
ATOM 6381 O O . MET A 1 800 ? -58.446 -17.589 95.897 1.00 92.88 800 MET A O 1
ATOM 6385 N N . ARG A 1 801 ? -59.231 -16.682 97.786 1.00 92.44 801 ARG A N 1
ATOM 6386 C CA . ARG A 1 801 ? -58.048 -15.884 98.110 1.00 92.44 801 ARG A CA 1
ATOM 6387 C C . ARG A 1 801 ? -57.242 -16.553 99.214 1.00 92.44 801 ARG A C 1
ATOM 6389 O O . ARG A 1 801 ? -57.802 -16.860 100.263 1.00 92.44 801 ARG A O 1
ATOM 6396 N N . ILE A 1 802 ? -55.946 -16.716 99.010 1.00 91.81 802 ILE A N 1
ATOM 6397 C CA . ILE A 1 802 ? -54.967 -17.192 99.983 1.00 91.81 802 ILE A CA 1
ATOM 6398 C C . ILE A 1 802 ? -54.059 -16.010 100.319 1.00 91.81 802 ILE A C 1
ATOM 6400 O O . ILE A 1 802 ? -53.426 -15.466 99.428 1.00 91.81 802 ILE A O 1
ATOM 6404 N N . GLU A 1 803 ? -54.002 -15.585 101.577 1.00 91.12 803 GLU A N 1
ATOM 6405 C CA . GLU A 1 803 ? -53.093 -14.529 102.044 1.00 91.12 803 GLU A CA 1
ATOM 6406 C C . GLU A 1 803 ? -51.988 -15.162 102.892 1.00 91.12 803 GLU A C 1
ATOM 6408 O O . GLU A 1 803 ? -52.277 -15.798 103.907 1.00 91.12 803 GLU A O 1
ATOM 6413 N N . TYR A 1 804 ? -50.730 -14.991 102.498 1.00 86.94 804 TYR A N 1
ATOM 6414 C CA . TYR A 1 804 ? -49.570 -15.489 103.232 1.00 86.94 804 TYR A CA 1
ATOM 6415 C C . TYR A 1 804 ? -49.096 -14.398 104.197 1.00 86.94 804 TYR A C 1
ATOM 6417 O O . TYR A 1 804 ? -48.517 -13.390 103.795 1.00 86.94 804 TYR A O 1
ATOM 6425 N N . LEU A 1 805 ? -49.416 -14.567 105.483 1.00 79.44 805 LEU A N 1
ATOM 6426 C CA . LEU A 1 805 ? -49.247 -13.522 106.501 1.00 79.44 805 LEU A CA 1
ATOM 6427 C C . LEU A 1 805 ? -47.871 -13.577 107.188 1.00 79.44 805 LEU A C 1
ATOM 6429 O O . LEU A 1 805 ? -47.343 -12.533 107.561 1.00 79.44 805 LEU A O 1
ATOM 6433 N N . ASP A 1 806 ? -47.325 -14.783 107.387 1.00 67.31 806 ASP A N 1
ATOM 6434 C CA . ASP A 1 806 ? -46.011 -15.063 107.995 1.00 67.31 806 ASP A CA 1
ATOM 6435 C C . ASP A 1 806 ? -45.595 -16.527 107.698 1.00 67.31 806 ASP A C 1
ATOM 6437 O O . ASP A 1 806 ? -46.400 -17.303 107.173 1.00 67.31 806 ASP A O 1
ATOM 6441 N N . VAL A 1 807 ? -44.366 -16.939 108.035 1.00 67.12 807 VAL A N 1
ATOM 6442 C CA . VAL A 1 807 ? -43.831 -18.289 107.753 1.00 67.12 807 VAL A CA 1
ATOM 6443 C C . VAL A 1 807 ? -44.752 -19.384 108.317 1.00 67.12 807 VAL A C 1
ATOM 6445 O O . VAL A 1 807 ? -44.802 -19.621 109.523 1.00 67.12 807 VAL A O 1
ATOM 6448 N N . GLY A 1 808 ? -45.463 -20.079 107.424 1.00 68.25 808 GLY A N 1
ATOM 6449 C CA . GLY A 1 808 ? -46.361 -21.193 107.754 1.00 68.25 808 GLY A CA 1
ATOM 6450 C C . GLY A 1 808 ? -47.795 -20.802 108.137 1.00 68.25 808 GLY A C 1
ATOM 6451 O O . GLY A 1 808 ? -48.580 -21.688 108.476 1.00 68.25 808 GLY A O 1
ATOM 6452 N N . LEU A 1 809 ? -48.169 -19.517 108.078 1.00 78.81 809 LEU A N 1
ATOM 6453 C CA . LEU A 1 809 ? -49.544 -19.061 108.308 1.00 78.81 809 LEU A CA 1
ATOM 6454 C C . LEU A 1 809 ? -50.156 -18.515 107.013 1.00 78.81 809 LEU A C 1
ATOM 6456 O O . LEU A 1 809 ? -49.723 -17.477 106.505 1.00 78.81 809 LEU A O 1
ATOM 6460 N N . ARG A 1 810 ? -51.221 -19.167 106.535 1.00 85.75 810 ARG A N 1
ATOM 6461 C CA . ARG A 1 810 ? -52.014 -18.691 105.396 1.00 85.75 810 ARG A CA 1
ATOM 6462 C C . ARG A 1 810 ? -53.474 -18.475 105.775 1.00 85.75 810 ARG A C 1
ATOM 6464 O O . ARG A 1 810 ? -54.052 -19.236 106.549 1.00 85.75 810 ARG A O 1
ATOM 6471 N N . MET A 1 811 ? -54.099 -17.450 105.217 1.00 88.31 811 MET A N 1
ATOM 6472 C CA . MET A 1 811 ? -55.522 -17.183 105.382 1.00 88.31 811 MET A CA 1
ATOM 6473 C C . MET A 1 811 ? -56.257 -17.494 104.087 1.00 88.31 811 MET A C 1
ATOM 6475 O O . MET A 1 811 ? -56.037 -16.831 103.083 1.00 88.31 811 MET A O 1
ATOM 6479 N N . VAL A 1 812 ? -57.145 -18.483 104.114 1.00 90.50 812 VAL A N 1
ATOM 6480 C CA . VAL A 1 812 ? -57.937 -18.892 102.952 1.00 90.50 812 VAL A CA 1
ATOM 6481 C C . VAL A 1 812 ? -59.337 -18.302 103.077 1.00 90.50 812 VAL A C 1
ATOM 6483 O O . VAL A 1 812 ? -60.048 -18.561 104.047 1.00 90.50 812 VAL A O 1
ATOM 6486 N N . THR A 1 813 ? -59.749 -17.504 102.100 1.00 92.06 813 THR A N 1
ATOM 6487 C CA . THR A 1 813 ? -61.064 -16.864 102.023 1.00 92.06 813 THR A CA 1
ATOM 6488 C C . THR A 1 813 ? -61.753 -17.284 100.732 1.00 92.06 813 THR A C 1
ATOM 6490 O O . THR A 1 813 ? -61.268 -16.979 99.650 1.00 92.06 813 THR A O 1
ATOM 6493 N N . THR A 1 814 ? -62.899 -17.954 100.816 1.00 90.25 814 THR A N 1
ATOM 6494 C CA . THR A 1 814 ? -63.689 -18.363 99.646 1.00 90.25 814 THR A CA 1
ATOM 6495 C C . THR A 1 814 ? -64.886 -17.440 99.468 1.00 90.25 814 THR A C 1
ATOM 6497 O O . THR A 1 814 ? -65.611 -17.128 100.420 1.00 90.25 814 THR A O 1
ATOM 6500 N N . PHE A 1 815 ? -65.125 -17.041 98.229 1.00 92.44 815 PHE A N 1
ATOM 6501 C CA . PHE A 1 815 ? -66.244 -16.229 97.791 1.00 92.44 815 PHE A CA 1
ATOM 6502 C C . PHE A 1 815 ? -67.082 -17.037 96.799 1.00 92.44 815 PHE A C 1
ATOM 6504 O O . PHE A 1 815 ? -66.533 -17.760 95.974 1.00 92.44 815 PHE A O 1
ATOM 6511 N N . ASN A 1 816 ? -68.407 -16.921 96.867 1.00 89.19 816 ASN A N 1
ATOM 6512 C CA . ASN A 1 816 ? -69.285 -17.535 95.868 1.00 89.19 816 ASN A CA 1
ATOM 6513 C C . ASN A 1 816 ? -69.248 -16.768 94.533 1.00 89.19 816 ASN A C 1
ATOM 6515 O O . ASN A 1 816 ? -68.641 -15.701 94.441 1.00 89.19 816 ASN A O 1
ATOM 6519 N N . ALA A 1 817 ? -69.971 -17.268 93.528 1.00 87.12 817 ALA A N 1
ATOM 6520 C CA . ALA A 1 817 ? -70.071 -16.649 92.203 1.00 87.12 817 ALA A CA 1
ATOM 6521 C C . ALA A 1 817 ? -70.630 -15.208 92.181 1.00 87.12 817 ALA A C 1
ATOM 6523 O O . ALA A 1 817 ? -70.516 -14.515 91.177 1.00 87.12 817 ALA A O 1
ATOM 6524 N N . PHE A 1 818 ? -71.211 -14.720 93.286 1.00 87.88 818 PHE A N 1
ATOM 6525 C CA . PHE A 1 818 ? -71.666 -13.329 93.433 1.00 87.88 818 PHE A CA 1
ATOM 6526 C C . PHE A 1 818 ? -70.628 -12.427 94.123 1.00 87.88 818 PHE A C 1
ATOM 6528 O O . PHE A 1 818 ? -70.935 -11.286 94.467 1.00 87.88 818 PHE A O 1
ATOM 6535 N N . GLY A 1 819 ? -69.423 -12.939 94.394 1.00 83.75 819 GLY A N 1
ATOM 6536 C CA . GLY A 1 819 ? -68.372 -12.225 95.119 1.00 83.75 819 GLY A CA 1
ATOM 6537 C C . GLY A 1 819 ? -68.625 -12.094 96.625 1.00 83.75 819 GLY A C 1
ATOM 6538 O O . GLY A 1 819 ? -67.892 -11.374 97.304 1.00 83.75 819 GLY A O 1
ATOM 6539 N N . LEU A 1 820 ? -69.633 -12.781 97.179 1.00 87.00 820 LEU A N 1
ATOM 6540 C CA . LEU A 1 820 ? -69.903 -12.780 98.618 1.00 87.00 820 LEU A CA 1
ATOM 6541 C C . LEU A 1 820 ? -68.995 -13.787 99.318 1.00 87.00 820 LEU A C 1
ATOM 6543 O O . LEU A 1 820 ? -68.945 -14.954 98.933 1.00 87.00 820 LEU A O 1
ATOM 6547 N N . GLN A 1 821 ? -68.320 -13.349 100.381 1.00 90.31 821 GLN A N 1
ATOM 6548 C CA . GLN A 1 821 ? -67.523 -14.229 101.232 1.00 90.31 821 GLN A CA 1
ATOM 6549 C C . GLN A 1 821 ? -68.431 -15.285 101.875 1.00 90.31 821 GLN A C 1
ATOM 6551 O O . GLN A 1 821 ? -69.336 -14.955 102.640 1.00 90.31 821 GLN A O 1
ATOM 6556 N N . VAL A 1 822 ? -68.169 -16.555 101.580 1.00 90.25 822 VAL A N 1
ATOM 6557 C CA . VAL A 1 822 ? -68.913 -17.702 102.123 1.00 90.25 822 VAL A CA 1
ATOM 6558 C C . VAL A 1 822 ? -68.093 -18.502 103.128 1.00 90.25 822 VAL A C 1
ATOM 6560 O O . VAL A 1 822 ? -68.664 -19.205 103.959 1.00 90.25 822 VAL A O 1
ATOM 6563 N N . TYR A 1 823 ? -66.766 -18.368 103.093 1.00 88.25 823 TYR A N 1
ATOM 6564 C CA . TYR A 1 823 ? -65.858 -19.082 103.981 1.00 88.25 823 TYR A CA 1
ATOM 6565 C C . TYR A 1 823 ? -64.580 -18.272 104.219 1.00 88.25 823 TYR A C 1
ATOM 6567 O O . TYR A 1 823 ? -64.108 -17.580 103.320 1.00 88.25 823 TYR A O 1
ATOM 6575 N N . ARG A 1 824 ? -64.038 -18.319 105.439 1.00 89.50 824 ARG A N 1
ATOM 6576 C CA . ARG A 1 824 ? -62.744 -17.718 105.794 1.00 89.50 824 ARG A CA 1
ATOM 6577 C C . ARG A 1 824 ? -62.122 -18.499 106.941 1.00 89.50 824 ARG A C 1
ATOM 6579 O O . ARG A 1 824 ? -62.739 -18.613 107.998 1.00 89.50 824 ARG A O 1
ATOM 6586 N N . GLU A 1 825 ? -60.914 -19.000 106.740 1.00 87.44 825 GLU A N 1
ATOM 6587 C CA . GLU A 1 825 ? -60.178 -19.805 107.712 1.00 87.44 825 GLU A CA 1
ATOM 6588 C C . GLU A 1 825 ? -58.701 -19.399 107.733 1.00 87.44 825 GLU A C 1
ATOM 6590 O O . GLU A 1 825 ? -58.108 -19.098 106.699 1.00 87.44 825 GLU A O 1
ATOM 6595 N N . ALA A 1 826 ? -58.101 -19.389 108.924 1.00 81.31 826 ALA A N 1
ATOM 6596 C CA . ALA A 1 826 ? -56.653 -19.338 109.069 1.00 81.31 826 ALA A CA 1
ATOM 6597 C C . ALA A 1 826 ? -56.126 -20.775 109.120 1.00 81.31 826 ALA A C 1
ATOM 6599 O O . ALA A 1 826 ? -56.451 -21.523 110.043 1.00 81.31 826 ALA A O 1
ATOM 6600 N N . GLN A 1 827 ? -55.327 -21.152 108.130 1.00 75.38 827 GLN A N 1
ATOM 6601 C CA . GLN A 1 827 ? -54.658 -22.440 108.071 1.00 75.38 827 GLN A CA 1
ATOM 6602 C C . GLN A 1 827 ? -53.204 -22.257 108.497 1.00 75.38 827 GLN A C 1
ATOM 6604 O O . GLN A 1 827 ? -52.478 -21.406 107.984 1.00 75.38 827 GLN A O 1
ATOM 6609 N N . VAL A 1 828 ? -52.793 -23.056 109.476 1.00 68.62 828 VAL A N 1
ATOM 6610 C CA . VAL A 1 828 ? -51.388 -23.198 109.847 1.00 68.62 828 VAL A CA 1
ATOM 6611 C C . VAL A 1 828 ? -50.883 -24.401 109.075 1.00 68.62 828 VAL A C 1
ATOM 6613 O O . VAL A 1 828 ? -51.280 -25.532 109.369 1.00 68.62 828 VAL A O 1
ATOM 6616 N N . ASP A 1 829 ? -50.044 -24.167 108.076 1.00 57.12 829 ASP A N 1
ATOM 6617 C CA . ASP A 1 829 ? -49.358 -25.268 107.423 1.00 57.12 829 ASP A CA 1
ATOM 6618 C C . ASP A 1 829 ? -48.367 -25.855 108.439 1.00 57.12 829 ASP A C 1
ATOM 6620 O O . ASP A 1 829 ? -47.584 -25.145 109.076 1.00 57.12 829 ASP A O 1
ATOM 6624 N N . SER A 1 830 ? -48.426 -27.175 108.653 1.00 47.28 830 SER A N 1
ATOM 6625 C CA . SER A 1 830 ? -47.361 -27.866 109.393 1.00 47.28 830 SER A CA 1
ATOM 6626 C C . SER A 1 830 ? -46.034 -27.567 108.694 1.00 47.28 830 SER A C 1
ATOM 6628 O O . SER A 1 830 ? -46.038 -27.526 107.464 1.00 47.28 830 SER A O 1
ATOM 6630 N N . PRO A 1 831 ? -44.912 -27.365 109.413 1.00 41.88 831 PRO A N 1
ATOM 6631 C CA . PRO A 1 831 ? -43.662 -26.940 108.802 1.00 41.88 831 PRO A CA 1
ATOM 6632 C C . PRO A 1 831 ? -43.099 -28.073 107.939 1.00 41.88 831 PRO A C 1
ATOM 6634 O O . PRO A 1 831 ? -42.214 -28.821 108.351 1.00 41.88 831 PRO A O 1
ATOM 6637 N N . HIS A 1 832 ? -43.585 -28.191 106.709 1.00 38.16 832 HIS A N 1
ATOM 6638 C CA . HIS A 1 832 ? -42.713 -28.551 105.621 1.00 38.16 832 HIS A CA 1
ATOM 6639 C C . HIS A 1 832 ? -41.770 -27.371 105.495 1.00 38.16 832 HIS A C 1
ATOM 6641 O O . HIS A 1 832 ? -42.128 -26.309 104.993 1.00 38.16 832 HIS A O 1
ATOM 6647 N N . LEU A 1 833 ? -40.576 -27.559 106.063 1.00 37.81 833 LEU A N 1
ATOM 6648 C CA . LEU A 1 833 ? -39.411 -26.786 105.681 1.00 37.81 833 LEU A CA 1
ATOM 6649 C C . LEU A 1 833 ? -39.497 -26.611 104.162 1.00 37.81 833 LEU A C 1
ATOM 6651 O O . LEU A 1 833 ? -39.624 -27.633 103.472 1.00 37.81 833 LEU A O 1
ATOM 6655 N N . PRO A 1 834 ? -39.463 -25.377 103.636 1.00 38.66 834 PRO A N 1
ATOM 6656 C CA . PRO A 1 834 ? -39.208 -25.232 102.218 1.00 38.66 834 PRO A CA 1
ATOM 6657 C C . PRO A 1 834 ? -37.956 -26.074 101.923 1.00 38.66 834 PRO A C 1
ATOM 6659 O O . PRO A 1 834 ? -37.042 -26.100 102.767 1.00 38.66 834 PRO A O 1
ATOM 6662 N N . PRO A 1 835 ? -37.876 -26.799 100.787 1.00 36.78 835 PRO A N 1
ATOM 6663 C CA . PRO A 1 835 ? -36.557 -27.194 100.321 1.00 36.78 835 PRO A CA 1
ATOM 6664 C C . PRO A 1 835 ? -35.688 -25.934 100.418 1.00 36.78 835 PRO A C 1
ATOM 6666 O O . PRO A 1 835 ? -36.204 -24.839 100.153 1.00 36.78 835 PRO A O 1
ATOM 6669 N N . PRO A 1 836 ? -34.439 -26.042 100.910 1.00 35.38 836 PRO A N 1
ATOM 6670 C CA . PRO A 1 836 ? -33.574 -24.878 101.006 1.00 35.38 836 PRO A CA 1
ATOM 6671 C C . PRO A 1 836 ? -33.695 -24.109 99.687 1.00 35.38 836 PRO A C 1
ATOM 6673 O O . PRO A 1 836 ? -33.813 -24.778 98.648 1.00 35.38 836 PRO A O 1
ATOM 6676 N N . PRO A 1 837 ? -33.700 -22.755 99.701 1.00 38.16 837 PRO A N 1
ATOM 6677 C CA . PRO A 1 837 ? -33.552 -22.014 98.448 1.00 38.16 837 PRO A CA 1
ATOM 6678 C C . PRO A 1 837 ? -32.451 -22.736 97.685 1.00 38.16 837 PRO A C 1
ATOM 6680 O O . PRO A 1 837 ? -31.499 -23.145 98.373 1.00 38.16 837 PRO A O 1
ATOM 6683 N N . PRO A 1 838 ? -32.592 -23.010 96.369 1.00 30.61 838 PRO A N 1
ATOM 6684 C CA . PRO A 1 838 ? -31.502 -23.634 95.647 1.00 30.61 838 PRO A CA 1
ATOM 6685 C C . PRO A 1 838 ? -30.271 -22.886 96.113 1.00 30.61 838 PRO A C 1
ATOM 6687 O O . PRO A 1 838 ? -30.218 -21.653 96.034 1.00 30.61 838 PRO A O 1
ATOM 6690 N N . LEU A 1 839 ? -29.364 -23.624 96.774 1.00 29.61 839 LEU A N 1
ATOM 6691 C CA . LEU A 1 839 ? -28.028 -23.123 96.989 1.00 29.61 839 LEU A CA 1
ATOM 6692 C C . LEU A 1 839 ? -27.714 -22.543 95.628 1.00 29.61 839 LEU A C 1
ATOM 6694 O O . LEU A 1 839 ? -27.894 -23.248 94.628 1.00 29.61 839 LEU A O 1
ATOM 6698 N N . PHE A 1 840 ? -27.361 -21.259 95.584 1.00 32.00 840 PHE A N 1
ATOM 6699 C CA . PHE A 1 840 ? -26.496 -20.790 94.529 1.00 32.00 840 PHE A CA 1
ATOM 6700 C C . PHE A 1 840 ? -25.463 -21.903 94.415 1.00 32.00 840 PHE A C 1
ATOM 6702 O O . PHE A 1 840 ? -24.610 -22.056 95.296 1.00 32.00 840 PHE A O 1
ATOM 6709 N N . TYR A 1 841 ? -25.640 -22.779 93.421 1.00 30.41 841 TYR A N 1
ATOM 6710 C CA . TYR A 1 841 ? -24.581 -23.637 92.979 1.00 30.41 841 TYR A CA 1
ATOM 6711 C C . TYR A 1 841 ? -23.513 -22.600 92.730 1.00 30.41 841 TYR A C 1
ATOM 6713 O O . TYR A 1 841 ? -23.720 -21.652 91.962 1.00 30.41 841 TYR A O 1
ATOM 6721 N N . GLY A 1 842 ? -22.451 -22.682 93.534 1.00 26.22 842 GLY A N 1
ATOM 6722 C CA . GLY A 1 842 ? -21.273 -21.887 93.285 1.00 26.22 842 GLY A CA 1
ATOM 6723 C C . GLY A 1 842 ? -21.039 -21.973 91.793 1.00 26.22 842 GLY A C 1
ATOM 6724 O O . GLY A 1 842 ? -21.167 -23.075 91.254 1.00 26.22 842 GLY A O 1
ATOM 6725 N N . ARG A 1 843 ? -20.846 -20.797 91.180 1.00 30.12 843 ARG A N 1
ATOM 6726 C CA . ARG A 1 843 ? -20.297 -20.611 89.841 1.00 30.12 843 ARG A CA 1
ATOM 6727 C C . ARG A 1 843 ? -20.110 -21.962 89.135 1.00 30.12 843 ARG A C 1
ATOM 6729 O O . ARG A 1 843 ? -19.174 -22.680 89.517 1.00 30.12 843 ARG A O 1
ATOM 6736 N N . PRO A 1 844 ? -20.851 -22.281 88.055 1.00 27.83 844 PRO A N 1
ATOM 6737 C CA . PRO A 1 844 ? -20.127 -22.899 86.956 1.00 27.83 844 PRO A CA 1
ATOM 6738 C C . PRO A 1 844 ? -18.892 -22.019 86.824 1.00 27.83 844 PRO A C 1
ATOM 6740 O O . PRO A 1 844 ? -19.032 -20.793 86.783 1.00 27.83 844 PRO A O 1
ATOM 6743 N N . THR A 1 845 ? -17.716 -22.617 86.998 1.00 30.11 845 THR A N 1
ATOM 6744 C CA . THR A 1 845 ? -16.437 -21.968 86.740 1.00 30.11 845 THR A CA 1
ATOM 6745 C C . THR A 1 845 ? -16.660 -20.896 85.695 1.00 30.11 845 THR A C 1
ATOM 6747 O O . THR A 1 845 ? -17.176 -21.217 84.624 1.00 30.11 845 THR A O 1
ATOM 6750 N N . GLU A 1 846 ? -16.350 -19.646 86.037 1.00 29.98 846 GLU A N 1
ATOM 6751 C CA . GLU A 1 846 ? -16.048 -18.659 85.018 1.00 29.98 846 GLU A CA 1
ATOM 6752 C C . GLU A 1 846 ? -14.953 -19.304 84.156 1.00 29.98 846 GLU A C 1
ATOM 6754 O O . GLU A 1 846 ? -13.766 -19.202 84.454 1.00 29.98 846 GLU A O 1
ATOM 6759 N N . SER A 1 847 ? -15.356 -20.043 83.120 1.00 31.98 847 SER A N 1
ATOM 6760 C CA . SER A 1 847 ? -14.821 -19.742 81.813 1.00 31.98 847 SER A CA 1
ATOM 6761 C C . SER A 1 847 ? -15.104 -18.260 81.641 1.00 31.98 847 SER A C 1
ATOM 6763 O O . SER A 1 847 ? -16.225 -17.825 81.929 1.00 31.98 847 SER A O 1
ATOM 6765 N N . PRO A 1 848 ? -14.049 -17.488 81.371 1.00 29.98 848 PRO A N 1
ATOM 6766 C CA . PRO A 1 848 ? -14.071 -16.050 81.517 1.00 29.98 848 PRO A CA 1
ATOM 6767 C C . PRO A 1 848 ? -15.269 -15.508 80.755 1.00 29.98 848 PRO A C 1
ATOM 6769 O O . PRO A 1 848 ? -15.627 -16.056 79.709 1.00 29.98 848 PRO A O 1
ATOM 6772 N N . SER A 1 849 ? -15.865 -14.434 81.277 1.00 28.23 849 SER A N 1
ATOM 6773 C CA . SER A 1 849 ? -16.648 -13.529 80.450 1.00 28.23 849 SER A CA 1
ATOM 6774 C C . SER A 1 849 ? -15.988 -13.483 79.071 1.00 28.23 849 SER A C 1
ATOM 6776 O O . SER A 1 849 ? -14.770 -13.243 79.015 1.00 28.23 849 SER A O 1
ATOM 6778 N N . PRO A 1 850 ? -16.721 -13.692 77.965 1.00 33.38 850 PRO A N 1
ATOM 6779 C CA . PRO A 1 850 ? -16.264 -13.051 76.756 1.00 33.38 850 PRO A CA 1
ATOM 6780 C C . PRO A 1 850 ? -16.041 -11.587 77.168 1.00 33.38 850 PRO A C 1
ATOM 6782 O O . PRO A 1 850 ? -16.844 -11.043 77.945 1.00 33.38 850 PRO A O 1
ATOM 6785 N N . PRO A 1 851 ? -14.937 -10.946 76.762 1.00 31.31 851 PRO A N 1
ATOM 6786 C CA . PRO A 1 851 ? -14.880 -9.496 76.860 1.00 31.31 851 PRO A CA 1
ATOM 6787 C C . PRO A 1 851 ? -16.174 -8.922 76.246 1.00 31.31 851 PRO A C 1
ATOM 6789 O O . PRO A 1 851 ? -16.872 -9.645 75.523 1.00 31.31 851 PRO A O 1
ATOM 6792 N N . PRO A 1 852 ? -16.532 -7.648 76.500 1.00 28.33 852 PRO A N 1
ATOM 6793 C CA . PRO A 1 852 ? -17.491 -6.990 75.615 1.00 28.33 852 PRO A CA 1
ATOM 6794 C C . PRO A 1 852 ? -17.120 -7.393 74.190 1.00 28.33 852 PRO A C 1
ATOM 6796 O O . PRO A 1 852 ? -15.927 -7.379 73.866 1.00 28.33 852 PRO A O 1
ATOM 6799 N N . TYR A 1 853 ? -18.092 -7.881 73.418 1.00 31.05 853 TYR A N 1
ATOM 6800 C CA . TYR A 1 853 ? -17.884 -8.145 72.005 1.00 31.05 853 TYR A CA 1
ATOM 6801 C C . TYR A 1 853 ? -17.584 -6.773 71.396 1.00 31.05 853 TYR A C 1
ATOM 6803 O O . TYR A 1 853 ? -18.468 -6.008 71.032 1.00 31.05 853 TYR A O 1
ATOM 6811 N N . HIS A 1 854 ? -16.309 -6.403 71.467 1.00 27.48 854 HIS A N 1
ATOM 6812 C CA . HIS A 1 854 ? -15.655 -5.595 70.481 1.00 27.48 854 HIS A CA 1
ATOM 6813 C C . HIS A 1 854 ? -15.872 -6.382 69.207 1.00 27.48 854 HIS A C 1
ATOM 6815 O O . HIS A 1 854 ? -15.328 -7.476 69.057 1.00 27.48 854 HIS A O 1
ATOM 6821 N N . ASP A 1 855 ? -16.727 -5.838 68.359 1.00 33.06 855 ASP A N 1
ATOM 6822 C CA . ASP A 1 855 ? -16.629 -6.039 66.932 1.00 33.06 855 ASP A CA 1
ATOM 6823 C C . ASP A 1 855 ? -15.136 -6.059 66.533 1.00 33.06 855 ASP A C 1
ATOM 6825 O O . ASP A 1 855 ? -14.430 -5.067 66.763 1.00 33.06 855 ASP A O 1
ATOM 6829 N N . PRO A 1 856 ? -14.592 -7.189 66.046 1.00 31.61 856 PRO A N 1
ATOM 6830 C CA . PRO A 1 856 ? -13.233 -7.233 65.523 1.00 31.61 856 PRO A CA 1
ATOM 6831 C C . PRO A 1 856 ? -13.109 -6.571 64.141 1.00 31.61 856 PRO A C 1
ATOM 6833 O O . PRO A 1 856 ? -12.003 -6.541 63.608 1.00 31.61 856 PRO A O 1
ATOM 6836 N N . TYR A 1 857 ? -14.195 -6.021 63.588 1.00 34.00 857 TYR A N 1
ATOM 6837 C CA . TYR A 1 857 ? -14.236 -5.247 62.351 1.00 34.00 857 TYR A CA 1
ATOM 6838 C C . TYR A 1 857 ? -15.049 -3.950 62.522 1.00 34.00 857 TYR A C 1
ATOM 6840 O O . TYR A 1 857 ? -15.944 -3.648 61.743 1.00 34.00 857 TYR A O 1
ATOM 6848 N N . ASP A 1 858 ? -14.650 -3.114 63.484 1.00 33.78 858 ASP A N 1
ATOM 6849 C CA . ASP A 1 858 ? -14.747 -1.660 63.305 1.00 33.78 858 ASP A CA 1
ATOM 6850 C C . ASP A 1 858 ? -13.430 -1.170 62.671 1.00 33.78 858 ASP A C 1
ATOM 6852 O O . ASP A 1 858 ? -12.417 -1.053 63.377 1.00 33.78 858 ASP A O 1
ATOM 6856 N N . PRO A 1 859 ? -13.381 -0.908 61.350 1.00 34.69 859 PRO A N 1
ATOM 6857 C CA . PRO A 1 859 ? -12.190 -0.386 60.711 1.00 34.69 859 PRO A CA 1
ATOM 6858 C C . PRO A 1 859 ? -12.020 1.134 60.868 1.00 34.69 859 PRO A C 1
ATOM 6860 O O . PRO A 1 859 ? -11.258 1.682 60.084 1.00 34.69 859 PRO A O 1
ATOM 6863 N N . TYR A 1 860 ? -12.623 1.855 61.832 1.00 36.75 860 TYR A N 1
ATOM 6864 C CA . TYR A 1 860 ? -12.316 3.291 61.995 1.00 36.75 860 TYR A CA 1
ATOM 6865 C C . TYR A 1 860 ? -12.441 3.881 63.417 1.00 36.75 860 TYR A C 1
ATOM 6867 O O . TYR A 1 860 ? -13.451 4.499 63.753 1.00 36.75 860 TYR A O 1
ATOM 6875 N N . PRO A 1 861 ? -11.332 3.983 64.182 1.00 28.91 861 PRO A N 1
ATOM 6876 C CA . PRO A 1 861 ? -11.218 4.965 65.251 1.00 28.91 861 PRO A CA 1
ATOM 6877 C C . PRO A 1 861 ? -10.180 6.036 64.880 1.00 28.91 861 PRO A C 1
ATOM 6879 O O . PRO A 1 861 ? -8.999 5.896 65.200 1.00 28.91 861 PRO A O 1
ATOM 6882 N N . ASN A 1 862 ? -10.635 7.093 64.188 1.00 36.94 862 ASN A N 1
ATOM 6883 C CA . ASN A 1 862 ? -10.152 8.495 64.202 1.00 36.94 862 ASN A CA 1
ATOM 6884 C C . ASN A 1 862 ? -10.247 9.168 62.817 1.00 36.94 862 ASN A C 1
ATOM 6886 O O . ASN A 1 862 ? -9.251 9.263 62.105 1.00 36.94 862 ASN A O 1
ATOM 6890 N N . ALA A 1 863 ? -11.404 9.746 62.484 1.00 30.33 863 ALA A N 1
ATOM 6891 C CA . ALA A 1 863 ? -11.489 10.838 61.510 1.00 30.33 863 ALA A CA 1
ATOM 6892 C C . ALA A 1 863 ? -12.760 11.680 61.726 1.00 30.33 863 ALA A C 1
ATOM 6894 O O . ALA A 1 863 ? -13.674 11.688 60.912 1.00 30.33 863 ALA A O 1
ATOM 6895 N N . HIS A 1 864 ? -12.815 12.440 62.823 1.00 30.20 864 HIS A N 1
ATOM 6896 C CA . HIS A 1 864 ? -13.585 13.684 62.799 1.00 30.20 864 HIS A CA 1
ATOM 6897 C C . HIS A 1 864 ? -12.731 14.724 62.062 1.00 30.20 864 HIS A C 1
ATOM 6899 O O . HIS A 1 864 ? -11.856 15.352 62.658 1.00 30.20 864 HIS A O 1
ATOM 6905 N N . VAL A 1 865 ? -12.964 14.879 60.760 1.00 29.70 865 VAL A N 1
ATOM 6906 C CA . VAL A 1 865 ? -12.561 16.065 59.999 1.00 29.70 865 VAL A CA 1
ATOM 6907 C C . VAL A 1 865 ? -13.784 16.545 59.231 1.00 29.70 865 VAL A C 1
ATOM 6909 O O . VAL A 1 865 ? -14.356 15.810 58.434 1.00 29.70 865 VAL A O 1
ATOM 6912 N N . ASP A 1 866 ? -14.185 17.781 59.527 1.00 40.00 866 ASP A N 1
ATOM 6913 C CA . ASP A 1 866 ? -15.135 18.574 58.754 1.00 40.00 866 ASP A CA 1
ATOM 6914 C C . ASP A 1 866 ? -14.798 18.529 57.259 1.00 40.00 866 ASP A C 1
ATOM 6916 O O . ASP A 1 866 ? -13.696 18.915 56.861 1.00 40.00 866 ASP A O 1
ATOM 6920 N N . VAL A 1 867 ? -15.772 18.173 56.421 1.00 28.83 867 VAL A N 1
ATOM 6921 C CA . VAL A 1 867 ? -15.712 18.466 54.986 1.00 28.83 867 VAL A CA 1
ATOM 6922 C C . VAL A 1 867 ? -17.012 19.154 54.582 1.00 28.83 867 VAL A C 1
ATOM 6924 O O . VAL A 1 867 ? -18.060 18.537 54.411 1.00 28.83 867 VAL A O 1
ATOM 6927 N N . GLY A 1 868 ? -16.934 20.483 54.487 1.00 28.78 868 GLY A N 1
ATOM 6928 C CA . GLY A 1 868 ? -17.865 21.284 53.699 1.00 28.78 868 GLY A CA 1
ATOM 6929 C C . GLY A 1 868 ? -17.678 21.026 52.194 1.00 28.78 868 GLY A C 1
ATOM 6930 O O . GLY A 1 868 ? -16.717 20.376 51.789 1.00 28.78 868 GLY A O 1
ATOM 6931 N N . PRO A 1 869 ? -18.584 21.535 51.348 1.00 29.83 869 PRO A N 1
ATOM 6932 C CA . PRO A 1 869 ? -18.697 21.113 49.958 1.00 29.83 869 PRO A CA 1
ATOM 6933 C C . PRO A 1 869 ? -17.516 21.618 49.121 1.00 29.83 869 PRO A C 1
ATOM 6935 O O . PRO A 1 869 ? -17.230 22.818 49.109 1.00 29.83 869 PRO A O 1
ATOM 6938 N N . LEU A 1 870 ? -16.868 20.717 48.379 1.00 29.70 870 LEU A N 1
ATOM 6939 C CA . LEU A 1 870 ? -15.945 21.072 47.303 1.00 29.70 870 LEU A CA 1
ATOM 6940 C C . LEU A 1 870 ? -16.581 20.748 45.949 1.00 29.70 870 LEU A C 1
ATOM 6942 O O . LEU A 1 870 ? -17.095 19.659 45.714 1.00 29.70 870 LEU A O 1
ATOM 6946 N N . ALA A 1 871 ? -16.580 21.776 45.106 1.00 30.56 871 ALA A N 1
ATOM 6947 C CA . ALA A 1 871 ? -17.044 21.801 43.729 1.00 30.56 871 ALA A CA 1
ATOM 6948 C C . ALA A 1 871 ? -16.184 20.909 42.808 1.00 30.56 871 ALA A C 1
ATOM 6950 O O . ALA A 1 871 ? -15.019 20.663 43.127 1.00 30.56 871 ALA A O 1
ATOM 6951 N N . PRO A 1 872 ? -16.718 20.484 41.649 1.00 34.81 872 PRO A N 1
ATOM 6952 C CA . PRO A 1 872 ? -15.986 19.660 40.696 1.00 34.81 872 PRO A CA 1
ATOM 6953 C C . PRO A 1 872 ? -14.923 20.495 39.969 1.00 34.81 872 PRO A C 1
ATOM 6955 O O . PRO A 1 872 ? -15.239 21.509 39.343 1.00 34.81 872 PRO A O 1
ATOM 6958 N N . SER A 1 873 ? -13.663 20.067 40.039 1.00 30.97 873 SER A N 1
ATOM 6959 C CA . SER A 1 873 ? -12.643 20.433 39.055 1.00 30.97 873 SER A CA 1
ATOM 6960 C C . SER A 1 873 ? -12.644 19.372 37.962 1.00 30.97 873 SER A C 1
ATOM 6962 O O . SER A 1 873 ? -12.392 18.203 38.249 1.00 30.97 873 SER A O 1
ATOM 6964 N N . GLY A 1 874 ? -12.965 19.793 36.739 1.00 29.19 874 GLY A N 1
ATOM 6965 C CA . GLY A 1 874 ? -12.754 18.997 35.538 1.00 29.19 874 GLY A CA 1
ATOM 6966 C C . GLY A 1 874 ? -11.269 18.750 35.289 1.00 29.19 874 GLY A C 1
ATOM 6967 O O . GLY A 1 874 ? -10.426 19.553 35.685 1.00 29.19 874 GLY A O 1
ATOM 6968 N N . ASP A 1 875 ? -10.968 17.582 34.743 1.00 33.66 875 ASP A N 1
ATOM 6969 C CA . ASP A 1 875 ? -10.509 17.404 33.363 1.00 33.66 875 ASP A CA 1
ATOM 6970 C C . ASP A 1 875 ? -10.319 15.889 33.155 1.00 33.66 875 ASP A C 1
ATOM 6972 O O . ASP A 1 875 ? -9.534 15.261 33.866 1.00 33.66 875 ASP A O 1
ATOM 6976 N N . TRP A 1 876 ? -11.090 15.325 32.224 1.00 33.06 876 TRP A N 1
ATOM 6977 C CA . TRP A 1 876 ? -10.772 14.132 31.437 1.00 33.06 876 TRP A CA 1
ATOM 6978 C C . TRP A 1 876 ? -11.082 14.488 29.988 1.00 33.06 876 TRP A C 1
ATOM 6980 O O . TRP A 1 876 ? -12.168 15.085 29.769 1.00 33.06 876 TRP A O 1
#

Mean predicted aligned error: 19.33 Å

pLDDT: mean 82.23, std 17.1, range [26.22, 97.88]

Sequence (876 aa):
MTAFTTSDLIFDRIKSAEGADLTALQNFVNALNRDTYANAQVSAMVSRGDAVFELVSHARLEENRAAAMYDSGRDSDLFVRRGGKFAVQLDQDWFVNRTTTVDGHAVVIQAAAWATSIGASTRMGLTVHEVQHNASQNWYDEAYRLRDTSPATYHPALTGAGRAAASVELMMRAEAAGWYADLQTLRSLRDSGEMTPTEYHMRTQEGTIYANLMDAELSGRAMGYSGTALASYVAEHAQGSLPSNYVANYTSDEVIRDYDSSGRLIQVIETDGAHNDAGYGTRVTTYDVQGRIDSIDVRRDDGTRDTTDYDQNGTRLWSRIESRFDAQGREDYATTFIDDGSRIVYDYDQTNARGDRTSQTCIDAQGRTDSTYVIQDDGSVDSTDYDQTNVRGDRTSQTHVDAQGRTDWVYVTQDDDSVDSTDYDQTNVRADRASQTHFDAQGRADWTYVTQDDGSVDSIDYDQTNVRGDRTWQTHMDAQGRTDWTYATLDDGSVDWADYDQTGARADSISQSHMDAQGRLDWTYVSQDDGSRDWTDYDQTGVRADSISQSHTDSQGLLDWTYVTQDDGSCDWADYDQTGARADSISQSHTDAQGRLDWTYVTQDDGSRDWTDYDQNNERGDSIWQNRTDAWGREDWASITLDDGSRNWYDYDQDGSQAWSRVESRFDAWGREDYADLYLDNGSRERHDYDQVGSQSWSAVVSHFDARGREDFADMSMDDGTRDRYDYDQDGTQDWTRVMSHFDAWGREDEATVFMDNMTRIRCDYDQDNTKPWSRVEQHFTTWGYESTADVFNDDGSRMRIEYLDVGLRMVTTFNAFGLQVYREAQVDSPHLPPPPPLFYGRPTESPSPPPYHDPYDPYPNAHVDVGPLAPSGDW

Nearest PDB structures (foldseek):
  6fhm-assembly1_B  TM=3.201E-01  e=1.958E-01  Escherichia coli K-12
  8tie-assembly1_o  TM=1.353E-01  e=7.766E-02  Saccharomyces cerevisiae
  2z4h-assembly1_A  TM=1.792E-01  e=4.021E-01  Escherichia coli
  8hco-assembly1_I  TM=2.153E-01  e=1.977E+00  Saccharomyces cerevisiae S288C
  8xkw-assembly1_F  TM=9.840E-02  e=9.537E-02  Saccharomyces cerevisiae